Protein 6SIZ (pdb70)

Organism: NCBI:txid1470557

InterPro domains:
  IPR000873 AMP-dependent synthetase/ligase domain [PF00501] (76-247)
  IPR042099 ANL, N-terminal domain [G3DSA:3.40.50.12780] (3-323)

Structure (mmCIF, N/CA/C/O backbone):
data_6SIZ
#
_entry.id   6SIZ
#
_cell.length_a   107.450
_cell.length_b   138.810
_cell.length_c   130.700
_cell.angle_alpha   90.000
_cell.angle_beta   90.000
_cell.angle_gamma   90.000
#
_symmetry.space_group_name_H-M   'C 2 2 21'
#
loop_
_entity.id
_entity.type
_entity.pdbx_description
1 polymer 'AMP-dependent synthetase and ligase'
2 non-polymer 'ZINC ION'
3 non-polymer '3-HYDROXYANTHRANILIC ACID'
4 non-polymer 'PHOSPHOAMINOPHOSPHONIC ACID-ADENYLATE ESTER'
5 non-polymer 1,2-ETHANEDIOL
6 non-polymer 'MAGNESIUM ION'
7 non-polymer DI(HYDROXYETHYL)ETHER
8 water water
#
loop_
_atom_site.group_PDB
_atom_site.id
_atom_site.type_symbol
_atom_site.label_atom_id
_atom_site.label_alt_id
_atom_site.label_comp_id
_atom_site.label_asym_id
_atom_site.label_entity_id
_atom_site.label_seq_id
_atom_site.pdbx_PDB_ins_code
_atom_site.Cartn_x
_atom_site.Cartn_y
_atom_site.Cartn_z
_atom_site.occupancy
_atom_site.B_iso_or_equiv
_atom_site.auth_seq_id
_atom_site.auth_comp_id
_atom_site.auth_asym_id
_atom_site.auth_atom_id
_atom_site.pdbx_PDB_model_num
ATOM 1 N N . SER A 1 5 ? -54.971 -34.323 -25.669 1.00 79.17 4 SER A N 1
ATOM 2 C CA . SER A 1 5 ? -53.545 -34.643 -25.978 1.00 73.35 4 SER A CA 1
ATOM 3 C C . SER A 1 5 ? -52.732 -34.770 -24.675 1.00 70.43 4 SER A C 1
ATOM 4 O O . SER A 1 5 ? -52.399 -35.913 -24.314 1.00 72.67 4 SER A O 1
ATOM 7 N N . ARG A 1 6 ? -52.399 -33.662 -24.001 1.00 66.92 5 ARG A N 1
ATOM 8 C CA . ARG A 1 6 ? -51.498 -33.664 -22.811 1.00 62.25 5 ARG A CA 1
ATOM 9 C C . ARG A 1 6 ? -52.238 -33.116 -21.595 1.00 60.25 5 ARG A C 1
ATOM 10 O O . ARG A 1 6 ? -53.013 -32.169 -21.720 1.00 55.97 5 ARG A O 1
ATOM 18 N N . PRO A 1 7 ? -52.012 -33.678 -20.384 1.00 58.76 6 PRO A N 1
ATOM 19 C CA . PRO A 1 7 ? -52.748 -33.258 -19.194 1.00 60.09 6 PRO A CA 1
ATOM 20 C C . PRO A 1 7 ? -52.382 -31.850 -18.701 1.00 59.44 6 PRO A C 1
ATOM 21 O O . PRO A 1 7 ? -51.277 -31.382 -18.960 1.00 55.73 6 PRO A O 1
ATOM 25 N N . GLU A 1 8 ? -53.326 -31.222 -17.994 1.00 60.18 7 GLU A N 1
ATOM 26 C CA . GLU A 1 8 ? -53.182 -29.908 -17.312 1.00 64.80 7 GLU A CA 1
ATOM 27 C C . GLU A 1 8 ? -53.370 -30.110 -15.804 1.00 64.33 7 GLU A C 1
ATOM 28 O O . GLU A 1 8 ? -54.097 -31.058 -15.417 1.00 62.38 7 GLU A O 1
ATOM 34 N N . LEU A 1 9 ? -52.760 -29.256 -14.981 1.00 63.19 8 LEU A N 1
ATOM 35 C CA . LEU A 1 9 ? -53.054 -29.213 -13.522 1.00 68.67 8 LEU A CA 1
ATOM 36 C C . LEU A 1 9 ? -54.573 -29.244 -13.354 1.00 70.63 8 LEU A C 1
ATOM 37 O O . LEU A 1 9 ? -55.226 -28.372 -13.949 1.00 69.15 8 LEU A O 1
ATOM 42 N N . GLY A 1 10 ? -55.110 -30.241 -12.638 1.00 72.67 9 GLY A N 1
ATOM 43 C CA . GLY A 1 10 ? -56.553 -30.372 -12.362 1.00 71.32 9 GLY A CA 1
ATOM 44 C C . GLY A 1 10 ? -57.189 -31.594 -13.014 1.00 73.35 9 GLY A C 1
ATOM 45 O O . GLY A 1 10 ? -58.313 -31.943 -12.610 1.00 74.82 9 GLY A O 1
ATOM 46 N N . ASP A 1 11 ? -56.514 -32.240 -13.972 1.00 70.77 10 ASP A N 1
ATOM 47 C CA . ASP A 1 11 ? -57.062 -33.399 -14.734 1.00 70.71 10 ASP A CA 1
ATOM 48 C C . ASP A 1 11 ? -57.079 -34.672 -13.877 1.00 70.90 10 ASP A C 1
ATOM 49 O O . ASP A 1 11 ? -57.710 -35.655 -14.314 1.00 76.49 10 ASP A O 1
ATOM 54 N N . TRP A 1 12 ? -56.425 -34.667 -12.712 1.00 69.02 11 TRP A N 1
ATOM 55 C CA . TRP A 1 12 ? -56.439 -35.791 -11.740 1.00 71.05 11 TRP A CA 1
ATOM 56 C C . TRP A 1 12 ? -56.850 -35.260 -10.362 1.00 72.40 11 TRP A C 1
ATOM 57 O O . TRP A 1 12 ? -56.496 -34.113 -10.045 1.00 69.75 11 TRP A O 1
ATOM 68 N N . SER A 1 13 ? -57.602 -36.059 -9.595 1.00 73.00 12 SER A N 1
ATOM 69 C CA . SER A 1 13 ? -58.197 -35.681 -8.287 1.00 73.48 12 SER A CA 1
ATOM 70 C C . SER A 1 13 ? -57.594 -36.514 -7.147 1.00 74.17 12 SER A C 1
ATOM 71 O O . SER A 1 13 ? -58.031 -36.326 -5.989 1.00 76.77 12 SER A O 1
ATOM 74 N N . SER A 1 14 ? -56.638 -37.399 -7.453 1.00 72.51 13 SER A N 1
ATOM 75 C CA . SER A 1 14 ? -55.990 -38.328 -6.487 1.00 72.78 13 SER A CA 1
ATOM 76 C C . SER A 1 14 ? -54.675 -38.847 -7.061 1.00 70.28 13 SER A C 1
ATOM 77 O O . SER A 1 14 ? -54.490 -38.818 -8.279 1.00 68.01 13 SER A O 1
ATOM 80 N N . PRO A 1 15 ? -53.756 -39.382 -6.216 1.00 70.04 14 PRO A N 1
ATOM 81 C CA . PRO A 1 15 ? -52.517 -40.005 -6.690 1.00 68.40 14 PRO A CA 1
ATOM 82 C C . PRO A 1 15 ? -52.762 -41.255 -7.549 1.00 68.14 14 PRO A C 1
ATOM 83 O O . PRO A 1 15 ? -51.989 -41.513 -8.453 1.00 64.30 14 PRO A O 1
ATOM 87 N N . ALA A 1 16 ? -53.830 -42.001 -7.251 1.00 69.29 15 ALA A N 1
ATOM 88 C CA . ALA A 1 16 ? -54.257 -43.178 -8.037 1.00 71.83 15 ALA A CA 1
ATOM 89 C C . ALA A 1 16 ? -54.573 -42.739 -9.475 1.00 71.00 15 ALA A C 1
ATOM 90 O O . ALA A 1 16 ? -54.097 -43.408 -10.412 1.00 70.48 15 ALA A O 1
ATOM 92 N N . GLU A 1 17 ? -55.312 -41.640 -9.653 1.00 71.32 16 GLU A N 1
ATOM 93 C CA . GLU A 1 17 ? -55.688 -41.111 -10.998 1.00 71.64 16 GLU A CA 1
ATOM 94 C C . GLU A 1 17 ? -54.426 -40.617 -11.722 1.00 69.85 16 GLU A C 1
ATOM 95 O O . GLU A 1 17 ? -54.284 -40.874 -12.935 1.00 66.96 16 GLU A O 1
ATOM 101 N N . LEU A 1 18 ? -53.529 -39.935 -11.007 1.00 67.25 17 LEU A N 1
ATOM 102 C CA . LEU A 1 18 ? -52.256 -39.431 -11.591 1.00 64.87 17 LEU A CA 1
ATOM 103 C C . LEU A 1 18 ? -51.469 -40.612 -12.163 1.00 65.43 17 LEU A C 1
ATOM 104 O O . LEU A 1 18 ? -50.983 -40.498 -13.301 1.00 67.85 17 LEU A O 1
ATOM 109 N N . ALA A 1 19 ? -51.357 -41.699 -11.394 1.00 68.41 18 ALA A N 1
ATOM 110 C CA . ALA A 1 19 ? -50.609 -42.920 -11.767 1.00 69.87 18 ALA A CA 1
ATOM 111 C C . ALA A 1 19 ? -51.230 -43.557 -13.018 1.00 72.23 18 ALA A C 1
ATOM 112 O O . ALA A 1 19 ? -50.469 -44.067 -13.844 1.00 70.36 18 ALA A O 1
ATOM 114 N N . GLU A 1 20 ? -52.556 -43.511 -13.181 1.00 76.25 19 GLU A N 1
ATOM 115 C CA . GLU A 1 20 ? -53.232 -44.076 -14.382 1.00 79.48 19 GLU A CA 1
ATOM 116 C C . GLU A 1 20 ? -52.902 -43.197 -15.594 1.00 77.90 19 GLU A C 1
ATOM 117 O O . GLU A 1 20 ? -52.639 -43.767 -16.662 1.00 80.75 19 GLU A O 1
ATOM 123 N N . LEU A 1 21 ? -52.894 -41.866 -15.443 1.00 77.72 20 LEU A N 1
ATOM 124 C CA . LEU A 1 21 ? -52.499 -40.926 -16.531 1.00 75.16 20 LEU A CA 1
ATOM 125 C C . LEU A 1 21 ? -51.109 -41.303 -17.059 1.00 72.88 20 LEU A C 1
ATOM 126 O O . LEU A 1 21 ? -50.899 -41.200 -18.277 1.00 68.10 20 LEU A O 1
ATOM 131 N N . GLN A 1 22 ? -50.190 -41.687 -16.165 1.00 70.86 21 GLN A N 1
ATOM 132 C CA . GLN A 1 22 ? -48.788 -42.046 -16.507 1.00 66.60 21 GLN A CA 1
ATOM 133 C C . GLN A 1 22 ? -48.766 -43.394 -17.234 1.00 66.47 21 GLN A C 1
ATOM 134 O O . GLN A 1 22 ? -48.240 -43.457 -18.349 1.00 66.73 21 GLN A O 1
ATOM 140 N N . ARG A 1 23 ? -49.340 -44.427 -16.621 1.00 71.64 22 ARG A N 1
ATOM 141 C CA . ARG A 1 23 ? -49.217 -45.839 -17.076 1.00 72.79 22 ARG A CA 1
ATOM 142 C C . ARG A 1 23 ? -49.871 -46.004 -18.454 1.00 70.38 22 ARG A C 1
ATOM 143 O O . ARG A 1 23 ? -49.390 -46.845 -19.235 1.00 68.52 22 ARG A O 1
ATOM 151 N N . SER A 1 24 ? -50.909 -45.217 -18.745 1.00 69.51 23 SER A N 1
ATOM 152 C CA . SER A 1 24 ? -51.632 -45.185 -20.046 1.00 72.11 23 SER A CA 1
ATOM 153 C C . SER A 1 24 ? -50.687 -44.828 -21.205 1.00 71.11 23 SER A C 1
ATOM 154 O O . SER A 1 24 ? -50.955 -45.262 -22.340 1.00 71.56 23 SER A O 1
ATOM 157 N N . GLN A 1 25 ? -49.614 -44.075 -20.943 1.00 66.24 24 GLN A N 1
ATOM 158 C CA . GLN A 1 25 ? -48.692 -43.579 -21.996 1.00 65.27 24 GLN A CA 1
ATOM 159 C C . GLN A 1 25 ? -47.561 -44.580 -22.237 1.00 64.96 24 GLN A C 1
ATOM 160 O O . GLN A 1 25 ? -46.896 -44.441 -23.282 1.00 67.28 24 GLN A O 1
ATOM 166 N N . LEU A 1 26 ? -47.353 -45.549 -21.337 1.00 64.46 25 LEU A N 1
ATOM 167 C CA . LEU A 1 26 ? -46.098 -46.348 -21.297 1.00 65.61 25 LEU A CA 1
ATOM 168 C C . LEU A 1 26 ? -45.990 -47.270 -22.510 1.00 67.80 25 LEU A C 1
ATOM 169 O O . LEU A 1 26 ? -44.890 -47.421 -23.039 1.00 67.30 25 LEU A O 1
ATOM 174 N N . PRO A 1 27 ? -47.077 -47.911 -23.006 1.00 70.40 26 PRO A N 1
ATOM 175 C CA . PRO A 1 27 ? -46.996 -48.671 -24.252 1.00 72.53 26 PRO A CA 1
ATOM 176 C C . PRO A 1 27 ? -46.422 -47.838 -25.409 1.00 71.58 26 PRO A C 1
ATOM 177 O O . PRO A 1 27 ? -45.507 -48.311 -26.049 1.00 74.03 26 PRO A O 1
ATOM 181 N N . ARG A 1 28 ? -46.946 -46.628 -25.639 1.00 71.08 27 ARG A N 1
ATOM 182 C CA . ARG A 1 28 ? -46.469 -45.721 -26.717 1.00 71.19 27 ARG A CA 1
ATOM 183 C C . ARG A 1 28 ? -45.006 -45.342 -26.463 1.00 68.72 27 ARG A C 1
ATOM 184 O O . ARG A 1 28 ? -44.223 -45.340 -27.430 1.00 72.00 27 ARG A O 1
ATOM 192 N N . VAL A 1 29 ? -44.670 -45.002 -25.218 1.00 68.18 28 VAL A N 1
ATOM 193 C CA . VAL A 1 29 ? -43.313 -44.532 -24.798 1.00 65.13 28 VAL A CA 1
ATOM 194 C C . VAL A 1 29 ? -42.309 -45.673 -25.010 1.00 65.80 28 VAL A C 1
ATOM 195 O O . VAL A 1 29 ? -41.235 -45.406 -25.585 1.00 64.34 28 VAL A O 1
ATOM 199 N N . LEU A 1 30 ? -42.663 -46.899 -24.604 1.00 66.77 29 LEU A N 1
ATOM 200 C CA . LEU A 1 30 ? -41.764 -48.084 -24.702 1.00 69.82 29 LEU A CA 1
ATOM 201 C C . LEU A 1 30 ? -41.535 -48.439 -26.179 1.00 69.88 29 LEU A C 1
ATOM 202 O O . LEU A 1 30 ? -40.399 -48.803 -26.526 1.00 68.01 29 LEU A O 1
ATOM 207 N N . ALA A 1 31 ? -42.572 -48.321 -27.012 1.00 72.41 30 ALA A N 1
ATOM 208 C CA . ALA A 1 31 ? -42.534 -48.600 -28.468 1.00 73.58 30 ALA A CA 1
ATOM 209 C C . ALA A 1 31 ? -41.630 -47.576 -29.162 1.00 70.44 30 ALA A C 1
ATOM 210 O O . ALA A 1 31 ? -40.854 -47.976 -30.042 1.00 71.87 30 ALA A O 1
ATOM 212 N N . GLN A 1 32 ? -41.729 -46.302 -28.779 1.00 70.85 31 GLN A N 1
ATOM 213 C CA . GLN A 1 32 ? -40.933 -45.193 -29.376 1.00 69.80 31 GLN A CA 1
ATOM 214 C C . GLN A 1 32 ? -39.455 -45.381 -29.010 1.00 67.13 31 GLN A C 1
ATOM 215 O O . GLN A 1 32 ? -38.604 -45.222 -29.904 1.00 66.93 31 GLN A O 1
ATOM 221 N N . ALA A 1 33 ? -39.160 -45.717 -27.752 1.00 67.92 32 ALA A N 1
ATOM 222 C CA . ALA A 1 33 ? -37.777 -45.901 -27.251 1.00 65.02 32 ALA A CA 1
ATOM 223 C C . ALA A 1 33 ? -37.068 -46.996 -28.058 1.00 66.83 32 ALA A C 1
ATOM 224 O O . ALA A 1 33 ? -35.907 -46.798 -28.409 1.00 65.24 32 ALA A O 1
ATOM 226 N N . LEU A 1 34 ? -37.746 -48.093 -28.396 1.00 69.51 33 LEU A N 1
ATOM 227 C CA . LEU A 1 34 ? -37.132 -49.227 -29.148 1.00 72.35 33 LEU A CA 1
ATOM 228 C C . LEU A 1 34 ? -36.742 -48.820 -30.576 1.00 70.61 33 LEU A C 1
ATOM 229 O O . LEU A 1 34 ? -35.982 -49.589 -31.190 1.00 67.19 33 LEU A O 1
ATOM 234 N N . ARG A 1 35 ? -37.246 -47.693 -31.099 1.00 69.93 34 ARG A N 1
ATOM 235 C CA . ARG A 1 35 ? -36.970 -47.225 -32.488 1.00 73.08 34 ARG A CA 1
ATOM 236 C C . ARG A 1 35 ? -35.567 -46.608 -32.584 1.00 70.55 34 ARG A C 1
ATOM 237 O O . ARG A 1 35 ? -35.080 -46.465 -33.719 1.00 74.41 34 ARG A O 1
ATOM 245 N N . SER A 1 36 ? -34.949 -46.245 -31.455 1.00 67.64 35 SER A N 1
ATOM 246 C CA . SER A 1 36 ? -33.613 -45.593 -31.401 1.00 66.80 35 SER A CA 1
ATOM 247 C C . SER A 1 36 ? -32.518 -46.656 -31.432 1.00 70.79 35 SER A C 1
ATOM 248 O O . SER A 1 36 ? -32.681 -47.728 -30.855 1.00 74.51 35 SER A O 1
ATOM 251 N N . PRO A 1 37 ? -31.378 -46.404 -32.116 1.00 71.93 36 PRO A N 1
ATOM 252 C CA . PRO A 1 37 ? -30.261 -47.351 -32.130 1.00 72.14 36 PRO A CA 1
ATOM 253 C C . PRO A 1 37 ? -29.850 -47.862 -30.736 1.00 72.34 36 PRO A C 1
ATOM 254 O O . PRO A 1 37 ? -29.591 -49.043 -30.618 1.00 76.28 36 PRO A O 1
ATOM 258 N N . PHE A 1 38 ? -29.830 -46.992 -29.719 1.00 67.64 37 PHE A N 1
ATOM 259 C CA . PHE A 1 38 ? -29.357 -47.327 -28.349 1.00 68.06 37 PHE A CA 1
ATOM 260 C C . PHE A 1 38 ? -30.239 -48.417 -27.718 1.00 68.83 37 PHE A C 1
ATOM 261 O O . PHE A 1 38 ? -29.682 -49.413 -27.217 1.00 69.10 37 PHE A O 1
ATOM 269 N N . TYR A 1 39 ? -31.562 -48.221 -27.704 1.00 67.03 38 TYR A N 1
ATOM 270 C CA . TYR A 1 39 ? -32.531 -49.136 -27.042 1.00 69.43 38 TYR A CA 1
ATOM 271 C C . TYR A 1 39 ? -32.736 -50.392 -27.906 1.00 72.10 38 TYR A C 1
ATOM 272 O O . TYR A 1 39 ? -32.904 -51.461 -27.322 1.00 72.68 38 TYR A O 1
ATOM 281 N N . ALA A 1 40 ? -32.693 -50.281 -29.239 1.00 71.81 39 ALA A N 1
ATOM 282 C CA . ALA A 1 40 ? -32.738 -51.430 -30.178 1.00 72.17 39 ALA A CA 1
ATOM 283 C C . ALA A 1 40 ? -31.531 -52.342 -29.928 1.00 75.06 39 ALA A C 1
ATOM 284 O O . ALA A 1 40 ? -31.709 -53.565 -29.979 1.00 80.01 39 ALA A O 1
ATOM 286 N N . ALA A 1 41 ? -30.350 -51.768 -29.671 1.00 72.60 40 ALA A N 1
ATOM 287 C CA . ALA A 1 41 ? -29.110 -52.507 -29.333 1.00 73.07 40 ALA A CA 1
ATOM 288 C C . ALA A 1 41 ? -29.264 -53.158 -27.952 1.00 73.56 40 ALA A C 1
ATOM 289 O O . ALA A 1 41 ? -28.970 -54.359 -27.838 1.00 78.94 40 ALA A O 1
ATOM 291 N N . ARG A 1 42 ? -29.715 -52.388 -26.957 1.00 71.66 41 ARG A N 1
ATOM 292 C CA . ARG A 1 42 ? -29.892 -52.822 -25.546 1.00 73.72 41 ARG A CA 1
ATOM 293 C C . ARG A 1 42 ? -30.787 -54.065 -25.458 1.00 78.11 41 ARG A C 1
ATOM 294 O O . ARG A 1 42 ? -30.478 -54.936 -24.622 1.00 76.21 41 ARG A O 1
ATOM 302 N N . TYR A 1 43 ? -31.859 -54.139 -26.262 1.00 77.31 42 TYR A N 1
ATOM 303 C CA . TYR A 1 43 ? -32.890 -55.214 -26.201 1.00 81.08 42 TYR A CA 1
ATOM 304 C C . TYR A 1 43 ? -32.776 -56.157 -27.409 1.00 86.07 42 TYR A C 1
ATOM 305 O O . TYR A 1 43 ? -33.750 -56.884 -27.703 1.00 89.59 42 TYR A O 1
ATOM 314 N N . ARG A 1 44 ? -31.615 -56.172 -28.072 1.00 89.64 43 ARG A N 1
ATOM 315 C CA . ARG A 1 44 ? -31.339 -57.046 -29.241 1.00 94.40 43 ARG A CA 1
ATOM 316 C C . ARG A 1 44 ? -31.208 -58.488 -28.744 1.00 97.58 43 ARG A C 1
ATOM 317 O O . ARG A 1 44 ? -30.500 -58.716 -27.746 1.00 99.37 43 ARG A O 1
ATOM 325 N N . GLY A 1 45 ? -31.881 -59.431 -29.408 1.00 103.53 44 GLY A N 1
ATOM 326 C CA . GLY A 1 45 ? -31.838 -60.867 -29.062 1.00 109.03 44 GLY A CA 1
ATOM 327 C C . GLY A 1 45 ? -32.679 -61.203 -27.837 1.00 111.19 44 GLY A C 1
ATOM 328 O O . GLY A 1 45 ? -32.733 -62.393 -27.470 1.00 115.07 44 GLY A O 1
ATOM 329 N N . THR A 1 46 ? -33.321 -60.199 -27.231 1.00 110.77 45 THR A N 1
ATOM 330 C CA . THR A 1 46 ? -34.330 -60.337 -26.148 1.00 112.96 45 THR A CA 1
ATOM 331 C C . THR A 1 46 ? -35.691 -59.900 -26.704 1.00 111.22 45 THR A C 1
ATOM 332 O O . THR A 1 46 ? -35.721 -59.274 -27.785 1.00 107.75 45 THR A O 1
ATOM 336 N N . THR A 1 47 ? -36.775 -60.201 -25.987 1.00 115.28 46 THR A N 1
ATOM 337 C CA . THR A 1 47 ? -38.105 -59.561 -26.174 1.00 112.59 46 THR A CA 1
ATOM 338 C C . THR A 1 47 ? -38.117 -58.290 -25.327 1.00 107.97 46 THR A C 1
ATOM 339 O O . THR A 1 47 ? -37.822 -58.329 -24.135 1.00 108.31 46 THR A O 1
ATOM 343 N N . PRO A 1 48 ? -38.425 -57.115 -25.918 1.00 104.42 47 PRO A N 1
ATOM 344 C CA . PRO A 1 48 ? -38.337 -55.848 -25.191 1.00 100.27 47 PRO A CA 1
ATOM 345 C C . PRO A 1 48 ? -39.514 -55.608 -24.249 1.00 96.09 47 PRO A C 1
ATOM 346 O O . PRO A 1 48 ? -40.496 -56.343 -24.288 1.00 98.46 47 PRO A O 1
ATOM 350 N N . PRO A 1 49 ? -39.461 -54.568 -23.384 1.00 89.97 48 PRO A N 1
ATOM 351 C CA . PRO A 1 49 ? -40.625 -54.155 -22.599 1.00 88.01 48 PRO A CA 1
ATOM 352 C C . PRO A 1 49 ? -41.687 -53.502 -23.502 1.00 85.79 48 PRO A C 1
ATOM 353 O O . PRO A 1 49 ? -41.309 -52.749 -24.379 1.00 82.50 48 PRO A O 1
ATOM 357 N N . ARG A 1 50 ? -42.969 -53.820 -23.285 1.00 87.03 49 ARG A N 1
ATOM 358 C CA . ARG A 1 50 ? -44.103 -53.340 -24.125 1.00 87.12 49 ARG A CA 1
ATOM 359 C C . ARG A 1 50 ? -45.238 -52.751 -23.277 1.00 82.36 49 ARG A C 1
ATOM 360 O O . ARG A 1 50 ? -45.944 -51.882 -23.803 1.00 78.60 49 ARG A O 1
ATOM 368 N N . THR A 1 51 ? -45.430 -53.230 -22.044 1.00 82.60 50 THR A N 1
ATOM 369 C CA . THR A 1 51 ? -46.591 -52.899 -21.172 1.00 82.41 50 THR A CA 1
ATOM 370 C C . THR A 1 51 ? -46.132 -52.052 -19.983 1.00 80.79 50 THR A C 1
ATOM 371 O O . THR A 1 51 ? -44.933 -52.096 -19.658 1.00 81.32 50 THR A O 1
ATOM 375 N N . ALA A 1 52 ? -47.073 -51.354 -19.339 1.00 79.84 51 ALA A N 1
ATOM 376 C CA . ALA A 1 52 ? -46.863 -50.583 -18.090 1.00 77.93 51 ALA A CA 1
ATOM 377 C C . ALA A 1 52 ? -46.196 -51.460 -17.019 1.00 80.36 51 ALA A C 1
ATOM 378 O O . ALA A 1 52 ? -45.340 -50.939 -16.287 1.00 76.17 51 ALA A O 1
ATOM 380 N N . ASP A 1 53 ? -46.586 -52.736 -16.923 1.00 83.28 52 ASP A N 1
ATOM 381 C CA . ASP A 1 53 ? -46.075 -53.694 -15.906 1.00 85.77 52 ASP A CA 1
ATOM 382 C C . ASP A 1 53 ? -44.606 -54.027 -16.206 1.00 83.22 52 ASP A C 1
ATOM 383 O O . ASP A 1 53 ? -43.833 -54.129 -15.243 1.00 84.82 52 ASP A O 1
ATOM 388 N N . ASP A 1 54 ? -44.234 -54.161 -17.486 1.00 82.44 53 ASP A N 1
ATOM 389 C CA . ASP A 1 54 ? -42.843 -54.424 -17.960 1.00 81.72 53 ASP A CA 1
ATOM 390 C C . ASP A 1 54 ? -41.897 -53.277 -17.567 1.00 77.96 53 ASP A C 1
ATOM 391 O O . ASP A 1 54 ? -40.679 -53.527 -17.464 1.00 75.90 53 ASP A O 1
ATOM 396 N N . PHE A 1 55 ? -42.425 -52.065 -17.373 1.00 75.85 54 PHE A N 1
ATOM 397 C CA . PHE A 1 55 ? -41.625 -50.842 -17.096 1.00 75.27 54 PHE A CA 1
ATOM 398 C C . PHE A 1 55 ? -40.890 -50.975 -15.755 1.00 72.76 54 PHE A C 1
ATOM 399 O O . PHE A 1 55 ? -39.824 -50.365 -15.616 1.00 70.19 54 PHE A O 1
ATOM 407 N N . ALA A 1 56 ? -41.433 -51.734 -14.802 1.00 75.96 55 ALA A N 1
ATOM 408 C CA . ALA A 1 56 ? -40.844 -51.918 -13.454 1.00 77.34 55 ALA A CA 1
ATOM 409 C C . ALA A 1 56 ? -39.456 -52.566 -13.578 1.00 77.38 55 ALA A C 1
ATOM 410 O O . ALA A 1 56 ? -38.608 -52.288 -12.707 1.00 74.62 55 ALA A O 1
ATOM 412 N N . GLY A 1 57 ? -39.224 -53.359 -14.632 1.00 80.36 56 GLY A N 1
ATOM 413 C CA . GLY A 1 57 ? -37.971 -54.111 -14.858 1.00 81.70 56 GLY A CA 1
ATOM 414 C C . GLY A 1 57 ? -36.976 -53.387 -15.757 1.00 80.34 56 GLY A C 1
ATOM 415 O O . GLY A 1 57 ? -35.883 -53.946 -15.975 1.00 81.73 56 GLY A O 1
ATOM 416 N N . VAL A 1 58 ? -37.312 -52.193 -16.257 1.00 77.87 57 VAL A N 1
ATOM 417 C CA . VAL A 1 58 ? -36.495 -51.464 -17.278 1.00 77.08 57 VAL A CA 1
ATOM 418 C C . VAL A 1 58 ? -35.206 -50.933 -16.634 1.00 75.41 57 VAL A C 1
ATOM 419 O O . VAL A 1 58 ? -35.280 -50.271 -15.581 1.00 70.67 57 VAL A O 1
ATOM 423 N N . GLU A 1 59 ? -34.076 -51.207 -17.294 1.00 78.74 58 GLU A N 1
ATOM 424 C CA . GLU A 1 59 ? -32.696 -50.845 -16.876 1.00 80.59 58 GLU A CA 1
ATOM 425 C C . GLU A 1 59 ? -32.526 -49.324 -16.964 1.00 75.68 58 GLU A C 1
ATOM 426 O O . GLU A 1 59 ? -33.028 -48.724 -17.942 1.00 76.46 58 GLU A O 1
ATOM 432 N N . VAL A 1 60 ? -31.834 -48.728 -15.988 1.00 71.61 59 VAL A N 1
ATOM 433 C CA . VAL A 1 60 ? -31.568 -47.257 -15.932 1.00 68.43 59 VAL A CA 1
ATOM 434 C C . VAL A 1 60 ? -30.704 -46.847 -17.132 1.00 66.75 59 VAL A C 1
ATOM 435 O O . VAL A 1 60 ? -29.873 -47.657 -17.575 1.00 69.11 59 VAL A O 1
ATOM 439 N N . THR A 1 61 ? -30.933 -45.635 -17.646 1.00 65.11 60 THR A N 1
ATOM 440 C CA . THR A 1 61 ? -30.103 -44.969 -18.687 1.00 62.86 60 THR A CA 1
ATOM 441 C C . THR A 1 61 ? -29.212 -43.926 -18.004 1.00 59.48 60 THR A C 1
ATOM 442 O O . THR A 1 61 ? -29.755 -43.006 -17.374 1.00 58.74 60 THR A O 1
ATOM 446 N N . ALA A 1 62 ? -27.895 -44.072 -18.137 1.00 60.41 61 ALA A N 1
ATOM 447 C CA . ALA A 1 62 ? -26.885 -43.208 -17.489 1.00 61.24 61 ALA A CA 1
ATOM 448 C C . ALA A 1 62 ? -26.483 -42.074 -18.444 1.00 59.32 61 ALA A C 1
ATOM 449 O O . ALA A 1 62 ? -26.569 -42.258 -19.687 1.00 58.23 61 ALA A O 1
ATOM 451 N N . LYS A 1 63 ? -26.081 -40.933 -17.882 1.00 56.92 62 LYS A N 1
ATOM 452 C CA . LYS A 1 63 ? -25.468 -39.806 -18.636 1.00 59.96 62 LYS A CA 1
ATOM 453 C C . LYS A 1 63 ? -24.405 -40.342 -19.599 1.00 54.68 62 LYS A C 1
ATOM 454 O O . LYS A 1 63 ? -24.339 -39.853 -20.737 1.00 60.00 62 LYS A O 1
ATOM 460 N N . GLN A 1 64 ? -23.559 -41.258 -19.126 1.00 53.58 63 GLN A N 1
ATOM 461 C CA . GLN A 1 64 ? -22.423 -41.818 -19.897 1.00 56.99 63 GLN A CA 1
ATOM 462 C C . GLN A 1 64 ? -22.962 -42.514 -21.152 1.00 59.76 63 GLN A C 1
ATOM 463 O O . GLN A 1 64 ? -22.267 -42.483 -22.178 1.00 61.89 63 GLN A O 1
ATOM 469 N N . ASP A 1 65 ? -24.150 -43.124 -21.074 1.00 62.21 64 ASP A N 1
ATOM 470 C CA . ASP A 1 65 ? -24.812 -43.771 -22.236 1.00 64.52 64 ASP A CA 1
ATOM 471 C C . ASP A 1 65 ? -25.101 -42.701 -23.290 1.00 61.70 64 ASP A C 1
ATOM 472 O O . ASP A 1 65 ? -24.797 -42.956 -24.464 1.00 60.89 64 ASP A O 1
ATOM 477 N N . LEU A 1 66 ? -25.648 -41.548 -22.885 1.00 61.49 65 LEU A N 1
ATOM 478 C CA . LEU A 1 66 ? -25.973 -40.415 -23.801 1.00 60.02 65 LEU A CA 1
ATOM 479 C C . LEU A 1 66 ? -24.692 -39.854 -24.430 1.00 59.90 65 LEU A C 1
ATOM 480 O O . LEU A 1 66 ? -24.743 -39.499 -25.621 1.00 56.72 65 LEU A O 1
ATOM 485 N N . ARG A 1 67 ? -23.592 -39.765 -23.675 1.00 58.66 66 ARG A N 1
ATOM 486 C CA . ARG A 1 67 ? -22.295 -39.269 -24.210 1.00 59.80 66 ARG A CA 1
ATOM 487 C C . ARG A 1 67 ? -21.738 -40.287 -25.216 1.00 64.82 66 ARG A C 1
ATOM 488 O O . ARG A 1 67 ? -21.263 -39.847 -26.282 1.00 63.34 66 ARG A O 1
ATOM 496 N N . ASP A 1 68 ? -21.804 -41.587 -24.895 1.00 66.36 67 ASP A N 1
ATOM 497 C CA . ASP A 1 68 ? -21.320 -42.693 -25.769 1.00 68.13 67 ASP A CA 1
ATOM 498 C C . ASP A 1 68 ? -22.093 -42.698 -27.094 1.00 67.06 67 ASP A C 1
ATOM 499 O O . ASP A 1 68 ? -21.525 -43.171 -28.101 1.00 66.45 67 ASP A O 1
ATOM 504 N N . GLN A 1 69 ? -23.334 -42.204 -27.092 1.00 63.13 68 GLN A N 1
ATOM 505 C CA . GLN A 1 69 ? -24.269 -42.282 -28.243 1.00 62.11 68 GLN A CA 1
ATOM 506 C C . GLN A 1 69 ? -24.220 -40.987 -29.060 1.00 59.75 68 GLN A C 1
ATOM 507 O O . GLN A 1 69 ? -24.956 -40.890 -30.050 1.00 54.88 68 GLN A O 1
ATOM 513 N N . TYR A 1 70 ? -23.376 -40.025 -28.681 1.00 59.15 69 TYR A N 1
ATOM 514 C CA . TYR A 1 70 ? -23.206 -38.752 -29.424 1.00 57.67 69 TYR A CA 1
ATOM 515 C C . TYR A 1 70 ? -22.825 -39.052 -30.873 1.00 58.61 69 TYR A C 1
ATOM 516 O O . TYR A 1 70 ? -21.936 -39.866 -31.107 1.00 61.92 69 TYR A O 1
ATOM 525 N N . PRO A 1 71 ? -23.439 -38.411 -31.900 1.00 57.87 70 PRO A N 1
ATOM 526 C CA . PRO A 1 71 ? -24.528 -37.445 -31.724 1.00 55.02 70 PRO A CA 1
ATOM 527 C C . PRO A 1 71 ? -25.983 -37.956 -31.717 1.00 54.93 70 PRO A C 1
ATOM 528 O O . PRO A 1 71 ? -26.782 -37.382 -30.983 1.00 53.43 70 PRO A O 1
ATOM 532 N N . PHE A 1 72 ? -26.324 -38.970 -32.524 1.00 55.06 71 PHE A N 1
ATOM 533 C CA . PHE A 1 72 ? -27.736 -39.359 -32.792 1.00 54.06 71 PHE A CA 1
ATOM 534 C C . PHE A 1 72 ? -28.008 -40.836 -32.472 1.00 57.73 71 PHE A C 1
ATOM 535 O O . PHE A 1 72 ? -28.935 -41.406 -33.063 1.00 59.92 71 PHE A O 1
ATOM 543 N N . GLY A 1 73 ? -27.296 -41.418 -31.506 1.00 58.15 72 GLY A N 1
ATOM 544 C CA . GLY A 1 73 ? -27.541 -42.795 -31.031 1.00 57.98 72 GLY A CA 1
ATOM 545 C C . GLY A 1 73 ? -28.879 -42.939 -30.319 1.00 57.76 72 GLY A C 1
ATOM 546 O O . GLY A 1 73 ? -29.411 -44.054 -30.304 1.00 59.82 72 GLY A O 1
ATOM 547 N N . MET A 1 74 ? -29.424 -41.852 -29.769 1.00 58.96 73 MET A N 1
ATOM 548 C CA . MET A 1 74 ? -30.707 -41.844 -29.014 1.00 59.23 73 MET A CA 1
ATOM 549 C C . MET A 1 74 ? -31.875 -41.417 -29.924 1.00 59.29 73 MET A C 1
ATOM 550 O O . MET A 1 74 ? -32.985 -41.212 -29.405 1.00 59.64 73 MET A O 1
ATOM 555 N N . LEU A 1 75 ? -31.659 -41.303 -31.236 1.00 57.45 74 LEU A N 1
ATOM 556 C CA . LEU A 1 75 ? -32.651 -40.711 -32.174 1.00 58.35 74 LEU A CA 1
ATOM 557 C C . LEU A 1 75 ? -33.655 -41.774 -32.629 1.00 61.06 74 LEU A C 1
ATOM 558 O O . LEU A 1 75 ? -33.209 -42.814 -33.136 1.00 65.32 74 LEU A O 1
ATOM 563 N N . ALA A 1 76 ? -34.956 -41.497 -32.512 1.00 59.48 75 ALA A N 1
ATOM 564 C CA . ALA A 1 76 ? -36.040 -42.481 -32.757 1.00 62.51 75 ALA A CA 1
ATOM 565 C C . ALA A 1 76 ? -36.924 -42.059 -33.944 1.00 59.93 75 ALA A C 1
ATOM 566 O O . ALA A 1 76 ? -37.886 -42.791 -34.250 1.00 62.65 75 ALA A O 1
ATOM 568 N N . VAL A 1 77 ? -36.618 -40.932 -34.585 1.00 60.63 76 VAL A N 1
ATOM 569 C CA . VAL A 1 77 ? -37.366 -40.398 -35.763 1.00 60.23 76 VAL A CA 1
ATOM 570 C C . VAL A 1 77 ? -36.344 -40.014 -36.834 1.00 60.52 76 VAL A C 1
ATOM 571 O O . VAL A 1 77 ? -35.177 -39.791 -36.479 1.00 56.52 76 VAL A O 1
ATOM 575 N N . GLY A 1 78 ? -36.776 -39.926 -38.095 1.00 56.85 77 GLY A N 1
ATOM 576 C CA . GLY A 1 78 ? -35.975 -39.337 -39.181 1.00 56.05 77 GLY A CA 1
ATOM 577 C C . GLY A 1 78 ? -35.547 -37.920 -38.833 1.00 55.00 77 GLY A C 1
ATOM 578 O O . GLY A 1 78 ? -36.339 -37.173 -38.222 1.00 52.78 77 GLY A O 1
ATOM 579 N N . ARG A 1 79 ? -34.337 -37.533 -39.230 1.00 56.12 78 ARG A N 1
ATOM 580 C CA . ARG A 1 79 ? -33.784 -36.187 -38.921 1.00 52.29 78 ARG A CA 1
ATOM 581 C C . ARG A 1 79 ? -34.672 -35.106 -39.544 1.00 50.00 78 ARG A C 1
ATOM 582 O O . ARG A 1 79 ? -34.697 -33.984 -38.997 1.00 48.73 78 ARG A O 1
ATOM 590 N N . GLU A 1 80 ? -35.427 -35.429 -40.604 1.00 51.32 79 GLU A N 1
ATOM 591 C CA . GLU A 1 80 ? -36.348 -34.457 -41.252 1.00 50.50 79 GLU A CA 1
ATOM 592 C C . GLU A 1 80 ? -37.383 -33.941 -40.232 1.00 48.58 79 GLU A C 1
ATOM 593 O O . GLU A 1 80 ? -37.862 -32.821 -40.421 1.00 49.49 79 GLU A O 1
ATOM 599 N N . HIS A 1 81 ? -37.715 -34.710 -39.192 1.00 50.13 80 HIS A N 1
ATOM 600 C CA . HIS A 1 81 ? -38.738 -34.329 -38.177 1.00 50.45 80 HIS A CA 1
ATOM 601 C C . HIS A 1 81 ? -38.160 -33.482 -37.026 1.00 49.86 80 HIS A C 1
ATOM 602 O O . HIS A 1 81 ? -38.979 -32.952 -36.248 1.00 47.44 80 HIS A O 1
ATOM 609 N N . LEU A 1 82 ? -36.835 -33.327 -36.902 1.00 51.37 81 LEU A N 1
ATOM 610 C CA . LEU A 1 82 ? -36.251 -32.545 -35.772 1.00 48.14 81 LEU A CA 1
ATOM 611 C C . LEU A 1 82 ? -36.507 -31.053 -36.008 1.00 47.71 81 LEU A C 1
ATOM 612 O O . LEU A 1 82 ? -36.394 -30.606 -37.154 1.00 44.37 81 LEU A O 1
ATOM 617 N N . ALA A 1 83 ? -36.822 -30.303 -34.950 1.00 43.52 82 ALA A N 1
ATOM 618 C CA . ALA A 1 83 ? -36.979 -28.834 -34.999 1.00 42.00 82 ALA A CA 1
ATOM 619 C C . ALA A 1 83 ? -35.672 -28.161 -34.550 1.00 39.76 82 ALA A C 1
ATOM 620 O O . ALA A 1 83 ? -35.171 -27.268 -35.268 1.00 37.09 82 ALA A O 1
ATOM 622 N N . THR A 1 84 ? -35.120 -28.559 -33.401 1.00 42.13 83 THR A N 1
ATOM 623 C CA . THR A 1 84 ? -33.868 -27.956 -32.865 1.00 40.03 83 THR A CA 1
ATOM 624 C C . THR A 1 84 ? -32.982 -29.054 -32.267 1.00 42.24 83 THR A C 1
ATOM 625 O O . THR A 1 84 ? -33.484 -30.139 -31.902 1.00 46.13 83 THR A O 1
ATOM 629 N N . TYR A 1 85 ? -31.693 -28.753 -32.199 1.00 38.74 84 TYR A N 1
ATOM 630 C CA . TYR A 1 85 ? -30.622 -29.594 -31.625 1.00 39.41 84 TYR A CA 1
ATOM 631 C C . TYR A 1 85 ? -29.933 -28.756 -30.553 1.00 37.44 84 TYR A C 1
ATOM 632 O O . TYR A 1 85 ? -29.744 -27.562 -30.748 1.00 36.15 84 TYR A O 1
ATOM 641 N N . HIS A 1 86 ? -29.562 -29.382 -29.438 1.00 39.62 85 HIS A N 1
ATOM 642 C CA . HIS A 1 86 ? -28.973 -28.687 -28.272 1.00 38.38 85 HIS A CA 1
ATOM 643 C C . HIS A 1 86 ? -27.880 -29.565 -27.672 1.00 37.96 85 HIS A C 1
ATOM 644 O O . HIS A 1 86 ? -27.859 -30.756 -27.953 1.00 40.01 85 HIS A O 1
ATOM 651 N N . GLU A 1 87 ? -26.962 -28.962 -26.932 1.00 39.70 86 GLU A N 1
ATOM 652 C CA . GLU A 1 87 ? -25.976 -29.710 -26.121 1.00 41.83 86 GLU A CA 1
ATOM 653 C C . GLU A 1 87 ? -26.026 -29.172 -24.702 1.00 41.34 86 GLU A C 1
ATOM 654 O O . GLU A 1 87 ? -26.389 -28.026 -24.521 1.00 40.78 86 GLU A O 1
ATOM 660 N N . SER A 1 88 ? -25.653 -30.009 -23.739 1.00 45.06 87 SER A N 1
ATOM 661 C CA . SER A 1 88 ? -25.672 -29.687 -22.296 1.00 49.15 87 SER A CA 1
ATOM 662 C C . SER A 1 88 ? -24.536 -28.723 -21.965 1.00 50.18 87 SER A C 1
ATOM 663 O O . SER A 1 88 ? -23.551 -28.677 -22.727 1.00 50.05 87 SER A O 1
ATOM 666 N N . SER A 1 89 ? -24.690 -28.004 -20.850 1.00 47.25 88 SER A N 1
ATOM 667 C CA . SER A 1 89 ? -23.599 -27.287 -20.154 1.00 51.62 88 SER A CA 1
ATOM 668 C C . SER A 1 89 ? -22.636 -28.339 -19.570 1.00 47.20 88 SER A C 1
ATOM 669 O O . SER A 1 89 ? -22.889 -29.548 -19.768 1.00 47.23 88 SER A O 1
ATOM 672 N N . GLY A 1 90 ? -21.557 -27.913 -18.907 1.00 46.48 89 GLY A N 1
ATOM 673 C CA . GLY A 1 90 ? -20.515 -28.814 -18.372 1.00 50.86 89 GLY A CA 1
ATOM 674 C C . GLY A 1 90 ? -19.386 -29.048 -19.368 1.00 54.94 89 GLY A C 1
ATOM 675 O O . GLY A 1 90 ? -19.078 -28.113 -20.130 1.00 54.16 89 GLY A O 1
ATOM 676 N N . THR A 1 91 ? -18.789 -30.247 -19.356 1.00 58.27 90 THR A N 1
ATOM 677 C CA . THR A 1 91 ? -17.544 -30.590 -20.097 1.00 63.64 90 THR A CA 1
ATOM 678 C C . THR A 1 91 ? -17.782 -30.421 -21.603 1.00 59.36 90 THR A C 1
ATOM 679 O O . THR A 1 91 ? -18.755 -31.005 -22.105 1.00 56.29 90 THR A O 1
ATOM 683 N N . ALA A 1 92 ? -16.922 -29.652 -22.280 1.00 58.21 91 ALA A N 1
ATOM 684 C CA . ALA A 1 92 ? -16.975 -29.431 -23.743 1.00 61.87 91 ALA A CA 1
ATOM 685 C C . ALA A 1 92 ? -16.395 -30.654 -24.467 1.00 63.40 91 ALA A C 1
ATOM 686 O O . ALA A 1 92 ? -16.808 -30.909 -25.616 1.00 59.51 91 ALA A O 1
ATOM 688 N N . GLY A 1 93 ? -15.473 -31.377 -23.821 1.00 61.96 92 GLY A N 1
ATOM 689 C CA . GLY A 1 93 ? -14.720 -32.504 -24.412 1.00 67.00 92 GLY A CA 1
ATOM 690 C C . GLY A 1 93 ? -15.595 -33.713 -24.712 1.00 67.93 92 GLY A C 1
ATOM 691 O O . GLY A 1 93 ? -15.266 -34.473 -25.648 1.00 69.85 92 GLY A O 1
ATOM 692 N N . GLU A 1 94 ? -16.671 -33.903 -23.944 1.00 65.29 93 GLU A N 1
ATOM 693 C CA . GLU A 1 94 ? -17.564 -35.086 -24.053 1.00 65.31 93 GLU A CA 1
ATOM 694 C C . GLU A 1 94 ? -19.009 -34.593 -24.133 1.00 59.87 93 GLU A C 1
ATOM 695 O O . GLU A 1 94 ? -19.750 -34.628 -23.153 1.00 54.30 93 GLU A O 1
ATOM 701 N N . PRO A 1 95 ? -19.445 -34.095 -25.313 1.00 55.04 94 PRO A N 1
ATOM 702 C CA . PRO A 1 95 ? -20.759 -33.466 -25.445 1.00 50.95 94 PRO A CA 1
ATOM 703 C C . PRO A 1 95 ? -21.945 -34.426 -25.261 1.00 50.58 94 PRO A C 1
ATOM 704 O O . PRO A 1 95 ? -21.847 -35.601 -25.592 1.00 49.96 94 PRO A O 1
ATOM 708 N N . THR A 1 96 ? -23.046 -33.894 -24.730 1.00 47.89 95 THR A N 1
ATOM 709 C CA . THR A 1 96 ? -24.341 -34.601 -24.604 1.00 47.68 95 THR A CA 1
ATOM 710 C C . THR A 1 96 ? -25.341 -33.868 -25.497 1.00 45.72 95 THR A C 1
ATOM 711 O O . THR A 1 96 ? -25.592 -32.691 -25.249 1.00 43.72 95 THR A O 1
ATOM 715 N N . ALA A 1 97 ? -25.846 -34.556 -26.512 1.00 46.07 96 ALA A N 1
ATOM 716 C CA . ALA A 1 97 ? -26.790 -34.024 -27.513 1.00 45.69 96 ALA A CA 1
ATOM 717 C C . ALA A 1 97 ? -28.227 -34.283 -27.050 1.00 46.58 96 ALA A C 1
ATOM 718 O O . ALA A 1 97 ? -28.527 -35.392 -26.540 1.00 47.23 96 ALA A O 1
ATOM 720 N N . SER A 1 98 ? -29.098 -33.299 -27.237 1.00 44.99 97 SER A N 1
ATOM 721 C CA . SER A 1 98 ? -30.559 -33.480 -27.101 1.00 47.64 97 SER A CA 1
ATOM 722 C C . SER A 1 98 ? -31.223 -32.806 -28.298 1.00 43.69 97 SER A C 1
ATOM 723 O O . SER A 1 98 ? -30.612 -31.912 -28.897 1.00 41.81 97 SER A O 1
ATOM 726 N N . TYR A 1 99 ? -32.390 -33.290 -28.693 1.00 44.27 98 TYR A N 1
ATOM 727 C CA . TYR A 1 99 ? -33.076 -32.814 -29.921 1.00 43.78 98 TYR A CA 1
ATOM 728 C C . TYR A 1 99 ? -34.558 -33.118 -29.788 1.00 45.21 98 TYR A C 1
ATOM 729 O O . TYR A 1 99 ? -34.922 -34.054 -29.059 1.00 45.06 98 TYR A O 1
ATOM 738 N N . TYR A 1 100 ? -35.371 -32.315 -30.474 1.00 43.66 99 TYR A N 1
ATOM 739 C CA . TYR A 1 100 ? -36.821 -32.171 -30.226 1.00 42.62 99 TYR A CA 1
ATOM 740 C C . TYR A 1 100 ? -37.522 -31.878 -31.550 1.00 43.97 99 TYR A C 1
ATOM 741 O O . TYR A 1 100 ? -37.002 -31.067 -32.330 1.00 43.11 99 TYR A O 1
ATOM 750 N N . THR A 1 101 ? -38.642 -32.555 -31.791 1.00 45.53 100 THR A N 1
ATOM 751 C CA . THR A 1 101 ? -39.605 -32.255 -32.883 1.00 44.36 100 THR A CA 1
ATOM 752 C C . THR A 1 101 ? -40.419 -31.033 -32.457 1.00 45.07 100 THR A C 1
ATOM 753 O O . THR A 1 101 ? -40.332 -30.659 -31.263 1.00 43.91 100 THR A O 1
ATOM 757 N N . GLU A 1 102 ? -41.188 -30.439 -33.376 1.00 44.49 101 GLU A N 1
ATOM 758 C CA . GLU A 1 102 ? -42.109 -29.311 -33.067 1.00 48.06 101 GLU A CA 1
ATOM 759 C C . GLU A 1 102 ? -43.067 -29.734 -31.953 1.00 46.86 101 GLU A C 1
ATOM 760 O O . GLU A 1 102 ? -43.294 -28.929 -31.038 1.00 48.82 101 GLU A O 1
ATOM 766 N N . GLU A 1 103 ? -43.616 -30.952 -32.032 1.00 49.96 102 GLU A N 1
ATOM 767 C CA . GLU A 1 103 ? -44.617 -31.434 -31.047 1.00 52.44 102 GLU A CA 1
ATOM 768 C C . GLU A 1 103 ? -43.937 -31.644 -29.691 1.00 51.42 102 GLU A C 1
ATOM 769 O O . GLU A 1 103 ? -44.542 -31.238 -28.674 1.00 49.36 102 GLU A O 1
ATOM 775 N N . ASP A 1 104 ? -42.722 -32.203 -29.668 1.00 53.29 103 ASP A N 1
ATOM 776 C CA . ASP A 1 104 ? -41.919 -32.317 -28.417 1.00 49.21 103 ASP A CA 1
ATOM 777 C C . ASP A 1 104 ? -41.795 -30.929 -27.772 1.00 46.17 103 ASP A C 1
ATOM 778 O O . ASP A 1 104 ? -41.889 -30.839 -26.532 1.00 47.28 103 ASP A O 1
ATOM 783 N N . TRP A 1 105 ? -41.561 -29.888 -28.580 1.00 45.24 104 TRP A N 1
ATOM 784 C CA . TRP A 1 105 ? -41.379 -28.487 -28.108 1.00 44.44 104 TRP A CA 1
ATOM 785 C C . TRP A 1 105 ? -42.644 -27.934 -27.440 1.00 44.77 104 TRP A C 1
ATOM 786 O O . TRP A 1 105 ? -42.518 -27.093 -26.541 1.00 41.84 104 TRP A O 1
ATOM 797 N N . THR A 1 106 ? -43.831 -28.348 -27.863 1.00 45.03 105 THR A N 1
ATOM 798 C CA . THR A 1 106 ? -45.069 -27.840 -27.227 1.00 46.40 105 THR A CA 1
ATOM 799 C C . THR A 1 106 ? -45.092 -28.327 -25.771 1.00 46.34 105 THR A C 1
ATOM 800 O O . THR A 1 106 ? -45.394 -27.504 -24.899 1.00 48.18 105 THR A O 1
ATOM 804 N N . ASP A 1 107 ? -44.726 -29.585 -25.511 1.00 47.55 106 ASP A N 1
ATOM 805 C CA . ASP A 1 107 ? -44.623 -30.154 -24.138 1.00 48.20 106 ASP A CA 1
ATOM 806 C C . ASP A 1 107 ? -43.576 -29.351 -23.348 1.00 43.98 106 ASP A C 1
ATOM 807 O O . ASP A 1 107 ? -43.896 -28.889 -22.241 1.00 45.57 106 ASP A O 1
ATOM 812 N N . LEU A 1 108 ? -42.389 -29.133 -23.913 1.00 43.61 107 LEU A N 1
ATOM 813 C CA . LEU A 1 108 ? -41.315 -28.365 -23.226 1.00 42.12 107 LEU A CA 1
ATOM 814 C C . LEU A 1 108 ? -41.865 -27.005 -22.789 1.00 40.39 107 LEU A C 1
ATOM 815 O O . LEU A 1 108 ? -41.707 -26.641 -21.598 1.00 40.57 107 LEU A O 1
ATOM 820 N N . ALA A 1 109 ? -42.435 -26.259 -23.727 1.00 39.39 108 ALA A N 1
ATOM 821 C CA . ALA A 1 109 ? -42.905 -24.874 -23.516 1.00 42.04 108 ALA A CA 1
ATOM 822 C C . ALA A 1 109 ? -44.012 -24.844 -22.456 1.00 40.88 108 ALA A C 1
ATOM 823 O O . ALA A 1 109 ? -43.994 -23.942 -21.608 1.00 42.36 108 ALA A O 1
ATOM 825 N N . GLU A 1 110 ? -44.942 -25.801 -22.488 1.00 42.17 109 GLU A N 1
ATOM 826 C CA . GLU A 1 110 ? -46.044 -25.896 -21.499 1.00 41.93 109 GLU A CA 1
ATOM 827 C C . GLU A 1 110 ? -45.472 -26.055 -20.079 1.00 41.96 109 GLU A C 1
ATOM 828 O O . GLU A 1 110 ? -45.941 -25.364 -19.135 1.00 39.37 109 GLU A O 1
ATOM 834 N N . ARG A 1 111 ? -44.485 -26.933 -19.919 1.00 40.04 110 ARG A N 1
ATOM 835 C CA . ARG A 1 111 ? -43.933 -27.253 -18.584 1.00 40.12 110 ARG A CA 1
ATOM 836 C C . ARG A 1 111 ? -43.207 -26.024 -18.029 1.00 39.84 110 ARG A C 1
ATOM 837 O O . ARG A 1 111 ? -43.417 -25.694 -16.857 1.00 40.41 110 ARG A O 1
ATOM 845 N N . PHE A 1 112 ? -42.437 -25.308 -18.854 1.00 40.60 111 PHE A N 1
ATOM 846 C CA . PHE A 1 112 ? -41.768 -24.070 -18.396 1.00 37.68 111 PHE A CA 1
ATOM 847 C C . PHE A 1 112 ? -42.836 -23.054 -17.987 1.00 37.66 111 PHE A C 1
ATOM 848 O O . PHE A 1 112 ? -42.686 -22.391 -16.939 1.00 38.22 111 PHE A O 1
ATOM 856 N N . ALA A 1 113 ? -43.908 -22.940 -18.768 1.00 38.53 112 ALA A N 1
ATOM 857 C CA . ALA A 1 113 ? -44.943 -21.898 -18.578 1.00 40.29 112 ALA A CA 1
ATOM 858 C C . ALA A 1 113 ? -45.779 -22.149 -17.313 1.00 41.71 112 ALA A C 1
ATOM 859 O O . ALA A 1 113 ? -46.609 -21.267 -16.980 1.00 41.61 112 ALA A O 1
ATOM 861 N N . ARG A 1 114 ? -45.592 -23.281 -16.624 1.00 41.54 113 ARG A N 1
ATOM 862 C CA . ARG A 1 114 ? -46.249 -23.560 -15.315 1.00 43.62 113 ARG A CA 1
ATOM 863 C C . ARG A 1 114 ? -45.530 -22.733 -14.243 1.00 44.88 113 ARG A C 1
ATOM 864 O O . ARG A 1 114 ? -44.793 -23.302 -13.430 1.00 44.52 113 ARG A O 1
ATOM 872 N N . LYS A 1 115 ? -45.701 -21.420 -14.318 1.00 43.27 114 LYS A N 1
ATOM 873 C CA . LYS A 1 115 ? -45.183 -20.424 -13.359 1.00 42.78 114 LYS A CA 1
ATOM 874 C C . LYS A 1 115 ? -46.372 -19.935 -12.551 1.00 43.79 114 LYS A C 1
ATOM 875 O O . LYS A 1 115 ? -47.303 -19.377 -13.170 1.00 45.15 114 LYS A O 1
ATOM 881 N N . TRP A 1 116 ? -46.372 -20.165 -11.239 1.00 43.76 115 TRP A N 1
ATOM 882 C CA . TRP A 1 116 ? -47.551 -19.901 -10.372 1.00 44.18 115 TRP A CA 1
ATOM 883 C C . TRP A 1 116 ? -47.945 -18.421 -10.438 1.00 43.57 115 TRP A C 1
ATOM 884 O O . TRP A 1 116 ? -49.122 -18.121 -10.208 1.00 42.74 115 TRP A O 1
ATOM 895 N N . THR A 1 117 ? -47.004 -17.530 -10.759 1.00 40.04 116 THR A N 1
ATOM 896 C CA . THR A 1 117 ? -47.253 -16.072 -10.927 1.00 40.92 116 THR A CA 1
ATOM 897 C C . THR A 1 117 ? -47.933 -15.785 -12.273 1.00 42.48 116 THR A C 1
ATOM 898 O O . THR A 1 117 ? -48.393 -14.641 -12.473 1.00 42.27 116 THR A O 1
ATOM 902 N N . GLY A 1 118 ? -47.961 -16.772 -13.168 1.00 41.16 117 GLY A N 1
ATOM 903 C CA . GLY A 1 118 ? -48.479 -16.626 -14.536 1.00 40.74 117 GLY A CA 1
ATOM 904 C C . GLY A 1 118 ? -47.455 -16.011 -15.481 1.00 41.25 117 GLY A C 1
ATOM 905 O O . GLY A 1 118 ? -46.463 -15.367 -15.000 1.00 40.49 117 GLY A O 1
ATOM 906 N N . ILE A 1 119 ? -47.647 -16.250 -16.778 1.00 40.11 118 ILE A N 1
ATOM 907 C CA . ILE A 1 119 ? -47.004 -15.518 -17.911 1.00 39.55 118 ILE A CA 1
ATOM 908 C C . ILE A 1 119 ? -48.144 -15.056 -18.836 1.00 42.28 118 ILE A C 1
ATOM 909 O O . ILE A 1 119 ? -48.914 -15.923 -19.326 1.00 42.00 118 ILE A O 1
ATOM 914 N N . HIS A 1 120 ? -48.266 -13.745 -19.033 1.00 41.27 119 HIS A N 1
ATOM 915 C CA . HIS A 1 120 ? -49.425 -13.103 -19.700 1.00 45.32 119 HIS A CA 1
ATOM 916 C C . HIS A 1 120 ? -48.949 -12.213 -20.840 1.00 43.94 119 HIS A C 1
ATOM 917 O O . HIS A 1 120 ? -47.793 -11.786 -20.878 1.00 41.65 119 HIS A O 1
ATOM 924 N N . PRO A 1 121 ? -49.844 -11.894 -21.805 1.00 44.53 120 PRO A N 1
ATOM 925 C CA . PRO A 1 121 ? -49.537 -10.893 -22.823 1.00 42.34 120 PRO A CA 1
ATOM 926 C C . PRO A 1 121 ? -49.138 -9.519 -22.253 1.00 42.23 120 PRO A C 1
ATOM 927 O O . PRO A 1 121 ? -48.359 -8.828 -22.911 1.00 40.50 120 PRO A O 1
ATOM 931 N N . SER A 1 122 ? -49.625 -9.161 -21.056 1.00 41.74 121 SER A N 1
ATOM 932 C CA . SER A 1 122 ? -49.264 -7.892 -20.361 1.00 41.07 121 SER A CA 1
ATOM 933 C C . SER A 1 122 ? -47.788 -7.899 -19.905 1.00 39.33 121 SER A C 1
ATOM 934 O O . SER A 1 122 ? -47.288 -6.827 -19.530 1.00 38.59 121 SER A O 1
ATOM 937 N N . ASP A 1 123 ? -47.104 -9.041 -19.974 1.00 36.70 122 ASP A N 1
ATOM 938 C CA . ASP A 1 123 ? -45.712 -9.176 -19.470 1.00 35.76 122 ASP A CA 1
ATOM 939 C C . ASP A 1 123 ? -44.682 -8.787 -20.547 1.00 36.45 122 ASP A C 1
ATOM 940 O O . ASP A 1 123 ? -44.917 -8.995 -21.760 1.00 36.73 122 ASP A O 1
ATOM 945 N N . THR A 1 124 ? -43.591 -8.172 -20.094 1.00 35.21 123 THR A N 1
ATOM 946 C CA . THR A 1 124 ? -42.326 -7.984 -20.844 1.00 31.35 123 THR A CA 1
ATOM 947 C C . THR A 1 124 ? -41.289 -8.858 -20.140 1.00 32.48 123 THR A C 1
ATOM 948 O O . THR A 1 124 ? -41.003 -8.587 -18.972 1.00 32.80 123 THR A O 1
ATOM 952 N N . PHE A 1 125 ? -40.803 -9.880 -20.839 1.00 32.86 124 PHE A N 1
ATOM 953 C CA . PHE A 1 125 ? -40.024 -11.019 -20.294 1.00 32.12 124 PHE A CA 1
ATOM 954 C C . PHE A 1 125 ? -38.579 -10.941 -20.781 1.00 32.48 124 PHE A C 1
ATOM 955 O O . PHE A 1 125 ? -38.311 -11.209 -21.969 1.00 31.43 124 PHE A O 1
ATOM 963 N N . LEU A 1 126 ? -37.652 -10.620 -19.874 1.00 31.75 125 LEU A N 1
ATOM 964 C CA . LEU A 1 126 ? -36.209 -10.571 -20.195 1.00 31.92 125 LEU A CA 1
ATOM 965 C C . LEU A 1 126 ? -35.657 -11.979 -19.991 1.00 28.88 125 LEU A C 1
ATOM 966 O O . LEU A 1 126 ? -35.597 -12.457 -18.834 1.00 31.17 125 LEU A O 1
ATOM 971 N N . VAL A 1 127 ? -35.254 -12.605 -21.078 1.00 27.35 126 VAL A N 1
ATOM 972 C CA . VAL A 1 127 ? -34.617 -13.948 -21.094 1.00 29.85 126 VAL A CA 1
ATOM 973 C C . VAL A 1 127 ? -33.101 -13.738 -20.988 1.00 29.85 126 VAL A C 1
ATOM 974 O O . VAL A 1 127 ? -32.484 -13.316 -21.994 1.00 30.97 126 VAL A O 1
ATOM 978 N N . ARG A 1 128 ? -32.528 -14.043 -19.819 1.00 31.17 127 ARG A N 1
ATOM 979 C CA . ARG A 1 128 ? -31.104 -13.752 -19.486 1.00 29.82 127 ARG A CA 1
ATOM 980 C C . ARG A 1 128 ? -30.419 -15.083 -19.143 1.00 31.30 127 ARG A C 1
ATOM 981 O O . ARG A 1 128 ? -29.758 -15.197 -18.069 1.00 30.97 127 ARG A O 1
ATOM 989 N N . THR A 1 129 ? -30.589 -16.080 -20.010 1.00 29.95 128 THR A N 1
ATOM 990 C CA . THR A 1 129 ? -29.821 -17.356 -19.995 1.00 30.40 128 THR A CA 1
ATOM 991 C C . THR A 1 129 ? -29.269 -17.568 -21.400 1.00 29.89 128 THR A C 1
ATOM 992 O O . THR A 1 129 ? -29.696 -16.884 -22.334 1.00 31.89 128 THR A O 1
ATOM 996 N N . PRO A 1 130 ? -28.298 -18.473 -21.617 1.00 30.26 129 PRO A N 1
ATOM 997 C CA . PRO A 1 130 ? -27.669 -18.594 -22.939 1.00 29.69 129 PRO A CA 1
ATOM 998 C C . PRO A 1 130 ? -28.559 -19.198 -24.038 1.00 31.70 129 PRO A C 1
ATOM 999 O O . PRO A 1 130 ? -29.413 -20.054 -23.744 1.00 31.14 129 PRO A O 1
ATOM 1003 N N . TYR A 1 131 ? -28.304 -18.775 -25.282 1.00 33.04 130 TYR A N 1
ATOM 1004 C CA . TYR A 1 131 ? -28.901 -19.359 -26.512 1.00 32.81 130 TYR A CA 1
ATOM 1005 C C . TYR A 1 131 ? -27.869 -20.182 -27.295 1.00 36.72 130 TYR A C 1
ATOM 1006 O O . TYR A 1 131 ? -28.244 -20.794 -28.325 1.00 36.52 130 TYR A O 1
ATOM 1015 N N . GLY A 1 132 ? -26.621 -20.235 -26.815 1.00 34.99 131 GLY A N 1
ATOM 1016 C CA . GLY A 1 132 ? -25.523 -20.922 -27.515 1.00 34.72 131 GLY A CA 1
ATOM 1017 C C . GLY A 1 132 ? -25.520 -22.400 -27.220 1.00 35.78 131 GLY A C 1
ATOM 1018 O O . GLY A 1 132 ? -25.003 -22.804 -26.147 1.00 35.21 131 GLY A O 1
ATOM 1019 N N . LEU A 1 133 ? -26.103 -23.180 -28.130 1.00 33.79 132 LEU A N 1
ATOM 1020 C CA . LEU A 1 133 ? -26.292 -24.649 -28.060 1.00 34.06 132 LEU A CA 1
ATOM 1021 C C . LEU A 1 133 ? -27.201 -25.035 -26.886 1.00 35.43 132 LEU A C 1
ATOM 1022 O O . LEU A 1 133 ? -27.992 -25.960 -27.078 1.00 39.28 132 LEU A O 1
ATOM 1027 N N . VAL A 1 134 ? -27.047 -24.436 -25.708 1.00 37.11 133 VAL A N 1
ATOM 1028 C CA . VAL A 1 134 ? -27.857 -24.828 -24.515 1.00 37.79 133 VAL A CA 1
ATOM 1029 C C . VAL A 1 134 ? -29.323 -24.469 -24.773 1.00 37.31 133 VAL A C 1
ATOM 1030 O O . VAL A 1 134 ? -29.599 -23.559 -25.580 1.00 36.20 133 VAL A O 1
ATOM 1034 N N . ILE A 1 135 ? -30.238 -25.193 -24.133 1.00 38.11 134 ILE A N 1
ATOM 1035 C CA . ILE A 1 135 ? -31.690 -25.074 -24.442 1.00 36.41 134 ILE A CA 1
ATOM 1036 C C . ILE A 1 135 ? -32.339 -23.912 -23.678 1.00 36.82 134 ILE A C 1
ATOM 1037 O O . ILE A 1 135 ? -33.427 -23.469 -24.095 1.00 37.24 134 ILE A O 1
ATOM 1042 N N A THR A 1 136 ? -31.694 -23.449 -22.603 0.50 37.46 135 THR A N 1
ATOM 1043 N N B THR A 1 136 ? -31.724 -23.433 -22.587 0.50 35.28 135 THR A N 1
ATOM 1044 C CA A THR A 1 136 ? -32.285 -22.591 -21.546 0.50 36.85 135 THR A CA 1
ATOM 1045 C CA B THR A 1 136 ? -32.439 -22.621 -21.561 0.50 33.49 135 THR A CA 1
ATOM 1046 C C A THR A 1 136 ? -32.965 -21.359 -22.144 0.50 34.43 135 THR A C 1
ATOM 1047 C C B THR A 1 136 ? -33.000 -21.340 -22.152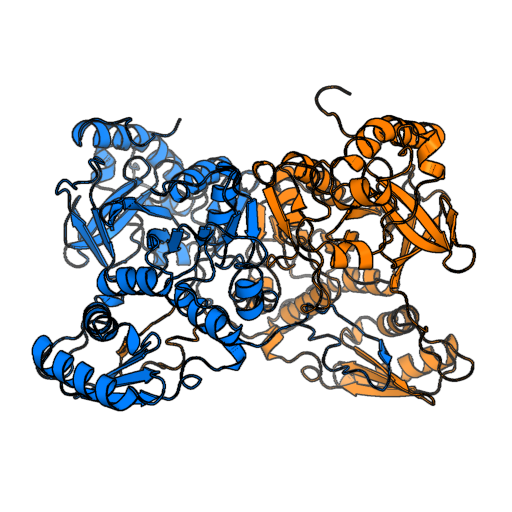 0.50 32.71 135 THR A C 1
ATOM 1048 O O A THR A 1 136 ? -34.125 -21.116 -21.819 0.50 35.23 135 THR A O 1
ATOM 1049 O O B THR A 1 136 ? -34.142 -21.067 -21.832 0.50 33.66 135 THR A O 1
ATOM 1056 N N . GLY A 1 137 ? -32.232 -20.575 -22.940 1.00 33.75 136 GLY A N 1
ATOM 1057 C CA . GLY A 1 137 ? -32.745 -19.343 -23.566 1.00 31.15 136 GLY A CA 1
ATOM 1058 C C . GLY A 1 137 ? -33.911 -19.633 -24.508 1.00 29.95 136 GLY A C 1
ATOM 1059 O O . GLY A 1 137 ? -34.893 -18.881 -24.518 1.00 30.46 136 GLY A O 1
ATOM 1060 N N . HIS A 1 138 ? -33.779 -20.669 -25.317 1.00 33.12 137 HIS A N 1
ATOM 1061 C CA . HIS A 1 138 ? -34.771 -21.102 -26.331 1.00 32.59 137 HIS A CA 1
ATOM 1062 C C . HIS A 1 138 ? -36.051 -21.539 -25.612 1.00 34.37 137 HIS A C 1
ATOM 1063 O O . HIS A 1 138 ? -37.150 -21.233 -26.108 1.00 35.58 137 HIS A O 1
ATOM 1070 N N . LEU A 1 139 ? -35.899 -22.186 -24.465 1.00 33.71 138 LEU A N 1
ATOM 1071 C CA . LEU A 1 139 ? -37.046 -22.747 -23.697 1.00 35.54 138 LEU A CA 1
ATOM 1072 C C . LEU A 1 139 ? -37.883 -21.590 -23.139 1.00 35.53 138 LEU A C 1
ATOM 1073 O O . LEU A 1 139 ? -39.088 -21.592 -23.348 1.00 37.75 138 LEU A O 1
ATOM 1078 N N . ALA A 1 140 ? -37.258 -20.600 -22.499 1.00 33.78 139 ALA A N 1
ATOM 1079 C CA . ALA A 1 140 ? -37.949 -19.428 -21.913 1.00 32.38 139 ALA A CA 1
ATOM 1080 C C . ALA A 1 140 ? -38.607 -18.621 -23.038 1.00 33.39 139 ALA A C 1
ATOM 1081 O O . ALA A 1 140 ? -39.777 -18.193 -22.901 1.00 35.07 139 ALA A O 1
ATOM 1083 N N . GLN A 1 141 ? -37.896 -18.410 -24.143 1.00 32.94 140 GLN A N 1
ATOM 1084 C CA . GLN A 1 141 ? -38.459 -17.686 -25.309 1.00 32.89 140 GLN A CA 1
ATOM 1085 C C . GLN A 1 141 ? -39.710 -18.417 -25.819 1.00 34.89 140 GLN A C 1
ATOM 1086 O O . GLN A 1 141 ? -40.727 -17.725 -26.078 1.00 34.34 140 GLN A O 1
ATOM 1092 N N . ALA A 1 142 ? -39.641 -19.734 -25.994 1.00 34.23 141 ALA A N 1
ATOM 1093 C CA . ALA A 1 142 ? -40.771 -20.554 -26.506 1.00 34.60 141 ALA A CA 1
ATOM 1094 C C . ALA A 1 142 ? -41.981 -20.437 -25.565 1.00 37.82 141 ALA A C 1
ATOM 1095 O O . ALA A 1 142 ? -43.112 -20.321 -26.075 1.00 35.90 141 ALA A O 1
ATOM 1097 N N . ALA A 1 143 ? -41.768 -20.466 -24.241 1.00 37.85 142 ALA A N 1
ATOM 1098 C CA . ALA A 1 143 ? -42.862 -20.332 -23.256 1.00 38.64 142 ALA A CA 1
ATOM 1099 C C . ALA A 1 143 ? -43.437 -18.913 -23.307 1.00 38.97 142 ALA A C 1
ATOM 1100 O O . ALA A 1 143 ? -44.676 -18.769 -23.222 1.00 41.18 142 ALA A O 1
ATOM 1102 N N . GLY A 1 144 ? -42.579 -17.893 -23.430 1.00 35.31 143 GLY A N 1
ATOM 1103 C CA . GLY A 1 144 ? -43.023 -16.495 -23.589 1.00 37.05 143 GLY A CA 1
ATOM 1104 C C . GLY A 1 144 ? -43.910 -16.319 -24.814 1.00 38.67 143 GLY A C 1
ATOM 1105 O O . GLY A 1 144 ? -44.933 -15.598 -24.733 1.00 40.08 143 GLY A O 1
ATOM 1106 N N . ARG A 1 145 ? -43.529 -16.933 -25.928 1.00 38.14 144 ARG A N 1
ATOM 1107 C CA . ARG A 1 145 ? -44.273 -16.859 -27.207 1.00 39.61 144 ARG A CA 1
ATOM 1108 C C . ARG A 1 145 ? -45.599 -17.612 -27.025 1.00 40.45 144 ARG A C 1
ATOM 1109 O O . ARG A 1 145 ? -46.646 -17.079 -27.443 1.00 42.35 144 ARG A O 1
ATOM 1117 N N . LEU A 1 146 ? -45.556 -18.794 -26.414 1.00 40.68 145 LEU A N 1
ATOM 1118 C CA . LEU A 1 146 ? -46.776 -19.621 -26.181 1.00 41.32 145 LEU A CA 1
ATOM 1119 C C . LEU A 1 146 ? -47.811 -18.774 -25.424 1.00 42.85 145 LEU A C 1
ATOM 1120 O O . LEU A 1 146 ? -49.005 -18.799 -25.805 1.00 42.87 145 LEU A O 1
ATOM 1125 N N . ARG A 1 147 ? -47.376 -18.000 -24.426 1.00 40.59 146 ARG A N 1
ATOM 1126 C CA . ARG A 1 147 ? -48.269 -17.279 -23.481 1.00 41.92 146 ARG A CA 1
ATOM 1127 C C . ARG A 1 147 ? -48.480 -15.824 -23.909 1.00 42.27 146 ARG A C 1
ATOM 1128 O O . ARG A 1 147 ? -49.286 -15.165 -23.242 1.00 42.21 146 ARG A O 1
ATOM 1136 N N . GLY A 1 148 ? -47.808 -15.356 -24.973 1.00 41.19 147 GLY A N 1
ATOM 1137 C CA . GLY A 1 148 ? -48.018 -14.034 -25.597 1.00 41.06 147 GLY A CA 1
ATOM 1138 C C . GLY A 1 148 ? -47.224 -12.907 -24.943 1.00 38.43 147 GLY A C 1
ATOM 1139 O O . GLY A 1 148 ? -47.486 -11.739 -25.251 1.00 42.70 147 GLY A O 1
ATOM 1140 N N . ALA A 1 149 ? -46.289 -13.209 -24.050 1.00 36.69 148 ALA A N 1
ATOM 1141 C CA . ALA A 1 149 ? -45.447 -12.182 -23.394 1.00 35.82 148 ALA A CA 1
ATOM 1142 C C . ALA A 1 149 ? -44.477 -11.619 -24.436 1.00 34.83 148 ALA A C 1
ATOM 1143 O O . ALA A 1 149 ? -44.034 -12.397 -25.257 1.00 41.41 148 ALA A O 1
ATOM 1145 N N . THR A 1 150 ? -44.179 -10.323 -24.411 1.00 33.66 149 THR A N 1
ATOM 1146 C CA . THR A 1 150 ? -43.086 -9.713 -25.223 1.00 32.03 149 THR A CA 1
ATOM 1147 C C . THR A 1 150 ? -41.750 -10.277 -24.724 1.00 34.10 149 THR A C 1
ATOM 1148 O O . THR A 1 150 ? -41.397 -9.953 -23.576 1.00 32.34 149 THR A O 1
ATOM 1152 N N . VAL A 1 151 ? -41.058 -11.091 -25.536 1.00 31.58 150 VAL A N 1
ATOM 1153 C CA . VAL A 1 151 ? -39.725 -11.659 -25.199 1.00 29.87 150 VAL A CA 1
ATOM 1154 C C . VAL A 1 151 ? -38.647 -10.640 -25.584 1.00 29.06 150 VAL A C 1
ATOM 1155 O O . VAL A 1 151 ? -38.622 -10.159 -26.737 1.00 28.91 150 VAL A O 1
ATOM 1159 N N . VAL A 1 152 ? -37.830 -10.269 -24.603 1.00 30.78 151 VAL A N 1
ATOM 1160 C CA . VAL A 1 152 ? -36.570 -9.498 -24.786 1.00 28.16 151 VAL A CA 1
ATOM 1161 C C . VAL A 1 152 ? -35.429 -10.498 -24.648 1.00 28.86 151 VAL A C 1
ATOM 1162 O O . VAL A 1 152 ? -35.168 -10.993 -23.554 1.00 29.38 151 VAL A O 1
ATOM 1166 N N . PRO A 1 153 ? -34.765 -10.883 -25.755 1.00 30.09 152 PRO A N 1
ATOM 1167 C CA . PRO A 1 153 ? -33.704 -11.882 -25.708 1.00 28.35 152 PRO A CA 1
ATOM 1168 C C . PRO A 1 153 ? -32.399 -11.265 -25.216 1.00 28.94 152 PRO A C 1
ATOM 1169 O O . PRO A 1 153 ? -31.645 -10.733 -25.987 1.00 30.19 152 PRO A O 1
ATOM 1173 N N . GLY A 1 154 ? -32.181 -11.338 -23.910 1.00 30.96 153 GLY A N 1
ATOM 1174 C CA . GLY A 1 154 ? -30.948 -10.851 -23.260 1.00 30.14 153 GLY A CA 1
ATOM 1175 C C . GLY A 1 154 ? -29.750 -11.731 -23.563 1.00 33.48 153 GLY A C 1
ATOM 1176 O O . GLY A 1 154 ? -28.647 -11.176 -23.718 1.00 37.53 153 GLY A O 1
ATOM 1177 N N . ASP A 1 155 ? -29.962 -13.035 -23.708 1.00 28.82 154 ASP A N 1
ATOM 1178 C CA . ASP A 1 155 ? -28.878 -14.034 -23.872 1.00 29.17 154 ASP A CA 1
ATOM 1179 C C . ASP A 1 155 ? -28.042 -13.919 -22.578 1.00 36.62 154 ASP A C 1
ATOM 1180 O O . ASP A 1 155 ? -28.409 -13.145 -21.666 1.00 37.36 154 ASP A O 1
ATOM 1185 N N . ALA A 1 156 ? -27.031 -14.732 -22.437 1.00 34.58 155 ALA A N 1
ATOM 1186 C CA . ALA A 1 156 ? -26.103 -14.669 -21.288 1.00 33.13 155 ALA A CA 1
ATOM 1187 C C . ALA A 1 156 ? -24.795 -15.232 -21.788 1.00 33.76 155 ALA A C 1
ATOM 1188 O O . ALA A 1 156 ? -24.858 -16.138 -22.630 1.00 35.20 155 ALA A O 1
ATOM 1190 N N . ARG A 1 157 ? -23.683 -14.666 -21.325 1.00 33.85 156 ARG A N 1
ATOM 1191 C CA . ARG A 1 157 ? -22.311 -15.057 -21.738 1.00 36.25 156 ARG A CA 1
ATOM 1192 C C . ARG A 1 157 ? -22.027 -14.532 -23.146 1.00 33.83 156 ARG A C 1
ATOM 1193 O O . ARG A 1 157 ? -21.053 -14.955 -23.759 1.00 37.54 156 ARG A O 1
ATOM 1201 N N . SER A 1 158 ? -22.869 -13.637 -23.638 1.00 37.88 157 SER A N 1
ATOM 1202 C CA . SER A 1 158 ? -22.695 -12.965 -24.942 1.00 36.26 157 SER A CA 1
ATOM 1203 C C . SER A 1 158 ? -22.013 -11.618 -24.711 1.00 35.26 157 SER A C 1
ATOM 1204 O O . SER A 1 158 ? -22.444 -10.863 -23.814 1.00 32.44 157 SER A O 1
ATOM 1207 N N . LEU A 1 159 ? -21.026 -11.284 -25.546 1.00 32.42 158 LEU A N 1
ATOM 1208 C CA . LEU A 1 159 ? -20.376 -9.959 -25.509 1.00 33.74 158 LEU A CA 1
ATOM 1209 C C . LEU A 1 159 ? -21.356 -8.853 -25.927 1.00 31.09 158 LEU A C 1
ATOM 1210 O O . LEU A 1 159 ? -21.110 -7.683 -25.572 1.00 32.39 158 LEU A O 1
ATOM 1215 N N . ALA A 1 160 ? -22.453 -9.193 -26.611 1.00 31.69 159 ALA A N 1
ATOM 1216 C CA . ALA A 1 160 ? -23.453 -8.204 -27.079 1.00 32.71 159 ALA A C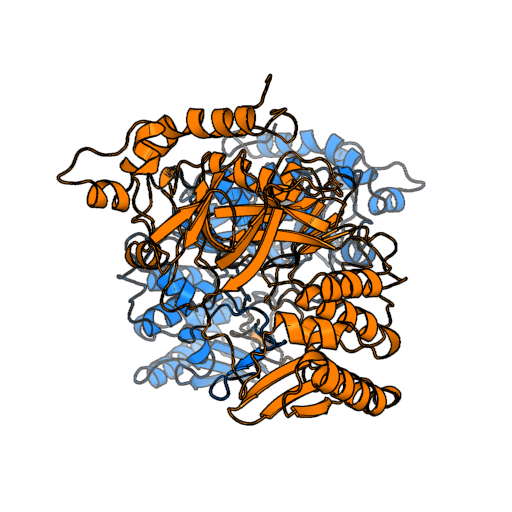A 1
ATOM 1217 C C . ALA A 1 160 ? -24.266 -7.642 -25.906 1.00 29.11 159 ALA A C 1
ATOM 1218 O O . ALA A 1 160 ? -24.814 -6.537 -26.053 1.00 32.26 159 ALA A O 1
ATOM 1220 N N . THR A 1 161 ? -24.405 -8.387 -24.804 1.00 29.36 160 THR A N 1
ATOM 1221 C CA . THR A 1 161 ? -25.392 -8.084 -23.741 1.00 29.21 160 THR A CA 1
ATOM 1222 C C . THR A 1 161 ? -24.739 -8.147 -22.366 1.00 30.65 160 THR A C 1
ATOM 1223 O O . THR A 1 161 ? -25.082 -8.996 -21.543 1.00 30.76 160 THR A O 1
ATOM 1227 N N . PRO A 1 162 ? -23.846 -7.187 -22.073 1.00 29.18 161 PRO A N 1
ATOM 1228 C CA . PRO A 1 162 ? -23.281 -7.058 -20.739 1.00 28.77 161 PRO A CA 1
ATOM 1229 C C . PRO A 1 162 ? -24.353 -6.600 -19.738 1.00 29.14 161 PRO A C 1
ATOM 1230 O O . PRO A 1 162 ? -25.388 -6.087 -20.095 1.00 25.98 161 PRO A O 1
ATOM 1234 N N . LEU A 1 163 ? -24.021 -6.736 -18.462 1.00 26.62 162 LEU A N 1
ATOM 1235 C CA . LEU A 1 163 ? -24.962 -6.452 -17.362 1.00 26.75 162 LEU A CA 1
ATOM 1236 C C . LEU A 1 163 ? -25.452 -5.018 -17.445 1.00 27.58 162 LEU A C 1
ATOM 1237 O O . LEU A 1 163 ? -26.625 -4.811 -17.168 1.00 29.37 162 LEU A O 1
ATOM 1242 N N . SER A 1 164 ? -24.577 -4.046 -17.752 1.00 28.71 163 SER A N 1
ATOM 1243 C CA . SER A 1 164 ? -24.954 -2.615 -17.767 1.00 29.06 163 SER A CA 1
ATOM 1244 C C . SER A 1 164 ? -26.098 -2.388 -18.768 1.00 31.04 163 SER A C 1
ATOM 1245 O O . SER A 1 164 ? -27.009 -1.565 -18.485 1.00 33.08 163 SER A O 1
ATOM 1248 N N . ARG A 1 165 ? -26.053 -3.072 -19.904 1.00 30.51 164 ARG A N 1
ATOM 1249 C CA . ARG A 1 165 ? -27.122 -2.978 -20.938 1.00 30.05 164 ARG A CA 1
ATOM 1250 C C . ARG A 1 165 ? -28.411 -3.654 -20.433 1.00 29.62 164 ARG A C 1
ATOM 1251 O O . ARG A 1 165 ? -29.524 -3.107 -20.689 1.00 30.57 164 ARG A O 1
ATOM 1259 N N . MET A 1 166 ? -28.294 -4.792 -19.769 1.00 28.16 165 MET A N 1
ATOM 1260 C CA . MET A 1 166 ? -29.450 -5.556 -19.215 1.00 28.95 165 MET A CA 1
ATOM 1261 C C . MET A 1 166 ? -30.156 -4.716 -18.142 1.00 30.48 165 MET A C 1
ATOM 1262 O O . MET A 1 166 ? -31.388 -4.693 -18.124 1.00 28.73 165 MET A O 1
ATOM 1267 N N . VAL A 1 167 ? -29.412 -3.984 -17.303 1.00 31.88 166 VAL A N 1
ATOM 1268 C CA . VAL A 1 167 ? -30.015 -3.106 -16.252 1.00 31.19 166 VAL A CA 1
ATOM 1269 C C . VAL A 1 167 ? -30.777 -1.952 -16.926 1.00 35.21 166 VAL A C 1
ATOM 1270 O O . VAL A 1 167 ? -31.882 -1.597 -16.444 1.00 33.73 166 VAL A O 1
ATOM 1274 N N . ARG A 1 168 ? -30.198 -1.347 -17.961 1.00 33.62 167 ARG A N 1
ATOM 1275 C CA . ARG A 1 168 ? -30.826 -0.252 -18.751 1.00 35.91 167 ARG A CA 1
ATOM 1276 C C . ARG A 1 168 ? -32.141 -0.755 -19.371 1.00 31.85 167 ARG A C 1
ATOM 1277 O O . ARG A 1 168 ? -33.120 -0.007 -19.333 1.00 33.77 167 ARG A O 1
ATOM 1285 N N . VAL A 1 169 ? -32.141 -1.957 -19.927 1.00 28.60 168 VAL A N 1
ATOM 1286 C CA . VAL A 1 169 ? -33.339 -2.617 -20.540 1.00 33.18 168 VAL A CA 1
ATOM 1287 C C . VAL A 1 169 ? -34.402 -2.882 -19.455 1.00 30.90 168 VAL A C 1
ATOM 1288 O O . VAL A 1 169 ? -35.570 -2.508 -19.660 1.00 29.32 168 VAL A O 1
ATOM 1292 N N A LEU A 1 170 ? -34.001 -3.463 -18.317 0.50 28.68 169 LEU A N 1
ATOM 1293 N N B LEU A 1 170 ? -34.003 -3.466 -18.319 0.50 29.43 169 LEU A N 1
ATOM 1294 C CA A LEU A 1 170 ? -34.906 -3.755 -17.170 0.50 28.47 169 LEU A CA 1
ATOM 1295 C CA B LEU A 1 170 ? -34.894 -3.768 -17.161 0.50 29.63 169 LEU A CA 1
ATOM 1296 C C A LEU A 1 170 ? -35.703 -2.497 -16.829 0.50 30.34 169 LEU A C 1
ATOM 1297 C C B LEU A 1 170 ? -35.694 -2.505 -16.812 0.50 31.06 169 LEU A C 1
ATOM 1298 O O A LEU A 1 170 ? -36.915 -2.614 -16.642 0.50 31.44 169 LEU A O 1
ATOM 1299 O O B LEU A 1 170 ? -36.910 -2.621 -16.636 0.50 32.07 169 LEU A O 1
ATOM 1308 N N . LYS A 1 171 ? -35.029 -1.349 -16.749 1.00 30.82 170 LYS A N 1
ATOM 1309 C CA . LYS A 1 171 ? -35.625 -0.064 -16.322 1.00 34.54 170 LYS A CA 1
ATOM 1310 C C . LYS A 1 171 ? -36.417 0.603 -17.463 1.00 34.33 170 LYS A C 1
ATOM 1311 O O . LYS A 1 171 ? -37.576 0.974 -17.249 1.00 35.72 170 LYS A O 1
ATOM 1317 N N A THR A 1 172 ? -35.813 0.773 -18.637 0.50 33.86 171 THR A N 1
ATOM 1318 N N B THR A 1 172 ? -35.801 0.781 -18.636 0.50 34.84 171 THR A N 1
ATOM 1319 C CA A THR A 1 172 ? -36.413 1.585 -19.732 0.50 33.97 171 THR A CA 1
ATOM 1320 C CA B THR A 1 172 ? -36.384 1.552 -1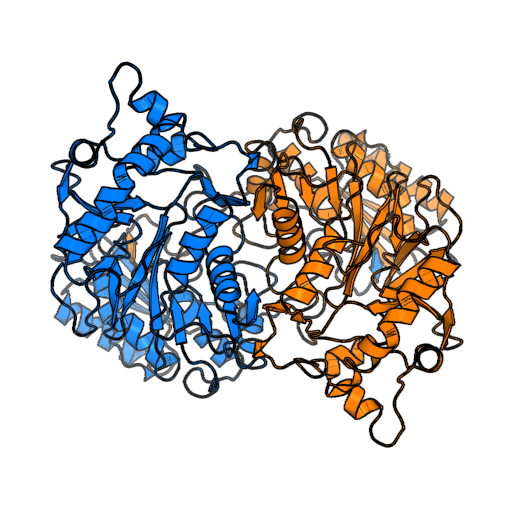9.776 0.50 35.42 171 THR A CA 1
ATOM 1321 C C A THR A 1 172 ? -37.575 0.829 -20.402 0.50 33.78 171 THR A C 1
ATOM 1322 C C B THR A 1 172 ? -37.586 0.825 -20.391 0.50 34.60 171 THR A C 1
ATOM 1323 O O A THR A 1 172 ? -38.494 1.520 -20.898 0.50 35.58 171 THR A O 1
ATOM 1324 O O B THR A 1 172 ? -38.504 1.523 -20.880 0.50 36.43 171 THR A O 1
ATOM 1331 N N . LEU A 1 173 ? -37.564 -0.510 -20.436 1.00 32.16 172 LEU A N 1
ATOM 1332 C CA . LEU A 1 173 ? -38.659 -1.307 -21.071 1.00 33.49 172 LEU A CA 1
ATOM 1333 C C . LEU A 1 173 ? -39.728 -1.699 -20.055 1.00 33.72 172 LEU A C 1
ATOM 1334 O O . LEU A 1 173 ? -40.645 -2.441 -20.451 1.00 33.90 172 LEU A O 1
ATOM 1339 N N . ASP A 1 174 ? -39.602 -1.289 -18.776 1.00 35.33 173 ASP A N 1
ATOM 1340 C CA . ASP A 1 174 ? -40.567 -1.674 -17.713 1.00 36.74 173 ASP A CA 1
ATOM 1341 C C . ASP A 1 174 ? -40.737 -3.194 -17.722 1.00 35.14 173 ASP A C 1
ATOM 1342 O O . ASP A 1 174 ? -41.885 -3.670 -17.743 1.00 35.48 173 ASP A O 1
ATOM 1347 N N . VAL A 1 175 ? -39.631 -3.946 -17.716 1.00 33.82 174 VAL A N 1
ATOM 1348 C CA . VAL A 1 175 ? -39.647 -5.430 -17.723 1.00 31.10 174 VAL A CA 1
ATOM 1349 C C . VAL A 1 175 ? -40.452 -5.906 -16.508 1.00 31.96 174 VAL A C 1
ATOM 1350 O O . VAL A 1 175 ? -40.282 -5.332 -15.411 1.00 31.89 174 VAL A O 1
ATOM 1354 N N . THR A 1 176 ? -41.294 -6.919 -16.691 1.00 31.71 175 THR A N 1
ATOM 1355 C CA . THR A 1 176 ? -42.168 -7.439 -15.611 1.00 32.46 175 THR A CA 1
ATOM 1356 C C . THR A 1 176 ? -41.663 -8.787 -15.117 1.00 31.65 175 THR A C 1
ATOM 1357 O O . THR A 1 176 ? -41.947 -9.092 -13.952 1.00 33.53 175 THR A O 1
ATOM 1361 N N . LEU A 1 177 ? -40.971 -9.549 -15.973 1.00 31.26 176 LEU A N 1
ATOM 1362 C CA . LEU A 1 177 ? -40.465 -10.903 -15.642 1.00 32.51 176 LEU A CA 1
ATOM 1363 C C . LEU A 1 177 ? -39.030 -11.049 -16.125 1.00 30.46 176 LEU A C 1
ATOM 1364 O O . LEU A 1 177 ? -38.713 -10.578 -17.248 1.00 31.33 176 LEU A O 1
ATOM 1369 N N . THR A 1 178 ? -38.212 -11.744 -15.338 1.00 32.12 177 THR A N 1
ATOM 1370 C CA . THR A 1 178 ? -36.836 -12.126 -15.738 1.00 30.39 177 THR A CA 1
ATOM 1371 C C . THR A 1 178 ? -36.702 -13.643 -15.647 1.00 30.14 177 THR A C 1
ATOM 1372 O O . THR A 1 178 ? -37.445 -14.277 -14.877 1.00 31.60 177 THR A O 1
ATOM 1376 N N . TRP A 1 179 ? -35.768 -14.193 -16.412 1.00 29.49 178 TRP A N 1
ATOM 1377 C CA . TRP A 1 179 ? -35.305 -15.593 -16.354 1.00 29.71 178 TRP A CA 1
ATOM 1378 C C . TRP A 1 179 ? -33.781 -15.584 -16.375 1.00 30.19 178 TRP A C 1
ATOM 1379 O O . TRP A 1 179 ? -33.172 -15.088 -17.353 1.00 29.18 178 TRP A O 1
ATOM 1390 N N . CYS A 1 180 ? -33.170 -16.056 -15.293 1.00 31.35 179 CYS A N 1
ATOM 1391 C CA . CYS A 1 180 ? -31.696 -16.123 -15.161 1.00 30.58 179 CYS A CA 1
ATOM 1392 C C . CYS A 1 180 ? -31.387 -16.949 -13.920 1.00 31.92 179 CYS A C 1
ATOM 1393 O O . CYS A 1 180 ? -32.305 -17.161 -13.089 1.00 31.18 179 CYS A O 1
ATOM 1396 N N . ASN A 1 181 ? -30.151 -17.431 -13.812 1.00 29.66 180 ASN A N 1
ATOM 1397 C CA . ASN A 1 181 ? -29.739 -18.243 -12.646 1.00 29.74 180 ASN A CA 1
ATOM 1398 C C . ASN A 1 181 ? -29.653 -17.336 -11.415 1.00 30.42 180 ASN A C 1
ATOM 1399 O O . ASN A 1 181 ? -29.637 -16.116 -11.511 1.00 30.82 180 ASN A O 1
ATOM 1404 N N . PRO A 1 182 ? -29.610 -17.914 -10.193 1.00 31.12 181 PRO A N 1
ATOM 1405 C CA . PRO A 1 182 ? -29.633 -17.123 -8.959 1.00 33.63 181 PRO A CA 1
ATOM 1406 C C . PRO A 1 182 ? -28.425 -16.199 -8.775 1.00 31.50 181 PRO A C 1
ATOM 1407 O O . PRO A 1 182 ? -28.578 -15.109 -8.266 1.00 29.40 181 PRO A O 1
ATOM 1411 N N . THR A 1 183 ? -27.255 -16.628 -9.240 1.00 32.13 182 THR A N 1
ATOM 1412 C CA . THR A 1 183 ? -26.041 -15.766 -9.198 1.00 30.99 182 THR A CA 1
ATOM 1413 C C . THR A 1 183 ? -26.267 -14.553 -10.094 1.00 30.34 182 THR A C 1
ATOM 1414 O O . THR A 1 183 ? -25.895 -13.424 -9.712 1.00 30.43 182 THR A O 1
ATOM 1418 N N . GLU A 1 184 ? -26.901 -14.759 -11.246 1.00 30.53 183 GLU A N 1
ATOM 1419 C CA . GLU A 1 184 ? -27.205 -13.652 -12.179 1.00 31.01 183 GLU A CA 1
ATOM 1420 C C . GLU A 1 184 ? -28.201 -12.679 -11.526 1.00 28.16 183 GLU A C 1
ATOM 1421 O O . GLU A 1 184 ? -28.130 -11.494 -11.795 1.00 28.86 183 GLU A O 1
ATOM 1427 N N . ILE A 1 185 ? -29.130 -13.143 -10.688 1.00 29.91 184 ILE A N 1
ATOM 1428 C CA . ILE A 1 185 ? -30.044 -12.215 -9.947 1.00 28.94 184 ILE A CA 1
ATOM 1429 C C . ILE A 1 185 ? -29.214 -11.235 -9.089 1.00 28.63 184 ILE A C 1
ATOM 1430 O O . ILE A 1 185 ? -29.541 -10.039 -9.054 1.00 29.10 184 ILE A O 1
ATOM 1435 N N . THR A 1 186 ? -28.182 -11.707 -8.405 1.00 28.31 185 THR A N 1
ATOM 1436 C CA . THR A 1 186 ? -27.311 -10.842 -7.561 1.00 30.03 185 THR A CA 1
ATOM 1437 C C . THR A 1 186 ? -26.413 -9.971 -8.446 1.00 26.88 185 THR A C 1
ATOM 1438 O O . THR A 1 186 ? -26.209 -8.786 -8.118 1.00 30.83 185 THR A O 1
ATOM 1442 N N A MET A 1 187 ? -25.882 -10.521 -9.537 0.50 27.62 186 MET A N 1
ATOM 1443 N N B MET A 1 187 ? -25.890 -10.519 -9.540 0.50 31.16 186 MET A N 1
ATOM 1444 C CA A MET A 1 187 ? -25.061 -9.736 -10.505 0.50 26.33 186 MET A CA 1
ATOM 1445 C CA B MET A 1 187 ? -25.067 -9.729 -10.497 0.50 32.00 186 MET A CA 1
ATOM 1446 C C A MET A 1 187 ? -25.908 -8.571 -11.050 0.50 27.00 186 MET A C 1
ATOM 1447 C C B MET A 1 187 ? -25.910 -8.567 -11.047 0.50 30.14 186 MET A C 1
ATOM 1448 O O A MET A 1 187 ? -25.409 -7.431 -11.082 0.50 26.65 186 MET A O 1
ATOM 1449 O O B MET A 1 187 ? -25.407 -7.429 -11.079 0.50 29.51 186 MET A O 1
ATOM 1458 N N . LEU A 1 188 ? -27.165 -8.821 -11.435 1.00 28.64 187 LEU A N 1
ATOM 1459 C CA . LEU A 1 188 ? -28.052 -7.731 -11.948 1.00 27.85 187 LEU A CA 1
ATOM 1460 C C . LEU A 1 188 ? -28.297 -6.698 -10.839 1.00 28.09 187 LEU A C 1
ATOM 1461 O O . LEU A 1 188 ? -28.319 -5.509 -11.132 1.00 28.89 187 LEU A O 1
ATOM 1466 N N . ALA A 1 189 ? -28.469 -7.112 -9.575 1.00 29.89 188 ALA A N 1
ATOM 1467 C CA . ALA A 1 189 ? -28.664 -6.161 -8.457 1.00 30.89 188 ALA A CA 1
ATOM 1468 C C . ALA A 1 189 ? -27.416 -5.263 -8.314 1.00 29.67 188 ALA A C 1
ATOM 1469 O O . ALA A 1 189 ? -27.550 -4.052 -8.087 1.00 29.08 188 ALA A O 1
ATOM 1471 N N . ALA A 1 190 ? -26.236 -5.853 -8.357 1.00 30.19 189 ALA A N 1
ATOM 1472 C CA . ALA A 1 190 ? -24.962 -5.118 -8.191 1.00 30.34 189 ALA A CA 1
ATOM 1473 C C . ALA A 1 190 ? -24.793 -4.152 -9.369 1.00 30.36 189 ALA A C 1
ATOM 1474 O O . ALA A 1 190 ? -24.412 -2.962 -9.146 1.00 30.31 189 ALA A O 1
ATOM 1476 N N . ALA A 1 191 ? -25.138 -4.596 -10.582 1.00 28.43 190 ALA A N 1
ATOM 1477 C CA . ALA A 1 191 ? -25.030 -3.761 -11.805 1.00 27.81 190 ALA A CA 1
ATOM 1478 C C . ALA A 1 191 ? -26.061 -2.634 -11.738 1.00 29.06 190 ALA A C 1
ATOM 1479 O O . ALA A 1 191 ? -25.735 -1.530 -12.159 1.00 28.16 190 ALA A O 1
ATOM 1481 N N . ALA A 1 192 ? -27.252 -2.885 -11.182 1.00 28.86 191 ALA A N 1
ATOM 1482 C CA . ALA A 1 192 ? -28.301 -1.846 -10.987 1.00 29.00 191 ALA A CA 1
ATOM 1483 C C . ALA A 1 192 ? -27.762 -0.726 -10.114 1.00 28.60 191 ALA A C 1
ATOM 1484 O O . ALA A 1 192 ? -27.871 0.418 -10.517 1.00 31.23 191 ALA A O 1
ATOM 1486 N N . LYS A 1 193 ? -27.167 -1.053 -8.962 1.00 29.03 192 LYS A N 1
ATOM 1487 C CA . LYS A 1 193 ? -26.604 -0.026 -8.044 1.00 35.27 192 LYS A CA 1
ATOM 1488 C C . LYS A 1 193 ? -25.510 0.774 -8.779 1.00 32.01 192 LYS A C 1
ATOM 1489 O O . LYS A 1 193 ? -25.514 2.004 -8.697 1.00 36.04 192 LYS A O 1
ATOM 1495 N N . ALA A 1 194 ? -24.648 0.103 -9.529 1.00 33.96 193 ALA A N 1
ATOM 1496 C CA . ALA A 1 194 ? -23.570 0.737 -10.327 1.00 35.32 193 ALA A CA 1
ATOM 1497 C C . ALA A 1 194 ? -24.141 1.669 -11.421 1.00 36.50 193 ALA A C 1
ATOM 1498 O O . ALA A 1 194 ? -23.434 2.601 -11.837 1.00 37.49 193 ALA A O 1
ATOM 1500 N N . ALA A 1 195 ? -25.374 1.452 -11.878 1.00 33.84 194 ALA A N 1
ATOM 1501 C CA . ALA A 1 195 ? -26.068 2.299 -12.880 1.00 33.76 194 ALA A CA 1
ATOM 1502 C C . ALA A 1 195 ? -26.897 3.382 -12.182 1.00 34.74 194 ALA A C 1
ATOM 1503 O O . ALA A 1 195 ? -27.598 4.134 -12.882 1.00 39.12 194 ALA A O 1
ATOM 1505 N N . GLY A 1 196 ? -26.875 3.439 -10.850 1.00 36.09 195 GLY A N 1
ATOM 1506 C CA . GLY A 1 196 ? -27.592 4.483 -10.099 1.00 36.34 195 GLY A CA 1
ATOM 1507 C C . GLY A 1 196 ? -29.040 4.107 -9.824 1.00 36.97 195 GLY A C 1
ATOM 1508 O O . GLY A 1 196 ? -29.863 5.039 -9.649 1.00 39.98 195 GLY A O 1
ATOM 1509 N N . LEU A 1 197 ? -29.365 2.817 -9.821 1.00 34.69 196 LEU A N 1
ATOM 1510 C CA . LEU A 1 197 ? -30.759 2.324 -9.619 1.00 37.69 196 LEU A CA 1
ATOM 1511 C C . LEU A 1 197 ? -30.795 1.419 -8.385 1.00 33.12 196 LEU A C 1
ATOM 1512 O O . LEU A 1 197 ? -29.917 0.545 -8.238 1.00 34.26 196 LEU A O 1
ATOM 1517 N N . ARG A 1 198 ? -31.776 1.614 -7.500 1.00 34.42 197 ARG A N 1
ATOM 1518 C CA . ARG A 1 198 ? -31.993 0.772 -6.295 1.00 35.06 197 ARG A CA 1
ATOM 1519 C C . ARG A 1 198 ? -32.873 -0.417 -6.665 1.00 33.87 197 ARG A C 1
ATOM 1520 O O . ARG A 1 198 ? -34.029 -0.216 -7.034 1.00 36.10 197 ARG A O 1
ATOM 1528 N N . PRO A 1 199 ? -32.364 -1.668 -6.635 1.00 30.80 198 PRO A N 1
ATOM 1529 C CA . PRO A 1 199 ? -33.171 -2.846 -6.950 1.00 31.21 198 PRO A CA 1
ATOM 1530 C C . PRO A 1 199 ? -34.446 -2.984 -6.116 1.00 35.25 198 PRO A C 1
ATOM 1531 O O . PRO A 1 199 ? -35.401 -3.521 -6.638 1.00 34.83 198 PRO A O 1
ATOM 1535 N N . ASP A 1 200 ? -34.448 -2.500 -4.871 1.00 35.28 199 ASP A N 1
ATOM 1536 C CA . ASP A 1 200 ? -35.615 -2.685 -3.955 1.00 37.54 199 ASP A CA 1
ATOM 1537 C C . ASP A 1 200 ? -36.700 -1.616 -4.198 1.00 38.94 199 ASP A C 1
ATOM 1538 O O . ASP A 1 200 ? -37.761 -1.719 -3.536 1.00 40.82 199 ASP A O 1
ATOM 1543 N N . GLN A 1 201 ? -36.480 -0.621 -5.062 1.00 39.26 200 GLN A N 1
ATOM 1544 C CA . GLN A 1 201 ? -37.448 0.505 -5.258 1.00 43.70 200 GLN A CA 1
ATOM 1545 C C . GLN A 1 201 ? -37.602 0.940 -6.724 1.00 40.84 200 GLN A C 1
ATOM 1546 O O . GLN A 1 201 ? -38.665 1.460 -7.046 1.00 38.99 200 GLN A O 1
ATOM 1552 N N . ASP A 1 202 ? -36.563 0.849 -7.560 1.00 39.20 201 ASP A N 1
ATOM 1553 C CA . ASP A 1 202 ? -36.508 1.617 -8.834 1.00 40.04 201 ASP A CA 1
ATOM 1554 C C . ASP A 1 202 ? -36.987 0.788 -10.038 1.00 38.56 201 ASP A C 1
ATOM 1555 O O . ASP A 1 202 ? -36.867 1.288 -11.140 1.00 38.37 201 ASP A O 1
ATOM 1560 N N . PHE A 1 203 ? -37.531 -0.410 -9.828 1.00 38.32 202 PHE A N 1
ATOM 1561 C CA . PHE A 1 203 ? -38.062 -1.303 -10.890 1.00 36.09 202 PHE A CA 1
ATOM 1562 C C . PHE A 1 203 ? -39.506 -1.645 -10.547 1.00 34.65 202 PHE A C 1
ATOM 1563 O O . PHE A 1 203 ? -39.822 -2.804 -10.304 1.00 33.91 202 PHE A O 1
ATOM 1571 N N . PRO A 1 204 ? -40.409 -0.639 -10.448 1.00 35.91 203 PRO A N 1
ATOM 1572 C CA . PRO A 1 204 ? -41.758 -0.865 -9.929 1.00 38.25 203 PRO A CA 1
ATOM 1573 C C . PRO A 1 204 ? -42.594 -1.851 -10.761 1.00 39.10 203 PRO A C 1
ATOM 1574 O O . PRO A 1 204 ? -43.516 -2.412 -10.201 1.00 38.76 203 PRO A O 1
ATOM 1578 N N . HIS A 1 205 ? -42.246 -2.060 -12.044 1.00 36.97 204 HIS A N 1
ATOM 1579 C CA . HIS A 1 205 ? -43.007 -2.948 -12.974 1.00 38.14 204 HIS A CA 1
ATOM 1580 C C . HIS A 1 205 ? -42.513 -4.388 -12.867 1.00 34.48 204 HIS A C 1
ATOM 1581 O O . HIS A 1 205 ? -43.241 -5.300 -13.308 1.00 35.68 204 HIS A O 1
ATOM 1588 N N . LEU A 1 206 ? -41.340 -4.614 -12.266 1.00 33.88 205 LEU A N 1
ATOM 1589 C CA . LEU A 1 206 ? -40.792 -5.983 -12.117 1.00 33.33 205 LEU A CA 1
ATOM 1590 C C . LEU A 1 206 ? -41.629 -6.697 -11.060 1.00 37.58 205 LEU A C 1
ATOM 1591 O O . LEU A 1 206 ? -41.629 -6.235 -9.879 1.00 39.26 205 LEU A O 1
ATOM 1596 N N . ARG A 1 207 ? -42.280 -7.801 -11.438 1.00 36.45 206 ARG A N 1
ATOM 1597 C CA . ARG A 1 207 ? -43.287 -8.472 -10.582 1.00 37.44 206 ARG A CA 1
ATOM 1598 C C . ARG A 1 207 ? -42.849 -9.883 -10.182 1.00 38.11 206 ARG A C 1
ATOM 1599 O O . ARG A 1 207 ? -43.416 -10.378 -9.192 1.00 35.25 206 ARG A O 1
ATOM 1607 N N . ALA A 1 208 ? -41.923 -10.513 -10.909 1.00 35.38 207 ALA A N 1
ATOM 1608 C CA . ALA A 1 208 ? -41.412 -11.859 -10.582 1.00 33.79 207 ALA A CA 1
ATOM 1609 C C . ALA A 1 208 ? -40.076 -12.120 -11.271 1.00 33.34 207 ALA A C 1
ATOM 1610 O O . ALA A 1 208 ? -39.837 -11.591 -12.374 1.00 36.36 207 ALA A O 1
ATOM 1612 N N . MET A 1 209 ? -39.234 -12.919 -10.625 1.00 33.03 208 MET A N 1
ATOM 1613 C CA . MET A 1 209 ? -37.934 -13.373 -11.171 1.00 33.04 208 MET A CA 1
ATOM 1614 C C . MET A 1 209 ? -37.925 -14.900 -11.205 1.00 36.11 208 MET A C 1
ATOM 1615 O O . MET A 1 209 ? -38.058 -15.531 -10.147 1.00 36.89 208 MET A O 1
ATOM 1620 N N . PHE A 1 210 ? -37.866 -15.472 -12.407 1.00 33.46 209 PHE A N 1
ATOM 1621 C CA . PHE A 1 210 ? -37.828 -16.933 -12.604 1.00 32.19 209 PHE A CA 1
ATOM 1622 C C . PHE A 1 210 ? -36.360 -17.348 -12.547 1.00 31.67 209 PHE A C 1
ATOM 1623 O O . PHE A 1 210 ? -35.479 -16.627 -13.128 1.00 33.57 209 PHE A O 1
ATOM 1631 N N . THR A 1 211 ? -36.095 -18.474 -11.914 1.00 33.70 210 THR A N 1
ATOM 1632 C CA . THR A 1 211 ? -34.697 -18.928 -11.715 1.00 33.30 210 THR A CA 1
ATOM 1633 C C . THR A 1 211 ? -34.601 -20.446 -11.683 1.00 32.07 210 THR A C 1
ATOM 1634 O O . THR A 1 211 ? -35.602 -21.132 -11.441 1.00 35.37 210 THR A O 1
ATOM 1638 N N . ALA A 1 212 ? -33.403 -20.941 -11.960 1.00 31.81 211 ALA A N 1
ATOM 1639 C CA . ALA A 1 212 ? -33.064 -22.374 -11.999 1.00 34.79 211 ALA A CA 1
ATOM 1640 C C . ALA A 1 212 ? -31.549 -22.498 -12.151 1.00 34.74 211 ALA A C 1
ATOM 1641 O O . ALA A 1 212 ? -30.872 -21.437 -12.191 1.00 36.18 211 ALA A O 1
ATOM 1643 N N . ALA A 1 213 ? -31.068 -23.724 -12.303 1.00 40.87 212 ALA A N 1
ATOM 1644 C CA . ALA A 1 213 ? -29.723 -24.088 -12.819 1.00 42.37 212 ALA A CA 1
ATOM 1645 C C . ALA A 1 213 ? -28.657 -24.082 -11.706 1.00 46.13 212 ALA A C 1
ATOM 1646 O O . ALA A 1 213 ? -27.468 -24.259 -12.051 1.00 47.21 212 ALA A O 1
ATOM 1648 N N . GLU A 1 214 ? -29.024 -23.811 -10.456 1.00 39.83 213 GLU A N 1
ATOM 1649 C CA . GLU A 1 214 ? -28.119 -24.090 -9.314 1.00 42.68 213 GLU A CA 1
ATOM 1650 C C . GLU A 1 214 ? -28.911 -24.433 -8.055 1.00 44.19 213 GLU A C 1
ATOM 1651 O O . GLU A 1 214 ? -30.045 -24.007 -7.855 1.00 39.69 213 GLU A O 1
ATOM 1657 N N . PRO A 1 215 ? -28.298 -25.244 -7.170 1.00 41.68 214 PRO A N 1
ATOM 1658 C CA . PRO A 1 215 ? -28.875 -25.541 -5.856 1.00 43.34 214 PRO A CA 1
ATOM 1659 C C . PRO A 1 215 ? -29.157 -24.220 -5.136 1.00 40.92 214 PRO A C 1
ATOM 1660 O O . PRO A 1 215 ? -28.284 -23.372 -5.086 1.00 43.24 214 PRO A O 1
ATOM 1664 N N . LEU A 1 216 ? -30.385 -24.028 -4.685 1.00 38.07 215 LEU A N 1
ATOM 1665 C CA . LEU A 1 216 ? -30.848 -22.737 -4.121 1.00 38.73 215 LEU A CA 1
ATOM 1666 C C . LEU A 1 216 ? -31.561 -23.002 -2.793 1.00 38.66 215 LEU A C 1
ATOM 1667 O O . LEU A 1 216 ? -32.649 -23.609 -2.808 1.00 42.00 215 LEU A O 1
ATOM 1672 N N . THR A 1 217 ? -30.966 -22.577 -1.677 1.00 39.72 216 THR A N 1
ATOM 1673 C CA . THR A 1 217 ? -31.594 -22.681 -0.334 1.00 39.56 216 THR A CA 1
ATOM 1674 C C . THR A 1 217 ? -32.723 -21.655 -0.233 1.00 39.31 216 THR A C 1
ATOM 1675 O O . THR A 1 217 ? -32.656 -20.628 -0.888 1.00 35.96 216 THR A O 1
ATOM 1679 N N . GLU A 1 218 ? -33.721 -21.926 0.594 1.00 39.77 217 GLU A N 1
ATOM 1680 C CA . GLU A 1 218 ? -34.831 -20.974 0.824 1.00 44.17 217 GLU A CA 1
ATOM 1681 C C . GLU A 1 218 ? -34.290 -19.689 1.467 1.00 38.76 217 GLU A C 1
ATOM 1682 O O . GLU A 1 218 ? -34.861 -18.628 1.214 1.00 38.99 217 GLU A O 1
ATOM 1688 N N . VAL A 1 219 ? -33.252 -19.766 2.301 1.00 38.78 218 VAL A N 1
ATOM 1689 C CA . VAL A 1 219 ? -32.663 -18.558 2.960 1.00 38.03 218 VAL A CA 1
ATOM 1690 C C . VAL A 1 219 ? -32.098 -17.637 1.868 1.00 35.38 218 VAL A C 1
ATOM 1691 O O . VAL A 1 219 ? -32.378 -16.439 1.871 1.00 34.79 218 VAL A O 1
ATOM 1695 N N . ARG A 1 220 ? -31.373 -18.188 0.907 1.00 34.39 219 ARG A N 1
ATOM 1696 C CA . ARG A 1 220 ? -30.822 -17.391 -0.219 1.00 33.40 219 ARG A CA 1
ATOM 1697 C C . ARG A 1 220 ? -31.965 -16.873 -1.107 1.00 33.64 219 ARG A C 1
ATOM 1698 O O . ARG A 1 220 ? -31.950 -15.695 -1.490 1.00 33.43 219 ARG A O 1
ATOM 1706 N N . ARG A 1 221 ? -32.931 -17.728 -1.433 1.00 36.57 220 ARG A N 1
ATOM 1707 C CA . ARG A 1 221 ? -34.054 -17.338 -2.319 1.00 35.64 220 ARG A CA 1
ATOM 1708 C C . ARG A 1 221 ? -34.792 -16.143 -1.695 1.00 35.86 220 ARG A C 1
ATOM 1709 O O . ARG A 1 221 ? -35.072 -15.172 -2.435 1.00 34.14 220 ARG A O 1
ATOM 1717 N N . ARG A 1 222 ? -35.072 -16.189 -0.389 1.00 35.07 221 ARG A N 1
ATOM 1718 C CA . ARG A 1 222 ? -35.778 -15.094 0.334 1.00 37.93 221 ARG A CA 1
ATOM 1719 C C . ARG A 1 222 ? -34.929 -13.817 0.305 1.00 34.71 221 ARG A C 1
ATOM 1720 O O . ARG A 1 222 ? -35.506 -12.724 0.116 1.00 34.71 221 ARG A O 1
ATOM 1728 N N . ARG A 1 223 ? -33.605 -13.926 0.433 1.00 34.34 222 ARG A N 1
ATOM 1729 C CA . ARG A 1 223 ? -32.707 -12.741 0.328 1.00 32.70 222 ARG A CA 1
ATOM 1730 C C . ARG A 1 223 ? -32.750 -12.134 -1.089 1.00 32.31 222 ARG A C 1
ATOM 1731 O O . ARG A 1 223 ? -32.814 -10.902 -1.185 1.00 32.69 222 ARG A O 1
ATOM 1739 N N . LEU A 1 224 ? -32.682 -12.954 -2.142 1.00 33.10 223 LEU A N 1
ATOM 1740 C CA . LEU A 1 224 ? -32.774 -12.485 -3.555 1.00 32.30 223 LEU A CA 1
ATOM 1741 C C . LEU A 1 224 ? -34.091 -11.716 -3.725 1.00 33.07 223 LEU A C 1
ATOM 1742 O O . LEU A 1 224 ? -34.070 -10.629 -4.269 1.00 33.16 223 LEU A O 1
ATOM 1747 N N . SER A 1 225 ? -35.183 -12.247 -3.185 1.00 33.08 224 SER A N 1
ATOM 1748 C CA . SER A 1 225 ? -36.505 -11.572 -3.174 1.00 33.59 224 SER A CA 1
ATOM 1749 C C . SER A 1 225 ? -36.398 -10.197 -2.496 1.00 31.57 224 SER A C 1
ATOM 1750 O O . SER A 1 225 ? -36.847 -9.221 -3.084 1.00 35.94 224 SER A O 1
ATOM 1753 N N . GLU A 1 226 ? -35.808 -10.121 -1.302 1.00 34.22 225 GLU A N 1
ATOM 1754 C CA . GLU A 1 226 ? -35.689 -8.885 -0.488 1.00 35.16 225 GLU A CA 1
ATOM 1755 C C . GLU A 1 226 ? -34.798 -7.858 -1.197 1.00 33.08 225 GLU A C 1
ATOM 1756 O O . GLU A 1 226 ? -35.134 -6.646 -1.170 1.00 34.53 225 GLU A O 1
ATOM 1762 N N . ILE A 1 227 ? -33.721 -8.299 -1.842 1.00 30.88 226 ILE A N 1
ATOM 1763 C CA . ILE A 1 227 ? -32.837 -7.371 -2.611 1.00 30.78 226 ILE A CA 1
ATOM 1764 C C . ILE A 1 227 ? -33.689 -6.662 -3.678 1.00 33.02 226 ILE A C 1
ATOM 1765 O O . ILE A 1 227 ? -33.513 -5.446 -3.876 1.00 34.46 226 ILE A O 1
ATOM 1770 N N . TRP A 1 228 ? -34.605 -7.387 -4.316 1.00 33.12 227 TRP A N 1
ATOM 1771 C CA . TRP A 1 228 ? -35.452 -6.859 -5.419 1.00 32.94 227 TRP A CA 1
ATOM 1772 C C . TRP A 1 228 ? -36.833 -6.412 -4.904 1.00 36.03 227 TRP A C 1
ATOM 1773 O O . TRP A 1 228 ? -37.807 -6.410 -5.696 1.00 36.34 227 TRP A O 1
ATOM 1784 N N . GLY A 1 229 ? -36.931 -5.980 -3.645 1.00 36.92 228 GLY A N 1
ATOM 1785 C CA . GLY A 1 229 ? -38.127 -5.282 -3.132 1.00 38.62 228 GLY A CA 1
ATOM 1786 C C . GLY A 1 229 ? -39.233 -6.240 -2.706 1.00 41.21 228 GLY A C 1
ATOM 1787 O O . GLY A 1 229 ? -40.373 -5.774 -2.540 1.00 40.06 228 GLY A O 1
ATOM 1788 N N . GLY A 1 230 ? -38.909 -7.519 -2.481 1.00 36.34 229 GLY A N 1
ATOM 1789 C CA . GLY A 1 230 ? -39.830 -8.505 -1.880 1.00 37.74 229 GLY A CA 1
ATOM 1790 C C . GLY A 1 230 ? -40.690 -9.214 -2.914 1.00 38.26 229 GLY A C 1
ATOM 1791 O O . GLY A 1 230 ? -41.635 -9.901 -2.513 1.00 39.62 229 GLY A O 1
ATOM 1792 N N . ILE A 1 231 ? -40.373 -9.085 -4.201 1.00 37.54 230 ILE A N 1
ATOM 1793 C CA . ILE A 1 231 ? -41.134 -9.757 -5.303 1.00 37.17 230 ILE A CA 1
ATOM 1794 C C . ILE A 1 231 ? -40.795 -11.245 -5.292 1.00 38.57 230 ILE A C 1
ATOM 1795 O O . ILE A 1 231 ? -39.747 -11.655 -4.788 1.00 36.12 230 ILE A O 1
ATOM 1800 N N . PRO A 1 232 ? -41.697 -12.101 -5.814 1.00 38.19 231 PRO A N 1
ATOM 1801 C CA . PRO A 1 232 ? -41.469 -13.539 -5.847 1.00 35.59 231 PRO A CA 1
ATOM 1802 C C . PRO A 1 232 ? -40.263 -13.926 -6.710 1.00 38.17 231 PRO A C 1
ATOM 1803 O O . PRO A 1 232 ? -40.159 -13.456 -7.840 1.00 36.88 231 PRO A O 1
ATOM 1807 N N . VAL A 1 233 ? -39.430 -14.813 -6.172 1.00 38.39 232 VAL A N 1
ATOM 1808 C CA . VAL A 1 233 ? -38.370 -15.537 -6.928 1.00 36.02 232 VAL A CA 1
ATOM 1809 C C . VAL A 1 233 ? -38.872 -16.968 -7.126 1.00 38.16 232 VAL A C 1
ATOM 1810 O O . VAL A 1 233 ? -38.964 -17.727 -6.137 1.00 37.88 232 VAL A O 1
ATOM 1814 N N . VAL A 1 234 ? -39.219 -17.299 -8.368 1.00 37.33 233 VAL A N 1
ATOM 1815 C CA . VAL A 1 234 ? -39.965 -18.540 -8.729 1.00 38.21 233 VAL A CA 1
ATOM 1816 C C . VAL A 1 234 ? -38.970 -19.514 -9.347 1.00 38.49 233 VAL A C 1
ATOM 1817 O O . VAL A 1 234 ? -38.497 -19.266 -10.506 1.00 38.28 233 VAL A O 1
ATOM 1821 N N . GLU A 1 235 ? -38.679 -20.576 -8.610 1.00 37.17 234 GLU A N 1
ATOM 1822 C CA . GLU A 1 235 ? -37.673 -21.585 -8.978 1.00 40.70 234 GLU A CA 1
ATOM 1823 C C . GLU A 1 235 ? -38.311 -22.655 -9.855 1.00 41.57 234 GLU A C 1
ATOM 1824 O O . GLU A 1 235 ? -39.498 -22.994 -9.645 1.00 44.26 234 GLU A O 1
ATOM 1830 N N . GLU A 1 236 ? -37.538 -23.172 -10.801 1.00 37.85 235 GLU A N 1
ATOM 1831 C CA . GLU A 1 236 ? -37.850 -24.457 -11.466 1.00 39.98 235 GLU A CA 1
ATOM 1832 C C . GLU A 1 236 ? -36.565 -25.284 -11.500 1.00 39.59 235 GLU A C 1
ATOM 1833 O O . GLU A 1 236 ? -35.490 -24.757 -11.197 1.00 39.20 235 GLU A O 1
ATOM 1839 N N . TYR A 1 237 ? -36.720 -26.545 -11.865 1.00 42.12 236 TYR A N 1
ATOM 1840 C CA . TYR A 1 237 ? -35.676 -27.586 -11.943 1.00 41.77 236 TYR A CA 1
ATOM 1841 C C . TYR A 1 237 ? -35.853 -28.273 -13.290 1.00 43.86 236 TYR A C 1
ATOM 1842 O O . TYR A 1 237 ? -36.998 -28.641 -13.611 1.00 42.34 236 TYR A O 1
ATOM 1851 N N . GLY A 1 238 ? -34.784 -28.340 -14.084 1.00 45.89 237 GLY A N 1
ATOM 1852 C CA . GLY A 1 238 ? -34.793 -28.940 -15.430 1.00 45.12 237 GLY A CA 1
ATOM 1853 C C . GLY A 1 238 ? -33.420 -29.410 -15.871 1.00 47.02 237 GLY A C 1
ATOM 1854 O O . GLY A 1 238 ? -32.457 -29.241 -15.110 1.00 47.33 237 GLY A O 1
ATOM 1855 N N . SER A 1 239 ? -33.359 -30.009 -17.056 1.00 48.73 238 SER A N 1
ATOM 1856 C CA . SER A 1 239 ? -32.113 -30.369 -17.773 1.00 49.92 238 SER A CA 1
ATOM 1857 C C . SER A 1 239 ? -32.351 -30.246 -19.278 1.00 53.16 238 SER A C 1
ATOM 1858 O O . SER A 1 239 ? -33.533 -30.221 -19.710 1.00 52.96 238 SER A O 1
ATOM 1861 N N . THR A 1 240 ? -31.270 -30.161 -20.051 1.00 50.53 239 THR A N 1
ATOM 1862 C CA . THR A 1 240 ? -31.325 -30.128 -21.528 1.00 50.99 239 THR A CA 1
ATOM 1863 C C . THR A 1 240 ? -32.012 -31.391 -22.064 1.00 54.16 239 THR A C 1
ATOM 1864 O O . THR A 1 240 ? -32.768 -31.287 -23.064 1.00 49.65 239 THR A O 1
ATOM 1868 N N . GLU A 1 241 ? -31.771 -32.530 -21.415 1.00 51.24 240 GLU A N 1
ATOM 1869 C CA . GLU A 1 241 ? -32.236 -33.871 -21.853 1.00 56.85 240 GLU A CA 1
ATOM 1870 C C . GLU A 1 241 ? -33.716 -34.079 -21.519 1.00 55.32 240 GLU A C 1
ATOM 1871 O O . GLU A 1 241 ? -34.320 -34.972 -22.158 1.00 60.78 240 GLU A O 1
ATOM 1877 N N . THR A 1 242 ? -34.270 -33.358 -20.534 1.00 51.50 241 THR A N 1
ATOM 1878 C CA . THR A 1 242 ? -35.628 -33.639 -19.972 1.00 52.57 241 THR A CA 1
ATOM 1879 C C . THR A 1 242 ? -36.589 -32.457 -20.153 1.00 50.01 241 THR A C 1
ATOM 1880 O O . THR A 1 242 ? -37.800 -32.697 -20.094 1.00 54.81 241 THR A O 1
ATOM 1884 N N . GLY A 1 243 ? -36.081 -31.235 -20.298 1.00 47.19 242 GLY A N 1
ATOM 1885 C CA . GLY A 1 243 ? -36.869 -30.004 -20.090 1.00 47.89 242 GLY A CA 1
ATOM 1886 C C . GLY A 1 243 ? -37.182 -29.799 -18.617 1.00 48.01 242 GLY A C 1
ATOM 1887 O O . GLY A 1 243 ? -36.498 -30.419 -17.773 1.00 44.93 242 GLY A O 1
ATOM 1888 N N . THR A 1 244 ? -38.140 -28.928 -18.306 1.00 46.53 243 THR A N 1
ATOM 1889 C CA . THR A 1 244 ? -38.531 -28.554 -16.920 1.00 44.97 243 THR A CA 1
ATOM 1890 C C . THR A 1 244 ? -39.231 -29.731 -16.253 1.00 47.92 243 THR A C 1
ATOM 1891 O O . THR A 1 244 ? -40.284 -30.132 -16.771 1.00 48.95 243 THR A O 1
ATOM 1895 N N . ILE A 1 245 ? -38.689 -30.263 -15.155 1.00 45.65 244 ILE A N 1
ATOM 1896 C CA . ILE A 1 245 ? -39.293 -31.447 -14.488 1.00 48.20 244 ILE A CA 1
ATOM 1897 C C . ILE A 1 245 ? -39.953 -31.044 -13.162 1.00 45.36 244 ILE A C 1
ATOM 1898 O O . ILE A 1 245 ? -40.748 -31.847 -12.667 1.00 46.44 244 ILE A O 1
ATOM 1903 N N . ALA A 1 246 ? -39.727 -29.836 -12.638 1.00 42.93 245 ALA A N 1
ATOM 1904 C CA . ALA A 1 246 ? -40.402 -29.376 -11.400 1.00 42.21 245 ALA A CA 1
ATOM 1905 C C . ALA A 1 246 ? -40.491 -27.856 -11.362 1.00 40.84 245 ALA A C 1
ATOM 1906 O O . ALA A 1 246 ? -39.573 -27.191 -11.854 1.00 40.83 245 ALA A O 1
ATOM 1908 N N . GLY A 1 247 ? -41.568 -27.336 -10.782 1.00 40.97 246 GLY A N 1
ATOM 1909 C CA . GLY A 1 247 ? -41.808 -25.890 -10.642 1.00 41.89 246 GLY A CA 1
ATOM 1910 C C . GLY A 1 247 ? -42.332 -25.525 -9.275 1.00 45.50 246 GLY A C 1
ATOM 1911 O O . GLY A 1 247 ? -43.098 -26.328 -8.688 1.00 48.41 246 GLY A O 1
ATOM 1912 N N . GLN A 1 248 ? -42.005 -24.315 -8.825 1.00 45.35 247 GLN A N 1
ATOM 1913 C CA . GLN A 1 248 ? -42.413 -23.754 -7.511 1.00 46.64 247 GLN A CA 1
ATOM 1914 C C . GLN A 1 248 ? -43.935 -23.553 -7.430 1.00 45.20 247 GLN A C 1
ATOM 1915 O O . GLN A 1 248 ? -44.527 -23.095 -8.426 1.00 44.65 247 GLN A O 1
ATOM 1921 N N . CYS A 1 249 ? -44.558 -23.854 -6.281 1.00 45.53 248 CYS A N 1
ATOM 1922 C CA . CYS A 1 249 ? -45.948 -23.428 -5.946 1.00 48.42 248 CYS A CA 1
ATOM 1923 C C . CYS A 1 249 ? -45.904 -22.114 -5.166 1.00 46.75 248 CYS A C 1
ATOM 1924 O O . CYS A 1 249 ? -44.844 -21.701 -4.721 1.00 48.34 248 CYS A O 1
ATOM 1927 N N . PRO A 1 250 ? -47.050 -21.433 -4.910 1.00 50.83 249 PRO A N 1
ATOM 1928 C CA . PRO A 1 250 ? -47.041 -20.204 -4.111 1.00 50.99 249 PRO A CA 1
ATOM 1929 C C . PRO A 1 250 ? -46.534 -20.380 -2.663 1.00 55.38 249 PRO A C 1
ATOM 1930 O O . PRO A 1 250 ? -46.164 -19.383 -2.057 1.00 55.59 249 PRO A O 1
ATOM 1934 N N . GLU A 1 251 ? -46.461 -21.619 -2.164 1.00 56.67 250 GLU A N 1
ATOM 1935 C CA . GLU A 1 251 ? -45.926 -21.944 -0.809 1.00 60.63 250 GLU A CA 1
ATOM 1936 C C . GLU A 1 251 ? -44.396 -22.063 -0.834 1.00 59.73 250 GLU A C 1
ATOM 1937 O O . GLU A 1 251 ? -43.804 -22.150 0.253 1.00 59.09 250 GLU A O 1
ATOM 1943 N N . GLY A 1 252 ? -43.775 -22.084 -2.016 1.00 56.35 251 GLY A N 1
ATOM 1944 C CA . GLY A 1 252 ? -42.311 -21.968 -2.173 1.00 56.45 251 GLY A CA 1
ATOM 1945 C C . GLY A 1 252 ? -41.616 -23.314 -2.313 1.00 55.41 251 GLY A C 1
ATOM 1946 O O . GLY A 1 252 ? -40.378 -23.316 -2.322 1.00 61.47 251 GLY A O 1
ATOM 1947 N N . ARG A 1 253 ? -42.367 -24.410 -2.457 1.00 53.23 252 ARG A N 1
ATOM 1948 C CA . ARG A 1 253 ? -41.821 -25.765 -2.743 1.00 54.66 252 ARG A CA 1
ATOM 1949 C C . ARG A 1 253 ? -41.915 -26.052 -4.249 1.00 53.36 252 ARG A C 1
ATOM 1950 O O . ARG A 1 253 ? -42.903 -25.619 -4.892 1.00 49.07 252 ARG A O 1
ATOM 1958 N N . MET A 1 254 ? -40.936 -26.770 -4.795 1.00 50.57 253 MET A N 1
ATOM 1959 C CA . MET A 1 254 ? -40.973 -27.262 -6.192 1.00 49.26 253 MET A CA 1
ATOM 1960 C C . MET A 1 254 ? -41.756 -28.576 -6.226 1.00 49.94 253 MET A C 1
ATOM 1961 O O . MET A 1 254 ? -41.416 -29.484 -5.458 1.00 51.22 253 MET A O 1
ATOM 1966 N N . HIS A 1 255 ? -42.756 -28.660 -7.103 1.00 48.62 254 HIS A N 1
ATOM 1967 C CA . HIS A 1 255 ? -43.568 -29.876 -7.363 1.00 47.01 254 HIS A CA 1
ATOM 1968 C C . HIS A 1 255 ? -43.122 -30.511 -8.684 1.00 46.27 254 HIS A C 1
ATOM 1969 O O . HIS A 1 255 ? -42.896 -29.766 -9.662 1.00 44.33 254 HIS A O 1
ATOM 1976 N N . LEU A 1 256 ? -42.998 -31.837 -8.715 1.00 46.94 255 LEU A N 1
ATOM 1977 C CA . LEU A 1 256 ? -42.624 -32.594 -9.935 1.00 47.16 255 LEU A CA 1
ATOM 1978 C C . LEU A 1 256 ? -43.796 -32.569 -10.924 1.00 48.03 255 LEU A C 1
ATOM 1979 O O . LEU A 1 256 ? -44.967 -32.784 -10.487 1.00 48.00 255 LEU A O 1
ATOM 1984 N N . TRP A 1 257 ? -43.517 -32.362 -12.209 1.00 44.80 256 TRP A N 1
ATOM 1985 C CA . TRP A 1 257 ? -44.558 -32.367 -13.274 1.00 47.52 256 TRP A CA 1
ATOM 1986 C C . TRP A 1 257 ? -44.816 -33.815 -13.702 1.00 48.40 256 TRP A C 1
ATOM 1987 O O . TRP A 1 257 ? -44.535 -34.166 -14.867 1.00 47.17 256 TRP A O 1
ATOM 1998 N N . ALA A 1 258 ? -45.345 -34.617 -12.774 1.00 50.40 257 ALA A N 1
ATOM 1999 C CA . ALA A 1 258 ? -45.489 -36.087 -12.889 1.00 51.38 257 ALA A CA 1
ATOM 2000 C C . ALA A 1 258 ? -46.535 -36.466 -13.954 1.00 53.39 257 ALA A C 1
ATOM 2001 O O . ALA A 1 258 ? -46.527 -37.619 -14.422 1.00 56.04 257 ALA A O 1
ATOM 2003 N N . ASP A 1 259 ? -47.430 -35.558 -14.330 1.00 54.98 258 ASP A N 1
ATOM 2004 C CA . ASP A 1 259 ? -48.384 -35.812 -15.445 1.00 55.32 258 ASP A CA 1
ATOM 2005 C C . ASP A 1 259 ? -47.602 -35.964 -16.763 1.00 54.81 258 ASP A C 1
ATOM 2006 O O . ASP A 1 259 ? -48.101 -36.649 -17.663 1.00 53.52 258 ASP A O 1
ATOM 2011 N N . ARG A 1 260 ? -46.416 -35.358 -16.888 1.00 51.71 259 ARG A N 1
ATOM 2012 C CA . ARG A 1 260 ? -45.657 -35.339 -18.165 1.00 52.04 259 ARG A CA 1
ATOM 2013 C C . ARG A 1 260 ? -44.433 -36.260 -18.118 1.00 52.74 259 ARG A C 1
ATOM 2014 O O . ARG A 1 260 ? -43.760 -36.394 -19.183 1.00 52.26 259 ARG A O 1
ATOM 2022 N N . ALA A 1 261 ? -44.149 -36.888 -16.972 1.00 51.67 260 ALA A N 1
ATOM 2023 C CA . ALA A 1 261 ? -42.974 -37.772 -16.801 1.00 51.19 260 ALA A CA 1
ATOM 2024 C C . ALA A 1 261 ? -43.130 -38.623 -15.539 1.00 52.41 260 ALA A C 1
ATOM 2025 O O . ALA A 1 261 ? -43.763 -38.161 -14.578 1.00 51.51 260 ALA A O 1
ATOM 2027 N N . ILE A 1 262 ? -42.577 -39.836 -15.560 1.00 54.51 261 ILE A N 1
ATOM 2028 C CA . ILE A 1 262 ? -42.503 -40.734 -14.379 1.00 57.28 261 ILE A CA 1
ATOM 2029 C C . ILE A 1 262 ? -41.190 -40.423 -13.665 1.00 57.32 261 ILE A C 1
ATOM 2030 O O . ILE A 1 262 ? -40.133 -40.489 -14.332 1.00 56.93 261 ILE A O 1
ATOM 2035 N N . PHE A 1 263 ? -41.294 -40.077 -12.377 1.00 58.29 262 PHE A N 1
ATOM 2036 C CA . PHE A 1 263 ? -40.180 -39.676 -11.479 1.00 58.36 262 PHE A CA 1
ATOM 2037 C C . PHE A 1 263 ? -39.926 -40.770 -10.453 1.00 59.41 262 PHE A C 1
ATOM 2038 O O . PHE A 1 263 ? -40.888 -41.248 -9.802 1.00 57.99 262 PHE A O 1
ATOM 2046 N N . GLU A 1 264 ? -38.661 -41.165 -10.331 1.00 61.35 263 GLU A N 1
ATOM 2047 C CA . GLU A 1 264 ? -38.205 -42.237 -9.412 1.00 59.84 263 GLU A CA 1
ATOM 2048 C C . GLU A 1 264 ? -36.892 -41.792 -8.755 1.00 58.11 263 GLU A C 1
ATOM 2049 O O . GLU A 1 264 ? -36.139 -41.018 -9.370 1.00 56.84 263 GLU A O 1
ATOM 2055 N N . VAL A 1 265 ? -36.664 -42.245 -7.524 1.00 63.09 264 VAL A N 1
ATOM 2056 C CA . VAL A 1 265 ? -35.445 -41.948 -6.719 1.00 63.27 264 VAL A CA 1
ATOM 2057 C C . VAL A 1 265 ? -34.592 -43.218 -6.707 1.00 63.46 264 VAL A C 1
ATOM 2058 O O . VAL A 1 265 ? -35.118 -44.279 -6.338 1.00 64.26 264 VAL A O 1
ATOM 2062 N N . TYR A 1 266 ? -33.340 -43.095 -7.143 1.00 63.48 265 TYR A N 1
ATOM 2063 C CA . TYR A 1 266 ? -32.388 -44.205 -7.386 1.00 66.63 265 TYR A CA 1
ATOM 2064 C C . TYR A 1 266 ? -31.371 -44.233 -6.244 1.00 69.10 265 TYR A C 1
ATOM 2065 O O . TYR A 1 266 ? -30.790 -43.179 -5.938 1.00 67.79 265 TYR A O 1
ATOM 2074 N N . ASP A 1 267 ? -31.195 -45.397 -5.615 1.00 73.31 266 ASP A N 1
ATOM 2075 C CA . ASP A 1 267 ? -30.120 -45.662 -4.619 1.00 75.47 266 ASP A CA 1
ATOM 2076 C C . ASP A 1 267 ? -28.928 -46.262 -5.362 1.00 75.77 266 ASP A C 1
ATOM 2077 O O . ASP A 1 267 ? -29.015 -47.384 -5.858 1.00 76.07 266 ASP A O 1
ATOM 2082 N N . PRO A 1 268 ? -27.796 -45.528 -5.487 1.00 79.99 267 PRO A N 1
ATOM 2083 C CA . PRO A 1 268 ? -26.623 -46.026 -6.212 1.00 83.14 267 PRO A CA 1
ATOM 2084 C C . PRO A 1 268 ? -26.112 -47.407 -5.760 1.00 88.83 267 PRO A C 1
ATOM 2085 O O . PRO A 1 268 ? -25.706 -48.176 -6.620 1.00 84.86 267 PRO A O 1
ATOM 2089 N N . ARG A 1 269 ? -26.141 -47.676 -4.444 1.00 93.57 268 ARG A N 1
ATOM 2090 C CA . ARG A 1 269 ? -25.608 -48.913 -3.803 1.00 98.36 268 ARG A CA 1
ATOM 2091 C C . ARG A 1 269 ? -26.416 -50.137 -4.246 1.00 96.60 268 ARG A C 1
ATOM 2092 O O . ARG A 1 269 ? -25.826 -51.048 -4.856 1.00 94.97 268 ARG A O 1
ATOM 2100 N N . THR A 1 270 ? -27.708 -50.158 -3.915 1.00 95.41 269 THR A N 1
ATOM 2101 C CA . THR A 1 270 ? -28.628 -51.304 -4.144 1.00 96.51 269 THR A CA 1
ATOM 2102 C C . THR A 1 270 ? -29.114 -51.298 -5.600 1.00 93.59 269 THR A C 1
ATOM 2103 O O . THR A 1 270 ? -29.528 -52.368 -6.083 1.00 95.41 269 THR A O 1
ATOM 2107 N N . GLY A 1 271 ? -29.073 -50.140 -6.265 1.00 89.58 270 GLY A N 1
ATOM 2108 C CA . GLY A 1 271 ? -29.619 -49.949 -7.622 1.00 88.47 270 GLY A CA 1
ATOM 2109 C C . GLY A 1 271 ? -31.140 -50.016 -7.639 1.00 86.49 270 GLY A C 1
ATOM 2110 O O . GLY A 1 271 ? -31.702 -50.290 -8.714 1.00 84.28 270 GLY A O 1
ATOM 2111 N N . THR A 1 272 ? -31.783 -49.756 -6.495 1.00 86.12 271 THR A N 1
ATOM 2112 C CA . THR A 1 272 ? -33.256 -49.846 -6.297 1.00 82.96 271 THR A CA 1
ATOM 2113 C C . THR A 1 272 ? -33.900 -48.493 -6.614 1.00 77.73 271 THR A C 1
ATOM 2114 O O . THR A 1 272 ? -33.269 -47.462 -6.321 1.00 72.01 271 THR A O 1
ATOM 2118 N N . LEU A 1 273 ? -35.108 -48.517 -7.185 1.00 75.77 272 LEU A N 1
ATOM 2119 C CA . LEU A 1 273 ? -35.896 -47.318 -7.576 1.00 72.15 272 LEU A CA 1
ATOM 2120 C C . LEU A 1 273 ? -37.150 -47.228 -6.705 1.00 74.43 272 LEU A C 1
ATOM 2121 O O . LEU A 1 273 ? -37.922 -48.199 -6.692 1.00 77.11 272 LEU A O 1
ATOM 2126 N N . SER A 1 274 ? -37.336 -46.101 -6.012 1.00 75.63 273 SER A N 1
ATOM 2127 C CA . SER A 1 274 ? -38.537 -45.798 -5.191 1.00 78.42 273 SER A CA 1
ATOM 2128 C C . SER A 1 274 ? -39.251 -44.562 -5.751 1.00 77.94 273 SER A C 1
ATOM 2129 O O . SER A 1 274 ? -38.605 -43.761 -6.469 1.00 71.98 273 SER A O 1
ATOM 2132 N N . GLU A 1 275 ? -40.538 -44.409 -5.434 1.00 76.07 274 GLU A N 1
ATOM 2133 C CA . GLU A 1 275 ? -41.368 -43.271 -5.911 1.00 79.32 274 GLU A CA 1
ATOM 2134 C C . GLU A 1 275 ? -41.100 -42.031 -5.045 1.00 77.15 274 GLU A C 1
ATOM 2135 O O . GLU A 1 275 ? -41.493 -40.929 -5.475 1.00 74.84 274 GLU A O 1
ATOM 2141 N N . ALA A 1 276 ? -40.453 -42.179 -3.884 1.00 74.52 275 ALA A N 1
ATOM 2142 C CA . ALA A 1 276 ? -40.079 -41.033 -3.016 1.00 72.29 275 ALA A CA 1
ATOM 2143 C C . ALA A 1 276 ? -38.824 -41.354 -2.196 1.00 72.67 275 ALA A C 1
ATOM 2144 O O . ALA A 1 276 ? -38.334 -42.497 -2.282 1.00 73.27 275 ALA A O 1
ATOM 2146 N N . GLY A 1 277 ? -38.321 -40.358 -1.459 1.00 69.71 276 GLY A N 1
ATOM 2147 C CA . GLY A 1 277 ? -37.159 -40.480 -0.559 1.00 69.62 276 GLY A CA 1
ATOM 2148 C C . GLY A 1 277 ? -35.936 -39.746 -1.087 1.00 68.46 276 GLY A C 1
ATOM 2149 O O . GLY A 1 277 ? -36.093 -38.873 -1.969 1.00 61.51 276 GLY A O 1
ATOM 2150 N N . ARG A 1 278 ? -34.761 -40.105 -0.564 1.00 67.21 277 ARG A N 1
ATOM 2151 C CA . ARG A 1 278 ? -33.444 -39.488 -0.859 1.00 67.27 277 ARG A CA 1
ATOM 2152 C C . ARG A 1 278 ? -32.706 -40.394 -1.853 1.00 64.41 277 ARG A C 1
ATOM 2153 O O . ARG A 1 278 ? -32.788 -41.621 -1.710 1.00 67.15 277 ARG A O 1
ATOM 2161 N N . GLY A 1 279 ? -32.050 -39.808 -2.853 1.00 65.30 278 GLY A N 1
ATOM 2162 C CA . GLY A 1 279 ? -31.322 -40.556 -3.893 1.00 63.55 278 GLY A CA 1
ATOM 2163 C C . GLY A 1 279 ? -31.182 -39.738 -5.156 1.00 58.74 278 GLY A C 1
ATOM 2164 O O . GLY A 1 279 ? -31.339 -38.506 -5.075 1.00 60.80 278 GLY A O 1
ATOM 2165 N N . GLN A 1 280 ? -30.876 -40.395 -6.274 1.00 58.13 279 GLN A N 1
ATOM 2166 C CA . GLN A 1 280 ? -30.579 -39.729 -7.570 1.00 59.81 279 GLN A CA 1
ATOM 2167 C C . GLN A 1 280 ? -31.866 -39.651 -8.405 1.00 59.09 279 GLN A C 1
ATOM 2168 O O . GLN A 1 280 ? -32.611 -40.646 -8.455 1.00 58.26 279 GLN A O 1
ATOM 2174 N N . MET A 1 281 ? -32.124 -38.484 -9.003 1.00 59.22 280 MET A N 1
ATOM 2175 C CA . MET A 1 281 ? -33.352 -38.179 -9.790 1.00 55.80 280 MET A CA 1
ATOM 2176 C C . MET A 1 281 ? -33.356 -39.001 -11.083 1.00 53.36 280 MET A C 1
ATOM 2177 O O . MET A 1 281 ? -32.421 -38.852 -11.876 1.00 50.77 280 MET A O 1
ATOM 2182 N N . VAL A 1 282 ? -34.355 -39.872 -11.255 1.00 52.56 281 VAL A N 1
ATOM 2183 C CA . VAL A 1 282 ? -34.557 -40.679 -12.491 1.00 55.75 281 VAL A CA 1
ATOM 2184 C C . VAL A 1 282 ? -35.867 -40.218 -13.146 1.00 57.97 281 VAL A C 1
ATOM 2185 O O . VAL A 1 282 ? -36.880 -40.043 -12.425 1.00 55.09 281 VAL A O 1
ATOM 2189 N N . VAL A 1 283 ? -35.845 -40.033 -14.468 1.00 57.11 282 VAL A N 1
ATOM 2190 C CA . VAL A 1 283 ? -36.952 -39.392 -15.236 1.00 55.95 282 VAL A CA 1
ATOM 2191 C C . VAL A 1 283 ? -37.242 -40.229 -16.484 1.00 56.92 282 VAL A C 1
ATOM 2192 O O . VAL A 1 283 ? -36.303 -40.509 -17.256 1.00 55.96 282 VAL A O 1
ATOM 2196 N N . THR A 1 284 ? -38.513 -40.572 -16.695 1.00 57.94 283 THR A N 1
ATOM 2197 C CA . THR A 1 284 ? -39.021 -41.093 -17.990 1.00 59.79 283 THR A CA 1
ATOM 2198 C C . THR A 1 284 ? -40.018 -40.082 -18.555 1.00 57.49 283 THR A C 1
ATOM 2199 O O . THR A 1 284 ? -41.164 -40.030 -18.118 1.00 58.43 283 THR A O 1
ATOM 2203 N N . PRO A 1 285 ? -39.609 -39.229 -19.516 1.00 54.03 284 PRO A N 1
ATOM 2204 C CA . PRO A 1 285 ? -40.540 -38.314 -20.184 1.00 52.39 284 PRO A CA 1
ATOM 2205 C C . PRO A 1 285 ? -41.606 -39.095 -20.965 1.00 53.88 284 PRO A C 1
ATOM 2206 O O . PRO A 1 285 ? -41.266 -40.117 -21.542 1.00 55.82 284 PRO A O 1
ATOM 2210 N N . LEU A 1 286 ? -42.853 -38.622 -20.955 1.00 52.47 285 LEU A N 1
ATOM 2211 C CA . LEU A 1 286 ? -43.991 -39.358 -21.570 1.00 56.59 285 LEU A CA 1
ATOM 2212 C C . LEU A 1 286 ? -44.409 -38.764 -22.923 1.00 57.39 285 LEU A C 1
ATOM 2213 O O . LEU A 1 286 ? -45.112 -39.488 -23.665 1.00 61.09 285 LEU A O 1
ATOM 2218 N N . TYR A 1 287 ? -44.045 -37.518 -23.235 1.00 55.55 286 TYR A N 1
ATOM 2219 C CA . TYR A 1 28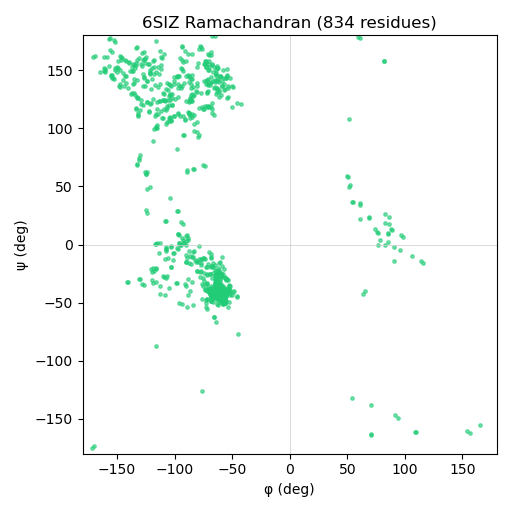7 ? -44.596 -36.774 -24.406 1.00 56.88 286 TYR A CA 1
ATOM 2220 C C . TYR A 1 287 ? -43.469 -36.252 -25.298 1.00 59.23 286 TYR A C 1
ATOM 2221 O O . TYR A 1 287 ? -43.348 -35.037 -25.498 1.00 60.12 286 TYR A O 1
ATOM 2230 N N . ARG A 1 288 ? -42.693 -37.183 -25.849 1.00 61.17 287 ARG A N 1
ATOM 2231 C CA . ARG A 1 288 ? -41.614 -36.890 -26.817 1.00 60.48 287 ARG A CA 1
ATOM 2232 C C . ARG A 1 288 ? -41.491 -38.048 -27.804 1.00 62.30 287 ARG A C 1
ATOM 2233 O O . ARG A 1 288 ? -41.827 -39.190 -27.436 1.00 64.98 287 ARG A O 1
ATOM 2241 N N . ASP A 1 289 ? -41.069 -37.723 -29.024 1.00 62.98 288 ASP A N 1
ATOM 2242 C CA . ASP A 1 289 ? -40.887 -38.653 -30.164 1.00 60.20 288 ASP A CA 1
ATOM 2243 C C . ASP A 1 289 ? -39.389 -38.752 -30.495 1.00 60.14 288 ASP A C 1
ATOM 2244 O O . ASP A 1 289 ? -38.927 -39.885 -30.736 1.00 60.93 288 ASP A O 1
ATOM 2249 N N . ALA A 1 290 ? -38.637 -37.638 -30.500 1.00 55.55 289 ALA A N 1
ATOM 2250 C CA . ALA A 1 290 ? -37.301 -37.581 -31.144 1.00 52.84 289 ALA A CA 1
ATOM 2251 C C . ALA A 1 290 ? -36.274 -38.364 -30.321 1.00 52.98 289 ALA A C 1
ATOM 2252 O O . ALA A 1 290 ? -35.526 -39.173 -30.915 1.00 56.05 289 ALA A O 1
ATOM 2254 N N . MET A 1 291 ? -36.239 -38.139 -29.007 1.00 53.13 290 MET A N 1
ATOM 2255 C CA . MET A 1 291 ? -35.177 -38.671 -28.119 1.00 53.93 290 MET A CA 1
ATOM 2256 C C . MET A 1 291 ? -35.801 -39.335 -26.897 1.00 54.42 290 MET A C 1
ATOM 2257 O O . MET A 1 291 ? -35.745 -38.787 -25.799 1.00 57.26 290 MET A O 1
ATOM 2262 N N . PRO A 1 292 ? -36.412 -40.531 -27.054 1.00 56.71 291 PRO A N 1
ATOM 2263 C CA . PRO A 1 292 ? -36.985 -41.250 -25.922 1.00 56.10 291 PRO A CA 1
ATOM 2264 C C . PRO A 1 292 ? -35.925 -41.559 -24.859 1.00 57.55 291 PRO A C 1
ATOM 2265 O O . PRO A 1 292 ? -34.834 -41.966 -25.219 1.00 60.05 291 PRO A O 1
ATOM 2269 N N . LEU A 1 293 ? -36.272 -41.350 -23.591 1.00 58.77 292 LEU A N 1
ATOM 2270 C CA . LEU A 1 293 ? -35.428 -41.715 -22.430 1.00 56.09 292 LEU A CA 1
ATOM 2271 C C . LEU A 1 293 ? -36.231 -42.620 -21.500 1.00 57.79 292 LEU A C 1
ATOM 2272 O O . LEU A 1 293 ? -37.320 -42.188 -21.045 1.00 56.44 292 LEU A O 1
ATOM 2277 N N . LEU A 1 294 ? -35.698 -43.820 -21.243 1.00 58.94 293 LEU A N 1
ATOM 2278 C CA . LEU A 1 294 ? -36.224 -44.790 -20.252 1.00 60.04 293 LEU A CA 1
ATOM 2279 C C . LEU A 1 294 ? -35.381 -44.695 -18.979 1.00 60.38 293 LEU A C 1
ATOM 2280 O O . LEU A 1 294 ? -34.190 -45.080 -19.026 1.00 60.06 293 LEU A O 1
ATOM 2285 N N . ARG A 1 295 ? -35.977 -44.177 -17.902 1.00 60.24 294 ARG A N 1
ATOM 2286 C CA . ARG A 1 295 ? -35.365 -44.108 -16.550 1.00 60.70 294 ARG A CA 1
ATOM 2287 C C . ARG A 1 295 ? -33.969 -43.496 -16.681 1.00 58.54 294 ARG A C 1
ATOM 2288 O O . ARG A 1 295 ? -32.969 -44.136 -16.283 1.00 60.49 294 ARG A O 1
ATOM 2296 N N . TYR A 1 296 ? -33.929 -42.283 -17.215 1.00 57.92 295 TYR A N 1
ATOM 2297 C CA . TYR A 1 296 ? -32.689 -41.485 -17.376 1.00 57.78 295 TYR A CA 1
ATOM 2298 C C . TYR A 1 296 ? -32.307 -40.912 -16.006 1.00 56.47 295 TYR A C 1
ATOM 2299 O O . TYR A 1 296 ? -33.088 -40.128 -15.409 1.00 52.11 295 TYR A O 1
ATOM 2308 N N . ASN A 1 297 ? -31.130 -41.310 -15.518 1.00 58.33 296 ASN A N 1
ATOM 2309 C CA . ASN A 1 297 ? -30.564 -40.858 -14.221 1.00 57.29 296 ASN A CA 1
ATOM 2310 C C . ASN A 1 297 ? -29.814 -39.532 -14.434 1.00 57.44 296 ASN A C 1
ATOM 2311 O O . ASN A 1 297 ? -28.692 -39.557 -14.989 1.00 54.18 296 ASN A O 1
ATOM 2316 N N A LEU A 1 298 ? -30.415 -38.413 -14.003 0.50 57.27 297 LEU A N 1
ATOM 2317 N N B LEU A 1 298 ? -30.414 -38.414 -14.003 0.50 57.26 297 LEU A N 1
ATOM 2318 C CA A LEU A 1 298 ? -29.788 -37.061 -13.981 0.50 56.12 297 LEU A CA 1
ATOM 2319 C CA B LEU A 1 298 ? -29.783 -37.065 -13.986 0.50 56.13 297 LEU A CA 1
ATOM 2320 C C A LEU A 1 298 ? -28.560 -37.070 -13.063 0.50 56.18 297 LEU A C 1
ATOM 2321 C C B LEU A 1 298 ? -28.559 -37.070 -13.063 0.50 56.18 297 LEU A C 1
ATOM 2322 O O A LEU A 1 298 ? -27.720 -36.159 -13.202 0.50 54.21 297 LEU A O 1
ATOM 2323 O O B LEU A 1 298 ? -27.719 -36.158 -13.201 0.50 54.22 297 LEU A O 1
ATOM 2332 N N . ALA A 1 299 ? -28.507 -38.026 -12.129 1.00 57.53 298 ALA A N 1
ATOM 2333 C CA . ALA A 1 299 ? -27.445 -38.175 -11.106 1.00 59.05 298 ALA A CA 1
ATOM 2334 C C . ALA A 1 299 ? -27.428 -36.947 -10.184 1.00 57.82 298 ALA A C 1
ATOM 2335 O O . ALA A 1 299 ? -26.412 -36.745 -9.519 1.00 60.10 298 ALA A O 1
ATOM 2337 N N . ASP A 1 300 ? -28.516 -36.175 -10.135 1.00 53.28 299 ASP A N 1
ATOM 2338 C CA . ASP A 1 300 ? -28.731 -35.099 -9.136 1.00 54.55 299 ASP A CA 1
ATOM 2339 C C . ASP A 1 300 ? -29.217 -35.740 -7.837 1.00 55.60 299 ASP A C 1
ATOM 2340 O O . ASP A 1 300 ? -30.156 -36.559 -7.891 1.00 55.86 299 ASP A O 1
ATOM 2345 N N . ASP A 1 301 ? -28.597 -35.369 -6.715 1.00 56.02 300 ASP A N 1
ATOM 2346 C CA . ASP A 1 301 ? -29.000 -35.792 -5.352 1.00 59.32 300 ASP A CA 1
ATOM 2347 C C . ASP A 1 301 ? -30.273 -35.021 -4.985 1.00 58.51 300 ASP A C 1
ATOM 2348 O O . ASP A 1 301 ? -30.231 -33.778 -4.969 1.00 53.92 300 ASP A O 1
ATOM 2353 N N . VAL A 1 302 ? -31.376 -35.729 -4.735 1.00 57.26 301 VAL A N 1
ATOM 2354 C CA . VAL A 1 302 ? -32.711 -35.101 -4.517 1.00 57.90 301 VAL A CA 1
ATOM 2355 C C . VAL A 1 302 ? -33.398 -35.767 -3.328 1.00 56.50 301 VAL A C 1
ATOM 2356 O O . VAL A 1 302 ? -33.106 -36.940 -3.055 1.00 58.30 301 VAL A O 1
ATOM 2360 N N . GLU A 1 303 ? -34.310 -35.026 -2.696 1.00 62.10 302 GLU A N 1
ATOM 2361 C CA . GLU A 1 303 ? -35.283 -35.529 -1.694 1.00 63.79 302 GLU A CA 1
ATOM 2362 C C . GLU A 1 303 ? -36.693 -35.337 -2.265 1.00 60.09 302 GLU A C 1
ATOM 2363 O O . GLU A 1 303 ? -37.101 -34.192 -2.381 1.00 55.20 302 GLU A O 1
ATOM 2369 N N . VAL A 1 304 ? -37.399 -36.427 -2.582 1.00 61.57 303 VAL A N 1
ATOM 2370 C CA . VAL A 1 304 ? -38.802 -36.420 -3.091 1.00 62.64 303 VAL A CA 1
ATOM 2371 C C . VAL A 1 304 ? -39.735 -36.791 -1.938 1.00 62.81 303 VAL A C 1
ATOM 2372 O O . VAL A 1 304 ? -39.476 -37.803 -1.284 1.00 68.11 303 VAL A O 1
ATOM 2376 N N . SER A 1 305 ? -40.780 -35.993 -1.717 1.00 64.04 304 SER A N 1
ATOM 2377 C CA . SER A 1 305 ? -41.808 -36.209 -0.671 1.00 68.90 304 SER A CA 1
ATOM 2378 C C . SER A 1 305 ? -43.209 -36.200 -1.298 1.00 69.30 304 SER A C 1
ATOM 2379 O O . SER A 1 305 ? -43.504 -35.315 -2.129 1.00 62.18 304 SER A O 1
ATOM 2382 N N . THR A 1 306 ? -44.046 -37.150 -0.876 1.00 72.03 305 THR A N 1
ATOM 2383 C CA . THR A 1 306 ? -45.478 -37.267 -1.257 1.00 77.21 305 THR A CA 1
ATOM 2384 C C . THR A 1 306 ? -46.356 -36.545 -0.226 1.00 78.61 305 THR A C 1
ATOM 2385 O O . THR A 1 306 ? -47.589 -36.630 -0.371 1.00 79.33 305 THR A O 1
ATOM 2389 N N . ASP A 1 307 ? -45.762 -35.876 0.773 1.00 78.95 306 ASP A N 1
ATOM 2390 C CA . ASP A 1 307 ? -46.510 -35.137 1.831 1.00 81.66 306 ASP A CA 1
ATOM 2391 C C . ASP A 1 307 ? -47.333 -34.023 1.190 1.00 79.62 306 ASP A C 1
ATOM 2392 O O . ASP A 1 307 ? -46.811 -33.252 0.389 1.00 76.27 306 ASP A O 1
ATOM 2397 N N . PRO A 1 308 ? -48.628 -33.861 1.548 1.00 82.95 307 PRO A N 1
ATOM 2398 C CA . PRO A 1 308 ? -49.458 -32.836 0.920 1.00 82.95 307 PRO A CA 1
ATOM 2399 C C . PRO A 1 308 ? -48.899 -31.440 1.234 1.00 85.23 307 PRO A C 1
ATOM 2400 O O . PRO A 1 308 ? -48.226 -31.282 2.264 1.00 90.01 307 PRO A O 1
ATOM 2404 N N . CYS A 1 309 ? -49.139 -30.489 0.328 1.00 78.74 308 CYS A N 1
ATOM 2405 C CA . CYS A 1 309 ? -48.657 -29.087 0.418 1.00 72.57 308 CYS A CA 1
ATOM 2406 C C . CYS A 1 309 ? -49.871 -28.155 0.536 1.00 71.80 308 CYS A C 1
ATOM 2407 O O . CYS A 1 309 ? -50.938 -28.497 -0.023 1.00 68.27 308 CYS A O 1
ATOM 2410 N N . GLY A 1 310 ? -49.705 -27.034 1.246 1.00 72.96 309 GLY A N 1
ATOM 2411 C CA . GLY A 1 310 ? -50.743 -26.002 1.439 1.00 75.44 309 GLY A CA 1
ATOM 2412 C C . GLY A 1 310 ? -51.246 -25.413 0.129 1.00 76.11 309 GLY A C 1
ATOM 2413 O O . GLY A 1 310 ? -52.331 -24.816 0.153 1.00 78.51 309 GLY A O 1
ATOM 2414 N N . CYS A 1 311 ? -50.499 -25.560 -0.973 1.00 71.83 310 CYS A N 1
ATOM 2415 C CA . CYS A 1 311 ? -50.865 -25.058 -2.328 1.00 69.57 310 CYS A CA 1
ATOM 2416 C C . CYS A 1 311 ? -52.016 -25.882 -2.928 1.00 69.94 310 CYS A C 1
ATOM 2417 O O . CYS A 1 311 ? -52.727 -25.345 -3.805 1.00 67.68 310 CYS A O 1
ATOM 2420 N N . GLY A 1 312 ? -52.171 -27.142 -2.506 1.00 73.78 311 GLY A N 1
ATOM 2421 C CA . GLY A 1 312 ? -53.275 -28.027 -2.931 1.00 73.97 311 GLY A CA 1
ATOM 2422 C C . GLY A 1 312 ? -53.025 -28.703 -4.274 1.00 71.96 311 GLY A C 1
ATOM 2423 O O . GLY A 1 312 ? -53.887 -29.474 -4.698 1.00 70.79 311 GLY A O 1
ATOM 2424 N N . TRP A 1 313 ? -51.895 -28.458 -4.942 1.00 66.09 312 TRP A N 1
ATOM 2425 C CA . TRP A 1 313 ? -51.487 -29.240 -6.143 1.00 65.24 312 TRP A CA 1
ATOM 2426 C C . TRP A 1 313 ? -51.265 -30.694 -5.723 1.00 68.22 312 TRP A C 1
ATOM 2427 O O . TRP A 1 313 ? -50.515 -30.913 -4.751 1.00 70.50 312 TRP A O 1
ATOM 2438 N N . LEU A 1 314 ? -51.834 -31.650 -6.458 1.00 67.12 313 LEU A N 1
ATOM 2439 C CA . LEU A 1 314 ? -51.731 -33.097 -6.135 1.00 66.32 313 LEU A CA 1
ATOM 2440 C C . LEU A 1 314 ? -50.486 -33.658 -6.822 1.00 62.48 313 LEU A C 1
ATOM 2441 O O . LEU A 1 314 ? -50.609 -34.509 -7.732 1.00 61.42 313 LEU A O 1
ATOM 2446 N N . LEU A 1 315 ? -49.320 -33.161 -6.403 1.00 59.12 314 LEU A N 1
ATOM 2447 C CA . LEU A 1 315 ? -48.006 -33.553 -6.966 1.00 55.12 314 LEU A CA 1
ATOM 2448 C C . LEU A 1 315 ? -46.980 -33.623 -5.846 1.00 55.19 314 LEU A C 1
ATOM 2449 O O . LEU A 1 315 ? -46.963 -32.759 -4.979 1.00 55.06 314 LEU A O 1
ATOM 2454 N N . PRO A 1 316 ? -46.087 -34.632 -5.839 1.00 56.89 315 PRO A N 1
ATOM 2455 C CA . PRO A 1 316 ? -44.986 -34.667 -4.876 1.00 57.65 315 PRO A CA 1
ATOM 2456 C C . PRO A 1 316 ? -44.040 -33.469 -5.054 1.00 58.50 315 PRO A C 1
ATOM 2457 O O . PRO A 1 316 ? -43.960 -32.927 -6.152 1.00 52.69 315 PRO A O 1
ATOM 2461 N N . THR A 1 317 ? -43.390 -33.064 -3.962 1.00 58.00 316 THR A N 1
ATOM 2462 C CA . THR A 1 317 ? -42.422 -31.941 -3.908 1.00 58.31 316 THR A CA 1
ATOM 2463 C C . THR A 1 317 ? -41.012 -32.515 -4.065 1.00 57.67 316 THR A C 1
ATOM 2464 O O . THR A 1 317 ? -40.844 -33.725 -3.847 1.00 62.62 316 THR A O 1
ATOM 2468 N N . VAL A 1 318 ? -40.036 -31.683 -4.431 1.00 57.76 317 VAL A N 1
ATOM 2469 C CA . VAL A 1 318 ? -38.623 -32.125 -4.591 1.00 56.06 317 VAL A CA 1
ATOM 2470 C C . VAL A 1 318 ? -37.706 -30.997 -4.115 1.00 56.24 317 VAL A C 1
ATOM 2471 O O . VAL A 1 318 ? -37.994 -29.824 -4.421 1.00 52.23 317 VAL A O 1
ATOM 2475 N N . THR A 1 319 ? -36.668 -31.362 -3.364 1.00 55.62 318 THR A N 1
ATOM 2476 C CA . THR A 1 319 ? -35.495 -30.520 -3.027 1.00 55.67 318 THR A CA 1
ATOM 2477 C C . THR A 1 319 ? -34.301 -31.058 -3.816 1.00 53.40 318 THR A C 1
ATOM 2478 O O . THR A 1 319 ? -34.124 -32.293 -3.836 1.00 56.47 318 THR A O 1
ATOM 2482 N N . VAL A 1 320 ? -33.536 -30.174 -4.454 1.00 55.99 319 VAL A N 1
ATOM 2483 C CA . VAL A 1 320 ? -32.343 -30.544 -5.265 1.00 54.15 319 VAL A CA 1
ATOM 2484 C C . VAL A 1 320 ? -31.098 -30.113 -4.480 1.00 57.44 319 VAL A C 1
ATOM 2485 O O . VAL A 1 320 ? -30.800 -28.914 -4.451 1.00 57.45 319 VAL A O 1
ATOM 2489 N N . LEU A 1 321 ? -30.408 -31.072 -3.860 1.00 54.43 320 LEU A N 1
ATOM 2490 C CA . LEU A 1 321 ? -29.067 -30.874 -3.247 1.00 59.39 320 LEU A CA 1
ATOM 2491 C C . LEU A 1 321 ? -28.024 -30.749 -4.371 1.00 60.96 320 LEU A C 1
ATOM 2492 O O . LEU A 1 321 ? -27.241 -29.783 -4.351 1.00 60.57 320 LEU A O 1
ATOM 2497 N N . GLY A 1 322 ? -28.026 -31.687 -5.327 1.00 60.99 321 GLY A N 1
ATOM 2498 C CA . GLY A 1 322 ? -26.980 -31.817 -6.363 1.00 61.98 321 GLY A CA 1
ATOM 2499 C C . GLY A 1 322 ? -25.600 -31.910 -5.733 1.00 67.63 321 GLY A C 1
ATOM 2500 O O . GLY A 1 322 ? -25.457 -32.662 -4.747 1.00 65.11 321 GLY A O 1
ATOM 2501 N N . ARG A 1 323 ? -24.638 -31.127 -6.234 1.00 69.29 322 ARG A N 1
ATOM 2502 C CA . ARG A 1 323 ? -23.243 -31.061 -5.717 1.00 73.99 322 ARG A CA 1
ATOM 2503 C C . ARG A 1 323 ? -23.206 -30.315 -4.373 1.00 71.60 322 ARG A C 1
ATOM 2504 O O . ARG A 1 323 ? -22.390 -30.695 -3.516 1.00 61.62 322 ARG A O 1
ATOM 2512 N N . ALA A 1 324 ? -24.079 -29.316 -4.201 1.00 69.41 323 ALA A N 1
ATOM 2513 C CA . ALA A 1 324 ? -24.195 -28.470 -2.985 1.00 70.82 323 ALA A CA 1
ATOM 2514 C C . ALA A 1 324 ? -24.504 -29.301 -1.726 1.00 71.00 323 ALA A C 1
ATOM 2515 O O . ALA A 1 324 ? -24.454 -28.703 -0.624 1.00 58.72 323 ALA A O 1
ATOM 2517 N N . GLY A 1 325 ? -24.841 -30.594 -1.867 1.00 72.63 324 GLY A N 1
ATOM 2518 C CA . GLY A 1 325 ? -25.218 -31.492 -0.756 1.00 75.86 324 GLY A CA 1
ATOM 2519 C C . GLY A 1 325 ? -24.090 -32.421 -0.325 1.00 77.97 324 GLY A C 1
ATOM 2520 O O . GLY A 1 325 ? -24.228 -33.011 0.759 1.00 82.34 324 GLY A O 1
ATOM 2521 N N . THR A 1 326 ? -23.019 -32.542 -1.122 1.00 80.87 325 THR A N 1
ATOM 2522 C CA . THR A 1 326 ? -21.886 -33.485 -0.894 1.00 79.76 325 THR A CA 1
ATOM 2523 C C . THR A 1 326 ? -20.935 -32.906 0.170 1.00 80.42 325 THR A C 1
ATOM 2524 O O . THR A 1 326 ? -20.343 -31.830 -0.068 1.00 80.81 325 THR A O 1
ATOM 2528 N N . GLY A 1 327 ? -20.801 -33.617 1.297 1.00 77.19 326 GLY A N 1
ATOM 2529 C CA . GLY A 1 327 ? -20.040 -33.197 2.487 1.00 76.63 326 GLY A CA 1
ATOM 2530 C C . GLY A 1 327 ? -18.535 -33.182 2.250 1.00 73.30 326 GLY A C 1
ATOM 2531 O O . GLY A 1 327 ? -18.028 -34.103 1.581 1.00 73.22 326 GLY A O 1
ATOM 2532 N N . HIS A 1 328 ? -17.863 -32.156 2.778 1.00 70.12 327 HIS A N 1
ATOM 2533 C CA . HIS A 1 328 ? -16.393 -32.055 2.958 1.00 68.98 327 HIS A CA 1
ATOM 2534 C C . HIS A 1 328 ? -16.104 -32.154 4.458 1.00 69.18 327 HIS A C 1
ATOM 2535 O O . HIS A 1 328 ? -16.611 -31.288 5.214 1.00 65.30 327 HIS A O 1
ATOM 2542 N N . ARG A 1 329 ? -15.380 -33.188 4.887 1.00 69.49 328 ARG A N 1
ATOM 2543 C CA . ARG A 1 329 ? -14.850 -33.288 6.276 1.00 73.60 328 ARG A CA 1
ATOM 2544 C C . ARG A 1 329 ? -13.782 -32.196 6.431 1.00 69.03 328 ARG A C 1
ATOM 2545 O O . ARG A 1 329 ? -12.850 -32.182 5.599 1.00 67.74 328 ARG A O 1
ATOM 2553 N N . ILE A 1 330 ? -13.945 -31.281 7.394 1.00 67.74 329 ILE A N 1
ATOM 2554 C CA . ILE A 1 330 ? -12.929 -30.235 7.723 1.00 71.88 329 ILE A CA 1
ATOM 2555 C C . ILE A 1 330 ? -12.438 -30.486 9.155 1.00 80.24 329 ILE A C 1
ATOM 2556 O O . ILE A 1 330 ? -11.428 -31.220 9.308 1.00 82.18 329 ILE A O 1
ATOM 2561 N N . GLY A 1 331 ? -13.115 -29.933 10.163 1.00 81.03 330 GLY A N 1
ATOM 2562 C CA . GLY A 1 331 ? -12.717 -30.112 11.576 1.00 91.58 330 GLY A CA 1
ATOM 2563 C C . GLY A 1 331 ? -13.106 -31.502 12.075 1.00 87.56 330 GLY A C 1
ATOM 2564 O O . GLY A 1 331 ? -12.782 -32.511 11.447 1.00 74.94 330 GLY A O 1
ATOM 2565 N N . PRO A 1 332 ? -13.859 -31.603 13.193 1.00 91.87 331 PRO A N 1
ATOM 2566 C CA . PRO A 1 332 ? -14.635 -32.814 13.467 1.00 94.55 331 PRO A CA 1
ATOM 2567 C C . PRO A 1 332 ? -15.854 -32.976 12.535 1.00 94.34 331 PRO A C 1
ATOM 2568 O O . PRO A 1 332 ? -16.363 -34.080 12.460 1.00 94.69 331 PRO A O 1
ATOM 2572 N N . ALA A 1 333 ? -16.282 -31.909 11.839 1.00 92.30 332 ALA A N 1
ATOM 2573 C CA . ALA A 1 333 ? -17.626 -31.788 11.218 1.00 88.67 332 ALA A CA 1
ATOM 2574 C C . ALA A 1 333 ? -17.574 -31.861 9.685 1.00 87.57 332 ALA A C 1
ATOM 2575 O O . ALA A 1 333 ? -16.492 -31.674 9.081 1.00 82.63 332 ALA A O 1
ATOM 2577 N N . THR A 1 334 ? -18.747 -32.098 9.091 1.00 83.37 333 THR A N 1
ATOM 2578 C CA . THR A 1 334 ? -19.002 -32.168 7.628 1.00 80.87 333 THR A CA 1
ATOM 2579 C C . THR A 1 334 ? -19.746 -30.900 7.195 1.00 74.85 333 THR A C 1
ATOM 2580 O O . THR A 1 334 ? -20.849 -30.674 7.711 1.00 70.71 333 THR A O 1
ATOM 2584 N N . VAL A 1 335 ? -19.165 -30.099 6.297 1.00 72.10 334 VAL A N 1
ATOM 2585 C CA . VAL A 1 335 ? -19.809 -28.867 5.756 1.00 64.72 334 VAL A CA 1
ATOM 2586 C C . VAL A 1 335 ? -20.250 -29.136 4.313 1.00 61.17 334 VAL A C 1
ATOM 2587 O O . VAL A 1 335 ? -19.503 -29.791 3.579 1.00 55.15 334 VAL A O 1
ATOM 2591 N N . THR A 1 336 ? -21.442 -28.659 3.949 1.00 56.48 335 THR A N 1
ATOM 2592 C CA . THR A 1 336 ? -22.002 -28.651 2.569 1.00 56.26 335 THR A CA 1
ATOM 2593 C C . THR A 1 336 ? -22.087 -27.199 2.105 1.00 48.89 335 THR A C 1
ATOM 2594 O O . THR A 1 336 ? -22.184 -26.329 2.985 1.00 46.13 335 THR A O 1
ATOM 2598 N N . GLN A 1 337 ? -22.061 -26.949 0.791 1.00 48.26 336 GLN A N 1
ATOM 2599 C CA . GLN A 1 337 ? -22.325 -25.600 0.232 1.00 46.72 336 GLN A CA 1
ATOM 2600 C C . GLN A 1 337 ? -23.690 -25.114 0.741 1.00 45.40 336 GLN A C 1
ATOM 2601 O O . GLN A 1 337 ? -23.803 -23.928 1.110 1.00 46.71 336 GLN A O 1
ATOM 2607 N N . GLN A 1 338 ? -24.685 -26.003 0.754 1.00 45.81 337 GLN A N 1
ATOM 2608 C CA . GLN A 1 338 ? -26.080 -25.685 1.162 1.00 48.80 337 GLN A CA 1
ATOM 2609 C C . GLN A 1 338 ? -26.042 -25.093 2.579 1.00 43.85 337 GLN A C 1
ATOM 2610 O O . GLN A 1 338 ? -26.618 -24.013 2.814 1.00 42.29 337 GLN A O 1
ATOM 2616 N N . ARG A 1 339 ? -25.345 -25.739 3.509 1.00 47.62 338 ARG A N 1
ATOM 2617 C CA . ARG A 1 339 ? -25.323 -25.262 4.913 1.00 45.93 338 ARG A CA 1
ATOM 2618 C C . ARG A 1 339 ? -24.564 -23.926 4.988 1.00 41.14 338 ARG A C 1
ATOM 2619 O O . ARG A 1 339 ? -25.076 -23.018 5.654 1.00 41.33 338 ARG A O 1
ATOM 2627 N N . LEU A 1 340 ? -23.421 -23.760 4.313 1.00 41.94 339 LEU A N 1
ATOM 2628 C CA . LEU A 1 340 ? -22.666 -22.465 4.345 1.00 40.90 339 LEU A CA 1
ATOM 2629 C C . LEU A 1 340 ? -23.536 -21.348 3.770 1.00 40.02 339 LEU A C 1
ATOM 2630 O O . LEU A 1 340 ? -23.509 -20.218 4.300 1.00 40.42 339 LEU A O 1
ATOM 2635 N N . GLU A 1 341 ? -24.226 -21.640 2.672 1.00 38.72 340 GLU A N 1
ATOM 2636 C CA . GLU A 1 341 ? -25.067 -20.642 1.970 1.00 38.46 340 GLU A CA 1
ATOM 2637 C C . GLU A 1 341 ? -26.098 -20.092 2.962 1.00 35.99 340 GLU A C 1
ATOM 2638 O O . GLU A 1 341 ? -26.298 -18.872 2.982 1.00 39.37 340 GLU A O 1
ATOM 2644 N N . GLU A 1 342 ? -26.729 -20.958 3.763 1.00 39.29 341 GLU A N 1
ATOM 2645 C CA . GLU A 1 342 ? -27.755 -20.549 4.753 1.00 40.68 341 GLU A CA 1
ATOM 2646 C C . GLU A 1 342 ? -27.143 -19.560 5.758 1.00 39.68 341 GLU A C 1
ATOM 2647 O O . GLU A 1 342 ? -27.811 -18.589 6.116 1.00 42.01 341 GLU A O 1
ATOM 2653 N N . LEU A 1 343 ? -25.913 -19.799 6.201 1.00 39.10 342 LEU A N 1
ATOM 2654 C CA . LEU A 1 343 ? -25.215 -18.939 7.189 1.00 39.39 342 LEU A CA 1
ATOM 2655 C C . LEU A 1 343 ? -24.821 -17.617 6.531 1.00 37.01 342 LEU A C 1
ATOM 2656 O O . LEU A 1 343 ? -25.122 -16.558 7.112 1.00 39.66 342 LEU A O 1
ATOM 2661 N N . VAL A 1 344 ? -24.236 -17.651 5.329 1.00 37.29 343 VAL A N 1
ATOM 2662 C CA . VAL A 1 344 ? -23.847 -16.413 4.589 1.00 34.11 343 VAL A CA 1
ATOM 2663 C C . VAL A 1 344 ? -25.093 -15.529 4.402 1.00 36.61 343 VAL A C 1
ATOM 2664 O O . VAL A 1 344 ? -25.008 -14.319 4.683 1.00 34.95 343 VAL A O 1
ATOM 2668 N N . PHE A 1 345 ? -26.216 -16.096 3.949 1.00 35.37 344 PHE A N 1
ATOM 2669 C CA . PHE A 1 345 ? -27.420 -15.304 3.590 1.00 36.57 344 PHE A CA 1
ATOM 2670 C C . PHE A 1 345 ? -28.331 -15.102 4.803 1.00 38.24 344 PHE A C 1
ATOM 2671 O O . PHE A 1 345 ? -29.392 -14.485 4.632 1.00 36.77 344 PHE A O 1
ATOM 2679 N N . SER A 1 346 ? -27.909 -15.533 5.995 1.00 41.26 345 SER A N 1
ATOM 2680 C CA . SER A 1 346 ? -28.555 -15.168 7.280 1.00 44.02 345 SER A CA 1
ATOM 2681 C C . SER A 1 346 ? -27.907 -13.900 7.846 1.00 42.80 345 SER A C 1
ATOM 2682 O O . SER A 1 346 ? -28.449 -13.353 8.795 1.00 42.40 345 SER A O 1
ATOM 2685 N N . LEU A 1 347 ? -26.798 -13.415 7.281 1.00 40.07 346 LEU A N 1
ATOM 2686 C CA . LEU A 1 347 ? -26.278 -12.078 7.660 1.00 38.86 346 LEU A CA 1
ATOM 2687 C C . LEU A 1 347 ? -27.349 -11.041 7.320 1.00 39.35 346 LEU A C 1
ATOM 2688 O O . LEU A 1 347 ? -28.045 -11.170 6.305 1.00 39.89 346 LEU A O 1
ATOM 2693 N N . PRO A 1 348 ? -27.493 -9.970 8.131 1.00 40.36 347 PRO A N 1
ATOM 2694 C CA . PRO A 1 348 ? -28.417 -8.881 7.824 1.00 42.00 347 PRO A CA 1
ATOM 2695 C C . PRO A 1 348 ? -28.282 -8.341 6.397 1.00 44.37 347 PRO A C 1
ATOM 2696 O O . PRO A 1 348 ? -27.170 -8.103 5.968 1.00 38.79 347 PRO A O 1
ATOM 2700 N N . ALA A 1 349 ? -29.415 -8.120 5.725 1.00 41.66 348 ALA A N 1
ATOM 2701 C CA . ALA A 1 349 ? -29.495 -7.601 4.347 1.00 38.80 348 ALA A CA 1
ATOM 2702 C C . ALA A 1 349 ? -28.676 -6.316 4.210 1.00 37.82 348 ALA A C 1
ATOM 2703 O O . ALA A 1 349 ? -28.083 -6.119 3.126 1.00 34.14 348 ALA A O 1
ATOM 2705 N N . ALA A 1 350 ? -28.650 -5.475 5.246 1.00 35.93 349 ALA A N 1
ATOM 2706 C CA . ALA A 1 350 ? -27.983 -4.149 5.217 1.00 39.11 349 ALA A CA 1
ATOM 2707 C C . ALA A 1 350 ? -26.468 -4.306 4.991 1.00 41.41 349 ALA A C 1
ATOM 2708 O O . ALA A 1 350 ? -25.868 -3.339 4.474 1.00 43.82 349 ALA A O 1
ATOM 2710 N N . TYR A 1 351 ? -25.870 -5.460 5.324 1.00 40.27 350 TYR A N 1
ATOM 2711 C CA . TYR A 1 351 ? -24.422 -5.710 5.066 1.00 43.54 350 TYR A CA 1
ATOM 2712 C C . TYR A 1 351 ? -24.129 -5.909 3.568 1.00 45.67 350 TYR A C 1
ATOM 2713 O O . TYR A 1 351 ? -22.944 -5.779 3.196 1.00 46.85 350 TYR A O 1
ATOM 2722 N N . GLU A 1 352 ? -25.138 -6.238 2.746 1.00 42.52 351 GLU A N 1
ATOM 2723 C CA . GLU A 1 352 ? -25.025 -6.359 1.267 1.00 45.28 351 GLU A CA 1
ATOM 2724 C C . GLU A 1 352 ? -24.005 -7.449 0.908 1.00 45.58 351 GLU A C 1
ATOM 2725 O O . GLU A 1 352 ? -23.271 -7.273 -0.110 1.00 41.56 351 GLU A O 1
ATOM 2731 N N . VAL A 1 353 ? -23.942 -8.526 1.702 1.00 36.98 352 VAL A N 1
ATOM 2732 C CA . VAL A 1 353 ? -23.093 -9.711 1.389 1.00 36.39 352 VAL A CA 1
ATOM 2733 C C . VAL A 1 353 ? -23.861 -10.614 0.425 1.00 37.70 352 VAL A C 1
ATOM 2734 O O . VAL A 1 353 ? -24.908 -11.178 0.824 1.00 37.56 352 VAL A O 1
ATOM 2738 N N . MET A 1 354 ? -23.389 -10.697 -0.823 1.00 33.93 353 MET A N 1
ATOM 2739 C CA . MET A 1 354 ? -24.006 -11.511 -1.899 1.00 35.09 353 MET A CA 1
ATOM 2740 C C . MET A 1 354 ? -22.963 -12.418 -2.557 1.00 34.92 353 MET A C 1
ATOM 2741 O O . MET A 1 354 ? -23.337 -13.507 -3.066 1.00 36.97 353 MET A O 1
ATOM 2746 N N . PHE A 1 355 ? -21.721 -11.947 -2.646 1.00 34.68 354 PHE A N 1
ATOM 2747 C CA . PHE A 1 355 ? -20.642 -12.645 -3.375 1.00 31.71 354 PHE A CA 1
ATOM 2748 C C . PHE A 1 355 ? -19.643 -13.213 -2.359 1.00 31.56 354 PHE A C 1
ATOM 2749 O O . PHE A 1 355 ? -19.079 -12.465 -1.557 1.00 32.97 354 PHE A O 1
ATOM 2757 N N . TRP A 1 356 ? -19.427 -14.514 -2.434 1.00 33.13 355 TRP A N 1
ATOM 2758 C CA . TRP A 1 356 ? -18.576 -15.242 -1.462 1.00 31.91 355 TRP A CA 1
ATOM 2759 C C . TRP A 1 356 ? -18.030 -16.497 -2.130 1.00 32.81 355 TRP A C 1
ATOM 2760 O O . TRP A 1 356 ? -18.505 -16.888 -3.182 1.00 32.83 355 TRP A O 1
ATOM 2771 N N . ARG A 1 357 ? -17.031 -17.110 -1.512 1.00 34.31 356 ARG A N 1
ATOM 2772 C CA . ARG A 1 357 ? -16.504 -18.404 -1.971 1.00 34.96 356 ARG A CA 1
ATOM 2773 C C . ARG A 1 357 ? -15.756 -19.011 -0.794 1.00 35.73 356 ARG A C 1
ATOM 2774 O O . ARG A 1 357 ? -15.312 -18.235 0.071 1.00 36.93 356 ARG A O 1
ATOM 2782 N N . ALA A 1 358 ? -15.726 -20.336 -0.737 1.00 38.62 357 ALA A N 1
ATOM 2783 C CA . ALA A 1 358 ? -15.080 -21.085 0.356 1.00 41.02 357 ALA A CA 1
ATOM 2784 C C . ALA A 1 358 ? -14.254 -22.220 -0.230 1.00 42.44 357 ALA A C 1
ATOM 2785 O O . ALA A 1 358 ? -14.563 -22.685 -1.327 1.00 42.55 357 ALA A O 1
ATOM 2787 N N . LYS A 1 359 ? -13.232 -22.631 0.517 1.00 43.24 358 LYS A N 1
ATOM 2788 C CA . LYS A 1 359 ? -12.359 -23.775 0.179 1.00 49.59 358 LYS A CA 1
ATOM 2789 C C . LYS A 1 359 ? -12.295 -24.674 1.415 1.00 49.10 358 LYS A C 1
ATOM 2790 O O . LYS A 1 359 ? -11.980 -24.149 2.516 1.00 42.61 358 LYS A O 1
ATOM 2796 N N . ALA A 1 360 ? -12.644 -25.949 1.229 1.00 47.89 359 ALA A N 1
ATOM 2797 C CA . ALA A 1 360 ? -12.522 -27.021 2.230 1.00 53.86 359 ALA A CA 1
ATOM 2798 C C . ALA A 1 360 ? -11.063 -27.498 2.237 1.00 53.91 359 ALA A C 1
ATOM 2799 O O . ALA A 1 360 ? -10.641 -28.131 1.251 1.00 53.92 359 ALA A O 1
ATOM 2801 N N . HIS A 1 361 ? -10.309 -27.118 3.265 1.00 58.14 360 HIS A N 1
ATOM 2802 C CA . HIS A 1 361 ? -8.998 -27.740 3.580 1.00 57.55 360 HIS A CA 1
ATOM 2803 C C . HIS A 1 361 ? -9.275 -28.852 4.580 1.00 62.40 360 HIS A C 1
ATOM 2804 O O . HIS A 1 361 ? -10.292 -28.819 5.273 1.00 57.69 360 HIS A O 1
ATOM 2811 N N . PRO A 1 362 ? -8.388 -29.869 4.694 1.00 59.79 361 PRO A N 1
ATOM 2812 C CA . PRO A 1 362 ? -8.597 -30.936 5.667 1.00 60.98 361 PRO A CA 1
ATOM 2813 C C . PRO A 1 362 ? -8.793 -30.395 7.094 1.00 57.40 361 PRO A C 1
ATOM 2814 O O . PRO A 1 362 ? -9.500 -31.021 7.852 1.00 58.30 361 PRO A O 1
ATOM 2818 N N . ASP A 1 363 ? -8.185 -29.243 7.403 1.00 56.63 362 ASP A N 1
ATOM 2819 C CA . ASP A 1 363 ? -8.024 -28.699 8.777 1.00 57.35 362 ASP A CA 1
ATOM 2820 C C . ASP A 1 363 ? -8.905 -27.467 9.015 1.00 55.04 362 ASP A C 1
ATOM 2821 O O . ASP A 1 363 ? -9.273 -27.239 10.177 1.00 51.30 362 ASP A O 1
ATOM 2826 N N . VAL A 1 364 ? -9.242 -26.694 7.975 1.00 54.54 363 VAL A N 1
ATOM 2827 C CA . VAL A 1 364 ? -9.834 -25.335 8.167 1.00 51.95 363 VAL A CA 1
ATOM 2828 C C . VAL A 1 364 ? -10.735 -24.993 6.975 1.00 46.48 363 VAL A C 1
ATOM 2829 O O . VAL A 1 364 ? -10.465 -25.471 5.854 1.00 48.69 363 VAL A O 1
ATOM 2833 N N . LEU A 1 365 ? -11.770 -24.194 7.221 1.00 43.58 364 LEU A N 1
ATOM 2834 C CA . LEU A 1 365 ? -12.645 -23.650 6.140 1.00 44.52 364 LEU A CA 1
ATOM 2835 C C . LEU A 1 365 ? -12.154 -22.243 5.802 1.00 42.50 364 LEU A C 1
ATOM 2836 O O . LEU A 1 365 ? -12.244 -21.352 6.678 1.00 51.39 364 LEU A O 1
ATOM 2841 N N . GLU A 1 366 ? -11.613 -22.069 4.602 1.00 43.02 365 GLU A N 1
ATOM 2842 C CA . GLU A 1 366 ? -11.227 -20.747 4.057 1.00 43.58 365 GLU A CA 1
ATOM 2843 C C . GLU A 1 366 ? -12.462 -20.147 3.366 1.00 42.05 365 GLU A C 1
ATOM 2844 O O . GLU A 1 366 ? -13.004 -20.815 2.466 1.00 43.28 365 GLU A O 1
ATOM 2850 N N . LEU A 1 367 ? -12.892 -18.956 3.778 1.00 40.92 366 LEU A N 1
ATOM 2851 C CA . LEU A 1 367 ? -14.096 -18.293 3.209 1.00 39.53 366 LEU A CA 1
ATOM 2852 C C . LEU A 1 367 ? -13.805 -16.811 3.016 1.00 39.72 366 LEU A C 1
ATOM 2853 O O . LEU A 1 367 ? -13.264 -16.187 3.945 1.00 40.87 366 LEU A O 1
ATOM 2858 N N . GLU A 1 368 ? -14.086 -16.295 1.808 1.00 37.89 367 GLU A N 1
ATOM 2859 C CA . GLU A 1 368 ? -13.959 -14.863 1.479 1.00 38.86 367 GLU A CA 1
ATOM 2860 C C . GLU A 1 368 ? -15.331 -14.364 1.019 1.00 37.79 367 GLU A C 1
ATOM 2861 O O . GLU A 1 368 ? -16.089 -15.155 0.416 1.00 37.66 367 GLU A O 1
ATOM 2867 N N . PHE A 1 369 ? -15.641 -13.112 1.312 1.00 38.00 368 PHE A N 1
ATOM 2868 C CA . PHE A 1 369 ? -16.884 -12.467 0.832 1.00 34.65 368 PHE A CA 1
ATOM 2869 C C . PHE A 1 369 ? -16.629 -10.974 0.679 1.00 36.25 368 PHE A C 1
ATOM 2870 O O . PHE A 1 369 ? -15.745 -10.426 1.367 1.00 38.90 368 PHE A O 1
ATOM 2878 N N . GLU A 1 370 ? -17.380 -10.342 -0.228 1.00 35.92 369 GLU A N 1
ATOM 2879 C CA . GLU A 1 370 ? -17.378 -8.872 -0.407 1.00 37.79 369 GLU A CA 1
ATOM 2880 C C . GLU A 1 370 ? -18.374 -8.254 0.566 1.00 40.90 369 GLU A C 1
ATOM 2881 O O . GLU A 1 370 ? -19.495 -8.739 0.658 1.00 37.38 369 GLU A O 1
ATOM 2887 N N . ALA A 1 371 ? -17.965 -7.193 1.236 1.00 40.26 370 ALA A N 1
ATOM 2888 C CA . ALA A 1 371 ? -18.853 -6.316 2.014 1.00 43.40 370 ALA A CA 1
ATOM 2889 C C . ALA A 1 371 ? -18.265 -4.926 1.931 1.00 48.15 370 ALA A C 1
ATOM 2890 O O . ALA A 1 371 ? -17.056 -4.765 2.077 1.00 52.99 370 ALA A O 1
ATOM 2892 N N . PRO A 1 372 ? -19.096 -3.893 1.710 1.00 51.94 371 PRO A N 1
ATOM 2893 C CA . PRO A 1 372 ? -18.575 -2.542 1.575 1.00 52.52 371 PRO A CA 1
ATOM 2894 C C . PRO A 1 372 ? -18.034 -2.160 2.956 1.00 51.51 371 PRO A C 1
ATOM 2895 O O . PRO A 1 372 ? -18.458 -2.748 3.939 1.00 50.71 371 PRO A O 1
ATOM 2899 N N . GLU A 1 373 ? -17.083 -1.223 3.002 1.00 52.60 372 GLU A N 1
ATOM 2900 C CA . GLU A 1 373 ? -16.858 -0.397 4.212 1.00 57.35 372 GLU A CA 1
ATOM 2901 C C . GLU A 1 373 ? -18.166 0.334 4.520 1.00 60.08 372 GLU A C 1
ATOM 2902 O O . GLU A 1 373 ? -18.943 0.617 3.604 1.00 64.43 372 GLU A O 1
ATOM 2908 N N . PRO A 1 374 ? -18.498 0.662 5.787 1.00 59.89 373 PRO A N 1
ATOM 2909 C CA . PRO A 1 374 ? -17.801 0.174 6.975 1.00 59.74 373 PRO A CA 1
ATOM 2910 C C . PRO A 1 374 ? -18.492 -0.935 7.796 1.00 58.77 373 PRO A C 1
ATOM 2911 O O . PRO A 1 374 ? -18.400 -0.883 9.000 1.00 57.47 373 PRO A O 1
ATOM 2915 N N . VAL A 1 375 ? -19.123 -1.921 7.144 1.00 54.41 374 VAL A N 1
ATOM 2916 C CA . VAL A 1 375 ? -19.838 -3.054 7.815 1.00 56.00 374 VAL A CA 1
ATOM 2917 C C . VAL A 1 375 ? -18.958 -4.310 7.801 1.00 60.57 374 VAL A C 1
ATOM 2918 O O . VAL A 1 375 ? -19.348 -5.312 8.445 1.00 62.21 374 VAL A O 1
ATOM 2922 N N . ARG A 1 376 ? -17.818 -4.264 7.106 1.00 64.15 375 ARG A N 1
ATOM 2923 C CA . ARG A 1 376 ? -16.986 -5.458 6.789 1.00 68.57 375 ARG A CA 1
ATOM 2924 C C . ARG A 1 376 ? -16.599 -6.212 8.064 1.00 62.62 375 ARG A C 1
ATOM 2925 O O . ARG A 1 376 ? -16.730 -7.430 8.055 1.00 66.49 375 ARG A O 1
ATOM 2933 N N . GLN A 1 377 ? -16.171 -5.528 9.125 1.00 68.89 376 GLN A N 1
ATOM 2934 C CA . GLN A 1 377 ? -15.630 -6.184 10.348 1.00 69.54 376 GLN A CA 1
ATOM 2935 C C . GLN A 1 377 ? -16.769 -6.823 11.161 1.00 65.74 376 GLN A C 1
ATOM 2936 O O . GLN A 1 377 ? -16.545 -7.914 11.711 1.00 59.75 376 GLN A O 1
ATOM 2942 N N . ARG A 1 378 ? -17.932 -6.170 11.247 1.00 60.18 377 ARG A N 1
ATOM 2943 C CA . ARG A 1 378 ? -19.179 -6.732 11.847 1.00 62.16 377 ARG A CA 1
ATOM 2944 C C . ARG A 1 378 ? -19.521 -8.049 11.135 1.00 56.09 377 ARG A C 1
ATOM 2945 O O . ARG A 1 378 ? -19.798 -9.053 11.839 1.00 58.28 377 ARG A O 1
ATOM 2953 N N . ALA A 1 379 ? -19.505 -8.035 9.791 1.00 57.94 378 ALA A N 1
ATOM 2954 C CA . ALA A 1 379 ? -19.887 -9.178 8.926 1.00 52.87 378 ALA A CA 1
ATOM 2955 C C . ALA A 1 379 ? -18.937 -10.355 9.201 1.00 51.34 378 ALA A C 1
ATOM 2956 O O . ALA A 1 379 ? -19.434 -11.476 9.434 1.00 47.05 378 ALA A O 1
ATOM 2958 N N . VAL A 1 380 ? -17.620 -10.105 9.225 1.00 50.27 379 VAL A N 1
ATOM 2959 C CA . VAL A 1 380 ? -16.583 -11.155 9.470 1.00 50.82 379 VAL A CA 1
ATOM 2960 C C . VAL A 1 380 ? -16.826 -11.802 10.833 1.00 51.33 379 VAL A C 1
ATOM 2961 O O . VAL A 1 380 ? -16.794 -13.045 10.908 1.00 51.31 379 VAL A O 1
ATOM 2965 N N . LYS A 1 381 ? -17.052 -10.992 11.870 1.00 56.30 380 LYS A N 1
ATOM 2966 C CA . LYS A 1 381 ? -17.231 -11.476 13.262 1.00 58.61 380 LYS A CA 1
ATOM 2967 C C . LYS A 1 381 ? -18.531 -12.283 13.361 1.00 56.37 380 LYS A C 1
ATOM 2968 O O . LYS A 1 381 ? -18.508 -13.382 13.961 1.00 48.90 380 LYS A O 1
ATOM 2974 N N . GLU A 1 382 ? -19.622 -11.757 12.793 1.00 55.07 381 GLU A N 1
ATOM 2975 C CA . GLU A 1 382 ? -20.973 -12.371 12.891 1.00 52.87 381 GLU A CA 1
ATOM 2976 C C . GLU A 1 382 ? -20.995 -13.700 12.131 1.00 47.81 381 GLU A C 1
ATOM 2977 O O . GLU A 1 382 ? -21.617 -14.642 12.616 1.00 48.52 381 GLU A O 1
ATOM 2983 N N . LEU A 1 383 ? -20.332 -13.782 10.980 1.00 47.66 382 LEU A N 1
ATOM 2984 C CA . LEU A 1 383 ? -20.324 -15.033 10.184 1.00 48.17 382 LEU A CA 1
ATOM 2985 C C . LEU A 1 383 ? -19.454 -16.063 10.912 1.00 46.52 382 LEU A C 1
ATOM 2986 O O . LEU A 1 383 ? -19.857 -17.236 10.945 1.00 47.53 382 LEU A O 1
ATOM 2991 N N . GLY A 1 384 ? -18.336 -15.631 11.514 1.00 45.89 383 GLY A N 1
ATOM 2992 C CA . GLY A 1 384 ? -17.489 -16.480 12.377 1.00 50.37 383 GLY A CA 1
ATOM 2993 C C . GLY A 1 384 ? -18.270 -17.062 13.551 1.00 50.51 383 GLY A C 1
ATOM 2994 O O . GLY A 1 384 ? -18.125 -18.279 13.828 1.00 53.57 383 GLY A O 1
ATOM 2995 N N . ALA A 1 385 ? -19.095 -16.249 14.215 1.00 49.58 384 ALA A N 1
ATOM 2996 C CA . ALA A 1 385 ? -19.920 -16.706 15.359 1.00 54.64 384 ALA A CA 1
ATOM 2997 C C . ALA A 1 385 ? -20.917 -17.755 14.855 1.00 52.64 384 ALA A C 1
ATOM 2998 O O . ALA A 1 385 ? -21.107 -18.771 15.540 1.00 52.14 384 ALA A O 1
ATOM 3000 N N . ALA A 1 386 ? -21.510 -17.521 13.677 1.00 51.61 385 ALA A N 1
ATOM 3001 C CA . ALA A 1 386 ? -22.531 -18.409 13.078 1.00 50.47 385 ALA A CA 1
ATOM 3002 C C . ALA A 1 386 ? -21.895 -19.772 12.774 1.00 48.96 385 ALA A C 1
ATOM 3003 O O . ALA A 1 386 ? -22.531 -20.798 13.072 1.00 51.22 385 ALA A O 1
ATOM 3005 N N . LEU A 1 387 ? -20.680 -19.787 12.212 1.00 51.20 386 LEU A N 1
ATOM 3006 C CA . LEU A 1 387 ? -19.960 -21.045 11.878 1.00 53.36 386 LEU A CA 1
ATOM 3007 C C . LEU A 1 387 ? -19.612 -21.774 13.179 1.00 54.12 386 LEU A C 1
ATOM 3008 O O . LEU A 1 387 ? -19.840 -22.999 13.241 1.00 53.01 386 LEU A O 1
ATOM 3013 N N . ASP A 1 388 ? -19.106 -21.045 14.178 1.00 56.38 387 ASP A N 1
ATOM 3014 C CA . ASP A 1 388 ? -18.780 -21.611 15.521 1.00 60.90 387 ASP A CA 1
ATOM 3015 C C . ASP A 1 388 ? -20.041 -22.270 16.086 1.00 63.71 387 ASP A C 1
ATOM 3016 O O . ASP A 1 388 ? -19.958 -23.444 16.468 1.00 62.80 387 ASP A O 1
ATOM 3021 N N . ARG A 1 389 ? -21.169 -21.548 16.074 1.00 66.30 388 ARG A N 1
ATOM 3022 C CA . ARG A 1 389 ? -22.444 -21.942 16.738 1.00 67.49 388 ARG A CA 1
ATOM 3023 C C . ARG A 1 389 ? -23.067 -23.138 16.006 1.00 66.13 388 ARG A C 1
ATOM 3024 O O . ARG A 1 389 ? -23.544 -24.054 16.687 1.00 59.90 388 ARG A O 1
ATOM 3032 N N . GLU A 1 390 ? -23.060 -23.139 14.669 1.00 63.22 389 GLU A N 1
ATOM 3033 C CA . GLU A 1 390 ? -23.853 -24.093 13.850 1.00 63.47 389 GLU A CA 1
ATOM 3034 C C . GLU A 1 390 ? -22.998 -25.268 13.363 1.00 63.22 389 GLU A C 1
ATOM 3035 O O . GLU A 1 390 ? -23.573 -26.361 13.191 1.00 64.96 389 GLU A O 1
ATOM 3041 N N . LEU A 1 391 ? -21.705 -25.060 13.092 1.00 61.87 390 LEU A N 1
ATOM 3042 C CA . LEU A 1 391 ? -20.836 -26.101 12.469 1.00 63.10 390 LEU A CA 1
ATOM 3043 C C . LEU A 1 391 ? -19.669 -26.479 13.387 1.00 65.14 390 LEU A C 1
ATOM 3044 O O . LEU A 1 391 ? -19.247 -27.648 13.321 1.00 66.18 390 LEU A O 1
ATOM 3049 N N . GLY A 1 392 ? -19.155 -25.530 14.178 1.00 65.00 391 GLY A N 1
ATOM 3050 C CA . GLY A 1 392 ? -17.963 -25.717 15.032 1.00 66.18 391 GLY A CA 1
ATOM 3051 C C . GLY A 1 392 ? -16.762 -26.196 14.231 1.00 65.94 391 GLY A C 1
ATOM 3052 O O . GLY A 1 392 ? -15.986 -27.009 14.760 1.00 67.51 391 GLY A O 1
ATOM 3053 N N . VAL A 1 393 ? -16.605 -25.723 12.991 1.00 60.32 392 VAL A N 1
ATOM 3054 C CA . VAL A 1 393 ? -15.401 -26.017 12.155 1.00 62.06 392 VAL A CA 1
ATOM 3055 C C . VAL A 1 393 ? -14.436 -24.848 12.282 1.00 58.06 392 VAL A C 1
ATOM 3056 O O . VAL A 1 393 ? -14.869 -23.702 12.416 1.00 55.56 392 VAL A O 1
ATOM 3060 N N . PRO A 1 394 ? -13.109 -25.112 12.275 1.00 59.23 393 PRO A N 1
ATOM 3061 C CA . PRO A 1 394 ? -12.110 -24.050 12.220 1.00 58.55 393 PRO A CA 1
ATOM 3062 C C . PRO A 1 394 ? -12.304 -23.301 10.899 1.00 52.65 393 PRO A C 1
ATOM 3063 O O . PRO A 1 394 ? -12.622 -23.946 9.903 1.00 49.35 393 PRO A O 1
ATOM 3067 N N . HIS A 1 395 ? -12.125 -21.981 10.917 1.00 48.70 394 HIS A N 1
ATOM 3068 C CA . HIS A 1 395 ? -12.369 -21.116 9.733 1.00 48.98 394 HIS A CA 1
ATOM 3069 C C . HIS A 1 395 ? -11.330 -19.997 9.698 1.00 49.89 394 HIS A C 1
ATOM 3070 O O . HIS A 1 395 ? -10.870 -19.582 10.785 1.00 51.39 394 HIS A O 1
ATOM 3077 N N . ARG A 1 396 ? -10.917 -19.604 8.493 1.00 48.03 395 ARG A N 1
ATOM 3078 C CA . ARG A 1 396 ? -10.234 -18.316 8.222 1.00 50.76 395 ARG A CA 1
ATOM 3079 C C . ARG A 1 396 ? -11.161 -17.523 7.298 1.00 46.60 395 ARG A C 1
ATOM 3080 O O . ARG A 1 396 ? -11.196 -17.864 6.089 1.00 42.14 395 ARG A O 1
ATOM 3088 N N . ILE A 1 397 ? -11.896 -16.561 7.868 1.00 45.60 396 ILE A N 1
ATOM 3089 C CA . ILE A 1 397 ? -12.848 -15.680 7.132 1.00 45.32 396 ILE A CA 1
ATOM 3090 C C . ILE A 1 397 ? -12.154 -14.353 6.808 1.00 46.33 396 ILE A C 1
ATOM 3091 O O . ILE A 1 397 ? -11.676 -13.696 7.751 1.00 47.89 396 ILE A O 1
ATOM 3096 N N . THR A 1 398 ? -12.173 -13.959 5.530 1.00 45.77 397 THR A N 1
ATOM 3097 C CA . THR A 1 398 ? -11.656 -12.658 5.034 1.00 44.90 397 THR A CA 1
ATOM 3098 C C . THR A 1 398 ? -12.784 -11.873 4.351 1.00 43.75 397 THR A C 1
ATOM 3099 O O . THR A 1 398 ? -13.334 -12.398 3.392 1.00 39.98 397 THR A O 1
ATOM 3103 N N . GLY A 1 399 ? -13.081 -10.665 4.832 1.00 42.22 398 GLY A N 1
ATOM 3104 C CA . GLY A 1 399 ? -13.922 -9.683 4.124 1.00 41.03 398 GLY A CA 1
ATOM 3105 C C . GLY A 1 399 ? -13.114 -8.952 3.071 1.00 40.71 398 GLY A C 1
ATOM 3106 O O . GLY A 1 399 ? -11.971 -8.564 3.367 1.00 43.39 398 GLY A O 1
ATOM 3107 N N . LEU A 1 400 ? -13.672 -8.762 1.877 1.00 40.03 399 LEU A N 1
ATOM 3108 C CA . LEU A 1 400 ? -12.998 -8.121 0.720 1.00 40.57 399 LEU A CA 1
ATOM 3109 C C . LEU A 1 400 ? -13.781 -6.875 0.296 1.00 48.42 399 LEU A C 1
ATOM 3110 O O . LEU A 1 400 ? -15.021 -6.846 0.483 1.00 43.06 399 LEU A O 1
ATOM 3115 N N . ALA A 1 401 ? -13.102 -5.891 -0.291 1.00 48.36 400 ALA A N 1
ATOM 3116 C CA . ALA A 1 401 ? -13.738 -4.709 -0.920 1.00 49.08 400 ALA A CA 1
ATOM 3117 C C . ALA A 1 401 ? -14.624 -5.173 -2.067 1.00 47.64 400 ALA A C 1
ATOM 3118 O O . ALA A 1 401 ? -14.271 -6.094 -2.794 1.00 47.25 400 ALA A O 1
ATOM 3120 N N . PRO A 1 402 ? -15.822 -4.578 -2.264 1.00 47.16 401 PRO A N 1
ATOM 3121 C CA . PRO A 1 402 ? -16.556 -4.764 -3.512 1.00 47.84 401 PRO A CA 1
ATOM 3122 C C . PRO A 1 402 ? -15.634 -4.453 -4.696 1.00 45.80 401 PRO A C 1
ATOM 3123 O O . PRO A 1 402 ? -14.792 -3.595 -4.565 1.00 47.01 401 PRO A O 1
ATOM 3127 N N . GLY A 1 403 ? -15.774 -5.198 -5.784 1.00 42.15 402 GLY A N 1
ATOM 3128 C CA . GLY A 1 403 ? -14.878 -5.096 -6.950 1.00 47.70 402 GLY A CA 1
ATOM 3129 C C . GLY A 1 403 ? -13.770 -6.127 -6.905 1.00 45.08 402 GLY A C 1
ATOM 3130 O O . GLY A 1 403 ? -13.007 -6.180 -7.875 1.00 44.51 402 GLY A O 1
ATOM 3131 N N . THR A 1 404 ? -13.663 -6.921 -5.833 1.00 46.45 403 THR A N 1
ATOM 3132 C CA . THR A 1 404 ? -12.559 -7.904 -5.646 1.00 44.73 403 THR A CA 1
ATOM 3133 C C . THR A 1 404 ? -12.956 -9.238 -6.275 1.00 47.15 403 THR A C 1
ATOM 3134 O O . THR A 1 404 ? -12.181 -9.748 -7.078 1.00 51.81 403 THR A O 1
ATOM 3138 N N . LEU A 1 405 ? -14.113 -9.800 -5.912 1.00 39.57 404 LEU A N 1
ATOM 3139 C CA . LEU A 1 405 ? -14.609 -11.098 -6.465 1.00 38.55 404 LEU A CA 1
ATOM 3140 C C . LEU A 1 405 ? -15.379 -10.840 -7.765 1.00 39.66 404 LEU A C 1
ATOM 3141 O O . LEU A 1 405 ? -15.260 -11.646 -8.706 1.00 46.04 404 LEU A O 1
ATOM 3146 N N . VAL A 1 406 ? -16.170 -9.773 -7.784 1.00 37.73 405 VAL A N 1
ATOM 3147 C CA . VAL A 1 406 ? -16.953 -9.326 -8.972 1.00 38.19 405 VAL A CA 1
ATOM 3148 C C . VAL A 1 406 ? -16.417 -7.955 -9.368 1.00 39.08 405 VAL A C 1
ATOM 3149 O O . VAL A 1 406 ? -16.753 -6.947 -8.747 1.00 39.46 405 VAL A O 1
ATOM 3153 N N . PRO A 1 407 ? -15.551 -7.878 -10.405 1.00 39.10 406 PRO A N 1
ATOM 3154 C CA . PRO A 1 407 ? -14.887 -6.622 -10.737 1.00 41.05 406 PRO A CA 1
ATOM 3155 C C . PRO A 1 407 ? -15.882 -5.548 -11.183 1.00 39.20 406 PRO A C 1
ATOM 3156 O O . PRO A 1 407 ? -16.891 -5.887 -11.773 1.00 37.65 406 PRO A O 1
ATOM 3160 N N . ALA A 1 408 ? -15.602 -4.287 -10.847 1.00 37.76 407 ALA A N 1
ATOM 3161 C CA . ALA A 1 408 ? -16.446 -3.131 -11.231 1.00 41.66 407 ALA A CA 1
ATOM 3162 C C . ALA A 1 408 ? -16.688 -3.142 -12.756 1.00 43.49 407 ALA A C 1
ATOM 3163 O O . ALA A 1 408 ? -17.799 -2.772 -13.184 1.00 37.56 407 ALA A O 1
ATOM 3165 N N . GLU A 1 409 ? -15.705 -3.566 -13.565 1.00 40.43 408 GLU A N 1
ATOM 3166 C CA . GLU A 1 409 ? -15.830 -3.540 -15.051 1.00 46.08 408 GLU A CA 1
ATOM 3167 C C . GLU A 1 409 ? -16.950 -4.489 -15.516 1.00 41.69 408 GLU A C 1
ATOM 3168 O O . GLU A 1 409 ? -17.662 -4.131 -16.468 1.00 37.01 408 GLU A O 1
ATOM 3174 N N . ALA A 1 410 ? -17.137 -5.647 -14.871 1.00 38.58 409 ALA A N 1
ATOM 3175 C CA . ALA A 1 410 ? -18.252 -6.581 -15.177 1.00 39.42 409 ALA A CA 1
ATOM 3176 C C . ALA A 1 410 ? -19.590 -5.866 -14.945 1.00 36.18 409 ALA A C 1
ATOM 3177 O O . ALA A 1 410 ? -20.565 -6.175 -15.651 1.00 36.20 409 ALA A O 1
ATOM 3179 N N . LEU A 1 411 ? -19.657 -4.926 -14.001 1.00 31.61 410 LEU A N 1
ATOM 3180 C CA . LEU A 1 411 ? -20.947 -4.280 -13.622 1.00 33.74 410 LEU A CA 1
ATOM 3181 C C . LEU A 1 411 ? -21.247 -3.063 -14.492 1.00 36.36 410 LEU A C 1
ATOM 3182 O O . LEU A 1 411 ? -22.431 -2.789 -14.693 1.00 34.87 410 LEU A O 1
ATOM 3187 N N . THR A 1 412 ? -20.232 -2.342 -14.996 1.00 35.30 411 THR A N 1
ATOM 3188 C CA . THR A 1 412 ? -20.432 -1.007 -15.609 1.00 35.87 411 THR A CA 1
ATOM 3189 C C . THR A 1 412 ? -20.017 -0.977 -17.079 1.00 35.21 411 THR A C 1
ATOM 3190 O O . THR A 1 412 ? -20.485 -0.051 -17.757 1.00 38.56 411 THR A O 1
ATOM 3194 N N . ALA A 1 413 ? -19.182 -1.910 -17.546 1.00 34.58 412 ALA A N 1
ATOM 3195 C CA . ALA A 1 413 ? -18.610 -1.839 -18.910 1.00 35.34 412 ALA A CA 1
ATOM 3196 C C . ALA A 1 413 ? -19.766 -1.836 -19.914 1.00 36.33 412 ALA A C 1
ATOM 3197 O O . ALA A 1 413 ? -20.626 -2.724 -19.782 1.00 34.51 412 ALA A O 1
ATOM 3199 N N . GLN A 1 414 ? -19.765 -0.873 -20.841 1.00 41.46 413 GLN A N 1
ATOM 3200 C CA . GLN A 1 414 ? -20.670 -0.824 -22.026 1.00 44.01 413 GLN A CA 1
ATOM 3201 C C . GLN A 1 414 ? -19.869 -1.310 -23.228 1.00 47.47 413 GLN A C 1
ATOM 3202 O O . GLN A 1 414 ? -18.682 -0.936 -23.332 1.00 44.39 413 GLN A O 1
ATOM 3208 N N . ARG A 1 415 ? -20.475 -2.083 -24.124 1.00 39.95 414 ARG A N 1
ATOM 3209 C CA . ARG A 1 415 ? -19.722 -2.596 -25.293 1.00 43.47 414 ARG A CA 1
ATOM 3210 C C . ARG A 1 415 ? -20.535 -2.360 -26.561 1.00 40.62 414 ARG A C 1
ATOM 3211 O O . ARG A 1 415 ? -21.597 -2.981 -26.714 1.00 37.50 414 ARG A O 1
ATOM 3219 N N . ASP A 1 416 ? -20.035 -1.491 -27.433 1.00 43.11 415 ASP A N 1
ATOM 3220 C CA . ASP A 1 416 ? -20.619 -1.299 -28.787 1.00 44.09 415 ASP A CA 1
ATOM 3221 C C . ASP A 1 416 ? -20.664 -2.671 -29.470 1.00 43.51 415 ASP A C 1
ATOM 3222 O O . ASP A 1 416 ? -19.760 -3.510 -29.229 1.00 40.97 415 ASP A O 1
ATOM 3227 N N . ILE A 1 417 ? -21.691 -2.935 -30.276 1.00 39.90 416 ILE A N 1
ATOM 3228 C CA . ILE A 1 417 ? -21.753 -4.202 -31.055 1.00 40.42 416 ILE A CA 1
ATOM 3229 C C . ILE A 1 417 ? -21.130 -3.880 -32.414 1.00 45.48 416 ILE A C 1
ATOM 3230 O O . ILE A 1 417 ? -21.827 -3.280 -33.272 1.00 40.51 416 ILE A O 1
ATOM 3235 N N . LEU A 1 418 ? -19.831 -4.152 -32.547 1.00 42.61 417 LEU A N 1
ATOM 3236 C CA . LEU A 1 418 ? -19.064 -3.793 -33.766 1.00 45.09 417 LEU A CA 1
ATOM 3237 C C . LEU A 1 418 ? -19.244 -4.908 -34.798 1.00 40.17 417 LEU A C 1
ATOM 3238 O O . LEU A 1 418 ? -19.702 -6.011 -34.453 1.00 43.34 417 LEU A O 1
ATOM 3243 N N . LYS A 1 419 ? -18.908 -4.591 -36.033 1.00 42.60 418 LYS A N 1
ATOM 3244 C CA . LYS A 1 419 ? -18.821 -5.559 -37.150 1.00 44.43 418 LYS A CA 1
ATOM 3245 C C . LYS A 1 419 ? -17.422 -5.433 -37.730 1.00 43.39 418 LYS A C 1
ATOM 3246 O O . LYS A 1 419 ? -16.771 -4.371 -37.497 1.00 41.16 418 LYS A O 1
ATOM 3252 N N . ALA A 1 420 ? -16.992 -6.452 -38.476 1.00 46.26 419 ALA A N 1
ATOM 3253 C CA . ALA A 1 420 ? -15.673 -6.467 -39.133 1.00 46.58 419 ALA A CA 1
ATOM 3254 C C . ALA A 1 420 ? -15.526 -5.197 -39.978 1.00 49.79 419 ALA A C 1
ATOM 3255 O O . ALA A 1 420 ? -16.493 -4.796 -40.675 1.00 45.42 419 ALA A O 1
ATOM 3257 N N . ARG A 1 421 ? -14.362 -4.559 -39.858 1.00 49.48 420 ARG A N 1
ATOM 3258 C CA . ARG A 1 421 ? -13.967 -3.360 -40.630 1.00 53.12 420 ARG A CA 1
ATOM 3259 C C . ARG A 1 421 ? -12.533 -3.596 -41.093 1.00 50.06 420 ARG A C 1
ATOM 3260 O O . ARG A 1 421 ? -11.768 -4.195 -40.322 1.00 46.74 420 ARG A O 1
ATOM 3268 N N . TYR A 1 422 ? -12.211 -3.228 -42.328 1.00 50.22 421 TYR A N 1
ATOM 3269 C CA . TYR A 1 422 ? -10.898 -3.551 -42.928 1.00 49.17 421 TYR A CA 1
ATOM 3270 C C . TYR A 1 422 ? -10.110 -2.269 -43.222 1.00 56.51 421 TYR A C 1
ATOM 3271 O O . TYR A 1 422 ? -8.870 -2.342 -43.153 1.00 54.26 421 TYR A O 1
ATOM 3280 N N . LEU A 1 423 ? -10.774 -1.159 -43.565 1.00 53.22 422 LEU A N 1
ATOM 3281 C CA . LEU A 1 423 ? -10.110 0.140 -43.848 1.00 53.28 422 LEU A CA 1
ATOM 3282 C C . LEU A 1 423 ? -10.436 1.133 -42.730 1.00 54.19 422 LEU A C 1
ATOM 3283 O O . LEU A 1 423 ? -11.632 1.353 -42.460 1.00 53.82 422 LEU A O 1
ATOM 3288 N N . PHE A 1 424 ? -9.409 1.709 -42.099 1.00 53.64 423 PHE A N 1
ATOM 3289 C CA . PHE A 1 424 ? -9.552 2.624 -40.940 1.00 54.10 423 PHE A CA 1
ATOM 3290 C C . PHE A 1 424 ? -8.933 3.977 -41.273 1.00 53.53 423 PHE A C 1
ATOM 3291 O O . PHE A 1 424 ? -7.956 4.021 -42.041 1.00 55.10 423 PHE A O 1
ATOM 3299 N N . ALA A 1 425 ? -9.495 5.045 -40.707 1.00 55.57 424 ALA A N 1
ATOM 3300 C CA . ALA A 1 425 ? -8.871 6.390 -40.683 1.00 63.03 424 ALA A CA 1
ATOM 3301 C C . ALA A 1 425 ? -7.725 6.375 -39.656 1.00 62.75 424 ALA A C 1
ATOM 3302 O O . ALA A 1 425 ? -7.765 5.547 -38.727 1.00 61.01 424 ALA A O 1
ATOM 3304 N N . GLU A 1 426 ? -6.750 7.266 -39.819 1.00 67.81 425 GLU A N 1
ATOM 3305 C CA . GLU A 1 426 ? -5.482 7.316 -39.039 1.00 70.83 425 GLU A CA 1
ATOM 3306 C C . GLU A 1 426 ? -5.762 7.299 -37.531 1.00 72.19 425 GLU A C 1
ATOM 3307 O O . GLU A 1 426 ? -5.039 6.601 -36.808 1.00 72.67 425 GLU A O 1
ATOM 3313 N N . ASP A 1 427 ? -6.772 8.041 -37.079 1.00 74.35 426 ASP A N 1
ATOM 3314 C CA . ASP A 1 427 ? -7.074 8.269 -35.639 1.00 76.40 426 ASP A CA 1
ATOM 3315 C C . ASP A 1 427 ? -7.870 7.092 -35.047 1.00 75.27 426 ASP A C 1
ATOM 3316 O O . ASP A 1 427 ? -7.967 7.027 -33.803 1.00 79.81 426 ASP A O 1
ATOM 3321 N N . GLU A 1 428 ? -8.421 6.197 -35.876 1.00 73.08 427 GLU A N 1
ATOM 3322 C CA . GLU A 1 428 ? -9.277 5.064 -35.418 1.00 73.77 427 GLU A CA 1
ATOM 3323 C C . GLU A 1 428 ? -8.409 3.909 -34.898 1.00 74.05 427 GLU A C 1
ATOM 3324 O O . GLU A 1 428 ? -7.239 3.797 -35.318 1.00 74.81 427 GLU A O 1
ATOM 3330 N N . ASP A 1 429 ? -8.991 3.074 -34.035 1.00 72.65 428 ASP A N 1
ATOM 3331 C CA . ASP A 1 429 ? -8.359 1.851 -33.473 1.00 73.83 428 ASP A CA 1
ATOM 3332 C C . ASP A 1 429 ? -8.602 0.688 -34.438 1.00 69.14 428 ASP A C 1
ATOM 3333 O O . ASP A 1 429 ? -9.756 0.227 -34.514 1.00 70.00 428 ASP A O 1
ATOM 3338 N N . TRP A 1 430 ? -7.561 0.220 -35.135 1.00 60.84 429 TRP A N 1
ATOM 3339 C CA . TRP A 1 430 ? -7.698 -0.862 -36.143 1.00 56.70 429 TRP A CA 1
ATOM 3340 C C . TRP A 1 430 ? -7.506 -2.237 -35.488 1.00 56.43 429 TRP A C 1
ATOM 3341 O O . TRP A 1 430 ? -7.529 -3.239 -36.224 1.00 52.23 429 TRP A O 1
ATOM 3352 N N . ASP A 1 431 ? -7.403 -2.306 -34.155 1.00 55.80 430 ASP A N 1
ATOM 3353 C CA . ASP A 1 431 ? -7.335 -3.597 -33.418 1.00 57.96 430 ASP A CA 1
ATOM 3354 C C . ASP A 1 431 ? -8.680 -4.325 -33.552 1.00 59.44 430 ASP A C 1
ATOM 3355 O O . ASP A 1 431 ? -8.697 -5.549 -33.377 1.00 60.11 430 ASP A O 1
ATOM 3360 N N . LYS A 1 432 ? -9.750 -3.613 -33.917 1.00 57.56 431 LYS A N 1
ATOM 3361 C CA . LYS A 1 432 ? -11.133 -4.146 -34.082 1.00 53.84 431 LYS A CA 1
ATOM 3362 C C . LYS A 1 432 ? -11.412 -4.584 -35.529 1.00 53.87 431 LYS A C 1
ATOM 3363 O O . LYS A 1 432 ? -12.614 -4.738 -35.875 1.00 53.20 431 LYS A O 1
ATOM 3369 N N . ALA A 1 433 ? -10.382 -4.787 -36.357 1.00 50.30 432 ALA A N 1
ATOM 3370 C CA . ALA A 1 433 ? -10.569 -5.106 -37.789 1.00 50.83 432 ALA A CA 1
ATOM 3371 C C . ALA A 1 433 ? -11.268 -6.463 -37.935 1.00 49.86 432 ALA A C 1
ATOM 3372 O O . ALA A 1 433 ? -12.420 -6.512 -38.432 1.00 46.85 432 ALA A O 1
ATOM 3374 N N A VAL A 1 434 ? -10.588 -7.531 -37.510 0.50 47.70 433 VAL A N 1
ATOM 3375 N N B VAL A 1 434 ? -10.588 -7.532 -37.513 0.50 47.23 433 VAL A N 1
ATOM 3376 C CA A VAL A 1 434 ? -11.047 -8.943 -37.659 0.50 48.65 433 VAL A CA 1
ATOM 3377 C CA B VAL A 1 434 ? -11.055 -8.943 -37.658 0.50 47.73 433 VAL A CA 1
ATOM 3378 C C A VAL A 1 434 ? -11.536 -9.473 -36.300 0.50 47.37 433 VAL A C 1
ATOM 3379 C C B VAL A 1 434 ? -11.539 -9.471 -36.298 0.50 46.81 433 VAL A C 1
ATOM 3380 O O A VAL A 1 434 ? -12.492 -10.282 -36.293 0.50 47.00 433 VAL A O 1
ATOM 3381 O O B VAL A 1 434 ? -12.495 -10.283 -36.290 0.50 46.44 433 VAL A O 1
ATOM 3388 N N . MET A 1 435 ? -10.911 -9.053 -35.189 1.00 44.89 434 MET A N 1
ATOM 3389 C CA . MET A 1 435 ? -11.341 -9.443 -33.806 1.00 44.73 434 MET A CA 1
ATOM 3390 C C . MET A 1 435 ? -12.189 -8.307 -33.221 1.00 46.15 434 MET A C 1
ATOM 3391 O O . MET A 1 435 ? -11.671 -7.540 -32.385 1.00 44.58 434 MET A O 1
ATOM 3396 N N . TYR A 1 436 ? -13.462 -8.221 -33.630 1.00 44.59 435 TYR A N 1
ATOM 3397 C CA . TYR A 1 436 ? -14.353 -7.046 -33.402 1.00 47.80 435 TYR A CA 1
ATOM 3398 C C . TYR A 1 436 ? -15.354 -7.301 -32.265 1.00 46.45 435 TYR A C 1
ATOM 3399 O O . TYR A 1 436 ? -16.138 -6.376 -31.970 1.00 46.46 435 TYR A O 1
ATOM 3408 N N . PHE A 1 437 ? -15.361 -8.498 -31.665 1.00 47.63 436 PHE A N 1
ATOM 3409 C CA . PHE A 1 437 ? -16.365 -8.911 -30.642 1.00 47.86 436 PHE A CA 1
ATOM 3410 C C . PHE A 1 437 ? -16.156 -8.111 -29.350 1.00 54.17 436 PHE A C 1
ATOM 3411 O O . PHE A 1 437 ? -15.037 -7.672 -29.026 1.00 51.84 436 PHE A O 1
ATOM 3420 N N . ALA B 1 1 ? -55.140 -15.512 -54.537 1.00 91.48 0 ALA B N 1
ATOM 3421 C CA . ALA B 1 1 ? -54.385 -16.730 -54.119 1.00 91.45 0 ALA B CA 1
ATOM 3422 C C . ALA B 1 1 ? -55.107 -17.411 -52.947 1.00 91.32 0 ALA B C 1
ATOM 3423 O O . ALA B 1 1 ? -55.508 -16.710 -51.996 1.00 90.89 0 ALA B O 1
ATOM 3425 N N . MET B 1 2 ? -55.266 -18.734 -53.026 1.00 89.67 1 MET B N 1
ATOM 3426 C CA . MET B 1 2 ? -55.868 -19.577 -51.963 1.00 87.38 1 MET B CA 1
ATOM 3427 C C . MET B 1 2 ? -54.832 -19.769 -50.852 1.00 89.48 1 MET B C 1
ATOM 3428 O O . MET B 1 2 ? -53.663 -20.076 -51.179 1.00 94.69 1 MET B O 1
ATOM 3433 N N . SER B 1 3 ? -55.241 -19.527 -49.603 1.00 88.78 2 SER B N 1
ATOM 3434 C CA . SER B 1 3 ? -54.551 -19.950 -48.354 1.00 86.60 2 SER B CA 1
ATOM 3435 C C . SER B 1 3 ? -53.320 -19.087 -48.038 1.00 83.26 2 SER B C 1
ATOM 3436 O O . SER B 1 3 ? -52.569 -19.498 -47.126 1.00 94.91 2 SER B O 1
ATOM 3439 N N . ARG B 1 4 ? -53.098 -17.950 -48.716 1.00 77.10 3 ARG B N 1
ATOM 3440 C CA . ARG B 1 4 ? -52.055 -16.970 -48.282 1.00 77.13 3 ARG B CA 1
ATOM 3441 C C . ARG B 1 4 ? -52.368 -15.556 -48.791 1.00 70.24 3 ARG B C 1
ATOM 3442 O O . ARG B 1 4 ? -52.893 -15.410 -49.900 1.00 66.64 3 ARG B O 1
ATOM 3450 N N . SER B 1 5 ? -52.005 -14.572 -47.958 1.00 72.75 4 SER B N 1
ATOM 3451 C CA . SER B 1 5 ? -52.415 -13.141 -47.992 1.00 73.36 4 SER B CA 1
ATOM 3452 C C . SER B 1 5 ? -51.230 -12.215 -48.316 1.00 67.12 4 SER B C 1
ATOM 3453 O O . SER B 1 5 ? -51.479 -11.013 -48.518 1.00 72.28 4 SER B O 1
ATOM 3456 N N . ARG B 1 6 ? -49.999 -12.738 -48.381 1.00 54.60 5 ARG B N 1
ATOM 3457 C CA . ARG B 1 6 ? -48.804 -11.962 -48.805 1.00 52.57 5 ARG B CA 1
ATOM 3458 C C . ARG B 1 6 ? -48.260 -12.507 -50.125 1.00 50.02 5 ARG B C 1
ATOM 3459 O O . ARG B 1 6 ? -48.357 -13.704 -50.410 1.00 50.02 5 ARG B O 1
ATOM 3467 N N . PRO B 1 7 ? -47.687 -11.643 -50.992 1.00 50.62 6 PRO B N 1
ATOM 3468 C CA . PRO B 1 7 ? -47.233 -12.082 -52.308 1.00 52.36 6 PRO B CA 1
ATOM 3469 C C . PRO B 1 7 ? -45.991 -12.989 -52.266 1.00 52.39 6 PRO B C 1
ATOM 3470 O O . PRO B 1 7 ? -45.226 -12.921 -51.287 1.00 45.95 6 PRO B O 1
ATOM 3474 N N . GLU B 1 8 ? -45.802 -13.779 -53.329 1.00 52.60 7 GLU B N 1
ATOM 3475 C CA . GLU B 1 8 ? -44.566 -14.568 -53.575 1.00 57.21 7 GLU B CA 1
ATOM 3476 C C . GLU B 1 8 ? -44.033 -14.223 -54.968 1.00 56.59 7 GLU B C 1
ATOM 3477 O O . GLU B 1 8 ? -44.822 -13.764 -55.835 1.00 55.11 7 GLU B O 1
ATOM 3483 N N . LEU B 1 9 ? -42.727 -14.427 -55.170 1.00 54.73 8 LEU B N 1
ATOM 3484 C CA . LEU B 1 9 ? -42.095 -14.396 -56.517 1.00 58.51 8 LEU B CA 1
ATOM 3485 C C . LEU B 1 9 ? -43.028 -15.135 -57.474 1.00 56.40 8 LEU B C 1
ATOM 3486 O O . LEU B 1 9 ? -43.347 -16.303 -57.177 1.00 53.67 8 LEU B O 1
ATOM 3491 N N . GLY B 1 10 ? -43.490 -14.456 -58.528 1.00 59.68 9 GLY B N 1
ATOM 3492 C CA . GLY B 1 10 ? -44.341 -15.046 -59.577 1.00 61.50 9 GLY B CA 1
ATOM 3493 C C . GLY B 1 10 ? -45.733 -14.431 -59.629 1.00 62.10 9 GLY B C 1
ATOM 3494 O O . GLY B 1 10 ? -46.417 -14.647 -60.635 1.00 64.00 9 GLY B O 1
ATOM 3495 N N . ASP B 1 11 ? -46.161 -13.703 -58.588 1.00 58.77 10 ASP B N 1
ATOM 3496 C CA . ASP B 1 11 ? -47.541 -13.148 -58.486 1.00 60.04 10 ASP B CA 1
ATOM 3497 C C . ASP B 1 11 ? -47.723 -11.931 -59.403 1.00 59.43 10 ASP B C 1
ATOM 3498 O O . ASP B 1 11 ? -48.874 -11.504 -59.577 1.00 61.51 10 ASP B O 1
ATOM 3503 N N . TRP B 1 12 ? -46.639 -11.390 -59.959 1.00 56.98 11 TRP B N 1
ATOM 3504 C CA . TRP B 1 12 ? -46.656 -10.264 -60.929 1.00 58.78 11 TRP B CA 1
ATOM 3505 C C . TRP B 1 12 ? -45.864 -10.669 -62.181 1.00 60.69 11 TRP B C 1
ATOM 3506 O O . TRP B 1 12 ? -44.874 -11.413 -62.029 1.00 60.31 11 TRP B O 1
ATOM 3517 N N . SER B 1 13 ? -46.312 -10.237 -63.368 1.00 64.03 12 SER B N 1
ATOM 3518 C CA . SER B 1 13 ? -45.706 -10.578 -64.683 1.00 63.85 12 SER B CA 1
ATOM 3519 C C . SER B 1 13 ? -45.070 -9.344 -65.344 1.00 65.81 12 SER B C 1
ATOM 3520 O O . SER B 1 13 ? -44.538 -9.487 -66.464 1.00 69.70 12 SER B O 1
ATOM 3523 N N . SER B 1 14 ? -45.104 -8.186 -64.679 1.00 67.02 13 SER B N 1
ATOM 3524 C CA . SER B 1 14 ? -44.553 -6.900 -65.188 1.00 65.96 13 SER B CA 1
ATOM 3525 C C . SER B 1 14 ? -44.271 -5.941 -64.031 1.00 63.76 13 SER B C 1
ATOM 3526 O O . SER B 1 14 ? -44.852 -6.095 -62.963 1.00 61.19 13 SER B O 1
ATOM 3529 N N . PRO B 1 15 ? -43.436 -4.891 -64.235 1.00 64.75 14 PRO B N 1
ATOM 3530 C CA . PRO B 1 15 ? -43.212 -3.859 -63.220 1.00 60.92 14 PRO B CA 1
ATOM 3531 C C . PRO B 1 15 ? -44.478 -3.044 -62.905 1.00 62.01 14 PRO B C 1
ATOM 3532 O O . PRO B 1 15 ? -44.634 -2.604 -61.781 1.00 58.15 14 PRO B O 1
ATOM 3536 N N . ALA B 1 16 ? -45.353 -2.855 -63.897 1.00 59.07 15 ALA B N 1
ATOM 3537 C CA . ALA B 1 16 ? -46.669 -2.195 -63.721 1.00 60.22 15 ALA B CA 1
ATOM 3538 C C . ALA B 1 16 ? -47.500 -2.978 -62.688 1.00 58.19 15 ALA B C 1
ATOM 3539 O O . ALA B 1 16 ? -48.070 -2.339 -61.775 1.00 61.37 15 ALA B O 1
ATOM 3541 N N . GLU B 1 17 ? -47.546 -4.312 -62.796 1.00 55.74 16 GLU B N 1
ATOM 3542 C CA . GLU B 1 17 ? -48.319 -5.188 -61.870 1.00 55.82 16 GLU B CA 1
ATOM 3543 C C . GLU B 1 17 ? -47.666 -5.131 -60.472 1.00 52.93 16 GLU B C 1
ATOM 3544 O O . GLU B 1 17 ? -48.401 -5.057 -59.469 1.00 53.75 16 GLU B O 1
ATOM 3550 N N . LEU B 1 18 ? -46.335 -5.157 -60.401 1.00 54.21 17 LEU B N 1
ATOM 3551 C CA . LEU B 1 18 ? -45.601 -5.078 -59.101 1.00 51.60 17 LEU B CA 1
ATOM 3552 C C . LEU B 1 18 ? -46.008 -3.788 -58.378 1.00 52.68 17 LEU B C 1
ATOM 3553 O O . LEU B 1 18 ? -46.308 -3.851 -57.161 1.00 53.90 17 LEU B O 1
ATOM 3558 N N . ALA B 1 19 ? -46.018 -2.663 -59.096 1.00 53.31 18 ALA B N 1
ATOM 3559 C CA . ALA B 1 19 ? -46.365 -1.326 -58.561 1.00 53.62 18 ALA B CA 1
ATOM 3560 C C . ALA B 1 19 ? -47.805 -1.313 -58.023 1.00 55.48 18 ALA B C 1
ATOM 3561 O O . ALA B 1 19 ? -48.057 -0.654 -56.981 1.00 55.88 18 ALA B O 1
ATOM 3563 N N . GLU B 1 20 ? -48.730 -2.023 -58.675 1.00 60.34 19 GLU B N 1
ATOM 3564 C CA . GLU B 1 20 ? -50.140 -2.088 -58.212 1.00 61.91 19 GLU B CA 1
ATOM 3565 C C . GLU B 1 20 ? -50.213 -2.902 -56.912 1.00 61.04 19 GLU B C 1
ATOM 3566 O O . GLU B 1 20 ? -50.960 -2.487 -55.994 1.00 61.03 19 GLU B O 1
ATOM 3572 N N . LEU B 1 21 ? -49.465 -4.005 -56.818 1.00 61.02 20 LEU B N 1
ATOM 3573 C CA . LEU B 1 21 ? -49.391 -4.831 -55.579 1.00 60.52 20 LEU B CA 1
ATOM 3574 C C . LEU B 1 21 ? -48.991 -3.949 -54.388 1.00 56.63 20 LEU B C 1
ATOM 3575 O O . LEU B 1 21 ? -49.526 -4.185 -53.281 1.00 55.02 20 LEU B O 1
ATOM 3580 N N . GLN B 1 22 ? -48.079 -2.998 -54.606 1.00 54.21 21 GLN B N 1
ATOM 3581 C CA . GLN B 1 22 ? -47.533 -2.100 -53.549 1.00 51.81 21 GLN B CA 1
ATOM 3582 C C . GLN B 1 22 ? -48.609 -1.077 -53.165 1.00 53.78 21 GLN B C 1
ATOM 3583 O O . GLN B 1 22 ? -48.959 -0.992 -51.966 1.00 51.75 21 GLN B O 1
ATOM 3589 N N . ARG B 1 23 ? -49.157 -0.357 -54.150 1.00 56.25 22 ARG B N 1
ATOM 3590 C CA . ARG B 1 23 ? -50.034 0.817 -53.908 1.00 55.87 22 ARG B CA 1
ATOM 3591 C C . ARG B 1 23 ? -51.327 0.369 -53.215 1.00 55.78 22 ARG B C 1
ATOM 3592 O O . ARG B 1 23 ? -51.876 1.171 -52.420 1.00 56.36 22 ARG B O 1
ATOM 3600 N N . SER B 1 24 ? -51.781 -0.864 -53.479 1.00 55.89 23 SER B N 1
ATOM 3601 C CA . SER B 1 24 ? -52.992 -1.472 -52.866 1.00 56.58 23 SER B CA 1
ATOM 3602 C C . SER B 1 24 ? -52.867 -1.553 -51.333 1.00 57.23 23 SER B C 1
ATOM 3603 O O . SER B 1 24 ? -53.915 -1.528 -50.653 1.00 55.01 23 SER B O 1
ATOM 3606 N N . GLN B 1 25 ? -51.644 -1.632 -50.791 1.00 55.38 24 GLN B N 1
ATOM 3607 C CA . GLN B 1 25 ? -51.414 -1.803 -49.335 1.00 54.93 24 GLN B CA 1
ATOM 3608 C C . GLN B 1 25 ? -51.313 -0.442 -48.625 1.00 56.67 24 GLN B C 1
ATOM 3609 O O . GLN B 1 25 ? -51.411 -0.434 -47.375 1.00 57.94 24 GLN B O 1
ATOM 3615 N N . LEU B 1 26 ? -51.135 0.660 -49.367 1.00 55.47 25 LEU B N 1
ATOM 3616 C CA . LEU B 1 26 ? -50.722 1.967 -48.784 1.00 54.94 25 LEU B CA 1
ATOM 3617 C C . LEU B 1 26 ? -51.820 2.566 -47.901 1.00 57.18 25 LEU B C 1
ATOM 3618 O O . LEU B 1 26 ? -51.516 3.144 -46.863 1.00 56.40 25 LEU B O 1
ATOM 3623 N N . PRO B 1 27 ? -53.128 2.472 -48.232 1.00 59.94 26 PRO B N 1
ATOM 3624 C CA . PRO B 1 27 ? -54.165 2.939 -47.305 1.00 61.17 26 PRO B CA 1
ATOM 3625 C C . PRO B 1 27 ? -54.059 2.262 -45.925 1.00 60.78 26 PRO B C 1
ATOM 3626 O O . PRO B 1 27 ? -54.080 2.986 -44.946 1.00 59.61 26 PRO B O 1
ATOM 3630 N N . ARG B 1 28 ? -53.908 0.933 -45.865 1.00 58.21 27 ARG B N 1
ATOM 3631 C CA . ARG B 1 28 ? -53.750 0.184 -44.583 1.00 60.45 27 ARG B CA 1
ATOM 3632 C C . ARG B 1 28 ? -52.476 0.657 -43.872 1.00 57.10 27 ARG B C 1
ATOM 3633 O O . ARG B 1 28 ? -52.531 0.861 -42.628 1.00 53.32 27 ARG B O 1
ATOM 3641 N N . VAL B 1 29 ? -51.377 0.788 -44.625 1.00 54.74 28 VAL B N 1
ATOM 3642 C CA . VAL B 1 29 ? -50.025 1.139 -44.095 1.00 54.76 28 VAL B CA 1
ATOM 3643 C C . VAL B 1 29 ? -50.084 2.560 -43.523 1.00 55.40 28 VAL B C 1
ATOM 3644 O O . VAL B 1 29 ? -49.576 2.767 -42.407 1.00 51.69 28 VAL B O 1
ATOM 3648 N N . LEU B 1 30 ? -50.716 3.496 -44.239 1.00 52.93 29 LEU B N 1
ATOM 3649 C CA . LEU B 1 30 ? -50.783 4.926 -43.822 1.00 55.18 29 LEU B CA 1
ATOM 3650 C C . LEU B 1 30 ? -51.659 5.070 -42.570 1.00 54.57 29 LEU B C 1
ATOM 3651 O O . LEU B 1 30 ? -51.287 5.867 -41.684 1.00 57.76 29 LEU B O 1
ATOM 3656 N N . ALA B 1 31 ? -52.744 4.294 -42.482 1.00 53.40 30 ALA B N 1
ATOM 3657 C CA . ALA B 1 31 ? -53.679 4.269 -41.333 1.00 53.51 30 ALA B CA 1
ATOM 3658 C C . ALA B 1 31 ? -52.949 3.722 -40.094 1.00 52.38 30 ALA B C 1
ATOM 3659 O O . ALA B 1 31 ? -53.126 4.286 -38.992 1.00 54.90 30 ALA B O 1
ATOM 3661 N N A GLN B 1 32 ? -52.147 2.670 -40.264 0.50 51.34 31 GLN B N 1
ATOM 3662 N N B GLN B 1 32 ? -52.174 2.647 -40.285 0.50 52.55 31 GLN B N 1
ATOM 3663 C CA A GLN B 1 32 ? -51.403 2.023 -39.149 0.50 48.64 31 GLN B CA 1
ATOM 3664 C CA B GLN B 1 32 ? -51.352 1.969 -39.240 0.50 50.49 31 GLN B CA 1
ATOM 3665 C C A GLN B 1 32 ? -50.316 2.977 -38.637 0.50 49.03 31 GLN B C 1
ATOM 3666 C C B GLN B 1 32 ? -50.331 2.958 -38.663 0.50 50.16 31 GLN B C 1
ATOM 3667 O O A GLN B 1 32 ? -50.174 3.090 -37.403 0.50 49.06 31 GLN B O 1
ATOM 3668 O O B GLN B 1 32 ? -50.223 3.038 -37.419 0.50 50.34 31 GLN B O 1
ATOM 3679 N N . ALA B 1 33 ? -49.581 3.638 -39.536 1.00 48.59 32 ALA B N 1
ATOM 3680 C CA . ALA B 1 33 ? -48.479 4.567 -39.179 1.00 48.83 32 ALA B CA 1
ATOM 3681 C C . ALA B 1 33 ? -49.014 5.692 -38.287 1.00 53.12 32 ALA B C 1
ATOM 3682 O O . ALA B 1 33 ? -48.339 6.035 -37.317 1.00 49.85 32 ALA B O 1
ATOM 3684 N N . LEU B 1 34 ? -50.210 6.227 -38.576 1.00 52.38 33 LEU B N 1
ATOM 3685 C CA . LEU B 1 34 ? -50.786 7.348 -37.778 1.00 56.35 33 LEU B CA 1
ATOM 3686 C C . LEU B 1 34 ? -51.099 6.939 -36.332 1.00 56.78 33 LEU B C 1
ATOM 3687 O O . LEU B 1 34 ? -51.297 7.866 -35.523 1.00 58.68 33 LEU B O 1
ATOM 3692 N N . ARG B 1 35 ? -51.180 5.636 -36.030 1.00 55.59 34 ARG B N 1
ATOM 3693 C CA . ARG B 1 35 ? -51.557 5.116 -34.688 1.00 57.39 34 ARG B CA 1
ATOM 3694 C C . ARG B 1 35 ? -50.369 5.235 -33.716 1.00 57.10 34 ARG B C 1
ATOM 3695 O O . ARG B 1 35 ? -50.610 5.119 -32.500 1.00 54.80 34 ARG B O 1
ATOM 3703 N N . SER B 1 36 ? -49.147 5.444 -34.217 1.00 52.75 35 SER B N 1
ATOM 3704 C CA . SER B 1 36 ? -47.907 5.544 -33.399 1.00 53.13 35 SER B CA 1
ATOM 3705 C C . SER B 1 36 ? -47.735 6.978 -32.913 1.00 53.53 35 SER B C 1
ATOM 3706 O O . SER B 1 36 ? -48.034 7.922 -33.641 1.00 56.07 35 SER B O 1
ATOM 3709 N N . PRO B 1 37 ? -47.251 7.184 -31.668 1.00 51.69 36 PRO B N 1
ATOM 3710 C CA . PRO B 1 37 ? -46.978 8.527 -31.159 1.00 52.86 36 PRO B CA 1
ATOM 3711 C C . PRO B 1 37 ? -46.152 9.403 -32.116 1.00 50.39 36 PRO B C 1
ATOM 3712 O O . PRO B 1 37 ? -46.477 10.564 -32.245 1.00 56.88 36 PRO B O 1
ATOM 3716 N N . PHE B 1 38 ? -45.130 8.849 -32.771 1.00 47.26 37 PHE B N 1
ATOM 3717 C CA . PHE B 1 38 ? -44.191 9.620 -33.630 1.00 46.27 37 PHE B CA 1
ATOM 3718 C C . PHE B 1 38 ? -44.934 10.237 -34.829 1.00 49.53 37 PHE B C 1
ATOM 3719 O O . PHE B 1 38 ? -44.742 11.449 -35.068 1.00 51.57 37 PHE B O 1
ATOM 3727 N N . TYR B 1 39 ? -45.708 9.441 -35.582 1.00 49.71 38 TYR B N 1
ATOM 3728 C CA . TYR B 1 39 ? -46.417 9.892 -36.810 1.00 50.60 38 TYR B CA 1
ATOM 3729 C C . TYR B 1 39 ? -47.637 10.747 -36.436 1.00 53.57 38 TYR B C 1
ATOM 3730 O O . TYR B 1 39 ? -47.904 11.711 -37.166 1.00 54.82 38 TYR B O 1
ATOM 3739 N N . ALA B 1 40 ? -48.333 10.429 -35.343 1.00 55.79 39 ALA B N 1
ATOM 3740 C CA . ALA B 1 40 ? -49.443 11.248 -34.794 1.00 59.69 39 ALA B CA 1
ATOM 3741 C C . ALA B 1 40 ? -48.918 12.644 -34.426 1.00 60.34 39 ALA B C 1
ATOM 3742 O O . ALA B 1 40 ? -49.638 13.624 -34.690 1.00 61.50 39 ALA B O 1
ATOM 3744 N N . ALA B 1 41 ? -47.715 12.736 -33.843 1.00 58.45 40 ALA B N 1
ATOM 3745 C CA . ALA B 1 41 ? -47.031 14.012 -33.510 1.00 60.67 40 ALA B CA 1
ATOM 3746 C C . ALA B 1 41 ? -46.648 14.749 -34.800 1.00 62.38 40 ALA B C 1
ATOM 3747 O O . ALA B 1 41 ? -46.949 15.945 -34.898 1.00 63.58 40 ALA B O 1
ATOM 3749 N N . ARG B 1 42 ? -46.009 14.050 -35.743 1.00 59.04 41 ARG B N 1
ATOM 3750 C CA . ARG B 1 42 ? -45.516 14.597 -37.037 1.00 59.48 41 ARG B CA 1
ATOM 3751 C C . ARG B 1 42 ? -46.647 15.303 -37.804 1.00 59.76 41 ARG B C 1
ATOM 3752 O O . ARG B 1 42 ? -46.365 16.366 -38.407 1.00 58.00 41 ARG B O 1
ATOM 3760 N N . TYR B 1 43 ? -47.863 14.738 -37.800 1.00 60.11 42 TYR B N 1
ATOM 3761 C CA . TYR B 1 43 ? -49.015 15.213 -38.617 1.00 62.68 42 TYR B CA 1
ATOM 3762 C C . TYR B 1 43 ? -50.077 15.895 -37.739 1.00 66.91 42 TYR B C 1
ATOM 3763 O O . TYR B 1 43 ? -51.219 16.086 -38.236 1.00 69.85 42 TYR B O 1
ATOM 3772 N N . ARG B 1 44 ? -49.695 16.340 -36.534 1.00 68.63 43 ARG B N 1
ATOM 3773 C CA . ARG B 1 44 ? -50.589 16.975 -35.524 1.00 72.59 43 ARG B CA 1
ATOM 3774 C C . ARG B 1 44 ? -51.520 18.013 -36.171 1.00 73.95 43 ARG B C 1
ATOM 3775 O O . ARG B 1 44 ? -52.710 17.692 -36.338 1.00 81.45 43 ARG B O 1
ATOM 3783 N N . GLY B 1 45 ? -51.017 19.206 -36.502 1.00 73.97 44 GLY B N 1
ATOM 3784 C CA . GLY B 1 45 ? -51.859 20.360 -36.877 1.00 78.10 44 GLY B CA 1
ATOM 3785 C C . GLY B 1 45 ? -52.374 20.286 -38.307 1.00 80.11 44 GLY B C 1
ATOM 3786 O O . GLY B 1 45 ? -53.124 21.210 -38.699 1.00 80.76 44 GLY B O 1
ATOM 3787 N N . THR B 1 46 ? -52.002 19.243 -39.062 1.00 80.14 45 THR B N 1
ATOM 3788 C CA . THR B 1 46 ? -52.227 19.129 -40.532 1.00 80.01 45 THR B CA 1
ATOM 3789 C C . THR B 1 46 ? -53.163 17.955 -40.835 1.00 77.06 45 THR B C 1
ATOM 3790 O O . THR B 1 46 ? -53.543 17.256 -39.888 1.00 74.66 45 THR B O 1
ATOM 3794 N N . THR B 1 47 ? -53.540 17.786 -42.106 1.00 77.37 46 THR B N 1
ATOM 3795 C CA . THR B 1 47 ? -54.271 16.598 -42.623 1.00 76.64 46 THR B CA 1
ATOM 3796 C C . THR B 1 47 ? -53.227 15.551 -43.000 1.00 74.45 46 THR B C 1
ATOM 3797 O O . THR B 1 47 ? -52.298 15.839 -43.750 1.00 77.05 46 THR B O 1
ATOM 3801 N N . PRO B 1 48 ? -53.315 14.313 -42.470 1.00 70.35 47 PRO B N 1
ATOM 3802 C CA . PRO B 1 48 ? -52.288 13.304 -42.733 1.00 67.86 47 PRO B CA 1
ATOM 3803 C C . PRO B 1 48 ? -52.434 12.650 -44.107 1.00 69.29 47 PRO B C 1
ATOM 3804 O O . PRO B 1 48 ? -53.452 12.821 -44.775 1.00 63.25 47 PRO B O 1
ATOM 3808 N N . PRO B 1 49 ? -51.420 11.884 -44.569 1.00 66.72 48 PRO B N 1
ATOM 3809 C CA . PRO B 1 49 ? -51.554 11.099 -45.795 1.00 67.10 48 PRO B CA 1
ATOM 3810 C C . PRO B 1 49 ? -52.472 9.886 -45.561 1.00 69.11 48 PRO B C 1
ATOM 3811 O O . PRO B 1 49 ? -52.367 9.284 -44.517 1.00 65.76 48 PRO B O 1
ATOM 3815 N N . ARG B 1 50 ? -53.365 9.581 -46.515 1.00 69.75 49 ARG B N 1
ATOM 3816 C CA . ARG B 1 50 ? -54.377 8.489 -46.392 1.00 72.25 49 ARG B CA 1
ATOM 3817 C C . ARG B 1 50 ? -54.390 7.586 -47.634 1.00 69.47 49 ARG B C 1
ATOM 3818 O O . ARG B 1 50 ? -54.770 6.402 -47.486 1.00 65.88 49 ARG B O 1
ATOM 3826 N N . THR B 1 51 ? -54.048 8.124 -48.812 1.00 71.09 50 THR B N 1
ATOM 3827 C CA . THR B 1 51 ? -54.167 7.436 -50.124 1.00 68.42 50 THR B CA 1
ATOM 3828 C C . THR B 1 51 ? -52.776 7.149 -50.698 1.00 66.47 50 THR B C 1
ATOM 3829 O O . THR B 1 51 ? -51.815 7.825 -50.287 1.00 67.20 50 THR B O 1
ATOM 3833 N N . ALA B 1 52 ? -52.697 6.215 -51.652 1.00 65.77 51 ALA B N 1
ATOM 3834 C CA . ALA B 1 52 ? -51.475 5.871 -52.416 1.00 62.07 51 ALA B CA 1
ATOM 3835 C C . ALA B 1 52 ? -50.873 7.135 -53.042 1.00 63.75 51 ALA B C 1
ATOM 3836 O O . ALA B 1 52 ? -49.637 7.230 -53.087 1.00 59.99 51 ALA B O 1
ATOM 3838 N N . ASP B 1 53 ? -51.715 8.057 -53.539 1.00 69.02 52 ASP B N 1
ATOM 3839 C CA . ASP B 1 53 ? -51.280 9.307 -54.224 1.00 68.03 52 ASP B CA 1
ATOM 3840 C C . ASP B 1 53 ? -50.608 10.243 -53.209 1.00 68.00 52 ASP B C 1
ATOM 3841 O O . ASP B 1 53 ? -49.581 10.852 -53.571 1.00 68.27 52 ASP B O 1
ATOM 3846 N N . ASP B 1 54 ? -51.138 10.315 -51.978 1.00 69.68 53 ASP B N 1
ATOM 3847 C CA . ASP B 1 54 ? -50.596 11.123 -50.847 1.00 65.52 53 ASP B CA 1
ATOM 3848 C C . ASP B 1 54 ? -49.182 10.656 -50.457 1.00 63.06 53 ASP B C 1
ATOM 3849 O O . ASP B 1 54 ? -48.439 11.478 -49.878 1.00 59.42 53 ASP B O 1
ATOM 3854 N N . PHE B 1 55 ? -48.820 9.400 -50.744 1.00 61.73 54 PHE B N 1
ATOM 3855 C CA . PHE B 1 55 ? -47.526 8.790 -50.324 1.00 61.95 54 PHE B CA 1
ATOM 3856 C C . PHE B 1 55 ? -46.347 9.523 -50.982 1.00 62.37 54 PHE B C 1
ATOM 3857 O O . PHE B 1 55 ? -45.264 9.553 -50.386 1.00 62.32 54 PHE B O 1
ATOM 3865 N N . ALA B 1 56 ? -46.547 10.101 -52.173 1.00 61.88 55 ALA B N 1
ATOM 3866 C CA . ALA B 1 56 ? -45.488 10.808 -52.933 1.00 61.70 55 ALA B CA 1
ATOM 3867 C C . ALA B 1 56 ? -44.957 11.996 -52.115 1.00 61.97 55 ALA B C 1
ATOM 3868 O O . ALA B 1 56 ? -43.762 12.325 -52.266 1.00 62.03 55 ALA B O 1
ATOM 3870 N N . GLY B 1 57 ? -45.801 12.590 -51.259 1.00 60.64 56 GLY B N 1
ATOM 3871 C CA . GLY B 1 57 ? -45.478 13.794 -50.467 1.00 61.78 56 GLY B CA 1
ATOM 3872 C C . GLY B 1 57 ? -44.972 13.487 -49.061 1.00 62.15 56 GLY B C 1
ATOM 3873 O O . GLY B 1 57 ? -44.655 14.452 -48.332 1.00 63.16 56 GLY B O 1
ATOM 3874 N N . VAL B 1 58 ? -44.870 12.209 -48.683 1.00 61.59 57 VAL B N 1
ATOM 3875 C CA . VAL B 1 58 ? -44.536 11.793 -47.286 1.00 57.86 57 VAL B CA 1
ATOM 3876 C C . VAL B 1 58 ? -43.059 12.096 -46.983 1.00 59.59 57 VAL B C 1
ATOM 3877 O O . VAL B 1 58 ? -42.181 11.710 -47.776 1.00 51.73 57 VAL B O 1
ATOM 3881 N N . GLU B 1 59 ? -42.803 12.735 -45.838 1.00 59.33 58 GLU B N 1
ATOM 3882 C CA . GLU B 1 59 ? -41.453 13.144 -45.369 1.00 60.21 58 GLU B CA 1
ATOM 3883 C C . GLU B 1 59 ? -40.668 11.895 -44.941 1.00 55.59 58 GLU B C 1
ATOM 3884 O O . GLU B 1 59 ? -41.276 10.995 -44.330 1.00 56.30 58 GLU B O 1
ATOM 3890 N N . VAL B 1 60 ? -39.366 11.859 -45.236 1.00 52.68 59 VAL B N 1
ATOM 3891 C CA . VAL B 1 60 ? -38.431 10.763 -44.850 1.00 50.59 59 VAL B CA 1
ATOM 3892 C C . VAL B 1 60 ? -38.369 10.640 -43.317 1.00 48.91 59 VAL B C 1
ATOM 3893 O O . VAL B 1 60 ? -38.501 11.665 -42.626 1.00 48.38 59 VAL B O 1
ATOM 3897 N N . THR B 1 61 ? -38.222 9.407 -42.824 1.00 46.26 60 THR B N 1
ATOM 3898 C CA . THR B 1 61 ? -37.967 9.061 -41.403 1.00 45.85 60 THR B CA 1
ATOM 3899 C C . THR B 1 61 ? -36.481 8.716 -41.267 1.00 46.68 60 THR B C 1
ATOM 3900 O O . THR B 1 61 ? -36.023 7.761 -41.921 1.00 44.49 60 THR B O 1
ATOM 3904 N N . ALA B 1 62 ? -35.758 9.463 -40.433 1.00 50.92 61 ALA B N 1
ATOM 3905 C CA . ALA B 1 62 ? -34.297 9.332 -40.249 1.00 51.32 61 ALA B CA 1
ATOM 3906 C C . ALA B 1 62 ? -34.005 8.399 -39.060 1.00 48.11 61 ALA B C 1
ATOM 3907 O O . ALA B 1 62 ? -34.864 8.273 -38.149 1.00 47.59 61 ALA B O 1
ATOM 3909 N N . LYS B 1 63 ? -32.858 7.718 -39.099 1.00 47.04 62 LYS B N 1
ATOM 3910 C CA . LYS B 1 63 ? -32.327 6.913 -37.973 1.00 48.84 62 LYS B CA 1
ATOM 3911 C C . LYS B 1 63 ? -32.440 7.712 -36.675 1.00 48.20 62 LYS B C 1
ATOM 3912 O O . LYS B 1 63 ? -32.808 7.109 -35.647 1.00 51.31 62 LYS B O 1
ATOM 3918 N N . GLN B 1 64 ? -32.076 8.996 -36.706 1.00 46.91 63 GLN B N 1
ATOM 3919 C CA . GLN B 1 64 ? -32.033 9.861 -35.495 1.00 48.96 63 GLN B CA 1
ATOM 3920 C C . GLN B 1 64 ? -33.450 9.976 -34.924 1.00 50.35 63 GLN B C 1
ATOM 3921 O O . GLN B 1 64 ? -33.575 10.095 -33.697 1.00 42.37 63 GLN B O 1
ATOM 3927 N N . ASP B 1 65 ? -34.481 9.941 -35.779 1.00 46.69 64 ASP B N 1
ATOM 3928 C CA . ASP B 1 65 ? -35.900 9.967 -35.334 1.00 49.78 64 ASP B CA 1
ATOM 3929 C C . ASP B 1 65 ? -36.178 8.714 -34.505 1.00 46.06 64 ASP B C 1
ATOM 3930 O O . ASP B 1 65 ? -36.791 8.852 -33.427 1.00 50.13 64 ASP B O 1
ATOM 3935 N N . LEU B 1 66 ? -35.732 7.540 -34.975 1.00 45.58 65 LEU B N 1
ATOM 3936 C CA . LEU B 1 66 ? -35.916 6.243 -34.257 1.00 44.90 65 LEU B CA 1
ATOM 3937 C C . LEU B 1 66 ? -35.166 6.262 -32.921 1.00 41.63 65 LEU B C 1
ATOM 3938 O O . LEU B 1 66 ? -35.706 5.711 -31.952 1.00 43.33 65 LEU B O 1
ATOM 3943 N N . ARG B 1 67 ? -33.972 6.848 -32.876 1.00 42.47 66 ARG B N 1
ATOM 3944 C CA . ARG B 1 67 ? -33.189 6.944 -31.606 1.00 44.37 66 ARG B CA 1
ATOM 3945 C C . ARG B 1 67 ? -33.901 7.900 -30.641 1.00 44.74 66 ARG B C 1
ATOM 3946 O O . ARG B 1 67 ? -33.979 7.565 -29.443 1.00 41.64 66 ARG B O 1
ATOM 3954 N N . ASP B 1 68 ? -34.396 9.044 -31.134 1.00 44.02 67 ASP B N 1
ATOM 3955 C CA . ASP B 1 68 ? -35.134 10.054 -30.323 1.00 46.95 67 ASP B CA 1
ATOM 3956 C C . ASP B 1 68 ? -36.403 9.440 -29.715 1.00 46.17 67 ASP B C 1
ATOM 3957 O O . ASP B 1 68 ? -36.852 9.933 -28.672 1.00 45.55 67 ASP B O 1
ATOM 3962 N N . GLN B 1 69 ? -36.967 8.413 -30.354 1.00 43.43 68 GLN B N 1
ATOM 3963 C CA . GLN B 1 69 ? -38.266 7.800 -29.980 1.00 43.56 68 GLN B CA 1
ATOM 3964 C C . GLN B 1 69 ? -38.050 6.568 -29.102 1.00 40.33 68 GLN B C 1
ATOM 3965 O O . GLN B 1 69 ? -39.050 5.976 -28.668 1.00 38.63 68 GLN B O 1
ATOM 3971 N N . TYR B 1 70 ? -36.800 6.224 -28.778 1.00 40.48 69 TYR B N 1
ATOM 3972 C CA . TYR B 1 70 ? -36.474 5.053 -27.921 1.00 42.41 69 TYR B CA 1
ATOM 3973 C C . TYR B 1 70 ? -37.177 5.169 -26.571 1.00 40.12 69 TYR B C 1
ATOM 3974 O O . TYR B 1 70 ? -37.121 6.213 -25.934 1.00 42.46 69 TYR B O 1
ATOM 3983 N N . PRO B 1 71 ? -37.839 4.111 -26.051 1.00 40.57 70 PRO B N 1
ATOM 3984 C CA . PRO B 1 71 ? -37.991 2.821 -26.735 1.00 40.02 70 PRO B CA 1
ATOM 3985 C C . PRO B 1 71 ? -39.237 2.608 -27.630 1.00 39.57 70 PRO B C 1
ATOM 3986 O O . PRO B 1 71 ? -39.108 1.902 -28.610 1.00 37.17 70 PRO B O 1
ATOM 3990 N N . PHE B 1 72 ? -40.397 3.171 -27.296 1.00 42.50 71 PHE B N 1
ATOM 3991 C CA . PHE B 1 72 ? -41.688 2.782 -27.947 1.00 41.72 71 PHE B CA 1
ATOM 3992 C C . PHE B 1 72 ? -42.417 3.979 -28.572 1.00 42.87 71 PHE B C 1
ATOM 3993 O O . PHE B 1 72 ? -43.661 3.883 -28.728 1.00 40.94 71 PHE B O 1
ATOM 4001 N N . GLY B 1 73 ? -41.693 5.027 -28.983 1.00 41.35 72 GLY B N 1
ATOM 4002 C CA . GLY B 1 73 ? -42.279 6.156 -29.731 1.00 44.72 72 GLY B CA 1
ATOM 4003 C C . GLY B 1 73 ? -42.842 5.748 -31.090 1.00 42.93 72 GLY B C 1
ATOM 4004 O O . GLY B 1 73 ? -43.767 6.439 -31.579 1.00 44.34 72 GLY B O 1
ATOM 4005 N N . MET B 1 74 ? -42.340 4.659 -31.680 1.00 41.48 73 MET B N 1
ATOM 4006 C CA . MET B 1 74 ? -42.738 4.187 -33.039 1.00 41.29 73 MET B CA 1
ATOM 4007 C C . MET B 1 74 ? -43.812 3.087 -32.945 1.00 40.46 73 MET B C 1
ATOM 4008 O O . MET B 1 74 ? -44.156 2.499 -33.982 1.00 39.47 73 MET B O 1
ATOM 4013 N N . LEU B 1 75 ? -44.361 2.835 -31.759 1.00 38.18 74 LEU B N 1
ATOM 4014 C CA . LEU B 1 75 ? -45.258 1.678 -31.496 1.00 39.69 74 LEU B CA 1
ATOM 4015 C C . LEU B 1 75 ? -46.703 2.037 -31.876 1.00 39.90 74 LEU B C 1
ATOM 4016 O O . LEU B 1 75 ? -47.198 3.041 -31.359 1.00 41.20 74 LEU B O 1
ATOM 4021 N N . ALA B 1 76 ? -47.366 1.198 -32.672 1.00 40.94 75 ALA B N 1
ATOM 4022 C CA . ALA B 1 76 ? -48.703 1.480 -33.245 1.00 42.08 75 ALA B CA 1
ATOM 4023 C C . ALA B 1 76 ? -49.759 0.484 -32.747 1.00 43.10 75 ALA B C 1
ATOM 4024 O O . ALA B 1 76 ? -50.940 0.595 -33.180 1.00 41.46 75 ALA B O 1
ATOM 4026 N N . VAL B 1 77 ? -49.380 -0.460 -31.889 1.00 41.38 76 VAL B N 1
ATOM 4027 C CA . VAL B 1 77 ? -50.304 -1.484 -31.315 1.00 42.42 76 VAL B CA 1
ATOM 4028 C C . VAL B 1 77 ? -50.095 -1.503 -29.802 1.00 42.50 76 VAL B C 1
ATOM 4029 O O . VAL B 1 77 ? -49.016 -1.030 -29.360 1.00 42.08 76 VAL B O 1
ATOM 4033 N N . GLY B 1 78 ? -51.067 -2.033 -29.049 1.00 41.96 77 GLY B N 1
ATOM 4034 C CA . GLY B 1 78 ? -50.873 -2.295 -27.603 1.00 42.83 77 GLY B CA 1
ATOM 4035 C C . GLY B 1 78 ? -49.686 -3.209 -27.379 1.00 41.18 77 GLY B C 1
ATOM 4036 O O . GLY B 1 78 ? -49.458 -4.125 -28.194 1.00 41.94 77 GLY B O 1
ATOM 4037 N N . ARG B 1 79 ? -48.919 -2.991 -26.307 1.00 41.30 78 ARG B N 1
ATOM 4038 C CA . ARG B 1 79 ? -47.711 -3.802 -26.021 1.00 40.35 78 ARG B CA 1
ATOM 4039 C C . ARG B 1 79 ? -48.095 -5.279 -25.857 1.00 40.11 78 ARG B C 1
ATOM 4040 O O . ARG B 1 79 ? -47.246 -6.139 -26.128 1.00 38.79 78 ARG B O 1
ATOM 4048 N N . GLU B 1 80 ? -49.343 -5.576 -25.486 1.00 41.98 79 GLU B N 1
ATOM 4049 C CA . GLU B 1 80 ? -49.816 -6.975 -25.316 1.00 45.17 79 GLU B CA 1
ATOM 4050 C C . GLU B 1 80 ? -49.670 -7.753 -26.635 1.00 42.55 79 GLU B C 1
ATOM 4051 O O . GLU B 1 80 ? -49.516 -8.981 -26.579 1.00 45.36 79 GLU B O 1
ATOM 4057 N N . HIS B 1 81 ? -49.684 -7.073 -27.793 1.00 40.69 80 HIS B N 1
ATOM 4058 C CA . HIS B 1 81 ? -49.581 -7.712 -29.129 1.00 41.69 80 HIS B CA 1
ATOM 4059 C C . HIS B 1 81 ? -48.130 -7.917 -29.586 1.00 39.90 80 HIS B C 1
ATOM 4060 O O . HIS B 1 81 ? -47.960 -8.577 -30.608 1.00 39.33 80 HIS B O 1
ATOM 4067 N N . LEU B 1 82 ? -47.104 -7.433 -28.866 1.00 37.97 81 LEU B N 1
ATOM 4068 C CA . LEU B 1 82 ? -45.698 -7.635 -29.322 1.00 37.07 81 LEU B CA 1
ATOM 4069 C C . LEU B 1 82 ? -45.302 -9.090 -29.062 1.00 36.11 81 LEU B C 1
ATOM 4070 O O . LEU B 1 82 ? -45.685 -9.621 -28.009 1.00 40.29 81 LEU B O 1
ATOM 4075 N N . ALA B 1 83 ? -44.566 -9.720 -29.973 1.00 33.59 82 ALA B N 1
ATOM 4076 C CA . ALA B 1 83 ? -43.967 -11.058 -29.766 1.00 34.66 82 ALA B CA 1
ATOM 4077 C C . ALA B 1 83 ? -42.526 -10.908 -29.249 1.00 33.70 82 ALA B C 1
ATOM 4078 O O . ALA B 1 83 ? -42.183 -11.546 -28.264 1.00 34.25 82 ALA B O 1
ATOM 4080 N N . THR B 1 84 ? -41.691 -10.114 -29.920 1.00 33.78 83 THR B N 1
ATOM 4081 C CA . THR B 1 84 ? -40.256 -9.957 -29.563 1.00 33.68 83 THR B CA 1
ATOM 4082 C C . THR B 1 84 ? -39.846 -8.495 -29.709 1.00 31.54 83 THR B C 1
ATOM 4083 O O . THR B 1 84 ? -40.512 -7.718 -30.420 1.00 30.78 83 THR B O 1
ATOM 4087 N N . TYR B 1 85 ? -38.805 -8.134 -28.981 1.00 30.49 84 TYR B N 1
ATOM 4088 C CA . TYR B 1 85 ? -38.197 -6.792 -28.932 1.00 32.16 84 TYR B CA 1
ATOM 4089 C C . TYR B 1 85 ? -36.721 -6.973 -29.281 1.00 31.13 84 TYR B C 1
ATOM 4090 O O . TYR B 1 85 ? -36.099 -7.968 -28.806 1.00 30.92 84 TYR B O 1
ATOM 4099 N N . HIS B 1 86 ? -36.150 -6.047 -30.045 1.00 29.75 85 HIS B N 1
ATOM 4100 C CA . HIS B 1 86 ? -34.750 -6.167 -30.520 1.00 31.05 85 HIS B CA 1
ATOM 4101 C C . HIS B 1 86 ? -34.100 -4.789 -30.518 1.00 30.18 85 HIS B C 1
ATOM 4102 O O . HIS B 1 86 ? -34.811 -3.791 -30.489 1.00 31.41 85 HIS B O 1
ATOM 4109 N N . GLU B 1 87 ? -32.772 -4.752 -30.495 1.00 28.41 86 GLU B N 1
ATOM 4110 C CA . GLU B 1 87 ? -32.030 -3.489 -30.679 1.00 30.74 86 GLU B CA 1
ATOM 4111 C C . GLU B 1 87 ? -30.978 -3.711 -31.746 1.00 30.49 86 GLU B C 1
ATOM 4112 O O . GLU B 1 87 ? -30.515 -4.861 -31.901 1.00 33.25 86 GLU B O 1
ATOM 4118 N N . SER B 1 88 ? -30.590 -2.620 -32.386 1.00 34.94 87 SER B N 1
ATOM 4119 C CA . SER B 1 88 ? -29.598 -2.625 -33.490 1.00 40.05 87 SER B CA 1
ATOM 4120 C C . SER B 1 88 ? -28.195 -2.877 -32.943 1.00 40.91 87 SER B C 1
ATOM 4121 O O . SER B 1 88 ? -27.956 -2.596 -31.745 1.00 36.16 87 SER B O 1
ATOM 4124 N N . SER B 1 89 ? -27.305 -3.374 -33.807 1.00 42.92 88 SER B N 1
ATOM 4125 C CA . SER B 1 89 ? -25.833 -3.335 -33.601 1.00 43.03 88 SER B CA 1
ATOM 4126 C C . SER B 1 89 ? -25.379 -1.866 -33.613 1.00 42.65 88 SER B C 1
ATOM 4127 O O . SER B 1 89 ? -26.239 -0.969 -33.792 1.00 41.23 88 SER B O 1
ATOM 4130 N N . GLY B 1 90 ? -24.084 -1.608 -33.432 1.00 42.17 89 GLY B N 1
ATOM 4131 C CA . GLY B 1 90 ? -23.525 -0.246 -33.364 1.00 42.90 89 GLY B CA 1
ATOM 4132 C C . GLY B 1 90 ? -23.425 0.253 -31.928 1.00 46.11 89 GLY B C 1
ATOM 4133 O O . GLY B 1 90 ? -23.219 -0.586 -30.990 1.00 44.24 89 GLY B O 1
ATOM 4134 N N . THR B 1 91 ? -23.562 1.570 -31.742 1.00 47.43 90 THR B N 1
ATOM 4135 C CA . THR B 1 91 ? -23.279 2.276 -30.460 1.00 52.93 90 THR B CA 1
ATOM 4136 C C . THR B 1 91 ? -24.268 1.777 -29.404 1.00 49.60 90 THR B C 1
ATOM 4137 O O . THR B 1 91 ? -25.484 1.759 -29.708 1.00 51.31 90 THR B O 1
ATOM 4141 N N . ALA B 1 92 ? -23.774 1.378 -28.227 1.00 49.86 91 ALA B N 1
ATOM 4142 C CA . ALA B 1 92 ? -24.608 0.944 -27.078 1.00 47.91 91 ALA B CA 1
ATOM 4143 C C . ALA B 1 92 ? -25.258 2.159 -26.403 1.00 51.12 91 ALA B C 1
ATOM 4144 O O . ALA B 1 92 ? -26.360 2.000 -25.832 1.00 54.68 91 ALA B O 1
ATOM 4146 N N . GLY B 1 93 ? -24.605 3.326 -26.470 1.00 51.77 92 GLY B N 1
ATOM 4147 C CA . GLY B 1 93 ? -25.035 4.569 -25.798 1.00 51.90 92 GLY B CA 1
ATOM 4148 C C . GLY B 1 93 ? -26.299 5.165 -26.399 1.00 50.65 92 GLY B C 1
ATOM 4149 O O . GLY B 1 93 ? -27.003 5.878 -25.662 1.00 49.17 92 GLY B O 1
ATOM 4150 N N . GLU B 1 94 ? -26.596 4.903 -27.676 1.00 47.96 93 GLU B N 1
ATOM 4151 C CA . GLU B 1 94 ? -27.764 5.512 -28.376 1.00 52.59 93 GLU B CA 1
ATOM 4152 C C . GLU B 1 94 ? -28.553 4.409 -29.086 1.00 46.37 93 GLU B C 1
ATOM 4153 O O . GLU B 1 94 ? -28.480 4.244 -30.305 1.00 49.64 93 GLU B O 1
ATOM 4159 N N . PRO B 1 95 ? -29.314 3.588 -28.334 1.00 41.68 94 PRO B N 1
ATOM 4160 C CA . PRO B 1 95 ? -29.947 2.410 -28.916 1.00 41.84 94 PRO B CA 1
ATOM 4161 C C . PRO B 1 95 ? -31.096 2.738 -29.885 1.00 37.49 94 PRO B C 1
ATOM 4162 O O . PRO B 1 95 ? -31.766 3.770 -29.754 1.00 37.30 94 PRO B O 1
ATOM 4166 N N . THR B 1 96 ? -31.312 1.833 -30.828 1.00 38.79 95 THR B N 1
ATOM 4167 C CA . THR B 1 96 ? -32.497 1.827 -31.713 1.00 39.47 95 THR B CA 1
ATOM 4168 C C . THR B 1 96 ? -33.304 0.569 -31.404 1.00 34.11 95 THR B C 1
ATOM 4169 O O . THR B 1 96 ? -32.748 -0.529 -31.522 1.00 34.26 95 THR B O 1
ATOM 4173 N N . ALA B 1 97 ? -34.562 0.739 -31.034 1.00 32.78 96 ALA B N 1
ATOM 4174 C CA . ALA B 1 97 ? -35.488 -0.370 -30.730 1.00 31.67 96 ALA B CA 1
ATOM 4175 C C . ALA B 1 97 ? -36.290 -0.769 -31.968 1.00 31.98 96 ALA B C 1
ATOM 4176 O O . ALA B 1 97 ? -36.754 0.111 -32.702 1.00 33.80 96 ALA B O 1
ATOM 4178 N N A SER B 1 98 ? -36.479 -2.066 -32.166 0.50 32.47 97 SER B N 1
ATOM 4179 N N B SER B 1 98 ? -36.471 -2.079 -32.149 0.50 31.02 97 SER B N 1
ATOM 4180 C CA A SER B 1 98 ? -37.486 -2.590 -33.117 0.50 34.54 97 SER B CA 1
ATOM 4181 C CA B SER B 1 98 ? -37.382 -2.695 -33.150 0.50 31.97 97 SER B CA 1
ATOM 4182 C C A SER B 1 98 ? -38.263 -3.698 -32.414 0.50 32.89 97 SER B C 1
ATOM 4183 C C B SER B 1 98 ? -38.230 -3.760 -32.445 0.50 31.65 97 SER B C 1
ATOM 4184 O O A SER B 1 98 ? -37.751 -4.277 -31.445 0.50 33.03 97 SER B O 1
ATOM 4185 O O B SER B 1 98 ? -37.706 -4.427 -31.531 0.50 31.52 97 SER B O 1
ATOM 4190 N N . TYR B 1 99 ? -39.476 -3.955 -32.870 1.00 31.65 98 TYR B N 1
ATOM 4191 C CA . TYR B 1 99 ? -40.392 -4.906 -32.206 1.00 31.93 98 TYR B CA 1
ATOM 4192 C C . TYR B 1 99 ? -41.439 -5.324 -33.231 1.00 32.38 98 TYR B C 1
ATOM 4193 O O . TYR B 1 99 ? -41.724 -4.555 -34.177 1.00 33.63 98 TYR B O 1
ATOM 4202 N N . TYR B 1 100 ? -41.974 -6.522 -33.022 1.00 34.83 99 TYR B N 1
ATOM 4203 C CA . TYR B 1 100 ? -42.737 -7.284 -34.046 1.00 33.81 99 TYR B CA 1
ATOM 4204 C C . TYR B 1 100 ? -43.820 -8.102 -33.343 1.00 35.28 99 TYR B C 1
ATOM 4205 O O . TYR B 1 100 ? -43.540 -8.690 -32.299 1.00 33.29 99 TYR B O 1
ATOM 4214 N N . THR B 1 101 ? -45.015 -8.129 -33.936 1.00 35.86 100 THR B N 1
ATOM 4215 C CA . THR B 1 101 ? -46.131 -9.038 -33.562 1.00 36.48 100 THR B CA 1
ATOM 4216 C C . THR B 1 101 ? -45.809 -10.413 -34.147 1.00 37.03 100 THR B C 1
ATOM 4217 O O . THR B 1 101 ? -44.903 -10.484 -34.995 1.00 33.67 100 THR B O 1
ATOM 4221 N N . GLU B 1 102 ? -46.566 -11.448 -33.764 1.00 40.30 101 GLU B N 1
ATOM 4222 C CA . GLU B 1 102 ? -46.458 -12.809 -34.356 1.00 42.57 101 GLU B CA 1
ATOM 4223 C C . GLU B 1 102 ? -46.658 -12.717 -35.871 1.00 41.48 101 GLU B C 1
ATOM 4224 O O . GLU B 1 102 ? -45.891 -13.362 -36.612 1.00 38.81 101 GLU B O 1
ATOM 4230 N N . GLU B 1 103 ? -47.653 -11.954 -36.320 1.00 43.92 102 GLU B N 1
ATOM 4231 C CA . GLU B 1 103 ? -47.978 -11.848 -37.766 1.00 46.17 102 GLU B CA 1
ATOM 4232 C C . GLU B 1 103 ? -46.848 -11.101 -38.483 1.00 43.20 102 GLU B C 1
ATOM 4233 O O . GLU B 1 103 ? -46.457 -11.541 -39.579 1.00 43.32 102 GLU B O 1
ATOM 4239 N N . ASP B 1 104 ? -46.301 -10.044 -37.879 1.00 41.42 103 ASP B N 1
ATOM 4240 C CA . ASP B 1 104 ? -45.114 -9.336 -38.438 1.00 40.50 103 ASP B CA 1
ATOM 4241 C C . ASP B 1 104 ? -43.985 -10.347 -38.665 1.00 40.21 103 ASP B C 1
ATOM 4242 O O . ASP B 1 104 ? -43.304 -10.250 -39.705 1.00 40.02 103 ASP B O 1
ATOM 4247 N N . TRP B 1 105 ? -43.803 -11.278 -37.727 1.00 38.72 104 TRP B N 1
ATOM 4248 C CA . TRP B 1 105 ? -42.732 -12.306 -37.775 1.00 38.31 104 TRP B CA 1
ATOM 4249 C C . TRP B 1 105 ? -42.929 -13.262 -38.951 1.00 38.80 104 TRP B C 1
ATOM 4250 O O . TRP B 1 105 ? -41.925 -13.775 -39.457 1.00 40.10 104 TRP B O 1
ATOM 4261 N N . THR B 1 106 ? -44.161 -13.560 -39.349 1.00 41.63 105 THR B N 1
ATOM 4262 C CA . THR B 1 106 ? -44.366 -14.477 -40.490 1.00 43.28 105 THR B CA 1
ATOM 4263 C C . THR B 1 106 ? -43.757 -13.824 -41.739 1.00 39.86 105 THR B C 1
ATOM 4264 O O . THR B 1 106 ? -43.049 -14.541 -42.456 1.00 43.45 105 THR B O 1
ATOM 4268 N N . ASP B 1 107 ? -44.003 -12.529 -41.964 1.00 39.47 106 ASP B N 1
ATOM 4269 C CA . ASP B 1 107 ? -43.407 -11.736 -43.079 1.00 40.00 106 ASP B CA 1
ATOM 4270 C C . ASP B 1 107 ? -41.875 -11.788 -42.968 1.00 37.24 106 ASP B C 1
ATOM 4271 O O . ASP B 1 107 ? -41.207 -12.118 -43.957 1.00 37.31 106 ASP B O 1
ATOM 4276 N N . LEU B 1 108 ? -41.318 -11.525 -41.786 1.00 37.21 107 LEU B N 1
ATOM 4277 C CA . LEU B 1 108 ? -39.844 -11.519 -41.606 1.00 36.65 107 LEU B CA 1
ATOM 4278 C C . LEU B 1 108 ? -39.274 -12.874 -42.012 1.00 35.24 107 LEU B C 1
ATOM 4279 O O . LEU B 1 108 ? -38.301 -12.901 -42.782 1.00 33.97 107 LEU B O 1
ATOM 4284 N N . ALA B 1 109 ? -39.837 -13.958 -41.481 1.00 35.91 108 ALA B N 1
ATOM 4285 C CA . ALA B 1 109 ? -39.334 -15.337 -41.683 1.00 36.98 108 ALA B CA 1
ATOM 4286 C C . ALA B 1 109 ? -39.430 -15.701 -43.174 1.00 37.63 108 ALA B C 1
ATOM 4287 O O . ALA B 1 109 ? -38.508 -16.339 -43.687 1.00 38.42 108 ALA B O 1
ATOM 4289 N N . GLU B 1 110 ? -40.510 -15.320 -43.842 1.00 36.00 109 GLU B N 1
ATOM 4290 C CA . GLU B 1 110 ? -40.717 -15.584 -45.293 1.00 38.62 109 GLU B CA 1
ATOM 4291 C C . GLU B 1 110 ? -39.608 -14.910 -46.117 1.00 35.98 109 GLU B C 1
ATOM 4292 O O . GLU B 1 110 ? -39.028 -15.573 -47.010 1.00 36.34 109 GLU B O 1
ATOM 4298 N N . ARG B 1 111 ? -39.268 -13.664 -45.785 1.00 35.98 110 ARG B N 1
ATOM 4299 C CA . ARG B 1 111 ? -38.281 -12.875 -46.561 1.00 36.17 110 ARG B CA 1
ATOM 4300 C C . ARG B 1 111 ? -36.898 -13.508 -46.390 1.00 37.31 110 ARG B C 1
ATOM 4301 O O . ARG B 1 111 ? -36.182 -13.698 -47.395 1.00 35.66 110 ARG B O 1
ATOM 4309 N N . PHE B 1 112 ? -36.536 -13.905 -45.170 1.00 35.66 111 PHE B N 1
ATOM 4310 C CA . PHE B 1 112 ? -35.240 -14.595 -44.954 1.00 35.13 111 PHE B CA 1
ATOM 4311 C C . PHE B 1 112 ? -35.219 -15.895 -45.758 1.00 34.24 111 PHE B C 1
ATOM 4312 O O . PHE B 1 112 ? -34.198 -16.201 -46.409 1.00 38.50 111 PHE B O 1
ATOM 4320 N N . ALA B 1 113 ? -36.317 -16.647 -45.727 1.00 34.35 112 ALA B N 1
ATOM 4321 C CA . ALA B 1 113 ? -36.401 -17.998 -46.316 1.00 36.33 112 ALA B CA 1
ATOM 4322 C C . ALA B 1 113 ? -36.331 -17.956 -47.854 1.00 37.33 112 ALA B C 1
ATOM 4323 O O . ALA B 1 113 ? -36.255 -19.040 -48.434 1.00 41.17 112 ALA B O 1
ATOM 4325 N N . ARG B 1 114 ? -36.370 -16.777 -48.486 1.00 39.23 113 ARG B N 1
ATOM 4326 C CA . ARG B 1 114 ? -36.166 -16.609 -49.956 1.00 40.31 113 ARG B CA 1
ATOM 4327 C C . ARG B 1 114 ? -34.676 -16.799 -50.259 1.00 42.68 113 ARG B C 1
ATOM 4328 O O . ARG B 1 114 ? -33.975 -15.813 -50.557 1.00 45.03 113 ARG B O 1
ATOM 4336 N N . LYS B 1 115 ? -34.209 -18.027 -50.075 1.00 44.70 114 LYS B N 1
ATOM 4337 C CA . LYS B 1 115 ? -32.834 -18.484 -50.366 1.00 43.23 114 LYS B CA 1
ATOM 4338 C C . LYS B 1 115 ? -32.950 -19.353 -51.609 1.00 42.93 114 LYS B C 1
ATOM 4339 O O . LYS B 1 115 ? -33.639 -20.389 -51.538 1.00 41.03 114 LYS B O 1
ATOM 4345 N N . TRP B 1 116 ? -32.328 -18.915 -52.703 1.00 42.04 115 TRP B N 1
ATOM 4346 C CA . TRP B 1 116 ? -32.450 -19.558 -54.030 1.00 42.61 115 TRP B CA 1
ATOM 4347 C C . TRP B 1 116 ? -32.005 -21.022 -53.945 1.00 41.98 115 TRP B C 1
ATOM 4348 O O . TRP B 1 116 ? -32.486 -21.822 -54.745 1.00 42.79 115 TRP B O 1
ATOM 4359 N N . THR B 1 117 ? -31.143 -21.379 -52.987 1.00 41.88 116 THR B N 1
ATOM 4360 C CA . THR B 1 117 ? -30.690 -22.782 -52.757 1.00 42.98 116 THR B CA 1
ATOM 4361 C C . THR B 1 117 ? -31.773 -23.616 -52.061 1.00 42.27 116 THR B C 1
ATOM 4362 O O . THR B 1 117 ? -31.615 -24.859 -51.999 1.00 42.95 116 THR B O 1
ATOM 4366 N N . GLY B 1 118 ? -32.820 -22.967 -51.540 1.00 43.60 117 GLY B N 1
ATOM 4367 C CA . GLY B 1 118 ? -33.872 -23.629 -50.745 1.00 43.75 117 GLY B CA 1
ATOM 4368 C C . GLY B 1 118 ? -33.453 -23.813 -49.284 1.00 45.20 117 GLY B C 1
ATOM 4369 O O . GLY B 1 118 ? -32.228 -23.769 -48.996 1.00 42.45 117 GLY B O 1
ATOM 4370 N N . ILE B 1 119 ? -34.438 -23.964 -48.394 1.00 43.20 118 ILE B N 1
ATOM 4371 C CA . ILE B 1 119 ? -34.299 -24.476 -46.996 1.00 41.61 118 ILE B CA 1
ATOM 4372 C C . ILE B 1 119 ? -35.341 -25.588 -46.819 1.00 44.74 118 ILE B C 1
ATOM 4373 O O . ILE B 1 119 ? -36.554 -25.306 -47.024 1.00 44.45 118 ILE B O 1
ATOM 4378 N N . HIS B 1 120 ? -34.895 -26.805 -46.500 1.00 42.50 119 HIS B N 1
ATOM 4379 C CA . HIS B 1 120 ? -35.724 -28.034 -46.518 1.00 46.33 119 HIS B CA 1
ATOM 4380 C C . HIS B 1 120 ? -35.629 -28.760 -45.179 1.00 46.18 119 HIS B C 1
ATOM 4381 O O . HIS B 1 120 ? -34.679 -28.564 -44.419 1.00 43.31 119 HIS B O 1
ATOM 4388 N N . PRO B 1 121 ? -36.613 -29.628 -44.857 1.00 47.50 120 PRO B N 1
ATOM 4389 C CA . PRO B 1 121 ? -36.521 -30.490 -43.678 1.00 47.38 120 PRO B CA 1
ATOM 4390 C C . PRO B 1 121 ? -35.271 -31.387 -43.646 1.00 47.73 120 PRO B C 1
ATOM 4391 O O . PRO B 1 121 ? -34.814 -31.703 -42.568 1.00 48.62 120 PRO B O 1
ATOM 4395 N N . SER B 1 122 ? -34.735 -31.758 -44.809 1.00 47.51 121 SER B N 1
ATOM 4396 C CA . SER B 1 122 ? -33.483 -32.551 -44.946 1.00 47.68 121 SER B CA 1
ATOM 4397 C C . SER B 1 122 ? -32.251 -31.739 -44.502 1.00 46.99 121 SER B C 1
ATOM 4398 O O . SER B 1 122 ? -31.178 -32.357 -44.354 1.00 49.96 121 SER B O 1
ATOM 4401 N N . ASP B 1 123 ? -32.376 -30.424 -44.295 1.00 44.62 122 ASP B N 1
ATOM 4402 C CA . ASP B 1 123 ? -31.227 -29.546 -43.926 1.00 43.70 122 ASP B CA 1
ATOM 4403 C C . ASP B 1 123 ? -30.978 -29.562 -42.409 1.00 44.62 122 ASP B C 1
ATOM 4404 O O . ASP B 1 123 ? -31.941 -29.698 -41.622 1.00 42.42 122 ASP B O 1
ATOM 4409 N N . THR B 1 124 ? -29.698 -29.457 -42.038 1.00 43.97 123 THR B N 1
ATOM 4410 C CA . THR B 1 124 ? -29.221 -29.161 -40.669 1.00 40.42 123 THR B CA 1
ATOM 4411 C C . THR B 1 124 ? -28.536 -27.799 -40.761 1.00 39.55 123 THR B C 1
ATOM 4412 O O . THR B 1 124 ? -27.531 -27.684 -41.490 1.00 39.83 123 THR B O 1
ATOM 4416 N N . PHE B 1 125 ? -29.136 -26.793 -40.124 1.00 38.62 124 PHE B N 1
ATOM 4417 C CA . PHE B 1 125 ? -28.872 -25.351 -40.311 1.00 39.11 124 PHE B CA 1
ATOM 4418 C C . PHE B 1 125 ? -28.172 -24.796 -39.067 1.00 38.70 124 PHE B C 1
ATOM 4419 O O . PHE B 1 125 ? -28.813 -24.656 -37.995 1.00 37.96 124 PHE B O 1
ATOM 4427 N N . LEU B 1 126 ? -26.885 -24.468 -39.202 1.00 39.17 125 LEU B N 1
ATOM 4428 C CA . LEU B 1 126 ? -26.098 -23.863 -38.101 1.00 37.68 125 LEU B CA 1
ATOM 4429 C C . LEU B 1 126 ? -26.294 -22.356 -38.164 1.00 35.03 125 LEU B C 1
ATOM 4430 O O . LEU B 1 126 ? -25.804 -21.717 -39.115 1.00 34.97 125 LEU B O 1
ATOM 4435 N N . VAL B 1 127 ? -26.971 -21.821 -37.160 1.00 33.74 126 VAL B N 1
ATOM 4436 C CA . VAL B 1 127 ? -27.207 -20.366 -37.001 1.00 34.22 126 VAL B CA 1
ATOM 4437 C C . VAL B 1 127 ? -26.066 -19.783 -36.165 1.00 34.07 126 VAL B C 1
ATOM 4438 O O . VAL B 1 127 ? -26.054 -19.998 -34.933 1.00 33.44 126 VAL B O 1
ATOM 4442 N N . ARG B 1 128 ? -25.187 -19.019 -36.815 1.00 32.67 127 ARG B N 1
ATOM 4443 C CA . ARG B 1 128 ? -23.902 -18.534 -36.249 1.00 33.31 127 ARG B CA 1
ATOM 4444 C C . ARG B 1 128 ? -23.877 -17.013 -36.350 1.00 31.79 127 ARG B C 1
ATOM 4445 O O . ARG B 1 128 ? -22.893 -16.431 -36.820 1.00 33.66 127 ARG B O 1
ATOM 4453 N N . THR B 1 129 ? -24.964 -16.372 -35.927 1.00 31.83 128 THR B N 1
ATOM 4454 C CA . THR B 1 129 ? -25.059 -14.917 -35.668 1.00 30.50 128 THR B CA 1
ATOM 4455 C C . THR B 1 129 ? -25.601 -14.745 -34.246 1.00 30.60 128 THR B C 1
ATOM 4456 O O . THR B 1 129 ? -26.070 -15.703 -33.647 1.00 32.20 128 THR B O 1
ATOM 4460 N N . PRO B 1 130 ? -25.512 -13.545 -33.645 1.00 29.87 129 PRO B N 1
ATOM 4461 C CA . PRO B 1 130 ? -25.929 -13.368 -32.250 1.00 32.35 129 PRO B CA 1
ATOM 4462 C C . PRO B 1 130 ? -27.442 -13.445 -31.998 1.00 33.41 129 PRO B C 1
ATOM 4463 O O . PRO B 1 130 ? -28.253 -13.086 -32.891 1.00 31.14 129 PRO B O 1
ATOM 4467 N N . TYR B 1 131 ? -27.795 -13.902 -30.794 1.00 32.03 130 TYR B N 1
ATOM 4468 C CA . TYR B 1 131 ? -29.185 -13.907 -30.261 1.00 31.07 130 TYR B CA 1
ATOM 4469 C C . TYR B 1 131 ? -29.357 -12.852 -29.168 1.00 31.47 130 TYR B C 1
ATOM 4470 O O . TYR B 1 131 ? -30.493 -12.665 -28.680 1.00 31.08 130 TYR B O 1
ATOM 4479 N N . GLY B 1 132 ? -28.278 -12.153 -28.781 1.00 29.61 131 GLY B N 1
ATOM 4480 C CA . GLY B 1 132 ? -28.318 -11.135 -27.725 1.00 30.36 131 GLY B CA 1
ATOM 4481 C C . GLY B 1 132 ? -28.852 -9.821 -28.237 1.00 31.53 131 GLY B C 1
ATOM 4482 O O . GLY B 1 132 ? -28.059 -9.034 -28.849 1.00 30.49 131 GLY B O 1
ATOM 4483 N N . LEU B 1 133 ? -30.151 -9.591 -28.026 1.00 30.58 132 LEU B N 1
ATOM 4484 C CA . LEU B 1 133 ? -30.928 -8.390 -28.430 1.00 30.11 132 LEU B CA 1
ATOM 4485 C C . LEU B 1 133 ? -31.020 -8.253 -29.950 1.00 33.96 132 LEU B C 1
ATOM 4486 O O . LEU B 1 133 ? -32.082 -7.814 -30.435 1.00 31.88 132 LEU B O 1
ATOM 4491 N N . VAL B 1 134 ? -29.944 -8.532 -30.688 1.00 32.21 133 VAL B N 1
ATOM 4492 C CA . VAL B 1 134 ? -29.964 -8.362 -32.167 1.00 31.93 133 VAL B CA 1
ATOM 4493 C C . VAL B 1 134 ? -30.929 -9.405 -32.750 1.00 33.65 133 VAL B C 1
ATOM 4494 O O . VAL B 1 134 ? -31.169 -10.453 -32.124 1.00 34.49 133 VAL B O 1
ATOM 4498 N N . ILE B 1 135 ? -31.491 -9.107 -33.914 1.00 34.54 134 ILE B N 1
ATOM 4499 C CA . ILE B 1 135 ? -32.577 -9.939 -34.505 1.00 33.20 134 ILE B CA 1
ATOM 4500 C C . ILE B 1 135 ? -32.019 -11.128 -35.290 1.00 32.64 134 ILE B C 1
ATOM 4501 O O . ILE B 1 135 ? -32.769 -12.109 -35.529 1.00 32.96 134 ILE B O 1
ATOM 4506 N N A THR B 1 136 ? -30.755 -11.033 -35.706 0.50 34.85 135 THR B N 1
ATOM 4507 N N B THR B 1 136 ? -30.759 -11.053 -35.741 0.50 30.64 135 THR B N 1
ATOM 4508 C CA A THR B 1 136 ? -30.124 -11.882 -36.743 0.50 36.57 135 THR B CA 1
ATOM 4509 C CA B THR B 1 136 ? -30.218 -11.930 -36.820 0.50 29.42 135 THR B CA 1
ATOM 4510 C C A THR B 1 136 ? -30.310 -13.372 -36.432 0.50 33.45 135 THR B C 1
ATOM 4511 C C B THR B 1 136 ? -30.311 -13.409 -36.443 0.50 29.75 135 THR B C 1
ATOM 4512 O O A THR B 1 136 ? -30.766 -14.103 -37.317 0.50 32.44 135 THR B O 1
ATOM 4513 O O B THR B 1 136 ? -30.757 -14.175 -37.280 0.50 29.05 135 THR B O 1
ATOM 4520 N N . GLY B 1 137 ? -29.914 -13.814 -35.232 1.00 31.37 136 GLY B N 1
ATOM 4521 C CA . GLY B 1 137 ? -30.014 -15.235 -34.841 1.00 32.33 136 GLY B CA 1
ATOM 4522 C C . GLY B 1 137 ? -31.468 -15.715 -34.820 1.00 32.62 136 GLY B C 1
ATOM 4523 O O . GLY B 1 137 ? -31.748 -16.831 -35.279 1.00 31.39 136 GLY B O 1
ATOM 4524 N N . HIS B 1 138 ? -32.366 -14.897 -34.271 1.00 31.63 137 HIS B N 1
ATOM 4525 C CA . HIS B 1 138 ? -33.813 -15.184 -34.113 1.00 32.56 137 HIS B CA 1
ATOM 4526 C C . HIS B 1 138 ? -34.431 -15.315 -35.508 1.00 32.24 137 HIS B C 1
ATOM 4527 O O . HIS B 1 138 ? -35.282 -16.196 -35.707 1.00 31.10 137 HIS B O 1
ATOM 4534 N N . LEU B 1 139 ? -33.978 -14.483 -36.433 1.00 32.18 138 LEU B N 1
ATOM 4535 C CA . LEU B 1 139 ? -34.555 -14.425 -37.815 1.00 32.00 138 LEU B CA 1
ATOM 4536 C C . LEU B 1 139 ? -34.219 -15.723 -38.553 1.00 31.51 138 LEU B C 1
ATOM 4537 O O . LEU B 1 139 ? -35.149 -16.360 -39.099 1.00 34.19 138 LEU B O 1
ATOM 4542 N N . ALA B 1 140 ? -32.961 -16.154 -38.535 1.00 32.01 139 ALA B N 1
ATOM 4543 C CA . ALA B 1 140 ? -32.516 -17.403 -39.202 1.00 32.11 139 ALA B CA 1
ATOM 4544 C C . ALA B 1 140 ? -33.209 -18.610 -38.557 1.00 32.61 139 ALA B C 1
ATOM 4545 O O . ALA B 1 140 ? -33.693 -19.521 -39.278 1.00 33.82 139 ALA B O 1
ATOM 4547 N N . GLN B 1 141 ? -33.290 -18.637 -37.235 1.00 34.24 140 GLN B N 1
ATOM 4548 C CA . GLN B 1 141 ? -33.973 -19.735 -36.509 1.00 35.12 140 GLN B CA 1
ATOM 4549 C C . GLN B 1 141 ? -35.446 -19.802 -36.935 1.00 34.06 140 GLN B C 1
ATOM 4550 O O . GLN B 1 141 ? -35.928 -20.925 -37.202 1.00 37.77 140 GLN B O 1
ATOM 4556 N N . ALA B 1 142 ? -36.155 -18.671 -36.952 1.00 33.76 141 ALA B N 1
ATOM 4557 C CA . ALA B 1 142 ? -37.582 -18.596 -37.349 1.00 35.50 141 ALA B CA 1
ATOM 4558 C C . ALA B 1 142 ? -37.772 -19.108 -38.785 1.00 35.85 141 ALA B C 1
ATOM 4559 O O . ALA B 1 142 ? -38.741 -19.857 -39.014 1.00 34.32 141 ALA B O 1
ATOM 4561 N N . ALA B 1 143 ? -36.884 -18.759 -39.716 1.00 35.52 142 ALA B N 1
ATOM 4562 C CA . ALA B 1 143 ? -36.960 -19.233 -41.120 1.00 38.13 142 ALA B CA 1
ATOM 4563 C C . ALA B 1 143 ? -36.670 -20.735 -41.185 1.00 39.15 142 ALA B C 1
ATOM 4564 O O . ALA B 1 143 ? -37.362 -21.448 -41.946 1.00 39.58 142 ALA B O 1
ATOM 4566 N N . GLY B 1 144 ? -35.698 -21.221 -40.405 1.00 36.78 143 GLY B N 1
ATOM 4567 C CA . GLY B 1 144 ? -35.402 -22.662 -40.300 1.00 37.94 143 GLY B CA 1
ATOM 4568 C C . GLY B 1 144 ? -36.602 -23.453 -39.809 1.00 39.36 143 GLY B C 1
ATOM 4569 O O . GLY B 1 144 ? -36.886 -24.541 -40.367 1.00 41.03 143 GLY B O 1
ATOM 4570 N N . ARG B 1 145 ? -37.295 -22.927 -38.795 1.00 40.24 144 ARG B N 1
ATOM 4571 C CA . ARG B 1 145 ? -38.493 -23.568 -38.206 1.00 42.91 144 ARG B CA 1
ATOM 4572 C C . ARG B 1 145 ? -39.624 -23.513 -39.252 1.00 42.79 144 ARG B C 1
ATOM 4573 O O . ARG B 1 145 ? -40.303 -24.525 -39.435 1.00 42.86 144 ARG B O 1
ATOM 4581 N N . LEU B 1 146 ? -39.803 -22.375 -39.924 1.00 41.52 145 LEU B N 1
ATOM 4582 C CA . LEU B 1 146 ? -40.868 -22.204 -40.954 1.00 42.27 145 LEU B CA 1
ATOM 4583 C C . LEU B 1 146 ? -40.707 -23.307 -42.013 1.00 44.90 145 LEU B C 1
ATOM 4584 O O . LEU B 1 146 ? -41.723 -23.920 -42.410 1.00 43.25 145 LEU B O 1
ATOM 4589 N N . ARG B 1 147 ? -39.473 -23.607 -42.420 1.00 43.93 146 ARG B N 1
ATOM 4590 C CA . ARG B 1 147 ? -39.190 -24.514 -43.566 1.00 45.06 146 ARG B CA 1
ATOM 4591 C C . ARG B 1 147 ? -38.870 -25.937 -43.084 1.00 45.42 146 ARG B C 1
ATOM 4592 O O . ARG B 1 147 ? -38.663 -26.788 -43.951 1.00 44.06 146 ARG B O 1
ATOM 4600 N N . GLY B 1 148 ? -38.813 -26.179 -41.762 1.00 46.81 147 GLY B N 1
ATOM 4601 C CA . GLY B 1 148 ? -38.671 -27.518 -41.147 1.00 45.06 147 GLY B CA 1
ATOM 4602 C C . GLY B 1 148 ? -37.230 -28.000 -41.021 1.00 44.11 147 GLY B C 1
ATOM 4603 O O . GLY B 1 148 ? -37.038 -29.193 -40.683 1.00 45.89 147 GLY B O 1
ATOM 4604 N N . ALA B 1 149 ? -36.230 -27.142 -41.281 1.00 42.22 148 ALA B N 1
ATOM 4605 C CA . ALA B 1 149 ? -34.805 -27.500 -41.156 1.00 41.70 148 ALA B CA 1
ATOM 4606 C C . ALA B 1 149 ? -34.492 -27.704 -39.666 1.00 40.87 148 ALA B C 1
ATOM 4607 O O . ALA B 1 149 ? -35.090 -26.995 -38.848 1.00 43.58 148 ALA B O 1
ATOM 4609 N N . THR B 1 150 ? -33.620 -28.652 -39.322 1.00 40.00 149 THR B N 1
ATOM 4610 C CA . THR B 1 150 ? -33.092 -28.793 -37.938 1.00 40.03 149 THR B CA 1
ATOM 4611 C C . THR B 1 150 ? -32.211 -27.575 -37.646 1.00 38.75 149 THR B C 1
ATOM 4612 O O . THR B 1 150 ? -31.169 -27.467 -38.308 1.00 40.49 149 THR B O 1
ATOM 4616 N N . VAL B 1 151 ? -32.616 -26.695 -36.723 1.00 38.24 150 VAL B N 1
ATOM 4617 C CA . VAL B 1 151 ? -31.819 -25.504 -36.309 1.00 36.60 150 VAL B CA 1
ATOM 4618 C C . VAL B 1 151 ? -30.832 -25.921 -35.207 1.00 38.16 150 VAL B C 1
ATOM 4619 O O . VAL B 1 151 ? -31.263 -26.523 -34.185 1.00 37.91 150 VAL B O 1
ATOM 4623 N N . VAL B 1 152 ? -29.556 -25.641 -35.446 1.00 37.45 151 VAL B N 1
ATOM 4624 C CA . VAL B 1 152 ? -28.460 -25.750 -34.445 1.00 37.49 151 VAL B CA 1
ATOM 4625 C C . VAL B 1 152 ? -28.100 -24.331 -34.056 1.00 34.44 151 VAL B C 1
ATOM 4626 O O . VAL B 1 152 ? -27.528 -23.595 -34.860 1.00 33.73 151 VAL B O 1
ATOM 4630 N N . PRO B 1 153 ? -28.501 -23.869 -32.850 1.00 35.05 152 PRO B N 1
ATOM 4631 C CA . PRO B 1 153 ? -28.266 -22.494 -32.449 1.00 34.74 152 PRO B CA 1
ATOM 4632 C C . PRO B 1 153 ? -26.807 -22.345 -31.999 1.00 35.03 152 PRO B C 1
ATOM 4633 O O . PRO B 1 153 ? -26.499 -22.604 -30.844 1.00 37.64 152 PRO B O 1
ATOM 4637 N N . GLY B 1 154 ? -25.958 -21.927 -32.928 1.00 35.08 153 GLY B N 1
ATOM 4638 C CA . GLY B 1 154 ? -24.535 -21.650 -32.668 1.00 38.52 153 GLY B CA 1
ATOM 4639 C C . GLY B 1 154 ? -24.350 -20.393 -31.847 1.00 40.48 153 GLY B C 1
ATOM 4640 O O . GLY B 1 154 ? -23.404 -20.354 -31.045 1.00 48.83 153 GLY B O 1
ATOM 4641 N N . ASP B 1 155 ? -25.219 -19.398 -32.029 1.00 38.92 154 ASP B N 1
ATOM 4642 C CA . ASP B 1 155 ? -25.074 -18.047 -31.437 1.00 35.41 154 ASP B CA 1
ATOM 4643 C C . ASP B 1 155 ? -23.738 -17.529 -31.981 1.00 41.72 154 ASP B C 1
ATOM 4644 O O . ASP B 1 155 ? -23.115 -18.210 -32.826 1.00 48.60 154 ASP B O 1
ATOM 4649 N N . ALA B 1 156 ? -23.361 -16.323 -31.640 1.00 41.82 155 ALA B N 1
ATOM 4650 C CA . ALA B 1 156 ? -22.054 -15.755 -32.033 1.00 39.36 155 ALA B CA 1
ATOM 4651 C C . ALA B 1 156 ? -21.756 -14.724 -30.965 1.00 40.44 155 ALA B C 1
ATOM 4652 O O . ALA B 1 156 ? -22.727 -14.115 -30.491 1.00 37.65 155 ALA B O 1
ATOM 4654 N N . ARG B 1 157 ? -20.488 -14.591 -30.593 1.00 40.59 156 ARG B N 1
ATOM 4655 C CA . ARG B 1 157 ? -20.007 -13.677 -29.532 1.00 40.56 156 ARG B CA 1
ATOM 4656 C C . ARG B 1 157 ? -20.338 -14.278 -28.168 1.00 37.45 156 ARG B C 1
ATOM 4657 O O . ARG B 1 157 ? -20.165 -13.568 -27.158 1.00 39.21 156 ARG B O 1
ATOM 4665 N N . SER B 1 158 ? -20.783 -15.534 -28.127 1.00 35.91 157 SER B N 1
ATOM 4666 C CA . SER B 1 158 ? -21.086 -16.248 -26.865 1.00 36.63 157 SER B CA 1
ATOM 4667 C C . SER B 1 158 ? -19.858 -17.049 -26.420 1.00 34.67 157 SER B C 1
ATOM 4668 O O . SER B 1 158 ? -19.257 -17.741 -27.247 1.00 32.29 157 SER B O 1
ATOM 4671 N N . LEU B 1 159 ? -19.536 -17.001 -25.135 1.00 36.19 158 LEU B N 1
ATOM 4672 C CA . LEU B 1 159 ? -18.451 -17.822 -24.537 1.00 37.40 158 LEU B CA 1
ATOM 4673 C C . LEU B 1 159 ? -18.806 -19.315 -24.610 1.00 36.17 158 LEU B C 1
ATOM 4674 O O . LEU B 1 159 ? -17.873 -20.141 -24.584 1.00 36.83 158 LEU B O 1
ATOM 4679 N N . ALA B 1 160 ? -20.096 -19.666 -24.735 1.00 37.54 159 ALA B N 1
ATOM 4680 C CA . ALA B 1 160 ? -20.564 -21.068 -24.827 1.00 36.62 159 ALA B CA 1
ATOM 4681 C C . ALA B 1 160 ? -20.152 -21.728 -26.147 1.00 34.75 159 ALA B C 1
ATOM 4682 O O . ALA B 1 160 ? -20.096 -22.954 -26.171 1.00 37.87 159 ALA B O 1
ATOM 4684 N N . THR B 1 161 ? -19.920 -20.964 -27.225 1.00 34.58 160 THR B N 1
ATOM 4685 C CA . THR B 1 161 ? -19.791 -21.503 -28.604 1.00 36.63 160 THR B CA 1
ATOM 4686 C C . THR B 1 161 ? -18.573 -20.910 -29.289 1.00 35.94 160 THR B C 1
ATOM 4687 O O . THR B 1 161 ? -18.686 -20.171 -30.269 1.00 35.71 160 THR B O 1
ATOM 4691 N N . PRO B 1 162 ? -17.357 -21.277 -28.824 1.00 34.15 161 PRO B N 1
ATOM 4692 C CA . PRO B 1 162 ? -16.130 -20.904 -29.521 1.00 32.32 161 PRO B CA 1
ATOM 4693 C C . PRO B 1 162 ? -16.020 -21.642 -30.863 1.00 32.72 161 PRO B C 1
ATOM 4694 O O . PRO B 1 162 ? -16.722 -22.622 -31.118 1.00 32.79 161 PRO B O 1
ATOM 4698 N N . LEU B 1 163 ? -15.148 -21.143 -31.723 1.00 32.44 162 LEU B N 1
ATOM 4699 C CA . LEU B 1 163 ? -15.012 -21.652 -33.109 1.00 34.53 162 LEU B CA 1
ATOM 4700 C C . LEU B 1 163 ? -14.675 -23.136 -33.096 1.00 36.29 162 LEU B C 1
ATOM 4701 O O . LEU B 1 163 ? -15.180 -23.828 -33.956 1.00 35.66 162 LEU B O 1
ATOM 4706 N N . SER B 1 164 ? -13.856 -23.622 -32.151 1.00 37.23 163 SER B N 1
ATOM 4707 C CA . SER B 1 164 ? -13.433 -25.049 -32.130 1.00 38.08 163 SER B CA 1
ATOM 4708 C C . SER B 1 164 ? -14.669 -25.941 -31.977 1.00 38.73 163 SER B C 1
ATOM 4709 O O . SER B 1 164 ? -14.717 -27.027 -32.585 1.00 40.19 163 SER B O 1
ATOM 4712 N N . ARG B 1 165 ? -15.631 -25.519 -31.157 1.00 38.21 164 ARG B N 1
ATOM 4713 C CA . ARG B 1 165 ? -16.892 -26.277 -30.937 1.00 40.32 164 ARG B CA 1
ATOM 4714 C C . ARG B 1 165 ? -17.761 -26.207 -32.211 1.00 39.72 164 ARG B C 1
ATOM 4715 O O . ARG B 1 165 ? -18.380 -27.228 -32.567 1.00 41.95 164 ARG B O 1
ATOM 4723 N N . MET B 1 166 ? -17.782 -25.061 -32.889 1.00 39.08 165 MET B N 1
ATOM 4724 C CA . MET B 1 166 ? -18.564 -24.864 -34.145 1.00 40.22 165 MET B CA 1
ATOM 4725 C C . MET B 1 166 ? -17.984 -25.738 -35.262 1.00 39.03 165 MET B C 1
ATOM 4726 O O . MET B 1 166 ? -18.771 -26.336 -35.979 1.00 40.05 165 MET B O 1
ATOM 4731 N N . VAL B 1 167 ? -16.660 -25.886 -35.355 1.00 40.91 166 VAL B N 1
ATOM 4732 C CA . VAL B 1 167 ? -15.997 -26.781 -36.355 1.00 41.43 166 VAL B CA 1
ATOM 4733 C C . VAL B 1 167 ? -16.405 -28.232 -36.091 1.00 42.68 166 VAL B C 1
ATOM 4734 O O . VAL B 1 167 ? -16.708 -28.961 -37.067 1.00 43.27 166 VAL B O 1
ATOM 4738 N N . ARG B 1 168 ? -16.372 -28.650 -34.822 1.00 43.37 167 ARG B N 1
ATOM 4739 C CA . ARG B 1 168 ? -16.737 -30.025 -34.407 1.00 47.45 167 ARG B CA 1
ATOM 4740 C C . ARG B 1 168 ? -18.202 -30.297 -34.781 1.00 45.54 167 ARG B C 1
ATOM 4741 O O . ARG B 1 168 ? -18.475 -31.389 -35.272 1.00 45.82 167 ARG B O 1
ATOM 4749 N N . VAL B 1 169 ? -19.098 -29.340 -34.530 1.00 45.15 168 VAL B N 1
ATOM 4750 C CA . VAL B 1 169 ? -20.556 -29.427 -34.852 1.00 44.69 168 VAL B CA 1
ATOM 4751 C C . VAL B 1 169 ? -20.739 -29.525 -36.375 1.00 43.93 168 VAL B C 1
ATOM 4752 O O . VAL B 1 169 ? -21.464 -30.439 -36.831 1.00 47.96 168 VAL B O 1
ATOM 4756 N N A LEU B 1 170 ? -20.091 -28.633 -37.135 0.50 43.05 169 LEU B N 1
ATOM 4757 N N B LEU B 1 170 ? -20.095 -28.626 -37.126 0.50 43.22 169 LEU B N 1
ATOM 4758 C CA A LEU B 1 170 ? -20.149 -28.601 -38.622 0.50 43.42 169 LEU B CA 1
ATOM 4759 C CA B LEU B 1 170 ? -20.098 -28.574 -38.615 0.50 43.62 169 LEU B CA 1
ATOM 4760 C C A LEU B 1 170 ? -19.877 -30.004 -39.166 0.50 46.33 169 LEU B C 1
ATOM 4761 C C B LEU B 1 170 ? -19.846 -29.975 -39.184 0.50 46.44 169 LEU B C 1
ATOM 4762 O O A LEU B 1 170 ? -20.635 -30.446 -40.043 0.50 46.41 169 LEU B O 1
ATOM 4763 O O B LEU B 1 170 ? -20.584 -30.385 -40.100 0.50 46.38 169 LEU B O 1
ATOM 4772 N N . LYS B 1 171 ? -18.845 -30.676 -38.643 1.00 47.14 170 LYS B N 1
ATOM 4773 C CA . LYS B 1 171 ? -18.382 -32.000 -39.135 1.00 49.10 170 LYS B CA 1
ATOM 4774 C C . LYS B 1 171 ? -19.255 -33.139 -38.584 1.00 51.06 170 LYS B C 1
ATOM 4775 O O . LYS B 1 171 ? -19.714 -33.965 -39.374 1.00 56.12 170 LYS B O 1
ATOM 4781 N N . THR B 1 172 ? -19.455 -33.212 -37.271 1.00 52.23 171 THR B N 1
ATOM 4782 C CA . THR B 1 172 ? -20.089 -34.380 -36.598 1.00 52.29 171 THR B CA 1
ATOM 4783 C C . THR B 1 172 ? -21.604 -34.401 -36.859 1.00 50.96 171 THR B C 1
ATOM 4784 O O . THR B 1 172 ? -22.163 -35.513 -36.897 1.00 50.06 171 THR B O 1
ATOM 4788 N N . LEU B 1 173 ? -22.260 -33.247 -37.015 1.00 50.09 172 LEU B N 1
ATOM 4789 C CA . LEU B 1 173 ? -23.731 -33.192 -37.270 1.00 50.50 172 LEU B CA 1
ATOM 4790 C C . LEU B 1 173 ? -24.029 -33.162 -38.779 1.00 51.27 172 LEU B C 1
ATOM 4791 O O . LEU B 1 173 ? -25.212 -33.068 -39.115 1.00 55.35 172 LEU B O 1
ATOM 4796 N N . ASP B 1 174 ? -23.021 -33.217 -39.654 1.00 53.41 173 ASP B N 1
ATOM 4797 C CA . ASP B 1 174 ? -23.225 -33.165 -41.131 1.00 54.72 173 ASP B CA 1
ATOM 4798 C C . ASP B 1 174 ? -24.083 -31.942 -41.469 1.00 51.39 173 ASP B C 1
ATOM 4799 O O . ASP B 1 174 ? -25.077 -32.095 -42.177 1.00 50.41 173 ASP B O 1
ATOM 4804 N N . VAL B 1 175 ? -23.697 -30.772 -40.969 1.00 47.70 174 VAL B N 1
ATOM 4805 C CA . VAL B 1 175 ? -24.415 -29.486 -41.196 1.00 45.35 174 VAL B CA 1
ATOM 4806 C C . VAL B 1 175 ? -24.453 -29.234 -42.706 1.00 45.23 174 VAL B C 1
ATOM 4807 O O . VAL B 1 175 ? -23.418 -29.446 -43.383 1.00 45.33 174 VAL B O 1
ATOM 4811 N N . THR B 1 176 ? -25.604 -28.803 -43.222 1.00 43.14 175 THR B N 1
ATOM 4812 C CA . THR B 1 176 ? -25.821 -28.606 -44.677 1.00 44.22 175 THR B CA 1
ATOM 4813 C C . THR B 1 176 ? -25.871 -27.124 -45.011 1.00 40.91 175 THR B C 1
ATOM 4814 O O . THR B 1 176 ? -25.526 -26.793 -46.161 1.00 41.65 175 THR B O 1
ATOM 4818 N N . LEU B 1 177 ? -26.307 -26.289 -44.068 1.00 40.49 176 LEU B N 1
ATOM 4819 C CA . LEU B 1 177 ? -26.443 -24.822 -44.245 1.00 38.96 176 LEU B CA 1
ATOM 4820 C C . LEU B 1 177 ? -25.831 -24.099 -43.047 1.00 38.28 176 LEU B C 1
ATOM 4821 O O . LEU B 1 177 ? -26.041 -24.546 -41.895 1.00 37.46 176 LEU B O 1
ATOM 4826 N N . THR B 1 178 ? -25.171 -22.973 -43.306 1.00 37.04 177 THR B N 1
ATOM 4827 C CA . THR B 1 178 ? -24.688 -22.047 -42.252 1.00 36.01 177 THR B CA 1
ATOM 4828 C C . THR B 1 178 ? -25.281 -20.659 -42.489 1.00 36.94 177 THR B C 1
ATOM 4829 O O . THR B 1 178 ? -25.659 -20.347 -43.637 1.00 36.94 177 THR B O 1
ATOM 4833 N N . TRP B 1 179 ? -25.377 -19.876 -41.419 1.00 33.65 178 TRP B N 1
ATOM 4834 C CA . TRP B 1 179 ? -25.724 -18.433 -41.440 1.00 32.69 178 TRP B CA 1
ATOM 4835 C C . TRP B 1 179 ? -24.734 -17.716 -40.538 1.00 32.59 178 TRP B C 1
ATOM 4836 O O . TRP B 1 179 ? -24.681 -18.023 -39.329 1.00 32.24 178 TRP B O 1
ATOM 4847 N N . CYS B 1 180 ? -23.946 -16.825 -41.116 1.00 31.77 179 CYS B N 1
ATOM 4848 C CA . CYS B 1 180 ? -22.920 -16.044 -40.395 1.00 31.80 179 CYS B CA 1
ATOM 4849 C C . CYS B 1 180 ? -22.385 -14.975 -41.332 1.00 33.14 179 CYS B C 1
ATOM 4850 O O . CYS B 1 180 ? -22.614 -15.081 -42.537 1.00 34.96 179 CYS B O 1
ATOM 4853 N N . ASN B 1 181 ? -21.754 -13.947 -40.771 1.00 32.39 180 ASN B N 1
ATOM 4854 C CA . ASN B 1 181 ? -21.194 -12.836 -41.574 1.00 34.48 180 ASN B CA 1
ATOM 4855 C C . ASN B 1 181 ? -19.986 -13.373 -42.353 1.00 35.30 180 ASN B C 1
ATOM 4856 O O . ASN B 1 181 ? -19.445 -14.447 -42.066 1.00 34.10 180 ASN B O 1
ATOM 4861 N N . PRO B 1 182 ? -19.539 -12.654 -43.398 1.00 33.96 181 PRO B N 1
ATOM 4862 C CA . PRO B 1 182 ? -18.461 -13.136 -44.260 1.00 34.59 181 PRO B CA 1
ATOM 4863 C C . PRO B 1 182 ? -17.112 -13.326 -43.539 1.00 35.66 181 PRO B C 1
ATOM 4864 O O . PRO B 1 182 ? -16.378 -14.254 -43.870 1.00 35.37 181 PRO B O 1
ATOM 4868 N N . THR B 1 183 ? -16.823 -12.495 -42.543 1.00 33.28 182 THR B N 1
ATOM 4869 C CA . THR B 1 183 ? -15.593 -12.649 -41.722 1.00 34.23 182 THR B CA 1
ATOM 4870 C C . THR B 1 183 ? -15.684 -13.946 -40.927 1.00 34.60 182 THR B C 1
ATOM 4871 O O . THR B 1 183 ? -14.676 -14.674 -40.805 1.00 34.82 182 THR B O 1
ATOM 4875 N N . GLU B 1 184 ? -16.867 -14.273 -40.422 1.00 34.06 183 GLU B N 1
ATOM 4876 C CA . GLU B 1 184 ? -17.073 -15.535 -39.679 1.00 36.15 183 GLU B CA 1
ATOM 4877 C C . GLU B 1 184 ? -16.864 -16.721 -40.623 1.00 35.79 183 GLU B C 1
ATOM 4878 O O . GLU B 1 184 ? -16.376 -17.765 -40.155 1.00 35.70 183 GLU B O 1
ATOM 4884 N N . ILE B 1 185 ? -17.222 -16.617 -41.903 1.00 36.45 184 ILE B N 1
ATOM 4885 C CA . ILE B 1 185 ? -16.937 -17.718 -42.870 1.00 34.91 184 ILE B CA 1
ATOM 4886 C C . ILE B 1 185 ? -15.424 -18.007 -42.909 1.00 36.42 184 ILE B C 1
ATOM 4887 O O . ILE B 1 185 ? -15.062 -19.187 -42.913 1.00 37.65 184 ILE B O 1
ATOM 4892 N N . THR B 1 186 ? -14.564 -16.982 -42.918 1.00 37.09 185 THR B N 1
ATOM 4893 C CA . THR B 1 186 ? -13.090 -17.156 -42.947 1.00 38.61 185 THR B CA 1
ATOM 4894 C C . THR B 1 186 ? -12.587 -17.622 -41.577 1.00 37.19 185 THR B C 1
ATOM 4895 O O . THR B 1 186 ? -11.694 -18.478 -41.554 1.00 36.80 185 THR B O 1
ATOM 4899 N N . MET B 1 187 ? -13.150 -17.118 -40.477 1.00 35.30 186 MET B N 1
ATOM 4900 C CA . MET B 1 187 ? -12.773 -17.577 -39.112 1.00 36.70 186 MET B CA 1
ATOM 4901 C C . MET B 1 187 ? -13.071 -19.074 -38.994 1.00 36.93 186 MET B C 1
ATOM 4902 O O . MET B 1 187 ? -12.199 -19.815 -38.497 1.00 34.85 186 MET B O 1
ATOM 4907 N N . LEU B 1 188 ? -14.233 -19.537 -39.471 1.00 35.28 187 LEU B N 1
ATOM 4908 C CA . LEU B 1 188 ? -14.583 -20.984 -39.412 1.00 36.88 187 LEU B CA 1
ATOM 4909 C C . LEU B 1 188 ? -13.582 -21.786 -40.262 1.00 37.24 187 LEU B C 1
ATOM 4910 O O . LEU B 1 188 ? -13.194 -22.893 -39.825 1.00 39.29 187 LEU B O 1
ATOM 4915 N N . ALA B 1 189 ? -13.183 -21.273 -41.432 1.00 37.62 188 ALA B N 1
ATOM 4916 C CA . ALA B 1 189 ? -12.208 -21.945 -42.324 1.00 38.59 188 ALA B CA 1
ATOM 4917 C C . ALA B 1 189 ? -10.874 -22.084 -41.584 1.00 40.39 188 ALA B C 1
ATOM 4918 O O . ALA B 1 189 ? -10.252 -23.140 -41.667 1.00 43.11 188 ALA B O 1
ATOM 4920 N N . ALA B 1 190 ? -10.419 -21.016 -40.941 1.00 41.57 189 ALA B N 1
ATOM 4921 C CA . ALA B 1 190 ? -9.130 -20.987 -40.212 1.00 41.58 189 ALA B CA 1
ATOM 4922 C C . ALA B 1 190 ? -9.209 -21.955 -39.036 1.00 40.21 189 ALA B C 1
ATOM 4923 O O . ALA B 1 190 ? -8.239 -22.677 -38.821 1.00 39.37 189 ALA B O 1
ATOM 4925 N N . ALA B 1 191 ? -10.336 -22.010 -38.322 1.00 40.34 190 ALA B N 1
ATOM 4926 C CA . ALA B 1 191 ? -10.521 -22.927 -37.174 1.00 38.21 190 ALA B CA 1
ATOM 4927 C C . ALA B 1 191 ? -10.551 -24.381 -37.656 1.00 40.32 190 ALA B C 1
ATOM 4928 O O . ALA B 1 191 ? -9.965 -25.245 -36.966 1.00 37.08 190 ALA B O 1
ATOM 4930 N N . ALA B 1 192 ? -11.165 -24.648 -38.825 1.00 42.19 191 ALA B N 1
ATOM 4931 C CA . ALA B 1 192 ? -11.161 -25.989 -39.457 1.00 44.29 191 ALA B CA 1
ATOM 4932 C C . ALA B 1 192 ? -9.714 -26.440 -39.703 1.00 43.58 191 ALA B C 1
ATOM 4933 O O . ALA B 1 192 ? -9.369 -27.546 -39.298 1.00 44.42 191 ALA B O 1
ATOM 4935 N N . LYS B 1 193 ? -8.899 -25.600 -40.338 1.00 45.62 192 LYS B N 1
ATOM 4936 C CA . LYS B 1 193 ? -7.487 -25.936 -40.673 1.00 51.56 192 LYS B CA 1
ATOM 4937 C C . LYS B 1 193 ? -6.723 -26.195 -39.369 1.00 48.56 192 LYS B C 1
ATOM 4938 O O . LYS B 1 193 ? -5.968 -27.183 -39.320 1.00 47.88 192 LYS B O 1
ATOM 4944 N N . ALA B 1 194 ? -6.958 -25.391 -38.329 1.00 46.27 193 ALA B N 1
ATOM 4945 C CA . ALA B 1 194 ? -6.319 -25.544 -36.999 1.00 47.01 193 ALA B CA 1
ATOM 4946 C C . ALA B 1 194 ? -6.724 -26.870 -36.336 1.00 51.01 193 ALA B C 1
ATOM 4947 O O . ALA B 1 194 ? -5.919 -27.378 -35.519 1.00 54.00 193 ALA B O 1
ATOM 4949 N N . ALA B 1 195 ? -7.885 -27.442 -36.677 1.00 48.29 194 ALA B N 1
ATOM 4950 C CA . ALA B 1 195 ? -8.353 -28.758 -36.171 1.00 47.19 194 ALA B CA 1
ATOM 4951 C C . ALA B 1 195 ? -7.873 -29.895 -37.083 1.00 49.08 194 ALA B C 1
ATOM 4952 O O . ALA B 1 195 ? -8.200 -31.053 -36.798 1.00 53.00 194 ALA B O 1
ATOM 4954 N N . GLY B 1 196 ? -7.148 -29.588 -38.158 1.00 50.50 195 GLY B N 1
ATOM 4955 C CA . GLY B 1 196 ? -6.643 -30.599 -39.104 1.00 54.63 195 GLY B CA 1
ATOM 4956 C C . GLY B 1 196 ? -7.689 -31.004 -40.129 1.00 55.88 195 GLY B C 1
ATOM 4957 O O . GLY B 1 196 ? -7.592 -32.131 -40.654 1.00 56.59 195 GLY B O 1
ATOM 4958 N N . LEU B 1 197 ? -8.640 -30.114 -40.431 1.00 55.15 196 LEU B N 1
ATOM 4959 C CA . LEU B 1 197 ? -9.706 -30.372 -41.433 1.00 54.47 196 LEU B CA 1
ATOM 4960 C C . LEU B 1 197 ? -9.580 -29.371 -42.585 1.00 55.24 196 LEU B C 1
ATOM 4961 O O . LEU B 1 197 ? -9.358 -28.165 -42.329 1.00 59.33 196 LEU B O 1
ATOM 4966 N N . ARG B 1 198 ? -9.736 -29.868 -43.810 1.00 55.51 197 ARG B N 1
ATOM 4967 C CA . ARG B 1 198 ? -9.717 -29.057 -45.051 1.00 55.32 197 ARG B CA 1
ATOM 4968 C C . ARG B 1 198 ? -11.131 -28.562 -45.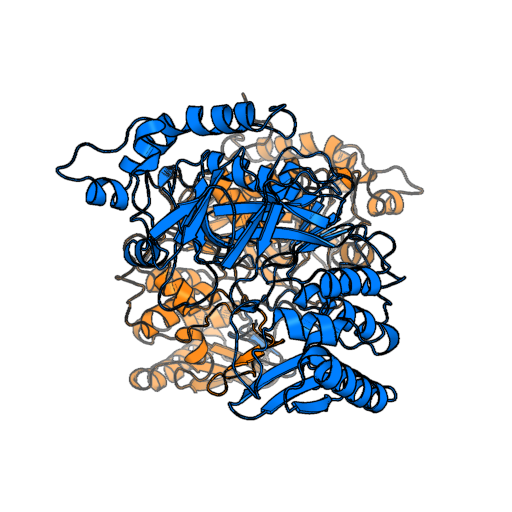328 1.00 52.64 197 ARG B C 1
ATOM 4969 O O . ARG B 1 198 ? -12.009 -29.367 -45.626 1.00 52.29 197 ARG B O 1
ATOM 4977 N N . PRO B 1 199 ? -11.393 -27.237 -45.256 1.00 49.08 198 PRO B N 1
ATOM 4978 C CA . PRO B 1 199 ? -12.708 -26.698 -45.602 1.00 48.53 198 PRO B CA 1
ATOM 4979 C C . PRO B 1 199 ? -13.201 -27.080 -47.010 1.00 52.17 198 PRO B C 1
ATOM 4980 O O . PRO B 1 199 ? -14.394 -27.180 -47.192 1.00 51.32 198 PRO B O 1
ATOM 4984 N N . ASP B 1 200 ? -12.292 -27.283 -47.967 1.00 54.31 199 ASP B N 1
ATOM 4985 C CA . ASP B 1 200 ? -12.658 -27.523 -49.392 1.00 57.24 199 ASP B CA 1
ATOM 4986 C C . ASP B 1 200 ? -12.986 -29.003 -49.643 1.00 57.68 199 ASP B C 1
ATOM 4987 O O . ASP B 1 200 ? -13.419 -29.299 -50.772 1.00 59.71 199 ASP B O 1
ATOM 4992 N N . GLN B 1 201 ? -12.794 -29.902 -48.666 1.00 56.44 200 GLN B N 1
ATOM 4993 C CA . GLN B 1 201 ? -12.956 -31.369 -48.879 1.00 58.32 200 GLN B CA 1
ATOM 4994 C C . GLN B 1 201 ? -13.613 -32.088 -47.697 1.00 55.85 200 GLN B C 1
ATOM 4995 O O . GLN B 1 201 ? -14.257 -33.100 -47.948 1.00 59.47 200 GLN B O 1
ATOM 5001 N N . ASP B 1 202 ? -13.409 -31.654 -46.454 1.00 56.10 201 ASP B N 1
ATOM 5002 C CA . ASP B 1 202 ? -13.719 -32.485 -45.255 1.00 57.35 201 ASP B CA 1
ATOM 5003 C C . ASP B 1 202 ? -15.130 -32.192 -44.711 1.00 54.38 201 ASP B C 1
ATOM 5004 O O . ASP B 1 202 ? -15.471 -32.775 -43.679 1.00 54.83 201 ASP B O 1
ATOM 5009 N N . PHE B 1 203 ? -15.931 -31.363 -45.392 1.00 54.98 202 PHE B N 1
ATOM 5010 C CA . PHE B 1 203 ? -17.336 -31.037 -45.022 1.00 54.05 202 PHE B CA 1
ATOM 5011 C C . PHE B 1 203 ? -18.240 -31.354 -46.213 1.00 54.69 202 PHE B C 1
ATOM 5012 O O . PHE B 1 203 ? -18.895 -30.466 -46.760 1.00 56.78 202 PHE B O 1
ATOM 5020 N N . PRO B 1 204 ? -18.308 -32.638 -46.636 1.00 59.52 203 PRO B N 1
ATOM 5021 C CA . PRO B 1 204 ? -19.007 -33.012 -47.870 1.00 58.97 203 PRO B CA 1
ATOM 5022 C C . PRO B 1 204 ? -20.514 -32.700 -47.878 1.00 56.82 203 PRO B C 1
ATOM 5023 O O . PRO B 1 204 ? -21.047 -32.536 -48.955 1.00 52.68 203 PRO B O 1
ATOM 5027 N N . HIS B 1 205 ? -21.147 -32.594 -46.704 1.00 54.85 204 HIS B N 1
ATOM 5028 C CA . HIS B 1 205 ? -22.607 -32.359 -46.540 1.00 54.70 204 HIS B CA 1
ATOM 5029 C C . HIS B 1 205 ? -22.934 -30.865 -46.581 1.00 51.68 204 HIS B C 1
ATOM 5030 O O . HIS B 1 205 ? -24.123 -30.533 -46.755 1.00 47.55 204 HIS B O 1
ATOM 5037 N N . LEU B 1 206 ? -21.939 -29.992 -46.405 1.00 49.34 205 LEU B N 1
ATOM 5038 C CA . LEU B 1 206 ? -22.170 -28.529 -46.430 1.00 48.55 205 LEU B CA 1
ATOM 5039 C C . LEU B 1 206 ? -22.475 -28.117 -47.878 1.00 51.02 205 LEU B C 1
ATOM 5040 O O . LEU B 1 206 ? -21.588 -28.306 -48.729 1.00 49.76 205 LEU B O 1
ATOM 5045 N N . ARG B 1 207 ? -23.674 -27.574 -48.143 1.00 47.77 206 ARG B N 1
ATOM 5046 C CA . ARG B 1 207 ? -24.178 -27.353 -49.531 1.00 46.60 206 ARG B CA 1
ATOM 5047 C C . ARG B 1 207 ? -24.376 -25.861 -49.827 1.00 45.57 206 ARG B C 1
ATOM 5048 O O . ARG B 1 207 ? -24.398 -25.519 -51.016 1.00 44.09 206 ARG B O 1
ATOM 5056 N N . ALA B 1 208 ? -24.497 -24.999 -48.815 1.00 42.69 207 ALA B N 1
ATOM 5057 C CA . ALA B 1 208 ? -24.597 -23.534 -48.995 1.00 42.16 207 ALA B CA 1
ATOM 5058 C C . ALA B 1 208 ? -24.253 -22.789 -47.707 1.00 40.19 207 ALA B C 1
ATOM 5059 O O . ALA B 1 208 ? -24.493 -23.326 -46.602 1.00 43.21 207 ALA B O 1
ATOM 5061 N N . MET B 1 209 ? -23.732 -21.579 -47.855 1.00 39.67 208 MET B N 1
ATOM 5062 C CA . MET B 1 209 ? -23.421 -20.669 -46.727 1.00 40.54 208 MET B CA 1
ATOM 5063 C C . MET B 1 209 ? -24.181 -19.354 -46.929 1.00 36.77 208 MET B C 1
ATOM 5064 O O . MET B 1 209 ? -23.911 -18.642 -47.902 1.00 41.45 208 MET B O 1
ATOM 5069 N N . PHE B 1 210 ? -25.122 -19.063 -46.041 1.00 34.08 209 PHE B N 1
ATOM 5070 C CA . PHE B 1 210 ? -25.915 -17.809 -46.072 1.00 34.12 209 PHE B CA 1
ATOM 5071 C C . PHE B 1 210 ? -25.112 -16.740 -45.334 1.00 34.36 209 PHE B C 1
ATOM 5072 O O . PHE B 1 210 ? -24.524 -17.038 -44.263 1.00 32.18 209 PHE B O 1
ATOM 5080 N N . THR B 1 211 ? -25.080 -15.531 -45.877 1.00 34.29 210 THR B N 1
ATOM 5081 C CA . THR B 1 211 ? -24.275 -14.437 -45.292 1.00 33.35 210 THR B CA 1
ATOM 5082 C C . THR B 1 211 ? -24.939 -13.081 -45.491 1.00 34.43 210 THR B C 1
ATOM 5083 O O . THR B 1 211 ? -25.819 -12.929 -46.361 1.00 34.67 210 THR B O 1
ATOM 5087 N N . ALA B 1 212 ? -24.541 -12.131 -44.655 1.00 34.71 211 ALA B N 1
ATOM 5088 C CA . ALA B 1 212 ? -25.000 -10.730 -44.682 1.00 34.37 211 ALA B CA 1
ATOM 5089 C C . ALA B 1 212 ? -24.131 -9.926 -43.726 1.00 35.62 211 ALA B C 1
ATOM 5090 O O . ALA B 1 212 ? -23.223 -10.528 -43.114 1.00 37.39 211 ALA B O 1
ATOM 5092 N N . ALA B 1 213 ? -24.507 -8.665 -43.539 1.00 36.10 212 ALA B N 1
ATOM 5093 C CA . ALA B 1 213 ? -24.105 -7.760 -42.433 1.00 37.35 212 ALA B CA 1
ATOM 5094 C C . ALA B 1 213 ? -22.840 -6.971 -42.802 1.00 38.72 212 ALA B C 1
ATOM 5095 O O . ALA B 1 213 ? -22.553 -5.987 -42.103 1.00 51.68 212 ALA B O 1
ATOM 5097 N N . GLU B 1 214 ? -22.107 -7.351 -43.850 1.00 39.58 213 GLU B N 1
ATOM 5098 C CA . GLU B 1 214 ? -20.916 -6.590 -44.323 1.00 41.60 213 GLU B CA 1
ATOM 5099 C C . GLU B 1 214 ? -21.039 -6.302 -45.809 1.00 39.58 213 GLU B C 1
ATOM 5100 O O . GLU B 1 214 ? -21.505 -7.155 -46.564 1.00 41.24 213 GLU B O 1
ATOM 5106 N N . PRO B 1 215 ? -20.526 -5.141 -46.275 1.00 41.62 214 PRO B N 1
ATOM 5107 C CA . PRO B 1 215 ? -20.280 -4.927 -47.699 1.00 44.32 214 PRO B CA 1
ATOM 5108 C C . PRO B 1 215 ? -19.411 -6.085 -48.211 1.00 44.22 214 PRO B C 1
ATOM 5109 O O . PRO B 1 215 ? -18.408 -6.415 -47.585 1.00 43.33 214 PRO B O 1
ATOM 5113 N N . LEU B 1 216 ? -19.856 -6.744 -49.272 1.00 39.18 215 LEU B N 1
ATOM 5114 C CA . LEU B 1 216 ? -19.212 -7.983 -49.767 1.00 39.36 215 LEU B CA 1
ATOM 5115 C C . LEU B 1 216 ? -19.010 -7.862 -51.275 1.00 40.83 215 LEU B C 1
ATOM 5116 O O . LEU B 1 216 ? -20.011 -7.842 -52.020 1.00 41.21 215 LEU B O 1
ATOM 5121 N N . THR B 1 217 ? -17.757 -7.745 -51.718 1.00 41.40 216 THR B N 1
ATOM 5122 C CA . THR B 1 217 ? -17.416 -7.719 -53.167 1.00 42.84 216 THR B CA 1
ATOM 5123 C C . THR B 1 217 ? -17.596 -9.123 -53.744 1.00 41.59 216 THR B C 1
ATOM 5124 O O . THR B 1 217 ? -17.452 -10.105 -53.006 1.00 41.60 216 THR B O 1
ATOM 5128 N N . GLU B 1 218 ? -17.883 -9.216 -55.038 1.00 44.86 217 GLU B N 1
ATOM 5129 C CA . GLU B 1 218 ? -17.993 -10.508 -55.756 1.00 44.25 217 GLU B CA 1
ATOM 5130 C C . GLU B 1 218 ? -16.655 -11.259 -55.668 1.00 42.24 217 GLU B C 1
ATOM 5131 O O . GLU B 1 218 ? -16.686 -12.485 -55.590 1.00 42.00 217 GLU B O 1
ATOM 5137 N N . VAL B 1 219 ? -15.521 -10.552 -55.694 1.00 42.13 218 VAL B N 1
ATOM 5138 C CA . VAL B 1 219 ? -14.165 -11.177 -55.652 1.00 42.78 218 VAL B CA 1
ATOM 5139 C C . VAL B 1 219 ? -14.015 -11.911 -54.316 1.00 41.31 218 VAL B C 1
ATOM 5140 O O . VAL B 1 219 ? -13.617 -13.093 -54.302 1.00 40.73 218 VAL B O 1
ATOM 5144 N N . ARG B 1 220 ? -14.394 -11.265 -53.220 1.00 41.12 219 ARG B N 1
ATOM 5145 C CA . ARG B 1 220 ? -14.299 -11.892 -51.879 1.00 40.31 219 ARG B CA 1
ATOM 5146 C C . ARG B 1 220 ? -15.305 -13.040 -51.779 1.00 39.74 219 ARG B C 1
ATOM 5147 O O . ARG B 1 220 ? -14.915 -14.129 -51.298 1.00 37.06 219 ARG B O 1
ATOM 5155 N N . ARG B 1 221 ? -16.548 -12.816 -52.219 1.00 39.94 220 ARG B N 1
ATOM 5156 C CA . ARG B 1 221 ? -17.613 -13.849 -52.145 1.00 39.68 220 ARG B CA 1
ATOM 5157 C C . ARG B 1 221 ? -17.132 -15.104 -52.872 1.00 40.01 220 ARG B C 1
ATOM 5158 O O . ARG B 1 221 ? -17.282 -16.193 -52.314 1.00 40.43 220 ARG B O 1
ATOM 5166 N N . ARG B 1 222 ? -16.567 -14.972 -54.079 1.00 43.41 221 ARG B N 1
ATOM 5167 C CA . ARG B 1 222 ? -16.124 -16.146 -54.879 1.00 46.67 221 ARG B CA 1
ATOM 5168 C C . ARG B 1 222 ? -14.961 -16.849 -54.169 1.00 41.99 221 ARG B C 1
ATOM 5169 O O . ARG B 1 222 ? -14.934 -18.090 -54.198 1.00 42.23 221 ARG B O 1
ATOM 5177 N N . ARG B 1 223 ? -14.056 -16.113 -53.520 1.00 42.78 222 ARG B N 1
ATOM 5178 C CA . ARG B 1 223 ? -12.955 -16.733 -52.723 1.00 42.69 222 ARG B CA 1
ATOM 5179 C C . ARG B 1 223 ? -13.527 -17.521 -51.531 1.00 42.92 222 ARG B C 1
ATOM 5180 O O . ARG B 1 223 ? -13.059 -18.644 -51.288 1.00 45.44 222 ARG B O 1
ATOM 5188 N N . LEU B 1 224 ? -14.487 -16.959 -50.794 1.00 41.70 223 LEU B N 1
ATOM 5189 C CA . LEU B 1 224 ? -15.146 -17.645 -49.651 1.00 42.96 223 LEU B CA 1
ATOM 5190 C C . LEU B 1 224 ? -15.772 -18.943 -50.149 1.00 41.33 223 LEU B C 1
ATOM 5191 O O . LEU B 1 224 ? -15.567 -19.979 -49.517 1.00 44.96 223 LEU B O 1
ATOM 5196 N N . SER B 1 225 ? -16.436 -18.901 -51.299 1.00 42.02 224 SER B N 1
ATOM 5197 C CA . SER B 1 225 ? -17.000 -20.097 -51.967 1.00 43.14 224 SER B CA 1
ATOM 5198 C C . SER B 1 225 ? -15.895 -21.138 -52.224 1.00 43.83 224 SER B C 1
ATOM 5199 O O . SER B 1 225 ? -16.085 -22.303 -51.837 1.00 44.30 224 SER B O 1
ATOM 5202 N N . GLU B 1 226 ? -14.778 -20.727 -52.826 1.00 46.60 225 GLU B N 1
ATOM 5203 C CA . GLU B 1 226 ? -13.631 -21.605 -53.197 1.00 49.57 225 GLU B CA 1
ATOM 5204 C C . GLU B 1 226 ? -12.993 -22.207 -51.935 1.00 49.65 225 GLU B C 1
ATOM 5205 O O . GLU B 1 226 ? -12.648 -23.397 -51.949 1.00 48.12 225 GLU B O 1
ATOM 5211 N N . ILE B 1 227 ? -12.851 -21.427 -50.862 1.00 47.05 226 ILE B N 1
ATOM 5212 C CA . ILE B 1 227 ? -12.256 -21.941 -49.595 1.00 47.51 226 ILE B CA 1
ATOM 5213 C C . ILE B 1 227 ? -13.097 -23.134 -49.126 1.00 48.81 226 ILE B C 1
ATOM 5214 O O . ILE B 1 227 ? -12.507 -24.143 -48.692 1.00 49.17 226 ILE B O 1
ATOM 5219 N N . TRP B 1 228 ? -14.424 -23.047 -49.258 1.00 47.94 227 TRP B N 1
ATOM 5220 C CA . TRP B 1 228 ? -15.360 -24.096 -48.772 1.00 45.66 227 TRP B CA 1
ATOM 5221 C C . TRP B 1 228 ? -15.789 -25.039 -49.906 1.00 45.91 227 TRP B C 1
ATOM 5222 O O . TRP B 1 228 ? -16.881 -25.611 -49.824 1.00 44.56 227 TRP B O 1
ATOM 5233 N N . GLY B 1 229 ? -14.943 -25.241 -50.920 1.00 48.23 228 GLY B N 1
ATOM 5234 C CA . GLY B 1 229 ? -15.117 -26.336 -51.895 1.00 49.84 228 GLY B CA 1
ATOM 5235 C C . GLY B 1 229 ? -16.022 -25.962 -53.054 1.00 49.48 228 GLY B C 1
ATOM 5236 O O . GLY B 1 229 ? -16.481 -26.880 -53.754 1.00 50.54 228 GLY B O 1
ATOM 5237 N N . GLY B 1 230 ? -16.259 -24.667 -53.268 1.00 50.79 229 GLY B N 1
ATOM 5238 C CA . GLY B 1 230 ? -16.973 -24.127 -54.442 1.00 49.80 229 GLY B CA 1
ATOM 5239 C C . GLY B 1 230 ? -18.478 -24.068 -54.234 1.00 49.94 229 GLY B C 1
ATOM 5240 O O . GLY B 1 230 ? -19.195 -23.853 -55.227 1.00 48.61 229 GLY B O 1
ATOM 5241 N N . ILE B 1 231 ? -18.948 -24.225 -52.991 1.00 48.24 230 ILE B N 1
ATOM 5242 C CA . ILE B 1 231 ? -20.400 -24.197 -52.664 1.00 46.79 230 ILE B CA 1
ATOM 5243 C C . ILE B 1 231 ? -20.899 -22.761 -52.748 1.00 45.23 230 ILE B C 1
ATOM 5244 O O . ILE B 1 231 ? -20.128 -21.811 -52.625 1.00 45.43 230 ILE B O 1
ATOM 5249 N N . PRO B 1 232 ? -22.212 -22.567 -52.990 1.00 43.46 231 PRO B N 1
ATOM 5250 C CA . PRO B 1 232 ? -22.800 -21.234 -53.041 1.00 42.97 231 PRO B CA 1
ATOM 5251 C C . PRO B 1 232 ? -22.676 -20.465 -51.721 1.00 42.16 231 PRO B C 1
ATOM 5252 O O . PRO B 1 232 ? -23.021 -21.034 -50.697 1.00 41.99 231 PRO B O 1
ATOM 5256 N N . VAL B 1 233 ? -22.215 -19.212 -51.791 1.00 40.26 232 VAL B N 1
ATOM 5257 C CA . VAL B 1 233 ? -22.290 -18.223 -50.686 1.00 42.79 232 VAL B CA 1
ATOM 5258 C C . VAL B 1 233 ? -23.429 -17.256 -51.016 1.00 41.99 232 VAL B C 1
ATOM 5259 O O . VAL B 1 233 ? -23.282 -16.445 -51.934 1.00 40.76 232 VAL B O 1
ATOM 5263 N N . VAL B 1 234 ? -24.536 -17.375 -50.289 1.00 41.33 233 VAL B N 1
ATOM 5264 C CA . VAL B 1 234 ? -25.846 -16.750 -50.625 1.00 38.82 233 VAL B CA 1
ATOM 5265 C C . VAL B 1 234 ? -26.049 -15.550 -49.709 1.00 39.09 233 VAL B C 1
ATOM 5266 O O . VAL B 1 234 ? -26.289 -15.746 -48.501 1.00 36.16 233 VAL B O 1
ATOM 5270 N N . GLU B 1 235 ? -25.955 -14.363 -50.287 1.00 39.67 234 GLU B N 1
ATOM 5271 C CA . GLU B 1 235 ? -25.983 -13.079 -49.576 1.00 37.61 234 GLU B CA 1
ATOM 5272 C C . GLU B 1 235 ? -27.425 -12.610 -49.428 1.00 39.05 234 GLU B C 1
ATOM 5273 O O . GLU B 1 235 ? -28.236 -12.834 -50.359 1.00 39.63 234 GLU B O 1
ATOM 5279 N N . GLU B 1 236 ? -27.707 -11.952 -48.313 1.00 36.16 235 GLU B N 1
ATOM 5280 C CA . GLU B 1 236 ? -28.889 -11.073 -48.186 1.00 37.20 235 GLU B CA 1
ATOM 5281 C C . GLU B 1 236 ? -28.459 -9.754 -47.561 1.00 34.39 235 GLU B C 1
ATOM 5282 O O . GLU B 1 236 ? -27.303 -9.631 -47.058 1.00 34.27 235 GLU B O 1
ATOM 5288 N N . TYR B 1 237 ? -29.385 -8.806 -47.577 1.00 33.94 236 TYR B N 1
ATOM 5289 C CA . TYR B 1 237 ? -29.230 -7.426 -47.082 1.00 35.97 236 TYR B CA 1
ATOM 5290 C C . TYR B 1 237 ? -30.459 -7.142 -46.227 1.00 37.60 236 TYR B C 1
ATOM 5291 O O . TYR B 1 237 ? -31.586 -7.427 -46.693 1.00 34.16 236 TYR B O 1
ATOM 5300 N N . GLY B 1 238 ? -30.233 -6.694 -44.994 1.00 32.76 237 GLY B N 1
ATOM 5301 C CA . GLY B 1 238 ? -31.310 -6.404 -44.035 1.00 35.93 237 GLY B CA 1
ATOM 5302 C C . GLY B 1 238 ? -30.883 -5.427 -42.964 1.00 36.41 237 GLY B C 1
ATOM 5303 O O . GLY B 1 238 ? -29.716 -4.948 -42.979 1.00 34.32 237 GLY B O 1
ATOM 5304 N N . SER B 1 239 ? -31.832 -5.073 -42.108 1.00 35.52 238 SER B N 1
ATOM 5305 C CA . SER B 1 239 ? -31.604 -4.269 -40.888 1.00 33.56 238 SER B CA 1
ATOM 5306 C C . SER B 1 239 ? -32.566 -4.765 -39.811 1.00 33.99 238 SER B C 1
ATOM 5307 O O . SER B 1 239 ? -33.565 -5.459 -40.138 1.00 33.70 238 SER B O 1
ATOM 5310 N N . THR B 1 240 ? -32.251 -4.465 -38.559 1.00 32.32 239 THR B N 1
ATOM 5311 C CA . THR B 1 240 ? -33.141 -4.788 -37.414 1.00 33.02 239 THR B CA 1
ATOM 5312 C C . THR B 1 240 ? -34.520 -4.143 -37.610 1.00 33.11 239 THR B C 1
ATOM 5313 O O . THR B 1 240 ? -35.536 -4.797 -37.259 1.00 35.74 239 THR B O 1
ATOM 5317 N N . GLU B 1 241 ? -34.549 -2.927 -38.142 1.00 34.67 240 GLU B N 1
ATOM 5318 C CA . GLU B 1 241 ? -35.764 -2.078 -38.282 1.00 37.66 240 GLU B CA 1
ATOM 5319 C C . GLU B 1 241 ? -36.637 -2.550 -39.452 1.00 39.98 240 GLU B C 1
ATOM 5320 O O . GLU B 1 241 ? -37.832 -2.186 -39.433 1.00 39.48 240 GLU B O 1
ATOM 5326 N N . THR B 1 242 ? -36.069 -3.263 -40.439 1.00 36.06 241 THR B N 1
ATOM 5327 C CA . THR B 1 242 ? -36.767 -3.598 -41.710 1.00 38.21 241 THR B CA 1
ATOM 5328 C C . THR B 1 242 ? -36.931 -5.105 -41.923 1.00 35.86 241 THR B C 1
ATOM 5329 O O . THR B 1 242 ? -37.810 -5.474 -42.739 1.00 39.01 241 THR B O 1
ATOM 5333 N N . GLY B 1 243 ? -36.105 -5.938 -41.298 1.00 34.01 242 GLY B N 1
ATOM 5334 C CA . GLY B 1 243 ? -35.919 -7.335 -41.708 1.00 34.51 242 GLY B CA 1
ATOM 5335 C C . GLY B 1 243 ? -35.167 -7.399 -43.040 1.00 34.08 242 GLY B C 1
ATOM 5336 O O . GLY B 1 243 ? -34.509 -6.403 -43.411 1.00 33.55 242 GLY B O 1
ATOM 5337 N N . THR B 1 244 ? -35.225 -8.544 -43.710 1.00 36.00 243 THR B N 1
ATOM 5338 C CA . THR B 1 244 ? -34.482 -8.814 -44.964 1.00 36.67 243 THR B CA 1
ATOM 5339 C C . THR B 1 244 ? -35.104 -8.002 -46.099 1.00 38.73 243 THR B C 1
ATOM 5340 O O . THR B 1 244 ? -36.297 -8.243 -46.395 1.00 38.03 243 THR B O 1
ATOM 5344 N N . ILE B 1 245 ? -34.360 -7.079 -46.722 1.00 36.44 244 ILE B N 1
ATOM 5345 C CA . ILE B 1 245 ? -34.944 -6.239 -47.806 1.00 38.49 244 ILE B CA 1
ATOM 5346 C C . ILE B 1 245 ? -34.423 -6.687 -49.183 1.00 37.37 244 ILE B C 1
ATOM 5347 O O . ILE B 1 245 ? -35.038 -6.284 -50.176 1.00 37.49 244 ILE B O 1
ATOM 5352 N N . ALA B 1 246 ? -33.402 -7.548 -49.260 1.00 35.27 245 ALA B N 1
ATOM 5353 C CA . ALA B 1 246 ? -32.892 -8.033 -50.565 1.00 36.12 245 ALA B CA 1
ATOM 5354 C C . ALA B 1 246 ? -32.199 -9.377 -50.392 1.00 36.48 245 ALA B C 1
ATOM 5355 O O . ALA B 1 246 ? -31.581 -9.591 -49.329 1.00 35.29 245 ALA B O 1
ATOM 5357 N N . GLY B 1 247 ? -32.326 -10.248 -51.396 1.00 37.30 246 GLY B N 1
ATOM 5358 C CA . GLY B 1 247 ? -31.693 -11.573 -51.401 1.00 36.17 246 GLY B CA 1
ATOM 5359 C C . GLY B 1 247 ? -31.075 -11.914 -52.735 1.00 38.10 246 GLY B C 1
ATOM 5360 O O . GLY B 1 247 ? -31.609 -11.488 -53.795 1.00 37.90 246 GLY B O 1
ATOM 5361 N N . GLN B 1 248 ? -30.045 -12.753 -52.690 1.00 38.54 247 GLN B N 1
ATOM 5362 C CA . GLN B 1 248 ? -29.268 -13.212 -53.864 1.00 38.07 247 GLN B CA 1
ATOM 5363 C C . GLN B 1 248 ? -30.134 -14.084 -54.795 1.00 39.10 247 GLN B C 1
ATOM 5364 O O . GLN B 1 248 ? -30.917 -14.933 -54.299 1.00 36.67 247 GLN B O 1
ATOM 5370 N N . CYS B 1 249 ? -29.977 -13.916 -56.117 1.00 41.20 248 CYS B N 1
ATOM 5371 C CA . CYS B 1 249 ? -30.473 -14.869 -57.149 1.00 42.98 248 CYS B CA 1
ATOM 5372 C C . CYS B 1 249 ? -29.358 -15.852 -57.507 1.00 42.95 248 CYS B C 1
ATOM 5373 O O . CYS B 1 249 ? -28.206 -15.625 -57.149 1.00 43.82 248 CYS B O 1
ATOM 5376 N N . PRO B 1 250 ? -29.624 -16.934 -58.274 1.00 46.57 249 PRO B N 1
ATOM 5377 C CA . PRO B 1 250 ? -28.563 -17.859 -58.690 1.00 47.81 249 PRO B CA 1
ATOM 5378 C C . PRO B 1 250 ? -27.437 -17.232 -59.532 1.00 49.21 249 PRO B C 1
ATOM 5379 O O . PRO B 1 250 ? -26.387 -17.843 -59.631 1.00 50.47 249 PRO B O 1
ATOM 5383 N N . GLU B 1 251 ? -27.648 -16.027 -60.069 1.00 47.72 250 GLU B N 1
ATOM 5384 C CA . GLU B 1 251 ? -26.628 -15.275 -60.849 1.00 54.16 250 GLU B CA 1
ATOM 5385 C C . GLU B 1 251 ? -25.703 -14.479 -59.931 1.00 51.39 250 GLU B C 1
ATOM 5386 O O . GLU B 1 251 ? -24.722 -13.940 -60.453 1.00 53.29 250 GLU B O 1
ATOM 5392 N N . GLY B 1 252 ? -26.027 -14.362 -58.642 1.00 50.66 251 GLY B N 1
ATOM 5393 C CA . GLY B 1 252 ? -25.116 -13.771 -57.647 1.00 49.23 251 GLY B CA 1
ATOM 5394 C C . GLY B 1 252 ? -25.411 -12.314 -57.346 1.00 49.81 251 GLY B C 1
ATOM 5395 O O . GLY B 1 252 ? -24.632 -11.730 -56.572 1.00 50.78 251 GLY B O 1
ATOM 5396 N N . ARG B 1 2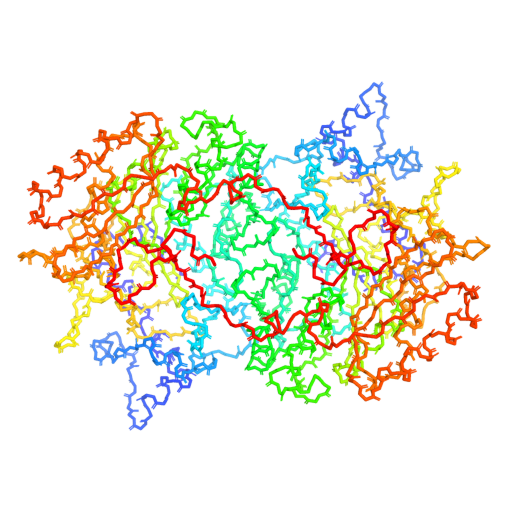53 ? -26.502 -11.754 -57.879 1.00 46.74 252 ARG B N 1
ATOM 5397 C CA . ARG B 1 253 ? -26.961 -10.372 -57.571 1.00 45.28 252 ARG B CA 1
ATOM 5398 C C . ARG B 1 253 ? -28.065 -10.421 -56.508 1.00 44.02 252 ARG B C 1
ATOM 5399 O O . ARG B 1 253 ? -28.881 -11.368 -56.511 1.00 41.36 252 ARG B O 1
ATOM 5407 N N . MET B 1 254 ? -28.078 -9.433 -55.612 1.00 42.04 253 MET B N 1
ATOM 5408 C CA . MET B 1 254 ? -29.179 -9.249 -54.637 1.00 40.57 253 MET B CA 1
ATOM 5409 C C . MET B 1 254 ? -30.319 -8.485 -55.316 1.00 37.84 253 MET B C 1
ATOM 5410 O O . MET B 1 254 ? -30.063 -7.435 -55.929 1.00 37.88 253 MET B O 1
ATOM 5415 N N . HIS B 1 255 ? -31.536 -9.023 -55.214 1.00 37.85 254 HIS B N 1
ATOM 5416 C CA . HIS B 1 255 ? -32.790 -8.389 -55.683 1.00 38.40 254 HIS B CA 1
ATOM 5417 C C . HIS B 1 255 ? -33.587 -7.859 -54.489 1.00 36.92 254 HIS B C 1
ATOM 5418 O O . HIS B 1 255 ? -33.663 -8.564 -53.457 1.00 37.81 254 HIS B O 1
ATOM 5425 N N . LEU B 1 256 ? -34.161 -6.664 -54.607 1.00 37.51 255 LEU B N 1
ATOM 5426 C CA . LEU B 1 256 ? -35.026 -6.059 -53.560 1.00 38.14 255 LEU B CA 1
ATOM 5427 C C . LEU B 1 256 ? -36.346 -6.837 -53.463 1.00 38.92 255 LEU B C 1
ATOM 5428 O O . LEU B 1 256 ? -36.947 -7.139 -54.521 1.00 40.97 255 LEU B O 1
ATOM 5433 N N . TRP B 1 257 ? -36.821 -7.109 -52.239 1.00 35.59 256 TRP B N 1
ATOM 5434 C CA . TRP B 1 257 ? -38.123 -7.789 -52.022 1.00 36.50 256 TRP B CA 1
ATOM 5435 C C . TRP B 1 257 ? -39.244 -6.742 -52.088 1.00 37.34 256 TRP B C 1
ATOM 5436 O O . TRP B 1 257 ? -39.907 -6.502 -51.068 1.00 39.37 256 TRP B O 1
ATOM 5447 N N . ALA B 1 258 ? -39.434 -6.137 -53.263 1.00 39.99 257 ALA B N 1
ATOM 5448 C CA . ALA B 1 258 ? -40.321 -4.974 -53.497 1.00 41.21 257 ALA B CA 1
ATOM 5449 C C . ALA B 1 258 ? -41.810 -5.341 -53.335 1.00 42.83 257 ALA B C 1
ATOM 5450 O O . ALA B 1 258 ? -42.649 -4.430 -53.146 1.00 44.77 257 ALA B O 1
ATOM 5452 N N . ASP B 1 259 ? -42.163 -6.619 -53.399 1.00 42.53 258 ASP B N 1
ATOM 5453 C CA . ASP B 1 259 ? -43.550 -7.064 -53.107 1.00 44.42 258 ASP B CA 1
ATOM 5454 C C . ASP B 1 259 ? -43.876 -6.795 -51.627 1.00 44.33 258 ASP B C 1
ATOM 5455 O O . ASP B 1 259 ? -45.054 -6.616 -51.310 1.00 43.27 258 ASP B O 1
ATOM 5460 N N . ARG B 1 260 ? -42.879 -6.757 -50.734 1.00 43.02 259 ARG B N 1
ATOM 5461 C CA . ARG B 1 260 ? -43.111 -6.642 -49.271 1.00 42.99 259 ARG B CA 1
ATOM 5462 C C . ARG B 1 260 ? -42.742 -5.245 -48.747 1.00 42.59 259 ARG B C 1
ATOM 5463 O O . ARG B 1 260 ? -43.012 -4.964 -47.553 1.00 40.80 259 ARG B O 1
ATOM 5471 N N . ALA B 1 261 ? -42.184 -4.375 -49.587 1.00 41.10 260 ALA B N 1
ATOM 5472 C CA . ALA B 1 261 ? -41.794 -3.006 -49.186 1.00 41.30 260 ALA B CA 1
ATOM 5473 C C . ALA B 1 261 ? -41.619 -2.127 -50.423 1.00 42.01 260 ALA B C 1
ATOM 5474 O O . ALA B 1 261 ? -41.230 -2.660 -51.478 1.00 45.28 260 ALA B O 1
ATOM 5476 N N . ILE B 1 262 ? -41.897 -0.830 -50.279 1.00 42.61 261 ILE B N 1
ATOM 5477 C CA . ILE B 1 262 ? -41.576 0.203 -51.295 1.00 47.43 261 ILE B CA 1
ATOM 5478 C C . ILE B 1 262 ? -40.151 0.682 -51.019 1.00 46.27 261 ILE B C 1
ATOM 5479 O O . ILE B 1 262 ? -39.880 1.114 -49.883 1.00 46.39 261 ILE B O 1
ATOM 5484 N N . PHE B 1 263 ? -39.292 0.566 -52.036 1.00 45.51 262 PHE B N 1
ATOM 5485 C CA . PHE B 1 263 ? -37.855 0.914 -52.021 1.00 44.31 262 PHE B CA 1
ATOM 5486 C C . PHE B 1 263 ? -37.628 2.141 -52.881 1.00 45.88 262 PHE B C 1
ATOM 5487 O O . PHE B 1 263 ? -38.090 2.180 -54.034 1.00 46.57 262 PHE B O 1
ATOM 5495 N N . GLU B 1 264 ? -36.922 3.112 -52.314 1.00 43.80 263 GLU B N 1
ATOM 5496 C CA . GLU B 1 264 ? -36.596 4.391 -52.974 1.00 45.74 263 GLU B CA 1
ATOM 5497 C C . GLU B 1 264 ? -35.131 4.714 -52.690 1.00 47.55 263 GLU B C 1
ATOM 5498 O O . GLU B 1 264 ? -34.609 4.307 -51.631 1.00 45.06 263 GLU B O 1
ATOM 5504 N N . VAL B 1 265 ? -34.484 5.394 -53.627 1.00 51.01 264 VAL B N 1
ATOM 5505 C CA . VAL B 1 265 ? -33.088 5.891 -53.504 1.00 52.95 264 VAL B CA 1
ATOM 5506 C C . VAL B 1 265 ? -33.166 7.398 -53.249 1.00 54.87 264 VAL B C 1
ATOM 5507 O O . VAL B 1 265 ? -33.802 8.106 -54.046 1.00 54.82 264 VAL B O 1
ATOM 5511 N N . TYR B 1 266 ? -32.556 7.848 -52.153 1.00 55.57 265 TYR B N 1
ATOM 5512 C CA . TYR B 1 266 ? -32.599 9.240 -51.650 1.00 58.51 265 TYR B CA 1
ATOM 5513 C C . TYR B 1 266 ? -31.274 9.915 -52.021 1.00 57.31 265 TYR B C 1
ATOM 5514 O O . TYR B 1 266 ? -30.209 9.341 -51.713 1.00 56.46 265 TYR B O 1
ATOM 5523 N N . ASP B 1 267 ? -31.343 11.063 -52.697 1.00 60.92 266 ASP B N 1
ATOM 5524 C CA . ASP B 1 267 ? -30.164 11.903 -53.023 1.00 64.90 266 ASP B CA 1
ATOM 5525 C C . ASP B 1 267 ? -30.054 12.976 -51.942 1.00 68.75 266 ASP B C 1
ATOM 5526 O O . ASP B 1 267 ? -30.903 13.860 -51.863 1.00 67.19 266 ASP B O 1
ATOM 5531 N N . PRO B 1 268 ? -29.025 12.924 -51.066 1.00 71.78 267 PRO B N 1
ATOM 5532 C CA . PRO B 1 268 ? -28.865 13.919 -50.000 1.00 78.54 267 PRO B CA 1
ATOM 5533 C C . PRO B 1 268 ? -28.851 15.386 -50.472 1.00 83.85 267 PRO B C 1
ATOM 5534 O O . PRO B 1 268 ? -29.391 16.215 -49.768 1.00 85.99 267 PRO B O 1
ATOM 5538 N N . ARG B 1 269 ? -28.244 15.661 -51.636 1.00 88.54 268 ARG B N 1
ATOM 5539 C CA . ARG B 1 269 ? -28.062 17.020 -52.227 1.00 93.69 268 ARG B CA 1
ATOM 5540 C C . ARG B 1 269 ? -29.420 17.628 -52.594 1.00 90.67 268 ARG B C 1
ATOM 5541 O O . ARG B 1 269 ? -29.764 18.689 -52.035 1.00 94.00 268 ARG B O 1
ATOM 5549 N N . THR B 1 270 ? -30.146 16.991 -53.515 1.00 86.98 269 THR B N 1
ATOM 5550 C CA . THR B 1 270 ? -31.431 17.482 -54.079 1.00 88.68 269 THR B CA 1
ATOM 5551 C C . THR B 1 270 ? -32.582 17.168 -53.114 1.00 87.17 269 THR B C 1
ATOM 5552 O O . THR B 1 270 ? -33.617 17.857 -53.194 1.00 89.96 269 THR B O 1
ATOM 5556 N N . GLY B 1 271 ? -32.406 16.169 -52.243 1.00 85.01 270 GLY B N 1
ATOM 5557 C CA . GLY B 1 271 ? -33.445 15.672 -51.321 1.00 80.25 270 GLY B CA 1
ATOM 5558 C C . GLY B 1 271 ? -34.564 14.966 -52.068 1.00 79.45 270 GLY B C 1
ATOM 5559 O O . GLY B 1 271 ? -35.674 14.875 -51.516 1.00 83.63 270 GLY B O 1
ATOM 5560 N N . THR B 1 272 ? -34.283 14.463 -53.274 1.00 75.23 271 THR B N 1
ATOM 5561 C CA . THR B 1 272 ? -35.265 13.791 -54.163 1.00 74.65 271 THR B CA 1
ATOM 5562 C C . THR B 1 272 ? -35.223 12.282 -53.910 1.00 67.56 271 THR B C 1
ATOM 5563 O O . THR B 1 272 ? -34.138 11.767 -53.597 1.00 67.48 271 THR B O 1
ATOM 5567 N N . LEU B 1 273 ? -36.359 11.611 -54.097 1.00 64.45 272 LEU B N 1
ATOM 5568 C CA . LEU B 1 273 ? -36.517 10.139 -53.994 1.00 60.57 272 LEU B CA 1
ATOM 5569 C C . LEU B 1 273 ? -36.819 9.559 -55.375 1.00 62.81 272 LEU B C 1
ATOM 5570 O O . LEU B 1 273 ? -37.814 9.988 -55.987 1.00 67.49 272 LEU B O 1
ATOM 5575 N N . SER B 1 274 ? -35.997 8.615 -55.830 1.00 62.80 273 SER B N 1
ATOM 5576 C CA . SER B 1 274 ? -36.131 7.918 -57.137 1.00 62.31 273 SER B CA 1
ATOM 5577 C C . SER B 1 274 ? -36.325 6.416 -56.905 1.00 60.46 273 SER B C 1
ATOM 5578 O O . SER B 1 274 ? -35.897 5.915 -55.841 1.00 52.98 273 SER B O 1
ATOM 5581 N N . GLU B 1 275 ? -36.906 5.725 -57.885 1.00 57.66 274 GLU B N 1
ATOM 5582 C CA . GLU B 1 275 ? -37.187 4.267 -57.821 1.00 60.05 274 GLU B CA 1
ATOM 5583 C C . GLU B 1 275 ? -35.906 3.475 -58.121 1.00 58.08 274 GLU B C 1
ATOM 5584 O O . GLU B 1 275 ? -35.884 2.259 -57.839 1.00 54.98 274 GLU B O 1
ATOM 5590 N N . ALA B 1 276 ? -34.873 4.118 -58.679 1.00 54.95 275 ALA B N 1
ATOM 5591 C CA . ALA B 1 276 ? -33.571 3.476 -58.973 1.00 53.26 275 ALA B CA 1
ATOM 5592 C C . ALA B 1 276 ? -32.448 4.516 -58.939 1.00 52.76 275 ALA B C 1
ATOM 5593 O O . ALA B 1 276 ? -32.749 5.705 -58.789 1.00 57.86 275 ALA B O 1
ATOM 5595 N N . GLY B 1 277 ? -31.202 4.066 -59.097 1.00 51.72 276 GLY B N 1
ATOM 5596 C CA . GLY B 1 277 ? -30.001 4.918 -59.166 1.00 50.90 276 GLY B CA 1
ATOM 5597 C C . GLY B 1 277 ? -29.139 4.805 -57.922 1.00 51.63 276 GLY B C 1
ATOM 5598 O O . GLY B 1 277 ? -29.264 3.815 -57.198 1.00 50.78 276 GLY B O 1
ATOM 5599 N N . ARG B 1 278 ? -28.273 5.797 -57.723 1.00 53.09 277 ARG B N 1
ATOM 5600 C CA . ARG B 1 278 ? -27.221 5.860 -56.685 1.00 56.06 277 ARG B CA 1
ATOM 5601 C C . ARG B 1 278 ? -27.721 6.806 -55.588 1.00 53.14 277 ARG B C 1
ATOM 5602 O O . ARG B 1 278 ? -28.309 7.847 -55.926 1.00 52.10 277 ARG B O 1
ATOM 5610 N N . GLY B 1 279 ? -27.545 6.433 -54.320 1.00 51.54 278 GLY B N 1
ATOM 5611 C CA . GLY B 1 279 ? -28.024 7.242 -53.185 1.00 50.06 278 GLY B CA 1
ATOM 5612 C C . GLY B 1 279 ? -28.283 6.376 -51.968 1.00 48.42 278 GLY B C 1
ATOM 5613 O O . GLY B 1 279 ? -27.739 5.258 -51.918 1.00 45.90 278 GLY B O 1
ATOM 5614 N N . GLN B 1 280 ? -29.079 6.880 -51.022 1.00 47.26 279 GLN B N 1
ATOM 5615 C CA . GLN B 1 280 ? -29.294 6.231 -49.706 1.00 48.24 279 GLN B CA 1
ATOM 5616 C C . GLN B 1 280 ? -30.582 5.401 -49.755 1.00 45.75 279 GLN B C 1
ATOM 5617 O O . GLN B 1 280 ? -31.589 5.898 -50.289 1.00 46.98 279 GLN B O 1
ATOM 5623 N N . MET B 1 281 ? -30.525 4.176 -49.231 1.00 44.97 280 MET B N 1
ATOM 5624 C CA . MET B 1 281 ? -31.626 3.173 -49.237 1.00 45.37 280 MET B CA 1
ATOM 5625 C C . MET B 1 281 ? -32.772 3.658 -48.343 1.00 46.17 280 MET B C 1
ATOM 5626 O O . MET B 1 281 ? -32.544 3.831 -47.128 1.00 46.37 280 MET B O 1
ATOM 5631 N N . VAL B 1 282 ? -33.950 3.901 -48.925 1.00 42.86 281 VAL B N 1
ATOM 5632 C CA . VAL B 1 282 ? -35.190 4.275 -48.182 1.00 44.02 281 VAL B CA 1
ATOM 5633 C C . VAL B 1 282 ? -36.203 3.124 -48.320 1.00 45.67 281 VAL B C 1
ATOM 5634 O O . VAL B 1 282 ? -36.376 2.612 -49.444 1.00 46.69 281 VAL B O 1
ATOM 5638 N N . VAL B 1 283 ? -36.893 2.774 -47.237 1.00 41.94 282 VAL B N 1
ATOM 5639 C CA . VAL B 1 283 ? -37.761 1.564 -47.153 1.00 42.87 282 VAL B CA 1
ATOM 5640 C C . VAL B 1 283 ? -39.088 1.935 -46.476 1.00 43.89 282 VAL B C 1
ATOM 5641 O O . VAL B 1 283 ? -39.068 2.512 -45.380 1.00 40.52 282 VAL B O 1
ATOM 5645 N N . THR B 1 284 ? -40.207 1.564 -47.086 1.00 41.57 283 THR B N 1
ATOM 5646 C CA . THR B 1 284 ? -41.551 1.557 -46.454 1.00 43.26 283 THR B CA 1
ATOM 5647 C C . THR B 1 284 ? -42.049 0.113 -46.439 1.00 43.06 283 THR B C 1
ATOM 5648 O O . THR B 1 284 ? -42.528 -0.398 -47.455 1.00 41.63 283 THR B O 1
ATOM 5652 N N . PRO B 1 285 ? -41.925 -0.607 -45.304 1.00 39.42 284 PRO B N 1
ATOM 5653 C CA . PRO B 1 285 ? -42.454 -1.967 -45.186 1.00 38.64 284 PRO B CA 1
ATOM 5654 C C . PRO B 1 285 ? -43.985 -1.961 -45.293 1.00 42.35 284 PRO B C 1
ATOM 5655 O O . PRO B 1 285 ? -44.602 -1.019 -44.812 1.00 45.83 284 PRO B O 1
ATOM 5659 N N . LEU B 1 286 ? -44.559 -2.967 -45.962 1.00 42.85 285 LEU B N 1
ATOM 5660 C CA . LEU B 1 286 ? -46.014 -3.001 -46.258 1.00 43.95 285 LEU B CA 1
ATOM 5661 C C . LEU B 1 286 ? -46.769 -3.964 -45.335 1.00 44.69 285 LEU B C 1
ATOM 5662 O O . LEU B 1 286 ? -48.012 -3.834 -45.281 1.00 48.20 285 LEU B O 1
ATOM 5667 N N . TYR B 1 287 ? -46.093 -4.920 -44.688 1.00 41.53 286 TYR B N 1
ATOM 5668 C CA . TYR B 1 287 ? -46.749 -6.032 -43.944 1.00 43.55 286 TYR B CA 1
ATOM 5669 C C . TYR B 1 287 ? -46.253 -6.085 -42.491 1.00 43.24 286 TYR B C 1
ATOM 5670 O O . TYR B 1 287 ? -45.704 -7.112 -42.037 1.00 43.49 286 TYR B O 1
ATOM 5679 N N . ARG B 1 288 ? -46.488 -4.998 -41.767 1.00 42.07 287 ARG B N 1
ATOM 5680 C CA . ARG B 1 288 ? -46.214 -4.913 -40.317 1.00 43.51 287 ARG B CA 1
ATOM 5681 C C . ARG B 1 288 ? -47.275 -4.047 -39.650 1.00 41.94 287 ARG B C 1
ATOM 5682 O O . ARG B 1 288 ? -47.837 -3.139 -40.322 1.00 46.10 287 ARG B O 1
ATOM 5690 N N . ASP B 1 289 ? -47.584 -4.393 -38.408 1.00 40.03 288 ASP B N 1
ATOM 5691 C CA . ASP B 1 289 ? -48.566 -3.706 -37.532 1.00 44.04 288 ASP B CA 1
ATOM 5692 C C . ASP B 1 289 ? -47.813 -2.946 -36.424 1.00 41.40 288 ASP B C 1
ATOM 5693 O O . ASP B 1 289 ? -48.181 -1.785 -36.172 1.00 42.17 288 ASP B O 1
ATOM 5698 N N . ALA B 1 290 ? -46.784 -3.542 -35.798 1.00 38.33 289 ALA B N 1
ATOM 5699 C CA . ALA B 1 290 ? -46.246 -3.039 -34.512 1.00 39.22 289 ALA B CA 1
ATOM 5700 C C . ALA B 1 290 ? -45.482 -1.723 -34.705 1.00 38.22 289 ALA B C 1
ATOM 5701 O O . ALA B 1 290 ? -45.715 -0.776 -33.916 1.00 38.95 289 ALA B O 1
ATOM 5703 N N A MET B 1 291 ? -44.600 -1.650 -35.706 0.50 37.85 290 MET B N 1
ATOM 5704 N N B MET B 1 291 ? -44.607 -1.646 -35.708 0.50 36.76 290 MET B N 1
ATOM 5705 C CA A MET B 1 291 ? -43.638 -0.526 -35.856 0.50 38.12 290 MET B CA 1
ATOM 5706 C CA B MET B 1 291 ? -43.675 -0.498 -35.852 0.50 36.31 290 MET B CA 1
ATOM 5707 C C A MET B 1 291 ? -43.667 -0.007 -37.287 0.50 39.25 290 MET B C 1
ATOM 5708 C C B MET B 1 291 ? -43.678 -0.016 -37.292 0.50 38.14 290 MET B C 1
ATOM 5709 O O A MET B 1 291 ? -42.723 -0.238 -38.039 0.50 37.69 290 MET B O 1
ATOM 5710 O O B MET B 1 291 ? -42.738 -0.275 -38.041 0.50 36.67 290 MET B O 1
ATOM 5719 N N . PRO B 1 292 ? -44.748 0.699 -37.707 1.00 38.92 291 PRO B N 1
ATOM 5720 C CA . PRO B 1 292 ? -44.826 1.258 -39.049 1.00 41.28 291 PRO B CA 1
ATOM 5721 C C . PRO B 1 292 ? -43.662 2.216 -39.322 1.00 40.07 291 PRO B C 1
ATOM 5722 O O . PRO B 1 292 ? -43.340 3.026 -38.447 1.00 40.38 291 PRO B O 1
ATOM 5726 N N . LEU B 1 293 ? -43.062 2.095 -40.505 1.00 38.36 292 LEU B N 1
ATOM 5727 C CA . LEU B 1 293 ? -42.022 3.035 -40.987 1.00 39.81 292 LEU B CA 1
ATOM 5728 C C . LEU B 1 293 ? -42.459 3.597 -42.338 1.00 42.07 292 LEU B C 1
ATOM 5729 O O . LEU B 1 293 ? -42.723 2.781 -43.257 1.00 42.10 292 LEU B O 1
ATOM 5734 N N . LEU B 1 294 ? -42.550 4.926 -42.428 1.00 43.41 293 LEU B N 1
ATOM 5735 C CA . LEU B 1 294 ? -42.810 5.682 -43.681 1.00 44.00 293 LEU B CA 1
ATOM 5736 C C . LEU B 1 294 ? -41.473 6.236 -44.185 1.00 45.40 293 LEU B C 1
ATOM 5737 O O . LEU B 1 294 ? -40.888 7.126 -43.504 1.00 45.99 293 LEU B O 1
ATOM 5742 N N . ARG B 1 295 ? -40.979 5.696 -45.303 1.00 46.20 294 ARG B N 1
ATOM 5743 C CA . ARG B 1 295 ? -39.757 6.170 -46.007 1.00 46.57 294 ARG B CA 1
ATOM 5744 C C . ARG B 1 295 ? -38.622 6.287 -44.984 1.00 47.42 294 ARG B C 1
ATOM 5745 O O . ARG B 1 295 ? -38.043 7.370 -44.834 1.00 46.76 294 ARG B O 1
ATOM 5753 N N . TYR B 1 296 ? -38.313 5.174 -44.333 1.00 43.15 295 TYR B N 1
ATOM 5754 C CA . TYR B 1 296 ? -37.192 5.052 -43.367 1.00 43.28 295 TYR B CA 1
ATOM 5755 C C . TYR B 1 296 ? -35.870 4.989 -44.142 1.00 42.23 295 TYR B C 1
ATOM 5756 O O . TYR B 1 296 ? -35.665 4.035 -44.929 1.00 43.36 295 TYR B O 1
ATOM 5765 N N . ASN B 1 297 ? -35.010 5.994 -43.939 1.00 41.33 296 ASN B N 1
ATOM 5766 C CA . ASN B 1 297 ? -33.659 6.088 -44.549 1.00 40.25 296 ASN B CA 1
ATOM 5767 C C . ASN B 1 297 ? -32.647 5.270 -43.725 1.00 42.61 296 ASN B C 1
ATOM 5768 O O . ASN B 1 297 ? -32.228 5.756 -42.644 1.00 44.21 296 ASN B O 1
ATOM 5773 N N . LEU B 1 298 ? -32.253 4.091 -44.213 1.00 40.58 297 LEU B N 1
ATOM 5774 C CA . LEU B 1 298 ? -31.168 3.252 -43.622 1.00 42.25 297 LEU B CA 1
ATOM 5775 C C . LEU B 1 298 ? -29.834 3.996 -43.674 1.00 43.46 297 LEU B C 1
ATOM 5776 O O . LEU B 1 298 ? -28.919 3.567 -42.944 1.00 44.31 297 LEU B O 1
ATOM 5781 N N . ALA B 1 299 ? -29.721 5.004 -44.546 1.00 42.92 298 ALA B N 1
ATOM 5782 C CA . ALA B 1 299 ? -28.499 5.803 -44.805 1.00 45.36 298 ALA B CA 1
ATOM 5783 C C . ALA B 1 299 ? -27.368 4.894 -45.316 1.00 45.06 298 ALA B C 1
ATOM 5784 O O . ALA B 1 299 ? -26.190 5.265 -45.171 1.00 52.41 298 ALA B O 1
ATOM 5786 N N . ASP B 1 300 ? -27.692 3.724 -45.864 1.00 43.01 299 ASP B N 1
ATOM 5787 C CA . ASP B 1 300 ? -26.711 2.896 -46.618 1.00 44.84 299 ASP B CA 1
ATOM 5788 C C . ASP B 1 300 ? -26.595 3.441 -48.049 1.00 47.81 299 ASP B C 1
ATOM 5789 O O . ASP B 1 300 ? -27.633 3.661 -48.674 1.00 46.39 299 ASP B O 1
ATOM 5794 N N . ASP B 1 301 ? -25.368 3.629 -48.526 1.00 47.84 300 ASP B N 1
ATOM 5795 C CA . ASP B 1 301 ? -25.041 4.046 -49.911 1.00 55.18 300 ASP B CA 1
ATOM 5796 C C . ASP B 1 301 ? -25.261 2.831 -50.821 1.00 49.17 300 ASP B C 1
ATOM 5797 O O . ASP B 1 301 ? -24.575 1.794 -50.622 1.00 49.13 300 ASP B O 1
ATOM 5802 N N . VAL B 1 302 ? -26.209 2.938 -51.749 1.00 47.68 301 VAL B N 1
ATOM 5803 C CA . VAL B 1 302 ? -26.652 1.790 -52.595 1.00 46.15 301 VAL B CA 1
ATOM 5804 C C . VAL B 1 302 ? -26.741 2.229 -54.058 1.00 48.05 301 VAL B C 1
ATOM 5805 O O . VAL B 1 302 ? -26.967 3.422 -54.324 1.00 50.78 301 VAL B O 1
ATOM 5809 N N . GLU B 1 303 ? -26.627 1.247 -54.947 1.00 50.23 302 GLU B N 1
ATOM 5810 C CA . GLU B 1 303 ? -26.894 1.355 -56.405 1.00 52.10 302 GLU B CA 1
ATOM 5811 C C . GLU B 1 303 ? -28.063 0.422 -56.741 1.00 47.75 302 GLU B C 1
ATOM 5812 O O . GLU B 1 303 ? -27.864 -0.779 -56.654 1.00 49.01 302 GLU B O 1
ATOM 5818 N N . VAL B 1 304 ? -29.233 0.964 -57.091 1.00 46.46 303 VAL B N 1
ATOM 5819 C CA . VAL B 1 304 ? -30.452 0.192 -57.462 1.00 45.47 303 VAL B CA 1
ATOM 5820 C C . VAL B 1 304 ? -30.598 0.258 -58.985 1.00 46.62 303 VAL B C 1
ATOM 5821 O O . VAL B 1 304 ? -30.566 1.373 -59.523 1.00 49.90 303 VAL B O 1
ATOM 5825 N N . SER B 1 305 ? -30.766 -0.887 -59.642 1.00 47.47 304 SER B N 1
ATOM 5826 C CA . SER B 1 305 ? -31.014 -0.960 -61.107 1.00 50.08 304 SER B CA 1
ATOM 5827 C C . SER B 1 305 ? -32.264 -1.795 -61.397 1.00 52.76 304 SER B C 1
ATOM 5828 O O . SER B 1 305 ? -32.411 -2.857 -60.794 1.00 50.75 304 SER B O 1
ATOM 5831 N N . THR B 1 306 ? -33.119 -1.326 -62.310 1.00 57.72 305 THR B N 1
ATOM 5832 C CA . THR B 1 306 ? -34.281 -2.072 -62.865 1.00 60.63 305 THR B CA 1
ATOM 5833 C C . THR B 1 306 ? -33.862 -2.861 -64.113 1.00 58.14 305 THR B C 1
ATOM 5834 O O . THR B 1 306 ? -34.737 -3.498 -64.715 1.00 53.03 305 THR B O 1
ATOM 5838 N N . ASP B 1 307 ? -32.579 -2.829 -64.484 1.00 57.97 306 ASP B N 1
ATOM 5839 C CA . ASP B 1 307 ? -32.057 -3.543 -65.684 1.00 58.15 306 ASP B CA 1
ATOM 5840 C C . ASP B 1 307 ? -32.186 -5.040 -65.453 1.00 56.23 306 ASP B C 1
ATOM 5841 O O . ASP B 1 307 ? -31.826 -5.533 -64.394 1.00 59.50 306 ASP B O 1
ATOM 5846 N N . PRO B 1 308 ? -32.676 -5.816 -66.443 1.00 56.09 307 PRO B N 1
ATOM 5847 C CA . PRO B 1 308 ? -32.948 -7.233 -66.229 1.00 55.18 307 PRO B CA 1
ATOM 5848 C C . PRO B 1 308 ? -31.654 -7.985 -65.897 1.00 55.09 307 PRO B C 1
ATOM 5849 O O . PRO B 1 308 ? -30.587 -7.554 -66.284 1.00 55.38 307 PRO B O 1
ATOM 5853 N N . CYS B 1 309 ? -31.813 -9.088 -65.169 1.00 55.96 308 CYS B N 1
ATOM 5854 C CA . CYS B 1 309 ? -30.760 -10.022 -64.692 1.00 55.09 308 CYS B CA 1
ATOM 5855 C C . CYS B 1 309 ? -30.984 -11.373 -65.388 1.00 55.31 308 CYS B C 1
ATOM 5856 O O . CYS B 1 309 ? -32.159 -11.672 -65.762 1.00 52.65 308 CYS B O 1
ATOM 5859 N N . GLY B 1 310 ? -29.915 -12.161 -65.560 1.00 55.11 309 GLY B N 1
ATOM 5860 C CA . GLY B 1 310 ? -29.961 -13.517 -66.151 1.00 57.18 309 GLY B CA 1
ATOM 5861 C C . GLY B 1 310 ? -30.899 -14.459 -65.405 1.00 58.42 309 GLY B C 1
ATOM 5862 O O . GLY B 1 310 ? -31.299 -15.469 -66.000 1.00 58.23 309 GLY B O 1
ATOM 5863 N N . CYS B 1 311 ? -31.225 -14.162 -64.138 1.00 54.89 310 CYS B N 1
ATOM 5864 C CA . CY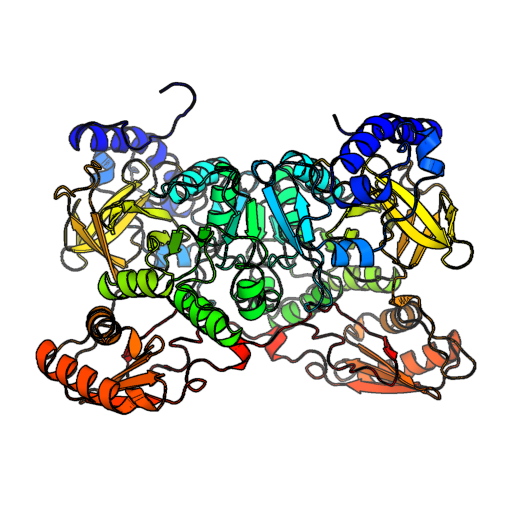S B 1 311 ? -32.097 -15.007 -63.275 1.00 54.46 310 CYS B CA 1
ATOM 5865 C C . CYS B 1 311 ? -33.566 -14.890 -63.695 1.00 56.08 310 CYS B C 1
ATOM 5866 O O . CYS B 1 311 ? -34.331 -15.834 -63.392 1.00 56.20 310 CYS B O 1
ATOM 5869 N N . GLY B 1 312 ? -33.947 -13.778 -64.340 1.00 57.03 311 GLY B N 1
ATOM 5870 C CA . GLY B 1 312 ? -35.315 -13.535 -64.846 1.00 54.52 311 GLY B CA 1
ATOM 5871 C C . GLY B 1 312 ? -36.302 -13.100 -63.765 1.00 54.96 311 GLY B C 1
ATOM 5872 O O . GLY B 1 312 ? -37.480 -12.935 -64.088 1.00 52.12 311 GLY B O 1
ATOM 5873 N N . TRP B 1 313 ? -35.872 -12.905 -62.512 1.00 51.34 312 TRP B N 1
ATOM 5874 C CA . TRP B 1 313 ? -36.745 -12.333 -61.452 1.00 52.24 312 TRP B CA 1
ATOM 5875 C C . TRP B 1 313 ? -37.142 -10.912 -61.853 1.00 51.93 312 TRP B C 1
ATOM 5876 O O . TRP B 1 313 ? -36.226 -10.116 -62.198 1.00 54.68 312 TRP B O 1
ATOM 5887 N N . LEU B 1 314 ? -38.421 -10.577 -61.706 1.00 51.56 313 LEU B N 1
ATOM 5888 C CA . LEU B 1 314 ? -38.960 -9.242 -62.079 1.00 53.39 313 LEU B CA 1
ATOM 5889 C C . LEU B 1 314 ? -38.837 -8.314 -60.866 1.00 50.61 313 LEU B C 1
ATOM 5890 O O . LEU B 1 314 ? -39.863 -7.817 -60.345 1.00 50.12 313 LEU B O 1
ATOM 5895 N N . LEU B 1 315 ? -37.594 -8.082 -60.450 1.00 48.83 314 LEU B N 1
ATOM 5896 C CA . LEU B 1 315 ? -37.243 -7.240 -59.286 1.00 47.87 314 LEU B CA 1
ATOM 5897 C C . LEU B 1 315 ? -35.944 -6.507 -59.590 1.00 46.09 314 LEU B C 1
ATOM 5898 O O . LEU B 1 315 ? -35.014 -7.099 -60.132 1.00 45.18 314 LEU B O 1
ATOM 5903 N N . PRO B 1 316 ? -35.817 -5.228 -59.173 1.00 45.18 315 PRO B N 1
ATOM 5904 C CA . PRO B 1 316 ? -34.551 -4.517 -59.287 1.00 44.71 315 PRO B CA 1
ATOM 5905 C C . PRO B 1 316 ? -33.463 -5.155 -58.421 1.00 45.98 315 PRO B C 1
ATOM 5906 O O . PRO B 1 316 ? -33.791 -5.751 -57.403 1.00 45.39 315 PRO B O 1
ATOM 5910 N N . THR B 1 317 ? -32.217 -5.035 -58.873 1.00 46.79 316 THR B N 1
ATOM 5911 C CA . THR B 1 317 ? -31.003 -5.513 -58.174 1.00 47.55 316 THR B CA 1
ATOM 5912 C C . THR B 1 317 ? -30.497 -4.374 -57.296 1.00 44.15 316 THR B C 1
ATOM 5913 O O . THR B 1 317 ? -30.866 -3.217 -57.540 1.00 44.67 316 THR B O 1
ATOM 5917 N N . VAL B 1 318 ? -29.715 -4.700 -56.271 1.00 43.98 317 VAL B N 1
ATOM 5918 C CA . VAL B 1 318 ? -29.103 -3.668 -55.400 1.00 42.30 317 VAL B CA 1
ATOM 5919 C C . VAL B 1 318 ? -27.687 -4.119 -55.061 1.00 43.05 317 VAL B C 1
ATOM 5920 O O . VAL B 1 318 ? -27.478 -5.310 -54.767 1.00 41.21 317 VAL B O 1
ATOM 5924 N N . THR B 1 319 ? -26.756 -3.176 -55.159 1.00 44.93 318 THR B N 1
ATOM 5925 C CA . THR B 1 319 ? -25.391 -3.265 -54.594 1.00 46.13 318 THR B CA 1
ATOM 5926 C C . THR B 1 319 ? -25.348 -2.349 -53.376 1.00 43.45 318 THR B C 1
ATOM 5927 O O . THR B 1 319 ? -25.839 -1.216 -53.476 1.00 43.63 318 THR B O 1
ATOM 5931 N N . VAL B 1 320 ? -24.808 -2.849 -52.266 1.00 44.85 319 VAL B N 1
ATOM 5932 C CA . VAL B 1 320 ? -24.616 -2.065 -51.018 1.00 46.70 319 VAL B CA 1
ATOM 5933 C C . VAL B 1 320 ? -23.124 -1.733 -50.906 1.00 47.02 319 VAL B C 1
ATOM 5934 O O . VAL B 1 320 ? -22.328 -2.650 -50.610 1.00 51.27 319 VAL B O 1
ATOM 5938 N N . LEU B 1 321 ? -22.774 -0.475 -51.163 1.00 50.71 320 LEU B N 1
ATOM 5939 C CA . LEU B 1 321 ? -21.371 0.018 -51.162 1.00 57.89 320 LEU B CA 1
ATOM 5940 C C . LEU B 1 321 ? -20.885 0.177 -49.718 1.00 61.74 320 LEU B C 1
ATOM 5941 O O . LEU B 1 321 ? -19.791 -0.332 -49.406 1.00 65.72 320 LEU B O 1
ATOM 5946 N N . GLY B 1 322 ? -21.692 0.808 -48.865 1.00 57.53 321 GLY B N 1
ATOM 5947 C CA . GLY B 1 322 ? -21.419 0.917 -47.421 1.00 60.77 321 GLY B CA 1
ATOM 5948 C C . GLY B 1 322 ? -22.301 1.964 -46.776 1.00 64.61 321 GLY B C 1
ATOM 5949 O O . GLY B 1 322 ? -23.408 2.222 -47.287 1.00 62.16 321 GLY B O 1
ATOM 5950 N N . ARG B 1 323 ? -21.841 2.516 -45.657 1.00 73.88 322 ARG B N 1
ATOM 5951 C CA . ARG B 1 323 ? -22.522 3.612 -44.927 1.00 78.03 322 ARG B CA 1
ATOM 5952 C C . ARG B 1 323 ? -21.974 4.941 -45.459 1.00 85.13 322 ARG B C 1
ATOM 5953 O O . ARG B 1 323 ? -20.943 4.916 -46.158 1.00 77.35 322 ARG B O 1
ATOM 5961 N N . ALA B 1 324 ? -22.647 6.055 -45.139 1.00 95.35 323 ALA B N 1
ATOM 5962 C CA . ALA B 1 324 ? -22.158 7.449 -45.298 1.00 98.95 323 ALA B CA 1
ATOM 5963 C C . ALA B 1 324 ? -20.755 7.603 -44.686 1.00 101.28 323 ALA B C 1
ATOM 5964 O O . ALA B 1 324 ? -20.604 7.372 -43.466 1.00 98.20 323 ALA B O 1
ATOM 5966 N N . GLY B 1 325 ? -19.770 7.956 -45.518 1.00 102.29 324 GLY B N 1
ATOM 5967 C CA . GLY B 1 325 ? -18.369 8.196 -45.122 1.00 102.52 324 GLY B CA 1
ATOM 5968 C C . GLY B 1 325 ? -17.738 9.264 -45.998 1.00 110.64 324 GLY B C 1
ATOM 5969 O O . GLY B 1 325 ? -18.290 9.531 -47.088 1.00 112.28 324 GLY B O 1
ATOM 5970 N N . THR B 1 326 ? -16.623 9.855 -45.552 1.00 116.45 325 THR B N 1
ATOM 5971 C CA . THR B 1 326 ? -15.887 10.935 -46.271 1.00 115.33 325 THR B CA 1
ATOM 5972 C C . THR B 1 326 ? -15.024 10.324 -47.390 1.00 121.89 325 THR B C 1
ATOM 5973 O O . THR B 1 326 ? -14.528 11.108 -48.227 1.00 128.95 325 THR B O 1
ATOM 5977 N N . GLY B 1 327 ? -14.839 8.993 -47.398 1.00 124.00 326 GLY B N 1
ATOM 5978 C CA . GLY B 1 327 ? -14.404 8.210 -48.577 1.00 119.86 326 GLY B CA 1
ATOM 5979 C C . GLY B 1 327 ? -12.963 7.722 -48.506 1.00 110.48 326 GLY B C 1
ATOM 5980 O O . GLY B 1 327 ? -12.599 6.876 -49.345 1.00 113.98 326 GLY B O 1
ATOM 5981 N N . HIS B 1 328 ? -12.188 8.208 -47.528 1.00 93.75 327 HIS B N 1
ATOM 5982 C CA . HIS B 1 328 ? -10.712 8.044 -47.375 1.00 83.38 327 HIS B CA 1
ATOM 5983 C C . HIS B 1 328 ? -9.996 8.433 -48.673 1.00 82.23 327 HIS B C 1
ATOM 5984 O O . HIS B 1 328 ? -10.088 7.684 -49.657 1.00 82.41 327 HIS B O 1
ATOM 5991 N N . ARG B 1 329 ? -9.316 9.582 -48.660 1.00 81.78 328 ARG B N 1
ATOM 5992 C CA . ARG B 1 329 ? -8.605 10.165 -49.827 1.00 88.18 328 ARG B CA 1
ATOM 5993 C C . ARG B 1 329 ? -7.122 10.269 -49.458 1.00 87.53 328 ARG B C 1
ATOM 5994 O O . ARG B 1 329 ? -6.818 10.831 -48.395 1.00 94.22 328 ARG B O 1
ATOM 6002 N N . ILE B 1 330 ? -6.244 9.681 -50.274 1.00 85.92 329 ILE B N 1
ATOM 6003 C CA . ILE B 1 330 ? -4.759 9.722 -50.095 1.00 86.18 329 ILE B CA 1
ATOM 6004 C C . ILE B 1 330 ? -4.168 10.411 -51.332 1.00 90.78 329 ILE B C 1
ATOM 6005 O O . ILE B 1 330 ? -3.863 9.724 -52.329 1.00 94.20 329 ILE B O 1
ATOM 6010 N N . GLY B 1 331 ? -4.048 11.740 -51.279 1.00 93.27 330 GLY B N 1
ATOM 6011 C CA . GLY B 1 331 ? -3.697 12.583 -52.435 1.00 97.01 330 GLY B CA 1
ATOM 6012 C C . GLY B 1 331 ? -4.835 12.640 -53.452 1.00 100.86 330 GLY B C 1
ATOM 6013 O O . GLY B 1 331 ? -5.998 12.801 -53.078 1.00 92.02 330 GLY B O 1
ATOM 6014 N N . PRO B 1 332 ? -4.526 12.553 -54.766 1.00 110.99 331 PRO B N 1
ATOM 6015 C CA . PRO B 1 332 ? -5.559 12.585 -55.802 1.00 114.41 331 PRO B CA 1
ATOM 6016 C C . PRO B 1 332 ? -6.383 11.289 -55.911 1.00 111.48 331 PRO B C 1
ATOM 6017 O O . PRO B 1 332 ? -7.413 11.322 -56.562 1.00 108.82 331 PRO B O 1
ATOM 6021 N N . ALA B 1 333 ? -5.934 10.207 -55.262 1.00 108.76 332 ALA B N 1
ATOM 6022 C CA . ALA B 1 333 ? -6.574 8.869 -55.296 1.00 101.17 332 ALA B CA 1
ATOM 6023 C C . ALA B 1 333 ? -7.477 8.679 -54.071 1.00 92.94 332 ALA B C 1
ATOM 6024 O O . ALA B 1 333 ? -7.074 9.084 -52.971 1.00 91.70 332 ALA B O 1
ATOM 6026 N N . THR B 1 334 ? -8.662 8.098 -54.287 1.00 83.84 333 THR B N 1
ATOM 6027 C CA . THR B 1 334 ? -9.665 7.738 -53.252 1.00 80.83 333 THR B CA 1
ATOM 6028 C C . THR B 1 334 ? -9.614 6.222 -53.042 1.00 79.23 333 THR B C 1
ATOM 6029 O O . THR B 1 334 ? -9.845 5.488 -54.018 1.00 77.88 333 THR B O 1
ATOM 6033 N N . VAL B 1 335 ? -9.305 5.774 -51.822 1.00 75.83 334 VAL B N 1
ATOM 6034 C CA . VAL B 1 335 ? -9.274 4.322 -51.482 1.00 69.68 334 VAL B CA 1
ATOM 6035 C C . VAL B 1 335 ? -10.535 4.016 -50.679 1.00 64.97 334 VAL B C 1
ATOM 6036 O O . VAL B 1 335 ? -10.888 4.794 -49.762 1.00 66.40 334 VAL B O 1
ATOM 6040 N N . THR B 1 336 ? -11.235 2.974 -51.115 1.00 59.44 335 THR B N 1
ATOM 6041 C CA . THR B 1 336 ? -12.423 2.397 -50.451 1.00 59.00 335 THR B CA 1
ATOM 6042 C C . THR B 1 336 ? -12.003 1.020 -49.946 1.00 57.84 335 THR B C 1
ATOM 6043 O O . THR B 1 336 ? -11.114 0.408 -50.570 1.00 58.07 335 THR B O 1
ATOM 6047 N N . GLN B 1 337 ? -12.616 0.560 -48.866 1.00 54.85 336 GLN B N 1
ATOM 6048 C CA . GLN B 1 337 ? -12.499 -0.843 -48.408 1.00 56.42 336 GLN B CA 1
ATOM 6049 C C . GLN B 1 337 ? -12.816 -1.785 -49.578 1.00 54.50 336 GLN B C 1
ATOM 6050 O O . GLN B 1 337 ? -12.084 -2.777 -49.758 1.00 52.60 336 GLN B O 1
ATOM 6056 N N . GLN B 1 338 ? -13.869 -1.479 -50.338 1.00 53.28 337 GLN B N 1
ATOM 6057 C CA . GLN B 1 338 ? -14.357 -2.333 -51.448 1.00 52.86 337 GLN B CA 1
ATOM 6058 C C . GLN B 1 338 ? -13.206 -2.535 -52.440 1.00 52.88 337 GLN B C 1
ATOM 6059 O O . GLN B 1 338 ? -12.928 -3.688 -52.792 1.00 48.96 337 GLN B O 1
ATOM 6065 N N . ARG B 1 339 ? -12.516 -1.463 -52.833 1.00 52.16 338 ARG B N 1
ATOM 6066 C CA . ARG B 1 339 ? -11.425 -1.567 -53.832 1.00 54.88 338 ARG B CA 1
ATOM 6067 C C . ARG B 1 339 ? -10.259 -2.377 -53.242 1.00 50.69 338 ARG B C 1
ATOM 6068 O O . ARG B 1 339 ? -9.760 -3.265 -53.943 1.00 49.61 338 ARG B O 1
ATOM 6076 N N . LEU B 1 340 ? -9.854 -2.133 -51.996 1.00 51.01 339 LEU B N 1
ATOM 6077 C CA . LEU B 1 340 ? -8.717 -2.876 -51.383 1.00 50.08 339 LEU B CA 1
ATOM 6078 C C . LEU B 1 340 ? -9.085 -4.354 -51.253 1.00 47.58 339 LEU B C 1
ATOM 6079 O O . LEU B 1 340 ? -8.223 -5.216 -51.500 1.00 46.27 339 LEU B O 1
ATOM 6084 N N . GLU B 1 341 ? -10.321 -4.632 -50.847 1.00 45.22 340 GLU B N 1
ATOM 6085 C CA . GLU B 1 341 ? -10.820 -6.018 -50.666 1.00 44.52 340 GLU B CA 1
ATOM 6086 C C . GLU B 1 341 ? -10.659 -6.782 -51.981 1.00 43.02 340 GLU B C 1
ATOM 6087 O O . GLU B 1 341 ? -10.211 -7.926 -51.927 1.00 42.32 340 GLU B O 1
ATOM 6093 N N . GLU B 1 342 ? -10.999 -6.168 -53.119 1.00 45.32 341 GLU B N 1
ATOM 6094 C CA . GLU B 1 342 ? -10.893 -6.810 -54.459 1.00 48.94 341 GLU B CA 1
ATOM 6095 C C . GLU B 1 342 ? -9.435 -7.207 -54.720 1.00 47.31 341 GLU B C 1
ATOM 6096 O O . GLU B 1 342 ? -9.209 -8.310 -55.254 1.00 46.28 341 GLU B O 1
ATOM 6102 N N . LEU B 1 343 ? -8.489 -6.340 -54.364 1.00 46.79 342 LEU B N 1
ATOM 6103 C CA . LEU B 1 343 ? -7.044 -6.576 -54.604 1.00 45.81 342 LEU B CA 1
ATOM 6104 C C . LEU B 1 343 ? -6.550 -7.668 -53.646 1.00 44.07 342 LEU B C 1
ATOM 6105 O O . LEU B 1 343 ? -5.882 -8.597 -54.108 1.00 43.69 342 LEU B O 1
ATOM 6110 N N . VAL B 1 344 ? -6.888 -7.586 -52.360 1.00 43.41 343 VAL B N 1
ATOM 6111 C CA . VAL B 1 344 ? -6.472 -8.596 -51.339 1.00 43.87 343 VAL B CA 1
ATOM 6112 C C . VAL B 1 344 ? -6.979 -9.977 -51.771 1.00 43.15 343 VAL B C 1
ATOM 6113 O O . VAL B 1 344 ? -6.174 -10.935 -51.748 1.00 42.77 343 VAL B O 1
ATOM 6117 N N . PHE B 1 345 ? -8.248 -10.086 -52.179 1.00 42.21 344 PHE B N 1
ATOM 6118 C CA . PHE B 1 345 ? -8.866 -11.403 -52.479 1.00 43.00 344 PHE B CA 1
ATOM 6119 C C . PHE B 1 345 ? -8.633 -11.794 -53.940 1.00 44.59 344 PHE B C 1
ATOM 6120 O O . PHE B 1 345 ? -9.089 -12.874 -54.324 1.00 45.11 344 PHE B O 1
ATOM 6128 N N . SER B 1 346 ? -7.877 -10.999 -54.702 1.00 46.09 345 SER B N 1
ATOM 6129 C CA . SER B 1 346 ? -7.356 -11.392 -56.034 1.00 48.10 345 SER B CA 1
ATOM 6130 C C . SER B 1 346 ? -5.999 -12.084 -55.890 1.00 49.04 345 SER B C 1
ATOM 6131 O O . SER B 1 346 ? -5.560 -12.659 -56.874 1.00 48.14 345 SER B O 1
ATOM 6134 N N . LEU B 1 347 ? -5.359 -12.053 -54.718 1.00 48.90 346 LEU B N 1
ATOM 6135 C CA . LEU B 1 347 ? -4.133 -12.870 -54.501 1.00 50.34 346 LEU B CA 1
ATOM 6136 C C . LEU B 1 347 ? -4.505 -14.339 -54.701 1.00 52.39 346 LEU B C 1
ATOM 6137 O O . LEU B 1 347 ? -5.601 -14.767 -54.338 1.00 49.56 346 LEU B O 1
ATOM 6142 N N . PRO B 1 348 ? -3.600 -15.164 -55.276 1.00 55.16 347 PRO B N 1
ATOM 6143 C CA . PRO B 1 348 ? -3.851 -16.598 -55.429 1.00 55.62 347 PRO B CA 1
ATOM 6144 C C . PRO B 1 348 ? -4.302 -17.271 -54.131 1.00 57.05 347 PRO B C 1
ATOM 6145 O O . PRO B 1 348 ? -3.707 -16.999 -53.105 1.00 55.39 347 PRO B O 1
ATOM 6149 N N . ALA B 1 349 ? -5.311 -18.142 -54.214 1.00 57.21 348 ALA B N 1
ATOM 6150 C CA . ALA B 1 349 ? -5.882 -18.883 -53.064 1.00 57.25 348 ALA B CA 1
ATOM 6151 C C . ALA B 1 349 ? -4.765 -19.604 -52.293 1.00 57.75 348 ALA B C 1
ATOM 6152 O O . ALA B 1 349 ? -4.873 -19.695 -51.060 1.00 54.95 348 ALA B O 1
ATOM 6154 N N . ALA B 1 350 ? -3.731 -20.087 -52.992 1.00 61.08 349 ALA B N 1
ATOM 6155 C CA . ALA B 1 350 ? -2.602 -20.866 -52.428 1.00 60.17 349 ALA B CA 1
ATOM 6156 C C . ALA B 1 350 ? -1.851 -20.057 -51.358 1.00 58.72 349 ALA B C 1
ATOM 6157 O O . ALA B 1 350 ? -1.227 -20.687 -50.493 1.00 55.58 349 ALA B O 1
ATOM 6159 N N . TYR B 1 351 ? -1.880 -18.720 -51.416 1.00 56.91 350 TYR B N 1
ATOM 6160 C CA . TYR B 1 351 ? -1.207 -17.836 -50.422 1.00 56.00 350 TYR B CA 1
ATOM 6161 C C . TYR B 1 351 ? -1.961 -17.837 -49.077 1.00 55.19 350 TYR B C 1
ATOM 6162 O O . TYR B 1 351 ? -1.350 -17.464 -48.056 1.00 54.42 350 TYR B O 1
ATOM 6171 N N . GLU B 1 352 ? -3.235 -18.237 -49.069 1.00 54.38 351 GLU B N 1
ATOM 6172 C CA . GLU B 1 352 ? -4.079 -18.399 -47.851 1.00 54.75 351 GLU B CA 1
ATOM 6173 C C . GLU B 1 352 ? -4.224 -17.057 -47.124 1.00 51.99 351 GLU B C 1
ATOM 6174 O O . GLU B 1 352 ? -4.301 -17.079 -45.881 1.00 52.82 351 GLU B O 1
ATOM 6180 N N . VAL B 1 353 ? -4.268 -15.935 -47.849 1.00 49.43 352 VAL B N 1
ATOM 6181 C CA . VAL B 1 353 ? -4.446 -14.579 -47.245 1.00 46.76 352 VAL B CA 1
ATOM 6182 C C . VAL B 1 353 ? -5.948 -14.344 -47.055 1.00 44.76 352 VAL B C 1
ATOM 6183 O O . VAL B 1 353 ? -6.661 -14.243 -48.078 1.00 41.13 352 VAL B O 1
ATOM 6187 N N . MET B 1 354 ? -6.400 -14.276 -45.799 1.00 45.13 353 MET B N 1
ATOM 6188 C CA . MET B 1 354 ? -7.829 -14.050 -45.439 1.00 45.68 353 MET B CA 1
ATOM 6189 C C . MET B 1 354 ? -7.978 -12.866 -44.479 1.00 43.82 353 MET B C 1
ATOM 6190 O O . MET B 1 354 ? -9.044 -12.199 -44.514 1.00 42.54 353 MET B O 1
ATOM 6195 N N . PHE B 1 355 ? -7.013 -12.665 -43.589 1.00 41.69 354 PHE B N 1
ATOM 6196 C CA . PHE B 1 355 ? -7.104 -11.664 -42.497 1.00 39.95 354 PHE B CA 1
ATOM 6197 C C . PHE B 1 355 ? -6.159 -10.505 -42.803 1.00 42.13 354 PHE B C 1
ATOM 6198 O O . PHE B 1 355 ? -4.962 -10.728 -42.984 1.00 39.95 354 PHE B O 1
ATOM 6206 N N . TRP B 1 356 ? -6.699 -9.292 -42.831 1.00 37.84 355 TRP B N 1
ATOM 6207 C CA . TRP B 1 356 ? -5.951 -8.084 -43.230 1.00 40.41 355 TRP B CA 1
ATOM 6208 C C . TRP B 1 356 ? -6.609 -6.859 -42.608 1.00 39.95 355 TRP B C 1
ATOM 6209 O O . TRP B 1 356 ? -7.722 -6.974 -42.093 1.00 38.70 355 TRP B O 1
ATOM 6220 N N . ARG B 1 357 ? -5.924 -5.728 -42.657 1.00 39.82 356 ARG B N 1
ATOM 6221 C CA . ARG B 1 357 ? -6.479 -4.438 -42.210 1.00 40.92 356 ARG B CA 1
ATOM 6222 C C . ARG B 1 357 ? -5.636 -3.344 -42.839 1.00 44.60 356 ARG B C 1
ATOM 6223 O O . ARG B 1 357 ? -4.447 -3.623 -43.127 1.00 41.94 356 ARG B O 1
ATOM 6231 N N . ALA B 1 358 ? -6.229 -2.171 -43.064 1.00 44.09 357 ALA B N 1
ATOM 6232 C CA . ALA B 1 358 ? -5.523 -1.010 -43.638 1.00 48.12 357 ALA B CA 1
ATOM 6233 C C . ALA B 1 358 ? -5.846 0.245 -42.835 1.00 47.46 357 ALA B C 1
ATOM 6234 O O . ALA B 1 358 ? -6.940 0.301 -42.230 1.00 46.28 357 ALA B O 1
ATOM 6236 N N . LYS B 1 359 ? -4.933 1.216 -42.871 1.00 51.75 358 LYS B N 1
ATOM 6237 C CA . LYS B 1 359 ? -5.130 2.550 -42.257 1.00 55.69 358 LYS B CA 1
ATOM 6238 C C . LYS B 1 359 ? -4.731 3.616 -43.278 1.00 57.42 358 LYS B C 1
ATOM 6239 O O . LYS B 1 359 ? -3.631 3.510 -43.851 1.00 56.05 358 LYS B O 1
ATOM 6245 N N . ALA B 1 360 ? -5.630 4.563 -43.550 1.00 62.71 359 ALA B N 1
ATOM 6246 C CA . ALA B 1 360 ? -5.401 5.704 -44.467 1.00 65.52 359 ALA B CA 1
ATOM 6247 C C . ALA B 1 360 ? -4.717 6.814 -43.665 1.00 67.92 359 ALA B C 1
ATOM 6248 O O . ALA B 1 360 ? -5.339 7.366 -42.731 1.00 66.45 359 ALA B O 1
ATOM 6250 N N . HIS B 1 361 ? -3.444 7.055 -43.960 1.00 69.47 360 HIS B N 1
ATOM 6251 C CA . HIS B 1 361 ? -2.702 8.264 -43.518 1.00 73.69 360 HIS B CA 1
ATOM 6252 C C . HIS B 1 361 ? -2.822 9.293 -44.637 1.00 75.71 360 HIS B C 1
ATOM 6253 O O . HIS B 1 361 ? -3.090 8.930 -45.779 1.00 77.36 360 HIS B O 1
ATOM 6260 N N . PRO B 1 362 ? -2.636 10.601 -44.358 1.00 78.70 361 PRO B N 1
ATOM 6261 C CA . PRO B 1 362 ? -2.717 11.618 -45.406 1.00 79.44 361 PRO B CA 1
ATOM 6262 C C . PRO B 1 362 ? -1.796 11.317 -46.601 1.00 79.50 361 PRO B C 1
ATOM 6263 O O . PRO B 1 362 ? -2.143 11.677 -47.706 1.00 83.87 361 PRO B O 1
ATOM 6267 N N . ASP B 1 363 ? -0.669 10.643 -46.347 1.00 77.74 362 ASP B N 1
ATOM 6268 C CA . ASP B 1 363 ? 0.475 10.496 -47.288 1.00 81.21 362 ASP B CA 1
ATOM 6269 C C . ASP B 1 363 ? 0.600 9.058 -47.807 1.00 76.91 362 ASP B C 1
ATOM 6270 O O . ASP B 1 363 ? 1.160 8.885 -48.904 1.00 71.70 362 ASP B O 1
ATOM 6275 N N . VAL B 1 364 ? 0.151 8.054 -47.048 1.00 73.52 363 VAL B N 1
ATOM 6276 C CA . VAL B 1 364 ? 0.502 6.630 -47.328 1.00 68.78 363 VAL B CA 1
ATOM 6277 C C . VAL B 1 364 ? -0.632 5.710 -46.862 1.00 62.30 363 VAL B C 1
ATOM 6278 O O . VAL B 1 364 ? -1.310 6.045 -45.881 1.00 60.65 363 VAL B O 1
ATOM 6282 N N . LEU B 1 365 ? -0.819 4.591 -47.559 1.00 60.36 364 LEU B N 1
ATOM 6283 C CA . LEU B 1 365 ? -1.765 3.521 -47.146 1.00 60.22 364 LEU B CA 1
ATOM 6284 C C . LEU B 1 365 ? -0.967 2.442 -46.411 1.00 58.85 364 LEU B C 1
ATOM 6285 O O . LEU B 1 365 ? -0.116 1.789 -47.055 1.00 58.59 364 LEU B O 1
ATOM 6290 N N . GLU B 1 366 ? -1.217 2.301 -45.115 1.00 57.09 365 GLU B N 1
ATOM 6291 C CA . GLU B 1 366 ? -0.678 1.209 -44.269 1.00 57.04 365 GLU B CA 1
ATOM 6292 C C . GLU B 1 366 ? -1.609 0.000 -44.387 1.00 51.72 365 GLU B C 1
ATOM 6293 O O . GLU B 1 366 ? -2.811 0.156 -44.112 1.00 50.57 365 GLU B O 1
ATOM 6299 N N . LEU B 1 367 ? -1.076 -1.156 -44.783 1.00 49.91 366 LEU B N 1
ATOM 6300 C CA . LEU B 1 367 ? -1.861 -2.408 -44.903 1.00 49.10 366 LEU B CA 1
ATOM 6301 C C . LEU B 1 367 ? -1.058 -3.571 -44.320 1.00 49.95 366 LEU B C 1
ATOM 6302 O O . LEU B 1 367 ? 0.127 -3.689 -44.651 1.00 50.51 366 LEU B O 1
ATOM 6307 N N . GLU B 1 368 ? -1.679 -4.361 -43.445 1.00 46.67 367 GLU B N 1
ATOM 6308 C CA . GLU B 1 368 ? -1.094 -5.591 -42.852 1.00 47.73 367 GLU B CA 1
ATOM 6309 C C . GLU B 1 368 ? -1.995 -6.773 -43.191 1.00 45.88 367 GLU B C 1
ATOM 6310 O O . GLU B 1 368 ? -3.225 -6.573 -43.284 1.00 45.75 367 GLU B O 1
ATOM 6316 N N . PHE B 1 369 ? -1.412 -7.952 -43.368 1.00 43.44 368 PHE B N 1
ATOM 6317 C CA . PHE B 1 369 ? -2.166 -9.206 -43.577 1.00 42.18 368 PHE B CA 1
ATOM 6318 C C . PHE B 1 369 ? -1.342 -10.379 -43.060 1.00 44.28 368 PHE B C 1
ATOM 6319 O O . PHE B 1 369 ? -0.077 -10.293 -43.048 1.00 46.19 368 PHE B O 1
ATOM 6327 N N . GLU B 1 370 ? -2.042 -11.434 -42.639 1.00 42.26 369 GLU B N 1
ATOM 6328 C CA . GLU B 1 370 ? -1.437 -12.731 -42.241 1.00 45.00 369 GLU B CA 1
ATOM 6329 C C . GLU B 1 370 ? -1.215 -13.572 -43.496 1.00 45.82 369 GLU B C 1
ATOM 6330 O O . GLU B 1 370 ? -2.130 -13.660 -44.348 1.00 42.26 369 GLU B O 1
ATOM 6336 N N . ALA B 1 371 ? -0.042 -14.188 -43.591 1.00 46.62 370 ALA B N 1
ATOM 6337 C CA . ALA B 1 371 ? 0.273 -15.189 -44.625 1.00 50.07 370 ALA B CA 1
ATOM 6338 C C . ALA B 1 371 ? 1.328 -16.126 -44.058 1.00 53.41 370 ALA B C 1
ATOM 6339 O O . ALA B 1 371 ? 2.217 -15.677 -43.336 1.00 53.98 370 ALA B O 1
ATOM 6341 N N . PRO B 1 372 ? 1.257 -17.439 -44.372 1.00 55.41 371 PRO B N 1
ATOM 6342 C CA . PRO B 1 372 ? 2.325 -18.374 -44.024 1.00 59.02 371 PRO B CA 1
ATOM 6343 C C . PRO B 1 372 ? 3.667 -17.876 -44.576 1.00 60.77 371 PRO B C 1
ATOM 6344 O O . PRO B 1 372 ? 3.678 -17.184 -45.589 1.00 57.94 371 PRO B O 1
ATOM 6348 N N . GLU B 1 373 ? 4.755 -18.224 -43.889 1.00 59.31 372 GLU B N 1
ATOM 6349 C CA . GLU B 1 373 ? 6.096 -17.640 -44.122 1.00 60.68 372 GLU B CA 1
ATOM 6350 C C . GLU B 1 373 ? 6.517 -17.839 -45.581 1.00 59.08 372 GLU B C 1
ATOM 6351 O O . GLU B 1 373 ? 7.011 -16.890 -46.186 1.00 54.99 372 GLU B O 1
ATOM 6357 N N . PRO B 1 374 ? 6.351 -19.036 -46.196 1.00 59.06 373 PRO B N 1
ATOM 6358 C CA . PRO B 1 374 ? 6.909 -19.287 -47.529 1.00 62.75 373 PRO B CA 1
ATOM 6359 C C . PRO B 1 374 ? 6.389 -18.354 -48.641 1.00 62.93 373 PRO B C 1
ATOM 6360 O O . PRO B 1 374 ? 7.136 -18.057 -49.546 1.00 60.23 373 PRO B O 1
ATOM 6364 N N . VAL B 1 375 ? 5.120 -17.935 -48.553 1.00 61.23 374 VAL B N 1
ATOM 6365 C CA . VAL B 1 375 ? 4.397 -17.172 -49.617 1.00 60.13 374 VAL B CA 1
ATOM 6366 C C . VAL B 1 375 ? 4.352 -15.687 -49.244 1.00 59.30 374 VAL B C 1
ATOM 6367 O O . VAL B 1 375 ? 3.936 -14.893 -50.093 1.00 59.12 374 VAL B O 1
ATOM 6371 N N . ARG B 1 376 ? 4.788 -15.324 -48.033 1.00 57.29 375 ARG B N 1
ATOM 6372 C CA . ARG B 1 376 ? 4.555 -13.978 -47.448 1.00 57.95 375 ARG B CA 1
ATOM 6373 C C . ARG B 1 376 ? 5.189 -12.907 -48.341 1.00 55.92 375 ARG B C 1
ATOM 6374 O O . ARG B 1 376 ? 4.520 -11.897 -48.592 1.00 56.33 375 ARG B O 1
ATOM 6382 N N . GLN B 1 377 ? 6.414 -13.110 -48.836 1.00 59.19 376 GLN B N 1
ATOM 6383 C CA . GLN B 1 377 ? 7.151 -12.065 -49.594 1.00 60.60 376 GLN B CA 1
ATOM 6384 C C . GLN B 1 377 ? 6.515 -11.885 -50.988 1.00 58.55 376 GLN B C 1
ATOM 6385 O O . GLN B 1 377 ? 6.438 -10.728 -51.453 1.00 56.16 376 GLN B O 1
ATOM 6391 N N . ARG B 1 378 ? 6.112 -12.983 -51.639 1.00 58.01 377 ARG B N 1
ATOM 6392 C CA . ARG B 1 378 ? 5.362 -12.969 -52.922 1.00 59.59 377 ARG B CA 1
ATOM 6393 C C . ARG B 1 378 ? 4.079 -12.148 -52.754 1.00 56.83 377 ARG B C 1
ATOM 6394 O O . ARG B 1 378 ? 3.800 -11.306 -53.638 1.00 57.65 377 ARG B O 1
ATOM 6402 N N . ALA B 1 379 ? 3.343 -12.393 -51.668 1.00 53.21 378 ALA B N 1
ATOM 6403 C CA . ALA B 1 379 ? 2.033 -11.764 -51.372 1.00 51.35 378 ALA B CA 1
ATOM 6404 C C . ALA B 1 379 ? 2.229 -10.254 -51.216 1.00 51.61 378 ALA B C 1
ATOM 6405 O O . ALA B 1 379 ? 1.478 -9.504 -51.868 1.00 52.22 378 ALA B O 1
ATOM 6407 N N . VAL B 1 380 ? 3.230 -9.825 -50.435 1.00 50.90 379 VAL B N 1
ATOM 6408 C CA . VAL B 1 380 ? 3.529 -8.380 -50.197 1.00 51.58 379 VAL B CA 1
ATOM 6409 C C . VAL B 1 380 ? 3.832 -7.701 -51.541 1.00 54.54 379 VAL B C 1
ATOM 6410 O O . VAL B 1 380 ? 3.309 -6.608 -51.784 1.00 55.51 379 VAL B O 1
ATOM 6414 N N . LYS B 1 381 ? 4.678 -8.308 -52.369 1.00 56.12 380 LYS B N 1
ATOM 6415 C CA . LYS B 1 381 ? 5.118 -7.733 -53.666 1.00 59.02 380 LYS B CA 1
ATOM 6416 C C . LYS B 1 381 ? 3.917 -7.655 -54.624 1.00 57.62 380 LYS B C 1
ATOM 6417 O O . LYS B 1 381 ? 3.743 -6.604 -55.283 1.00 56.66 380 LYS B O 1
ATOM 6423 N N . GLU B 1 382 ? 3.133 -8.730 -54.719 1.00 56.76 381 GLU B N 1
ATOM 6424 C CA . GLU B 1 382 ? 2.004 -8.830 -55.684 1.00 57.05 381 GLU B CA 1
ATOM 6425 C C . GLU B 1 382 ? 0.896 -7.854 -55.280 1.00 54.33 381 GLU B C 1
ATOM 6426 O O . GLU B 1 382 ? 0.291 -7.247 -56.163 1.00 53.03 381 GLU B O 1
ATOM 6432 N N . LEU B 1 383 ? 0.634 -7.693 -53.985 1.00 52.14 382 LEU B N 1
ATOM 6433 C CA . LEU B 1 383 ? -0.419 -6.756 -53.530 1.00 51.89 382 LEU B CA 1
ATOM 6434 C C . LEU B 1 383 ? 0.066 -5.321 -53.764 1.00 52.23 382 LEU B C 1
ATOM 6435 O O . LEU B 1 383 ? -0.763 -4.494 -54.168 1.00 51.38 382 LEU B O 1
ATOM 6440 N N . GLY B 1 384 ? 1.362 -5.046 -53.567 1.00 52.69 383 GLY B N 1
ATOM 6441 C CA . GLY B 1 384 ? 1.985 -3.748 -53.892 1.00 55.71 383 GLY B CA 1
ATOM 6442 C C . GLY B 1 384 ? 1.831 -3.410 -55.369 1.00 57.38 383 GLY B C 1
ATOM 6443 O O . GLY B 1 384 ? 1.515 -2.248 -55.685 1.00 59.25 383 GLY B O 1
ATOM 6444 N N . ALA B 1 385 ? 2.061 -4.374 -56.262 1.00 58.13 384 ALA B N 1
ATOM 6445 C CA . ALA B 1 385 ? 1.941 -4.173 -57.727 1.00 61.75 384 ALA B CA 1
ATOM 6446 C C . ALA B 1 385 ? 0.478 -3.843 -58.043 1.00 62.30 384 ALA B C 1
ATOM 6447 O O . ALA B 1 385 ? 0.244 -2.931 -58.865 1.00 60.67 384 ALA B O 1
ATOM 6449 N N . ALA B 1 386 ? -0.465 -4.526 -57.374 1.00 60.33 385 ALA B N 1
ATOM 6450 C CA . ALA B 1 386 ? -1.914 -4.357 -57.597 1.00 60.43 385 ALA B CA 1
ATOM 6451 C C . ALA B 1 386 ? -2.319 -2.937 -57.188 1.00 62.43 385 ALA B C 1
ATOM 6452 O O . ALA B 1 386 ? -3.064 -2.300 -57.946 1.00 59.78 385 ALA B O 1
ATOM 6454 N N . LEU B 1 387 ? -1.841 -2.454 -56.035 1.00 62.50 386 LEU B N 1
ATOM 6455 C CA . LEU B 1 387 ? -2.135 -1.078 -55.542 1.00 62.23 386 LEU B CA 1
ATOM 6456 C C . LEU B 1 387 ? -1.520 -0.059 -56.511 1.00 64.64 386 LEU B C 1
ATOM 6457 O O . LEU B 1 387 ? -2.223 0.907 -56.857 1.00 67.82 386 LEU B O 1
ATOM 6462 N N . ASP B 1 388 ? -0.273 -0.272 -56.941 1.00 64.35 387 ASP B N 1
ATOM 6463 C CA . ASP B 1 388 ? 0.418 0.604 -57.928 1.00 68.17 387 ASP B CA 1
ATOM 6464 C C . ASP B 1 388 ? -0.437 0.678 -59.200 1.00 69.75 387 ASP B C 1
ATOM 6465 O O . ASP B 1 388 ? -0.732 1.797 -59.634 1.00 74.08 387 ASP B O 1
ATOM 6470 N N . ARG B 1 389 ? -0.857 -0.475 -59.730 1.00 66.80 388 ARG B N 1
ATOM 6471 C CA . ARG B 1 389 ? -1.553 -0.610 -61.041 1.00 67.67 388 ARG B CA 1
ATOM 6472 C C . ARG B 1 389 ? -2.962 -0.003 -60.953 1.00 66.27 388 ARG B C 1
ATOM 6473 O O . ARG B 1 389 ? -3.354 0.701 -61.901 1.00 65.19 388 ARG B O 1
ATOM 6481 N N . GLU B 1 390 ? -3.690 -0.246 -59.857 1.00 63.24 389 GLU B N 1
ATOM 6482 C CA . GLU B 1 390 ? -5.148 0.045 -59.747 1.00 65.47 389 GLU B CA 1
ATOM 6483 C C . GLU B 1 390 ? -5.409 1.379 -59.033 1.00 68.10 389 GLU B C 1
ATOM 6484 O O . GLU B 1 390 ? -6.417 2.020 -59.376 1.00 70.87 389 GLU B O 1
ATOM 6490 N N . LEU B 1 391 ? -4.575 1.778 -58.067 1.00 65.88 390 LEU B N 1
ATOM 6491 C CA . LEU B 1 391 ? -4.825 2.982 -57.224 1.00 68.16 390 LEU B CA 1
ATOM 6492 C C . LEU B 1 391 ? -3.702 4.018 -57.364 1.00 68.28 390 LEU B C 1
ATOM 6493 O O . LEU B 1 391 ? -4.000 5.221 -57.204 1.00 69.24 390 LEU B O 1
ATOM 6498 N N . GLY B 1 392 ? -2.464 3.577 -57.616 1.00 68.98 391 GLY B N 1
ATOM 6499 C CA . GLY B 1 392 ? -1.263 4.433 -57.638 1.00 70.19 391 GLY B CA 1
ATOM 6500 C C . GLY B 1 392 ? -1.099 5.236 -56.356 1.00 69.25 391 GLY B C 1
ATOM 6501 O O . GLY B 1 392 ? -0.636 6.379 -56.450 1.00 69.18 391 GLY B O 1
ATOM 6502 N N . VAL B 1 393 ? -1.446 4.664 -55.199 1.00 69.71 392 VAL B N 1
ATOM 6503 C CA . VAL B 1 393 ? -1.251 5.324 -53.871 1.00 71.73 392 VAL B CA 1
ATOM 6504 C C . VAL B 1 393 ? 0.060 4.834 -53.266 1.00 71.71 392 VAL B C 1
ATOM 6505 O O . VAL B 1 393 ? 0.452 3.689 -53.477 1.00 73.70 392 VAL B O 1
ATOM 6509 N N . PRO B 1 394 ? 0.793 5.695 -52.524 1.00 69.26 393 PRO B N 1
ATOM 6510 C CA . PRO B 1 394 ? 1.934 5.240 -51.734 1.00 68.76 393 PRO B CA 1
ATOM 6511 C C . PRO B 1 394 ? 1.412 4.267 -50.668 1.00 62.88 393 PRO B C 1
ATOM 6512 O O . PRO B 1 394 ? 0.333 4.506 -50.138 1.00 61.53 393 PRO B O 1
ATOM 6516 N N . HIS B 1 395 ? 2.160 3.199 -50.397 1.00 60.48 394 HIS B N 1
ATOM 6517 C CA . HIS B 1 395 ? 1.734 2.118 -49.471 1.00 59.77 394 HIS B CA 1
ATOM 6518 C C . HIS B 1 395 ? 2.927 1.615 -48.658 1.00 61.02 394 HIS B C 1
ATOM 6519 O O . HIS B 1 395 ? 4.054 1.646 -49.184 1.00 61.66 394 HIS B O 1
ATOM 6526 N N . ARG B 1 396 ? 2.671 1.241 -47.404 1.00 60.79 395 ARG B N 1
ATOM 6527 C CA . ARG B 1 396 ? 3.564 0.397 -46.571 1.00 63.69 395 ARG B CA 1
ATOM 6528 C C . ARG B 1 396 ? 2.793 -0.891 -46.280 1.00 57.57 395 ARG B C 1
ATOM 6529 O O . ARG B 1 396 ? 1.885 -0.845 -45.448 1.00 53.20 395 ARG B O 1
ATOM 6537 N N . ILE B 1 397 ? 3.112 -1.966 -47.002 1.00 55.67 396 ILE B N 1
ATOM 6538 C CA . ILE B 1 397 ? 2.472 -3.306 -46.862 1.00 54.91 396 ILE B CA 1
ATOM 6539 C C . ILE B 1 397 ? 3.389 -4.196 -46.021 1.00 56.04 396 ILE B C 1
ATOM 6540 O O . ILE B 1 397 ? 4.566 -4.346 -46.405 1.00 54.41 396 ILE B O 1
ATOM 6545 N N . THR B 1 398 ? 2.852 -4.767 -44.937 1.00 50.85 397 THR B N 1
ATOM 6546 C CA . THR B 1 398 ? 3.568 -5.686 -44.020 1.00 52.24 397 THR B CA 1
ATOM 6547 C C . THR B 1 398 ? 2.837 -7.027 -43.956 1.00 50.82 397 THR B C 1
ATOM 6548 O O . THR B 1 398 ? 1.645 -7.034 -43.569 1.00 51.48 397 THR B O 1
ATOM 6552 N N . GLY B 1 399 ? 3.531 -8.110 -44.311 1.00 49.78 398 GLY B N 1
ATOM 6553 C CA . GLY B 1 399 ? 3.067 -9.491 -44.083 1.00 49.70 398 GLY B CA 1
ATOM 6554 C C . GLY B 1 399 ? 3.337 -9.908 -42.644 1.00 48.61 398 GLY B C 1
ATOM 6555 O O . GLY B 1 399 ? 4.422 -9.565 -42.125 1.00 51.06 398 GLY B O 1
ATOM 6556 N N . LEU B 1 400 ? 2.393 -10.601 -42.012 1.00 49.68 399 LEU B N 1
ATOM 6557 C CA . LEU B 1 400 ? 2.456 -10.983 -40.577 1.00 48.76 399 LEU B CA 1
ATOM 6558 C C . LEU B 1 400 ? 2.385 -12.505 -40.439 1.00 50.15 399 LEU B C 1
ATOM 6559 O O . LEU B 1 400 ? 1.697 -13.167 -41.262 1.00 46.95 399 LEU B O 1
ATOM 6564 N N . ALA B 1 401 ? 3.028 -13.016 -39.381 1.00 49.23 400 ALA B N 1
ATOM 6565 C CA . ALA B 1 401 ? 2.955 -14.427 -38.950 1.00 51.95 400 ALA B CA 1
ATOM 6566 C C . ALA B 1 401 ? 1.504 -14.773 -38.645 1.00 45.84 400 ALA B C 1
ATOM 6567 O O . ALA B 1 401 ? 0.761 -13.968 -38.076 1.00 46.07 400 ALA B O 1
ATOM 6569 N N . PRO B 1 402 ? 1.039 -15.981 -39.010 1.00 48.63 401 PRO B N 1
ATOM 6570 C CA . PRO B 1 402 ? -0.256 -16.451 -38.526 1.00 47.10 401 PRO B CA 1
ATOM 6571 C C . PRO B 1 402 ? -0.278 -16.379 -36.991 1.00 47.37 401 PRO B C 1
ATOM 6572 O O . PRO B 1 402 ? 0.778 -16.567 -36.380 1.00 42.80 401 PRO B O 1
ATOM 6576 N N . GLY B 1 403 ? -1.442 -16.071 -36.412 1.00 46.25 402 GLY B N 1
ATOM 6577 C CA . GLY B 1 403 ? -1.640 -15.926 -34.960 1.00 42.89 402 GLY B CA 1
ATOM 6578 C C . GLY B 1 403 ? -1.424 -14.498 -34.486 1.00 43.77 402 GLY B C 1
ATOM 6579 O O . GLY B 1 403 ? -1.615 -14.252 -33.291 1.00 44.75 402 GLY B O 1
ATOM 6580 N N . THR B 1 404 ? -1.050 -13.576 -35.382 1.00 44.50 403 THR B N 1
ATOM 6581 C CA . THR B 1 404 ? -0.750 -12.154 -35.067 1.00 45.35 403 THR B CA 1
ATOM 6582 C C . THR B 1 404 ? -2.049 -11.343 -35.026 1.00 45.53 403 THR B C 1
ATOM 6583 O O . THR B 1 404 ? -2.258 -10.647 -34.025 1.00 46.95 403 THR B O 1
ATOM 6587 N N . LEU B 1 405 ? -2.880 -11.418 -36.068 1.00 44.33 404 LEU B N 1
ATOM 6588 C CA . LEU B 1 405 ? -4.165 -10.672 -36.143 1.00 44.12 404 LEU B CA 1
ATOM 6589 C C . LEU B 1 405 ? -5.259 -11.519 -35.503 1.00 41.67 404 LEU B C 1
ATOM 6590 O O . LEU B 1 405 ? -6.101 -10.947 -34.790 1.00 45.03 404 LEU B O 1
ATOM 6595 N N . VAL B 1 406 ? -5.268 -12.814 -35.808 1.00 40.74 405 VAL B N 1
ATOM 6596 C CA . VAL B 1 406 ? -6.270 -13.787 -35.291 1.00 40.02 405 VAL B CA 1
ATOM 6597 C C . VAL B 1 406 ? -5.521 -14.797 -34.425 1.00 40.75 405 VAL B C 1
ATOM 6598 O O . VAL B 1 406 ? -4.841 -15.681 -34.935 1.00 39.73 405 VAL B O 1
ATOM 6602 N N . PRO B 1 407 ? -5.609 -14.676 -33.080 1.00 41.71 406 PRO B N 1
ATOM 6603 C CA . PRO B 1 407 ? -4.819 -15.520 -32.190 1.00 41.62 406 PRO B CA 1
ATOM 6604 C C . PRO B 1 407 ? -5.219 -16.997 -32.323 1.00 40.46 406 PRO B C 1
ATOM 6605 O O . PRO B 1 407 ? -6.381 -17.306 -32.576 1.00 38.77 406 PRO B O 1
ATOM 6609 N N . ALA B 1 408 ? -4.246 -17.886 -32.147 1.00 38.81 407 ALA B N 1
ATOM 6610 C CA . ALA B 1 408 ? -4.442 -19.344 -32.241 1.00 40.64 407 ALA B CA 1
ATOM 6611 C C . ALA B 1 408 ? -5.525 -19.757 -31.228 1.00 41.42 407 ALA B C 1
ATOM 6612 O O . ALA B 1 408 ? -6.308 -20.685 -31.550 1.00 39.97 407 ALA B O 1
ATOM 6614 N N . GLU B 1 409 ? -5.572 -19.131 -30.040 1.00 39.68 408 GLU B N 1
ATOM 6615 C CA . GLU B 1 409 ? -6.546 -19.560 -28.998 1.00 42.63 408 GLU B CA 1
ATOM 6616 C C . GLU B 1 409 ? -7.986 -19.306 -29.478 1.00 40.79 408 GLU B C 1
ATOM 6617 O O . GLU B 1 409 ? -8.850 -20.129 -29.121 1.00 40.42 408 GLU B O 1
ATOM 6623 N N . ALA B 1 410 ? -8.265 -18.253 -30.249 1.00 40.04 409 ALA B N 1
ATOM 6624 C CA . ALA B 1 410 ? -9.614 -18.017 -30.837 1.00 38.96 409 ALA B CA 1
ATOM 6625 C C . ALA B 1 410 ? -10.001 -19.211 -31.721 1.00 40.25 409 ALA B C 1
ATOM 6626 O O . ALA B 1 410 ? -11.190 -19.589 -31.722 1.00 38.89 409 ALA B O 1
ATOM 6628 N N . LEU B 1 411 ? -9.031 -19.825 -32.409 1.00 39.93 410 LEU B N 1
ATOM 6629 C CA . LEU B 1 411 ? -9.300 -20.900 -33.402 1.00 39.36 410 LEU B CA 1
ATOM 6630 C C . LEU B 1 411 ? -9.412 -22.282 -32.726 1.00 42.03 410 LEU B C 1
ATOM 6631 O O . LEU B 1 411 ? -10.158 -23.113 -33.258 1.00 42.91 410 LEU B O 1
ATOM 6636 N N . THR B 1 412 ? -8.687 -22.558 -31.631 1.00 41.34 411 THR B N 1
ATOM 6637 C CA . THR B 1 412 ? -8.552 -23.940 -31.085 1.00 42.56 411 THR B CA 1
ATOM 6638 C C . THR B 1 412 ? -9.068 -24.062 -29.647 1.00 41.90 411 THR B C 1
ATOM 6639 O O . THR B 1 412 ? -9.335 -25.198 -29.233 1.00 49.68 411 THR B O 1
ATOM 6643 N N . ALA B 1 413 ? -9.168 -22.982 -28.878 1.00 43.31 412 ALA B N 1
ATOM 6644 C CA . ALA B 1 413 ? -9.458 -23.085 -27.426 1.00 42.82 412 ALA B CA 1
ATOM 6645 C C . ALA B 1 413 ? -10.868 -23.662 -27.266 1.00 45.30 412 ALA B C 1
ATOM 6646 O O . ALA B 1 413 ? -11.771 -23.219 -27.996 1.00 41.02 412 ALA B O 1
ATOM 6648 N N . GLN B 1 414 ? -11.027 -24.620 -26.354 1.00 46.80 413 GLN B N 1
ATOM 6649 C CA . GLN B 1 414 ? -12.333 -25.164 -25.893 1.00 52.81 413 GLN B CA 1
ATOM 6650 C C . GLN B 1 414 ? -12.668 -24.509 -24.552 1.00 51.97 413 GLN B C 1
ATOM 6651 O O . GLN B 1 414 ? -11.748 -24.267 -23.764 1.00 52.53 413 GLN B O 1
ATOM 6657 N N . ARG B 1 415 ? -13.940 -24.236 -24.281 1.00 50.33 414 ARG B N 1
ATOM 6658 C CA . ARG B 1 415 ? -14.354 -23.671 -22.978 1.00 52.88 414 ARG B CA 1
ATOM 6659 C C . ARG B 1 415 ? -15.522 -24.488 -22.420 1.00 50.93 414 ARG B C 1
ATOM 6660 O O . ARG B 1 415 ? -16.599 -24.490 -23.028 1.00 46.35 414 ARG B O 1
ATOM 6668 N N . ASP B 1 416 ? -15.312 -25.155 -21.288 1.00 46.80 415 ASP B N 1
ATOM 6669 C CA . ASP B 1 416 ? -16.411 -25.811 -20.533 1.00 47.96 415 ASP B CA 1
ATOM 6670 C C . ASP B 1 416 ? -17.479 -24.745 -20.242 1.00 45.41 415 ASP B C 1
ATOM 6671 O O . ASP B 1 416 ? -17.132 -23.569 -20.028 1.00 46.04 415 ASP B O 1
ATOM 6676 N N . ILE B 1 417 ? -18.753 -25.116 -20.275 1.00 45.30 416 ILE B N 1
ATOM 6677 C CA . ILE B 1 417 ? -19.855 -24.191 -19.890 1.00 44.07 416 ILE B CA 1
ATOM 6678 C C . ILE B 1 417 ? -20.096 -24.418 -18.397 1.00 43.66 416 ILE B C 1
ATOM 6679 O O . ILE B 1 417 ? -20.792 -25.385 -18.055 1.00 46.68 416 ILE B O 1
ATOM 6684 N N . LEU B 1 418 ? -19.461 -23.608 -17.548 1.00 43.68 417 LEU B N 1
ATOM 6685 C CA . LEU B 1 418 ? -19.488 -23.792 -16.076 1.00 44.70 417 LEU B CA 1
ATOM 6686 C C . LEU B 1 418 ? -20.701 -23.060 -15.503 1.00 42.35 417 LEU B C 1
ATOM 6687 O O . LEU B 1 418 ? -21.315 -22.262 -16.226 1.00 41.57 417 LEU B O 1
ATOM 6692 N N . LYS B 1 419 ? -21.050 -23.386 -14.268 1.00 44.05 418 LYS B N 1
ATOM 6693 C CA . LYS B 1 419 ? -22.112 -22.715 -13.478 1.00 43.80 418 LYS B CA 1
ATOM 6694 C C . LYS B 1 419 ? -21.490 -22.265 -12.161 1.00 42.36 418 LYS B C 1
ATOM 6695 O O . LYS B 1 419 ? -20.435 -22.844 -11.783 1.00 41.80 418 LYS B O 1
ATOM 6701 N N . ALA B 1 420 ? -22.115 -21.303 -11.483 1.00 37.44 419 ALA B N 1
ATOM 6702 C CA . ALA B 1 420 ? -21.619 -20.770 -10.193 1.00 40.60 419 ALA B CA 1
ATOM 6703 C C . ALA B 1 420 ? -21.404 -21.923 -9.208 1.00 41.07 419 ALA B C 1
ATOM 6704 O O . ALA B 1 420 ? -22.236 -22.850 -9.120 1.00 37.85 419 ALA B O 1
ATOM 6706 N N . ARG B 1 421 ? -20.283 -21.873 -8.496 1.00 42.34 420 ARG B N 1
ATOM 6707 C CA . ARG B 1 421 ? -19.936 -22.807 -7.399 1.00 47.11 420 ARG B CA 1
ATOM 6708 C C . ARG B 1 421 ? -19.379 -21.964 -6.249 1.00 40.69 420 ARG B C 1
ATOM 6709 O O . ARG B 1 421 ? -18.673 -20.985 -6.541 1.00 40.70 420 ARG B O 1
ATOM 6717 N N . TYR B 1 422 ? -19.752 -22.274 -5.014 1.00 40.66 421 TYR B N 1
ATOM 6718 C CA . TYR B 1 422 ? -19.369 -21.441 -3.849 1.00 40.96 421 TYR B CA 1
ATOM 6719 C C . TYR B 1 422 ? -18.407 -22.199 -2.935 1.00 40.96 421 TYR B C 1
ATOM 6720 O O . TYR B 1 422 ? -17.551 -21.509 -2.369 1.00 45.10 421 TYR B O 1
ATOM 6729 N N . LEU B 1 423 ? -18.567 -23.513 -2.772 1.00 43.23 422 LEU B N 1
ATOM 6730 C CA . LEU B 1 423 ? -17.677 -24.332 -1.900 1.00 44.44 422 LEU B CA 1
ATOM 6731 C C . LEU B 1 423 ? -16.822 -25.253 -2.771 1.00 47.85 422 LEU B C 1
ATOM 6732 O O . LEU B 1 423 ? -17.388 -26.029 -3.561 1.00 49.98 422 LEU B O 1
ATOM 6737 N N . PHE B 1 424 ? -15.499 -25.177 -2.620 1.00 50.48 423 PHE B N 1
ATOM 6738 C CA . PHE B 1 424 ? -14.515 -25.940 -3.426 1.00 48.55 423 PHE B CA 1
ATOM 6739 C C . PHE B 1 424 ? -13.711 -26.863 -2.519 1.00 50.38 423 PHE B C 1
ATOM 6740 O O . PHE B 1 424 ? -13.476 -26.505 -1.354 1.00 47.95 423 PHE B O 1
ATOM 6748 N N . ALA B 1 425 ? -13.327 -28.026 -3.046 1.00 56.78 424 ALA B N 1
ATOM 6749 C CA . ALA B 1 425 ? -12.339 -28.940 -2.423 1.00 59.74 424 ALA B CA 1
ATOM 6750 C C . ALA B 1 425 ? -10.938 -28.324 -2.563 1.00 58.01 424 ALA B C 1
ATOM 6751 O O . ALA B 1 425 ? -10.743 -27.494 -3.469 1.00 56.24 424 ALA B O 1
ATOM 6753 N N . GLU B 1 426 ? -10.000 -28.729 -1.701 1.00 64.04 425 GLU B N 1
ATOM 6754 C CA . GLU B 1 426 ? -8.637 -28.142 -1.568 1.00 67.56 425 GLU B CA 1
ATOM 6755 C C . GLU B 1 426 ? -7.939 -28.041 -2.931 1.00 71.40 425 GLU B C 1
ATOM 6756 O O . GLU B 1 426 ? -7.309 -26.992 -3.201 1.00 70.62 425 GLU B O 1
ATOM 6762 N N . ASP B 1 427 ? -8.048 -29.090 -3.750 1.00 73.05 426 ASP B N 1
ATOM 6763 C CA . ASP B 1 427 ? -7.286 -29.255 -5.015 1.00 77.52 426 ASP B CA 1
ATOM 6764 C C . ASP B 1 427 ? -7.940 -28.458 -6.156 1.00 78.27 426 ASP B C 1
ATOM 6765 O O . ASP B 1 427 ? -7.266 -28.279 -7.192 1.00 74.64 426 ASP B O 1
ATOM 6770 N N . GLU B 1 428 ? -9.190 -28.000 -5.990 1.00 72.26 427 GLU B N 1
ATOM 6771 C CA . GLU B 1 428 ? -9.963 -27.313 -7.059 1.00 70.75 427 GLU B CA 1
ATOM 6772 C C . GLU B 1 428 ? -9.541 -25.843 -7.155 1.00 70.94 427 GLU B C 1
ATOM 6773 O O . GLU B 1 428 ? -9.089 -25.272 -6.152 1.00 78.26 427 GLU B O 1
ATOM 6779 N N . ASP B 1 429 ? -9.693 -25.267 -8.345 1.00 74.80 428 ASP B N 1
ATOM 6780 C CA . ASP B 1 429 ? -9.452 -23.834 -8.648 1.00 77.64 428 ASP B CA 1
ATOM 6781 C C . ASP B 1 429 ? -10.742 -23.066 -8.344 1.00 68.45 428 ASP B C 1
ATOM 6782 O O . ASP B 1 429 ? -11.740 -23.263 -9.083 1.00 75.49 428 ASP B O 1
ATOM 6787 N N . TRP B 1 430 ? -10.732 -22.219 -7.308 1.00 59.69 429 TRP B N 1
ATOM 6788 C CA . TRP B 1 430 ? -11.951 -21.484 -6.868 1.00 56.22 429 TRP B CA 1
ATOM 6789 C C . TRP B 1 430 ? -12.080 -20.140 -7.592 1.00 53.32 429 TRP B C 1
ATOM 6790 O O . TRP B 1 430 ? -12.994 -19.386 -7.243 1.00 52.76 429 TRP B O 1
ATOM 6801 N N . ASP B 1 431 ? -11.232 -19.871 -8.593 1.00 59.23 430 ASP B N 1
ATOM 6802 C CA . ASP B 1 431 ? -11.283 -18.614 -9.392 1.00 61.91 430 ASP B CA 1
ATOM 6803 C C . ASP B 1 431 ? -12.613 -18.559 -10.165 1.00 54.37 430 ASP B C 1
ATOM 6804 O O . ASP B 1 431 ? -13.040 -17.436 -10.493 1.00 57.74 430 ASP B O 1
ATOM 6809 N N . LYS B 1 432 ? -13.254 -19.716 -10.404 1.00 58.58 431 LYS B N 1
ATOM 6810 C CA . LYS B 1 432 ? -14.505 -19.841 -11.210 1.00 60.64 431 LYS B CA 1
ATOM 6811 C C . LYS B 1 432 ? -15.760 -19.821 -10.324 1.00 58.54 431 LYS B C 1
ATOM 6812 O O . LYS B 1 432 ? -16.820 -20.284 -10.791 1.00 56.04 431 LYS B O 1
ATOM 6818 N N . ALA B 1 433 ? -15.667 -19.314 -9.096 1.00 56.26 432 ALA B N 1
ATOM 6819 C CA . ALA B 1 433 ? -16.772 -19.350 -8.113 1.00 54.36 432 ALA B CA 1
ATOM 6820 C C . ALA B 1 433 ? -17.945 -18.513 -8.635 1.00 50.16 432 ALA B C 1
ATOM 6821 O O . ALA B 1 433 ? -19.015 -19.101 -8.927 1.00 49.35 432 ALA B O 1
ATOM 6823 N N . VAL B 1 434 ? -17.753 -17.196 -8.727 1.00 47.94 433 VAL B N 1
ATOM 6824 C CA . VAL B 1 434 ? -18.842 -16.217 -9.032 1.00 52.79 433 VAL B CA 1
ATOM 6825 C C . VAL B 1 434 ? -18.700 -15.739 -10.484 1.00 50.11 433 VAL B C 1
ATOM 6826 O O . VAL B 1 434 ? -19.741 -15.560 -11.131 1.00 50.77 433 VAL B O 1
ATOM 6830 N N . MET B 1 435 ? -17.468 -15.548 -10.980 1.00 45.47 434 MET B N 1
ATOM 6831 C CA . MET B 1 435 ? -17.200 -15.203 -12.413 1.00 46.35 434 MET B CA 1
ATOM 6832 C C . MET B 1 435 ? -16.831 -16.496 -13.153 1.00 50.56 434 MET B C 1
ATOM 6833 O O . MET B 1 435 ? -15.624 -16.797 -13.278 1.00 45.02 434 MET B O 1
ATOM 6838 N N . TYR B 1 436 ? -17.851 -17.260 -13.567 1.00 45.28 435 TYR B N 1
ATOM 6839 C CA . TYR B 1 436 ? -17.727 -18.659 -14.067 1.00 49.38 435 TYR B CA 1
ATOM 6840 C C . TYR B 1 436 ? -17.827 -18.738 -15.604 1.00 49.02 435 TYR B C 1
ATOM 6841 O O . TYR B 1 436 ? -17.724 -19.870 -16.121 1.00 50.71 435 TYR B O 1
ATOM 6850 N N . PHE B 1 437 ? -18.035 -17.623 -16.319 1.00 49.42 436 PHE B N 1
ATOM 6851 C CA . PHE B 1 437 ? -18.246 -17.618 -17.795 1.00 50.54 436 PHE B CA 1
ATOM 6852 C C . PHE B 1 437 ? -16.941 -17.969 -18.517 1.00 57.86 436 PHE B C 1
ATOM 6853 O O . PHE B 1 437 ? -15.830 -17.646 -18.047 1.00 58.92 436 PHE B O 1
#

Solvent-accessible surface area: 33283 Å² total; per-residue (Å²): 145,47,8,122,70,69,75,11,92,39,106,80,73,14,44,104,47,24,104,68,33,2,65,96,9,0,45,25,0,40,155,0,76,22,0,49,68,57,33,208,89,90,115,25,13,146,68,18,106,63,13,81,72,6,107,30,0,42,68,79,32,4,77,96,51,44,38,28,11,5,21,12,31,33,66,90,108,2,5,0,0,0,0,20,35,29,83,12,58,84,17,12,6,0,1,2,13,90,97,4,8,47,2,1,6,37,7,0,9,34,10,90,19,16,6,88,62,79,2,6,0,0,0,8,9,16,1,0,0,7,7,34,0,8,9,0,24,23,0,0,70,74,100,27,0,2,0,0,0,0,0,6,24,8,70,2,1,28,11,13,11,0,0,53,0,4,77,53,0,54,2,19,0,0,8,1,29,0,0,5,0,2,10,0,0,12,0,0,84,53,60,65,34,129,8,80,110,24,17,107,99,10,80,0,0,0,0,10,57,15,37,24,13,90,30,3,35,126,30,0,16,102,24,6,44,52,28,42,1,1,21,6,17,32,23,17,8,1,1,0,1,0,1,5,0,72,109,25,118,12,1,1,1,6,0,5,4,19,20,26,4,43,58,77,230,101,37,84,43,54,140,29,32,135,9,44,0,0,0,0,4,0,26,14,54,0,1,4,1,2,11,1,14,6,54,38,39,0,94,7,36,93,93,130,15,76,31,53,54,85,12,28,10,7,72,27,14,13,158,4,15,78,44,43,153,6,21,108,24,73,0,25,16,60,77,0,2,46,11,1,5,72,9,61,47,84,18,76,5,16,7,0,37,0,30,8,31,92,96,31,0,24,0,28,0,10,0,38,109,122,33,32,143,154,0,38,152,44,0,6,42,12,1,85,170,78,27,41,3,63,57,135,23,55,18,29,50,75,35,76,20,2,50,53,121,29,23,69,52,127,93,62,3,61,86,8,93,4,6,4,30,93,132,60,82,25,93,69,2,6,68,4,65,111,183,115,109,102,34,8,59,58,68,66,9,85,33,107,79,85,14,43,104,50,27,103,64,38,2,65,95,8,0,49,20,0,44,154,0,77,20,0,50,52,62,36,198,82,91,122,23,12,148,68,18,104,62,13,82,72,8,107,31,0,42,43,80,32,5,78,96,52,46,36,28,11,5,20,10,31,38,62,88,119,3,5,1,0,0,0,23,40,28,84,6,59,85,15,12,5,0,1,1,13,86,102,4,10,47,2,1,6,32,6,0,10,25,10,90,20,18,7,89,61,89,3,5,0,0,0,8,9,16,2,0,0,5,8,35,0,9,9,0,21,30,0,0,62,75,94,26,0,1,0,0,0,0,0,5,21,9,64,2,2,30,11,20,12,0,3,54,0,6,82,51,0,53,2,18,0,0,7,0,26,0,0,5,0,2,13,0,0,10,1,0,81,52,65,66,38,127,8,77,110,23,17,105,100,9,80,0,0,0,0,10,61,10,42,22,10,95,44,2,22,150,31,0,17,91,24,6,44,54,26,44,2,1,20,6,17,34,23,16,7,1,1,0,1,0,1,6,0,72,105,17,93,11,1,1,2,7,0,2,3,18,19,25,5,48,48,78,232,94,39,73,49,56,136,30,31,133,8,31,0,0,0,0,5,0,29,15,54,0,0,4,1,0,10,0,15,0,25,12,42,0,76,8,4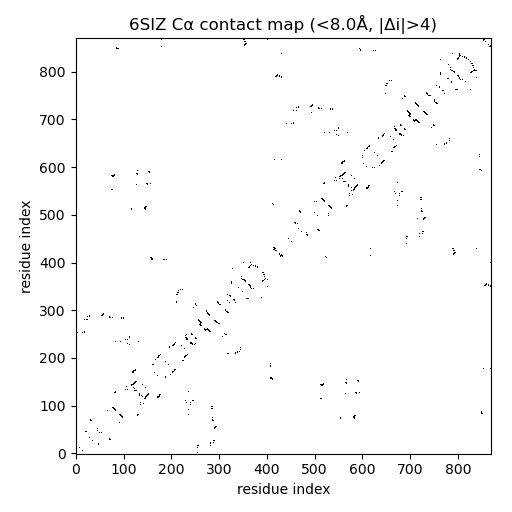2,84,102,134,26,76,32,53,60,80,12,24,5,2,54,24,61,16,129,74,69,130,26,49,168,5,57,151,20,61,0,58,33,32,75,0,0,51,10,1,5,72,8,61,40,84,20,74,6,16,8,0,31,0,32,12,32,102,100,32,0,20,0,26,0,15,1,42,122,93,21,55,155,129,0,41,159,65,0,5,50,10,0,85,168,69,29,57,4,78,58,131,22,53,17,28,52,81,37,77,20,1,52,64,128,26,23,68,47,126,97,64,5,61,98,8,55,3,6,6,25,94,132,46,93,31,98,70,2,7,69,5,67

Nearest PDB structures (foldseek):
  6six-assembly1_B  TM=9.999E-01  e=4.141E-97  Streptomyces sp. Tu 6176
  6tm4-assembly1_BBB  TM=1.002E+00  e=8.063E-95  Streptomyces sp. Tu 6176
  6tm4-assembly1_AAA  TM=9.992E-01  e=1.309E-92  Streptomyces sp. Tu 6176
  6wuq-assembly1_B  TM=9.900E-01  e=7.583E-85  Streptomyces sp.
  6wuq-assembly1_A  TM=9.881E-01  e=6.322E-85  Streptomyces sp.

Secondary structure (DSSP, 8-state):
----TTS-SSHHHHHHHHHTTHHHHHHHHTTSHHHHHHTTTSPPP-STTGGGGPPPEEHHHHHHTTTTTT--S-GGG--EEEE-SB-SSS--EEEE-HHHHHHHHHHHT--TT---TT-EEEE-S--SSSSHHHHHHHHHHHHT-EEEE--SSBTTS-HHHHHHHHHHTT--EEE--HHHHHHHHHHHHHTT--TTTS-TT--EEEE-SS---HHHHHHHHHHTTT--EEEEEEETTTEEEEEE-TTSPEEE-TTSEEEEEE-TTT--EESSEEEEEEEEESS-SSS--SSEEEEEEEEEE----TT--SS-EEEE-GGGGS-EE-SSSEE-HHHHHHHHTTS-GGG----EEEEE-SS-EEEEEE--TTTHHHHHHHHHHHHHHHT---EEEEEE-TTSSS-HHHHH----B-----EEETTS-GGGSS---/-TT--S--TTS-SSHHHHHHHHHTTHHHHHHHHTTSHHHHHHTTTSPPP-STGGGGGPPPEEHHHHHHTTTTTT--S-GGG--EEEE-SB-SSS--EEEE-HHHHHHHHHHHT--TT---TT-EEEE-S--SSSSHHHHHHHHHHHHT-EEEE--SSBTTS-HHHHHHHHHHTT--EEE--HHHHHHHHHHHHHTT--TTTS-TT--EEEE-SS---HHHHHHHHHHTTS--EEEEEEETTTEEEEEE-TTS-EEE-TTSEEEEEE-TTT--EESSEEEEEEEEESS-SSS--SSEEEEEEEEEE-S--TT--SS-EEEEEEES----EETTEE--HHHHHHHHTTS-GGG----EEEEE-SS-EEEEEE--HHHHHHHHHHHHHHHHHHT---EEEEEE-TTSSS-HHHHH----B-----EEETTS-GGGSS---

B-factor: mean 52.22, std 15.97, range [25.36, 129.98]

Sequence (870 aa):
SRPELGDWSSPAELAELQRSQLPRVLAQALRSPFYAARYRGTTPPRTADDFAGVEVTAKQDLRDQYPFGMLAVGREHLATYHESSGTAGEPTASYYTEEDWTDLAERFARKWTGIHPSDTFLVRTPYGLVITTGHLAQAAGRLRGATVVPGDARSLATPLSRMVRVLLKTTLDVTLTWCNPTEITMMLAAAAKAAGLRPDQDFPHLRAMFTAAEPLTEVRRRRLSEIWGGIPVVEEYGSTETGTIAGQCPEGRMHLWADRAIFEVYDPRTGTLSEAGRGQMVVTPLYRDAMPLLRYNLLADDVEVSTDPCGCGWLLPTVTVLGRAGTGHRIGPATVTQQRLEELVFSLPAAYEVMFWRAKAHPDVLELEFEAPEPVRQRAVKELGAALDRELGVPHRITGLAPGTLVPAEALTAQRDILKARYLFAEDEDWDKAVVMYFAMSRSRPELGDWSSPAELAELQRSQLPRVLAQQALRSPFYAARYRGTTPPRTADDFAGVEVTAKQDLRDQYPFGMLAVGREHLATYHESSGTAGEPTASSYYTEEDWTDLAERFARKWTGIHPSDTFLVRTPYGLVITTGHLAQAAGRLRGATVVPGDARSLATPLSRMVRVLLKTLDVTLTWCNPTEITMLAAAAKAAGLRPDQDFPHLRAMFTAAEPLTEVRRRRLSEIWGGIPVVEEYGSTETGTIAGQCPEGRMHLWADRAIFEVYDPRTGTLSEAGRGQMVVTPLYRDAMMPLLRYNLADDVEVSTDPCGCGWLLPTVTVLGRAGTGHRIGPATVTQQRLEELVFSLPAAYEVMFWRAKAHPDVLELEFEAPEPVRQRAVKELGAALDRELGVPHRITGLAPGTLVPAEALTAQRDILKARYLFAEDEDWDKAVMYF

Foldseek 3Di:
DFDDQPPDDAPVRLVCLQQVLVQVLQVLQCLAQLNVVVQPPHDGDRHSVSLQVDAAAEQVSQLVCPPRRLFRDPPVQWDDKAWFPDDPVRTGIATAGPQRLVVLLVLVQPFQVGAALVAAEEEAEAPPRFCRSVNPVSNNVVRNHNYDDQHYPDPQHFLLNVLVCLQVVLGQEYEDALLVLLLNQLLCVLNVHQQQPRSVNHAEYEHEDDQDAPLSQQLSCVSNNNHHHKYFYATSHARTQWTAFPQGFTFGPSSQWQWWFADPPVRDTHSFAWHFIFIFGSRGNTRGGRRHTPRFTKGWACDDDPSRRNTITMRTCGQQVDWAQEDVFTHGVNNLSNLQSPPDSVQVWDDKDWDRDNHEIEIETEGAPPCQVVSQVSSVVSCCVPTVGHYDYYYDHPCPRPHSCSSNPDADQDDAAQDDDPPDDCVCHPVVD/DPPDDFDDQPPDPAPVRLVVLQQVLVQVLQVLQCQAQLNVVVQVVHDGDRHSVSLQVDDADEPVSQLVCPPRNLFRDPPVQWDDKAWFPDDPVRIGIATAGPQRLVVLLVLLQPFQVGAALVAAEEEAEAPPRHCRSVSPVSNNVVRNHNYDDQHYPDPQHFLLNVLVCLQPVLGAEYEEALLVLLLNLLLCVLVVHQLQPRSVNHAEYEHEDDQDAPLSQQLSCVSNNNHYHKYFYDTSHARTQWTAFPLGFTFGPSSQWQWWFAAPPVRDTHSFAWHFIFIAGSRGNTRGGSRHTPQFTKGWACPDDPRRRNTITMRGQGHDDPQQDQPPFGDGPNLLSNLQSPPDVVQVWSDKDWDRDNQEIEIETEGDPVCQVVSQVSSVVVCCVPTVGHYDYYYDHPCPRPHSCSSNPDADQDDAAQDDDPPDDCPCHHVVD

Radius of gyration: 29.06 Å; Cα contacts (8 Å, |Δi|>4): 1964; chains: 2; bounding box: 65×81×83 Å